Protein AF-0000000078597469 (afdb_homodimer)

Sequence (842 aa):
MTEPKKRRRRTHWRAAKQPRHRVTSGIIENASWIAPEEHRFHKPYTRYGPVNPPITDPTQIPRDWDGTDNDLDEKDIDKVIQRCKERIEDGVMPHIWEEKLKRYKKLREQEDEAVASENPAMSRNTVIRVKYLEMIRERLGKTKDSHRQAVNVNALIDAYRDGNLTWMEGMVTYWSSGRCIHGPVEFDESWKDTKRLNERCGGESFWVEGLNGPGTLPQLQYNYPAWKSTIQPIAPNDHHHNINFYLRVPGRSNNPNSSWNLANPQSTINRPFMYDTGSTLPMIFTDDFALMTLADNGRWPPFVALVIVVDCNGGLTLDATYLIEYNIRTSNPYQPGTNLFVRPPNEWIARQTIVKDTAFNPATDHRLSGMWVASVLYTGTAPDNSGRLFLAETVTALRKTLPKANVRRAIPQPLRKTAIRMTEPKKRRRRTHWRAAKQPRHRVTSGIIENASWIAPEEHRFHKPYTRYGPVNPPITDPTQIPRDWDGTDNDLDEKDIDKVIQRCKERIEDGVMPHIWEEKLKRYKKLREQEDEAVASENPAMSRNTVIRVKYLEMIRERLGKTKDSHRQAVNVNALIDAYRDGNLTWMEGMVTYWSSGRCIHGPVEFDESWKDTKRLNERCGGESFWVEGLNGPGTLPQLQYNYPAWKSTIQPIAPNDHHHNINFYLRVPGRSNNPNSSWNLANPQSTINRPFMYDTGSTLPMIFTDDFALMTLADNGRWPPFVALVIVVDCNGGLTLDATYLIEYNIRTSNPYQPGTNLFVRPPNEWIARQTIVKDTAFNPATDHRLSGMWVASVLYTGTAPDNSGRLFLAETVTALRKTLPKANVRRAIPQPLRKTAIR

Nearest PDB structures (foldseek):
  6mrk-assembly2_B  TM=4.196E-01  e=6.727E+00  Drosophila melanogaster
  7ozs-assembly1_C  TM=1.830E-01  e=1.191E+00  Thermochaetoides thermophila DSM 1495
  8fl0-assembly1_ND  TM=2.116E-01  e=1.783E+00  Homo sapiens
  6mrk-assembly2_B  TM=3.707E-01  e=6.358E+00  Drosophila melanogaster
  7ozs-assembly1_C  TM=1.832E-01  e=1.193E+00  Thermochaetoides thermophila DSM 1495

Radius of gyration: 29.56 Å; Cα contacts (8 Å, |Δi|>4): 1691; chains: 2; bounding box: 66×122×88 Å

Organism: Penicillium oxalicum (strain 114-2 / CGMCC 5302) (NCBI:txid933388)

Secondary structure (DSSP, 8-state):
-------------------------TT-----------STTS---------SSPB--GGGS-TT-----TTS-TT-HHHHHHHHHHHHHHTBSHHHHHHHHHHHHHHHHHHHHHHHTS-TTS-HHHHHHHHHHHHHHHHHHHS--TT--HHHHHHHHHHHHTTS----TTEEEEEETTEEEEEEEE--TT-HHHHHHHHHTTTTTEEEES-S-SSPEE-------TT----SS--TT----EEEEEEE-TTS---TTSTTSTT-GGG-EEEEEE--TT-SS-EE-HHHHHHHHHHTTTPPPPEEEEEEEE-TT--EEEEEEEEEEEEEEEE-SSSTT-EEESSTTT--EEEEEEE-SS---TTT---B--SHHHHHSEEEE-SSSS-PEEEESSHHHHHHHSPP--GGG--SS--------/-------------------------TT-----------STTS---------SSPB--GGGS-TT-----TTS-TT-HHHHHHHHHHHHHHTBSHHHHHHHHHHHHHHHHHHHHHHHTS-TTS-HHHHHHHHHHHHHHHHHHHS--TT--HHHHHHHHHHHHHTS----TTEEEEEETTEEEEEEEE--TT-HHHHHHHHHTTTTTEEEES-S-SS-EE-------GGG--SSS--TT----EEEEEEE-TTS---TTSTTSTT-GGG-EEEEEE--TT-SS-EE-HHHHHHHHHHTTTPPPPEEEEEEEE-TT--EEEEEEEEEEEEEEEE-SSSTT-EEESSTTT--EEEEEEE-SS---TTT---B--SHHHHHSEEEE-SSSS-PEEEESSHHHHHHHSPP--GGG--SS--------

pLDDT: mean 74.54, std 23.47, range [19.06, 98.31]

Foldseek 3Di:
DPPPPPDPPPPPPPPPPPDPPPPDPPDPPDPPPPPCPDQVPDDPDDAAAADPPAAQDPVPDDPPDDPDPSNDDPVPLVVLLVVLVRNLRSRHNNVVSVVVNVVSVVVVVVLVVLCVVADVVADSQLSLLLVVLVVVLVVCVVDPPPQVQNLQSVLSNVCSRVVVDHADAQFKFKDASSDTPDDRDGDDQQCVVVVVVCVVRVLGNIEIPRPPGSHAFEAEWDFDQQPQLPPDCDALQDLWDKFKKKKAAPDDPCPCPPPCHPPVPQQIDIDIATADQRGAFWEAEPVNQVSNCVSVVNDHFRWYHWGWYAYPVRDTDIWTKGKMWIWGWDADPVDGPDIDTQAPPRDTRITTYTYDHHHDRSNTGGTHHYNVQVVQWPWDDAQALPSDIDTHNDPVVVVVPHDDDDNVPGDPRRRRPPPPD/DPPPPPDPPPPPPPPPPPDPPPPDPPDPPDPVPPPCPPQVPDDPDDAAAADPPAAQDPVPDDPPDDPDPSNDDPVPLVVLLVVLVRNLRSRHNNVVSVVVNVVSVVVVVVLVVLCVVADVVADSQLSLLLVVLVVVLVVCVVDPPPQPQNLQSVLSNVCSRVVVDHADAQFKFKDARSDTPDDRDGDDQQCVVVVVVCVVRVLGNIEIPRPPGSHAFEAEDDWPQLVPPPPPPDAFQPLWDKFKKKKAAPDDPCPCPPPCHPPVPQQIDIDIATADQRGAFWEAEPVNQVSNCVSVVNDHFRWYHWGWYAYPVRDTDIWTKGKMWIWGWDADPVDGPDIDTQAPPGDTRITTYTYDHHHDDSSTDGTHHYNVQVVQWPWDDAQALPSDIDTHNDPVVVVVPHDDDDNVPGDPRRGRPPPPD

Structure (mmCIF, N/CA/C/O backbone):
data_AF-0000000078597469-model_v1
#
loop_
_entity.id
_entity.type
_entity.pdbx_description
1 polymer 'Uncharacterized protein'
#
loop_
_atom_site.group_PDB
_atom_site.id
_atom_site.type_symbol
_atom_site.label_atom_id
_atom_site.label_alt_id
_atom_site.label_comp_id
_atom_site.label_asym_id
_atom_site.label_entity_id
_atom_site.label_seq_id
_atom_site.pdbx_PDB_ins_code
_atom_site.Cartn_x
_atom_site.Cartn_y
_atom_site.Cartn_z
_atom_site.occupancy
_atom_site.B_iso_or_equiv
_atom_site.auth_seq_id
_atom_site.auth_comp_id
_atom_site.auth_asym_id
_atom_site.auth_atom_id
_atom_site.pdbx_PDB_model_num
ATOM 1 N N . MET A 1 1 ? 25.922 46.156 61.125 1 24.89 1 MET A N 1
ATOM 2 C CA . MET A 1 1 ? 26.391 44.781 61.375 1 24.89 1 MET A CA 1
ATOM 3 C C . MET A 1 1 ? 26.062 43.875 60.188 1 24.89 1 MET A C 1
ATOM 5 O O . MET A 1 1 ? 24.938 43.875 59.719 1 24.89 1 MET A O 1
ATOM 9 N N . THR A 1 2 ? 27.078 43.531 59.438 1 25.19 2 THR A N 1
ATOM 10 C CA . THR A 1 2 ? 27.359 43.031 58.094 1 25.19 2 THR A CA 1
ATOM 11 C C . THR A 1 2 ? 26.984 41.562 57.969 1 25.19 2 THR A C 1
ATOM 13 O O . THR A 1 2 ? 27.5 40.719 58.719 1 25.19 2 THR A O 1
ATOM 16 N N . GLU A 1 3 ? 25.703 41.344 57.906 1 29.27 3 GLU A N 1
ATOM 17 C CA . GLU A 1 3 ? 25.172 39.969 57.969 1 29.27 3 GLU A CA 1
ATOM 18 C C . GLU A 1 3 ? 25.953 39.031 57.062 1 29.27 3 GLU A C 1
ATOM 20 O O . GLU A 1 3 ? 26.219 39.344 55.906 1 29.27 3 GLU A O 1
ATOM 25 N N . PRO A 1 4 ? 26.734 38.156 57.719 1 30.23 4 PRO A N 1
ATOM 26 C CA . PRO A 1 4 ? 27.703 37.344 57 1 30.23 4 PRO A CA 1
ATOM 27 C C . PRO A 1 4 ? 27.062 36.5 55.875 1 30.23 4 PRO A C 1
ATOM 29 O O . PRO A 1 4 ? 25.906 36.125 56 1 30.23 4 PRO A O 1
ATOM 32 N N . LYS A 1 5 ? 27.391 36.75 54.625 1 25.97 5 LYS A N 1
ATOM 33 C CA . LYS A 1 5 ? 27 36.125 53.344 1 25.97 5 LYS A CA 1
ATOM 34 C C . LYS A 1 5 ? 27.234 34.625 53.375 1 25.97 5 LYS A C 1
ATOM 36 O O . LYS A 1 5 ? 28.375 34.188 53.406 1 25.97 5 LYS A O 1
ATOM 41 N N . LYS A 1 6 ? 26.453 33.938 54.219 1 26.81 6 LYS A N 1
ATOM 42 C CA . LYS A 1 6 ? 26.672 32.5 54.344 1 26.81 6 LYS A CA 1
ATOM 43 C C . LYS A 1 6 ? 26.953 31.859 52.969 1 26.81 6 LYS A C 1
ATOM 45 O O . LYS A 1 6 ? 26.219 32.094 52 1 26.81 6 LYS A O 1
ATOM 50 N N . ARG A 1 7 ? 28.094 31.375 52.844 1 24.36 7 ARG A N 1
ATOM 51 C CA . ARG A 1 7 ? 28.75 30.672 51.75 1 24.36 7 ARG A CA 1
ATOM 52 C C . ARG A 1 7 ? 27.953 29.422 51.344 1 24.36 7 ARG A C 1
ATOM 54 O O . ARG A 1 7 ? 27.719 28.547 52.156 1 24.36 7 ARG A O 1
ATOM 61 N N . ARG A 1 8 ? 26.922 29.578 50.562 1 25.69 8 ARG A N 1
ATOM 62 C CA . ARG A 1 8 ? 26.094 28.453 50.094 1 25.69 8 ARG A CA 1
ATOM 63 C C . ARG A 1 8 ? 26.969 27.312 49.594 1 25.69 8 ARG A C 1
ATOM 65 O O . ARG A 1 8 ? 27.719 27.484 48.625 1 25.69 8 ARG A O 1
ATOM 72 N N . ARG A 1 9 ? 27.469 26.531 50.531 1 21.91 9 ARG A N 1
ATOM 73 C CA . ARG A 1 9 ? 28.234 25.328 50.188 1 21.91 9 ARG A CA 1
ATOM 74 C C . ARG A 1 9 ? 27.547 24.516 49.094 1 21.91 9 ARG A C 1
ATOM 76 O O . ARG A 1 9 ? 26.375 24.156 49.219 1 21.91 9 ARG A O 1
ATOM 83 N N . ARG A 1 10 ? 28 24.594 47.875 1 23.02 10 ARG A N 1
ATOM 84 C CA . ARG A 1 10 ? 27.688 23.859 46.656 1 23.02 10 ARG A CA 1
ATOM 85 C C . ARG A 1 10 ? 27.859 22.359 46.844 1 23.02 10 ARG A C 1
ATOM 87 O O . ARG A 1 10 ? 28.984 21.859 46.969 1 23.02 10 ARG A O 1
ATOM 94 N N . THR A 1 11 ? 27.203 21.812 47.906 1 21.84 11 THR A N 1
ATOM 95 C CA . THR A 1 11 ? 27.406 20.391 48.094 1 21.84 11 THR A CA 1
ATOM 96 C C . THR A 1 11 ? 27.297 19.625 46.781 1 21.84 11 THR A C 1
ATOM 98 O O . THR A 1 11 ? 26.328 19.812 46.031 1 21.84 11 THR A O 1
ATOM 101 N N . HIS A 1 12 ? 28.359 19.266 46.188 1 21.83 12 HIS A N 1
ATOM 102 C CA . HIS A 1 12 ? 28.672 18.406 45.031 1 21.83 12 HIS A CA 1
ATOM 103 C C . HIS A 1 12 ? 28.016 17.031 45.188 1 21.83 12 HIS A C 1
ATOM 105 O O . HIS A 1 12 ? 28.359 16.281 46.094 1 21.83 12 HIS A O 1
ATOM 111 N N . TRP A 1 13 ? 26.781 17 45.281 1 20.56 13 TRP A N 1
ATOM 112 C CA . TRP A 1 13 ? 26.172 15.68 45.406 1 20.56 13 TRP A CA 1
ATOM 113 C C . TRP A 1 13 ? 26.797 14.68 44.438 1 20.56 13 TRP A C 1
ATOM 115 O O . TRP A 1 13 ? 26.844 14.914 43.25 1 20.56 13 TRP A O 1
ATOM 125 N N . ARG A 1 14 ? 27.812 14.094 44.875 1 21.38 14 ARG A N 1
ATOM 126 C CA . ARG A 1 14 ? 28.469 12.961 44.25 1 21.38 14 ARG A CA 1
ATOM 127 C C . ARG A 1 14 ? 27.469 11.891 43.844 1 21.38 14 ARG A C 1
ATOM 129 O O . ARG A 1 14 ? 26.719 11.398 44.688 1 21.38 14 ARG A O 1
ATOM 136 N N . ALA A 1 15 ? 26.938 12.008 42.75 1 22.17 15 ALA A N 1
ATOM 137 C CA . ALA A 1 15 ? 26.031 11.031 42.156 1 22.17 15 ALA A CA 1
ATOM 138 C C . ALA A 1 15 ? 26.547 9.609 42.375 1 22.17 15 ALA A C 1
ATOM 140 O O . ALA A 1 15 ? 27.672 9.289 42 1 22.17 15 ALA A O 1
ATOM 141 N N . ALA A 1 16 ? 26.328 9.148 43.531 1 20.5 16 ALA A N 1
ATOM 142 C CA . ALA A 1 16 ? 26.734 7.797 43.875 1 20.5 16 ALA A CA 1
ATOM 143 C C . ALA A 1 16 ? 26.641 6.859 42.688 1 20.5 16 ALA A C 1
ATOM 145 O O . ALA A 1 16 ? 25.719 6.977 41.875 1 20.5 16 ALA A O 1
ATOM 146 N N . LYS A 1 17 ? 27.719 6.223 42.469 1 23.36 17 LYS A N 1
ATOM 147 C CA . LYS A 1 17 ? 28.047 5.195 41.469 1 23.36 17 LYS A CA 1
ATOM 148 C C . LYS A 1 17 ? 27.125 3.99 41.594 1 23.36 17 LYS A C 1
ATOM 150 O O . LYS A 1 17 ? 27.172 3.27 42.594 1 23.36 17 LYS A O 1
ATOM 155 N N . GLN A 1 18 ? 25.922 4.145 41.469 1 21.22 18 GLN A N 1
ATOM 156 C CA . GLN A 1 18 ? 25.125 2.951 41.75 1 21.22 18 GLN A CA 1
ATOM 157 C C . GLN A 1 18 ? 25.766 1.714 41.125 1 21.22 18 GLN A C 1
ATOM 159 O O . GLN A 1 18 ? 26.281 1.779 40 1 21.22 18 GLN A O 1
ATOM 164 N N . PRO A 1 19 ? 26.125 0.828 41.969 1 20.84 19 PRO A N 1
ATOM 165 C CA . PRO A 1 19 ? 26.844 -0.378 41.562 1 20.84 19 PRO A CA 1
ATOM 166 C C . PRO A 1 19 ? 26.25 -1.022 40.312 1 20.84 19 PRO A C 1
ATOM 168 O O . PRO A 1 19 ? 25.031 -0.96 40.125 1 20.84 19 PRO A O 1
ATOM 171 N N . ARG A 1 20 ? 27.094 -1.246 39.312 1 23.98 20 ARG A N 1
ATOM 172 C CA . ARG A 1 20 ? 26.906 -1.922 38.031 1 23.98 20 ARG A CA 1
ATOM 173 C C . ARG A 1 20 ? 26.516 -3.381 38.219 1 23.98 20 ARG A C 1
ATOM 175 O O . ARG A 1 20 ? 27.359 -4.215 38.562 1 23.98 20 ARG A O 1
ATOM 182 N N . HIS A 1 21 ? 25.531 -3.516 39.062 1 19.22 21 HIS A N 1
ATOM 183 C CA . HIS A 1 21 ? 25.312 -4.953 39.188 1 19.22 21 HIS A CA 1
ATOM 184 C C . HIS A 1 21 ? 25.312 -5.637 37.844 1 19.22 21 HIS A C 1
ATOM 186 O O . HIS A 1 21 ? 24.719 -5.117 36.875 1 19.22 21 HIS A O 1
ATOM 192 N N . ARG A 1 22 ? 26.25 -6.496 37.656 1 19.77 22 ARG A N 1
ATOM 193 C CA . ARG A 1 22 ? 26.562 -7.426 36.594 1 19.77 22 ARG A CA 1
ATOM 194 C C . ARG A 1 22 ? 25.375 -8.312 36.281 1 19.77 22 ARG A C 1
ATOM 196 O O . ARG A 1 22 ? 25.016 -9.203 37.062 1 19.77 22 ARG A O 1
ATOM 203 N N . VAL A 1 23 ? 24.328 -7.727 35.938 1 21.5 23 VAL A N 1
ATOM 204 C CA . VAL A 1 23 ? 23.234 -8.625 35.562 1 21.5 23 VAL A CA 1
ATOM 205 C C . VAL A 1 23 ? 23.766 -9.695 34.625 1 21.5 23 VAL A C 1
ATOM 207 O O . VAL A 1 23 ? 24.375 -9.383 33.594 1 21.5 23 VAL A O 1
ATOM 210 N N . THR A 1 24 ? 24.141 -10.797 35.125 1 20.66 24 THR A N 1
ATOM 211 C CA . THR A 1 24 ? 24.578 -12.031 34.469 1 20.66 24 THR A CA 1
ATOM 212 C C . THR A 1 24 ? 23.672 -12.391 33.312 1 20.66 24 THR A C 1
ATOM 214 O O . THR A 1 24 ? 22.438 -12.328 33.438 1 20.66 24 THR A O 1
ATOM 217 N N . SER A 1 25 ? 24.172 -12.297 32.125 1 22.05 25 SER A N 1
ATOM 218 C CA . SER A 1 25 ? 23.906 -12.438 30.703 1 22.05 25 SER A CA 1
ATOM 219 C C . SER A 1 25 ? 23.391 -13.828 30.359 1 22.05 25 SER A C 1
ATOM 221 O O . SER A 1 25 ? 23.312 -14.203 29.188 1 22.05 25 SER A O 1
ATOM 223 N N . GLY A 1 26 ? 23.188 -14.766 31.281 1 20.58 26 GLY A N 1
ATOM 224 C CA . GLY A 1 26 ? 23.109 -16.172 30.906 1 20.58 26 GLY A CA 1
ATOM 225 C C . GLY A 1 26 ? 21.984 -16.469 29.938 1 20.58 26 GLY A C 1
ATOM 226 O O . GLY A 1 26 ? 22.172 -17.172 28.953 1 20.58 26 GLY A O 1
ATOM 227 N N . ILE A 1 27 ? 20.797 -16.422 30.484 1 20.88 27 ILE A N 1
ATOM 228 C CA . ILE A 1 27 ? 19.75 -17.312 30.016 1 20.88 27 ILE A CA 1
ATOM 229 C C . ILE A 1 27 ? 19.25 -16.844 28.641 1 20.88 27 ILE A C 1
ATOM 231 O O . ILE A 1 27 ? 18.156 -17.234 28.219 1 20.88 27 ILE A O 1
ATOM 235 N N . ILE A 1 28 ? 19.75 -15.727 28.156 1 24.62 28 ILE A N 1
ATOM 236 C CA . ILE A 1 28 ? 19.062 -15.133 27 1 24.62 28 ILE A CA 1
ATOM 237 C C . ILE A 1 28 ? 19.125 -16.078 25.812 1 24.62 28 ILE A C 1
ATOM 239 O O . ILE A 1 28 ? 19.172 -15.641 24.656 1 24.62 28 ILE A O 1
ATOM 243 N N . GLU A 1 29 ? 19.453 -17.359 25.938 1 21.67 29 GLU A N 1
ATOM 244 C CA . GLU A 1 29 ? 20.062 -18.109 24.844 1 21.67 29 GLU A CA 1
ATOM 245 C C . GLU A 1 29 ? 19.094 -18.281 23.688 1 21.67 29 GLU A C 1
ATOM 247 O O . GLU A 1 29 ? 19.438 -18.031 22.531 1 21.67 29 GLU A O 1
ATOM 252 N N . ASN A 1 30 ? 18.047 -19.188 23.859 1 22.61 30 ASN A N 1
ATOM 253 C CA . ASN A 1 30 ? 17.594 -19.953 22.703 1 22.61 30 ASN A CA 1
ATOM 254 C C . ASN A 1 30 ? 16.531 -19.203 21.922 1 22.61 30 ASN A C 1
ATOM 256 O O . ASN A 1 30 ? 15.719 -19.812 21.219 1 22.61 30 ASN A O 1
ATOM 260 N N . ALA A 1 31 ? 16.203 -18.078 22.359 1 25.23 31 ALA A N 1
ATOM 261 C CA . ALA A 1 31 ? 15.125 -17.438 21.594 1 25.23 31 ALA A CA 1
ATOM 262 C C . ALA A 1 31 ? 15.516 -17.266 20.125 1 25.23 31 ALA A C 1
ATOM 264 O O . ALA A 1 31 ? 16.453 -16.547 19.812 1 25.23 31 ALA A O 1
ATOM 265 N N . SER A 1 32 ? 15.391 -18.25 19.375 1 25.41 32 SER A N 1
ATOM 266 C CA . SER A 1 32 ? 15.719 -18.172 17.953 1 25.41 32 SER A CA 1
ATOM 267 C C . SER A 1 32 ? 15.07 -16.953 17.297 1 25.41 32 SER A C 1
ATOM 269 O O . SER A 1 32 ? 13.844 -16.875 17.203 1 25.41 32 SER A O 1
ATOM 271 N N . TRP A 1 33 ? 15.438 -15.836 17.641 1 27.44 33 TRP A N 1
ATOM 272 C CA . TRP A 1 33 ? 15.227 -14.562 16.969 1 27.44 33 TRP A CA 1
ATOM 273 C C . TRP A 1 33 ? 15.219 -14.734 15.453 1 27.44 33 TRP A C 1
ATOM 275 O O . TRP A 1 33 ? 16.109 -15.383 14.898 1 27.44 33 TRP A O 1
ATOM 285 N N . ILE A 1 34 ? 14.102 -14.75 14.945 1 32.84 34 ILE A N 1
ATOM 286 C CA . ILE A 1 34 ? 14.289 -14.555 13.508 1 32.84 34 ILE A CA 1
ATOM 287 C C . ILE A 1 34 ? 14.93 -13.195 13.25 1 32.84 34 ILE A C 1
ATOM 289 O O . ILE A 1 34 ? 14.289 -12.156 13.414 1 32.84 34 ILE A O 1
ATOM 293 N N . ALA A 1 35 ? 15.93 -12.797 13.953 1 30 35 ALA A N 1
ATOM 294 C CA . ALA A 1 35 ? 16.703 -11.617 13.57 1 30 35 ALA A CA 1
ATOM 295 C C . ALA A 1 35 ? 16.656 -11.398 12.062 1 30 35 ALA A C 1
ATOM 297 O O . ALA A 1 35 ? 16.516 -12.352 11.297 1 30 35 ALA A O 1
ATOM 298 N N . PRO A 1 36 ? 16.312 -10.125 11.633 1 33.72 36 PRO A N 1
ATOM 299 C CA . PRO A 1 36 ? 16.672 -9.977 10.227 1 33.72 36 PRO A CA 1
ATOM 300 C C . PRO A 1 36 ? 17.953 -10.727 9.867 1 33.72 36 PRO A C 1
ATOM 302 O O . PRO A 1 36 ? 19.062 -10.25 10.164 1 33.72 36 PRO A O 1
ATOM 305 N N . GLU A 1 37 ? 18.188 -11.789 10.375 1 33.53 37 GLU A N 1
ATOM 306 C CA . GLU A 1 37 ? 19.328 -12.5 9.812 1 33.53 37 GLU A CA 1
ATOM 307 C C . GLU A 1 37 ? 19.391 -12.359 8.297 1 33.53 37 GLU A C 1
ATOM 309 O O . GLU A 1 37 ? 18.531 -12.883 7.586 1 33.53 37 GLU A O 1
ATOM 314 N N . GLU A 1 38 ? 19.828 -11.109 7.875 1 39.31 38 GLU A N 1
ATOM 315 C CA . GLU A 1 38 ? 20.078 -10.883 6.453 1 39.31 38 GLU A CA 1
ATOM 316 C C . GLU A 1 38 ? 20.141 -12.203 5.691 1 39.31 38 GLU A C 1
ATOM 318 O O . GLU A 1 38 ? 19.125 -12.742 5.27 1 39.31 38 GLU A O 1
ATOM 323 N N . HIS A 1 39 ? 21.5 -12.195 5.008 1 38.38 39 HIS A N 1
ATOM 324 C CA . HIS A 1 39 ? 22.125 -12.961 3.934 1 38.38 39 HIS A CA 1
ATOM 325 C C . HIS A 1 39 ? 22.375 -14.406 4.363 1 38.38 39 HIS A C 1
ATOM 327 O O . HIS A 1 39 ? 23.156 -15.117 3.732 1 38.38 39 HIS A O 1
ATOM 333 N N . ARG A 1 40 ? 21.891 -14.719 5.473 1 40.5 40 ARG A N 1
ATOM 334 C CA . ARG A 1 40 ? 22.5 -15.945 5.969 1 40.5 40 ARG A CA 1
ATOM 335 C C . ARG A 1 40 ? 21.906 -17.172 5.281 1 40.5 40 ARG A C 1
ATOM 337 O O . ARG A 1 40 ? 22.375 -18.297 5.477 1 40.5 40 ARG A O 1
ATOM 344 N N . PHE A 1 41 ? 20.766 -16.812 4.895 1 46.72 41 PHE A N 1
ATOM 345 C CA . PHE A 1 41 ? 20.172 -18.062 4.426 1 46.72 41 PHE A CA 1
ATOM 346 C C . PHE A 1 41 ? 20.656 -18.391 3.016 1 46.72 41 PHE A C 1
ATOM 348 O O . PHE A 1 41 ? 20.109 -19.281 2.363 1 46.72 41 PHE A O 1
ATOM 355 N N . HIS A 1 42 ? 21.344 -17.406 2.664 1 53.69 42 HIS A N 1
ATOM 356 C CA . HIS A 1 42 ? 21.578 -17.734 1.265 1 53.69 42 HIS A CA 1
ATOM 357 C C . HIS A 1 42 ? 22.828 -18.594 1.104 1 53.69 42 HIS A C 1
ATOM 359 O O . HIS A 1 42 ? 23.859 -18.312 1.705 1 53.69 42 HIS A O 1
ATOM 365 N N . LYS A 1 43 ? 22.562 -19.781 0.796 1 59.88 43 LYS A N 1
ATOM 366 C CA . LYS A 1 43 ? 23.719 -20.531 0.328 1 59.88 43 LYS A CA 1
ATOM 367 C C . LYS A 1 43 ? 24.641 -19.672 -0.52 1 59.88 43 LYS A C 1
ATOM 369 O O . LYS A 1 43 ? 24.172 -18.859 -1.318 1 59.88 43 LYS A O 1
ATOM 374 N N . PRO A 1 44 ? 25.844 -19.656 0.01 1 65.06 44 PRO A N 1
ATOM 375 C CA . PRO A 1 44 ? 26.766 -18.906 -0.854 1 65.06 44 PRO A CA 1
ATOM 376 C C . PRO A 1 44 ? 26.625 -19.281 -2.328 1 65.06 44 PRO A C 1
ATOM 378 O O . PRO A 1 44 ? 26.297 -20.422 -2.654 1 65.06 44 PRO A O 1
ATOM 381 N N . TYR A 1 45 ? 26.688 -18.281 -3.098 1 75.38 45 TYR A N 1
ATOM 382 C CA . TYR A 1 45 ? 26.641 -18.469 -4.543 1 75.38 45 TYR A CA 1
ATOM 383 C C . TYR A 1 45 ? 27.812 -19.312 -5.023 1 75.38 45 TYR A C 1
ATOM 385 O O . TYR A 1 45 ? 28.969 -19.031 -4.703 1 75.38 45 TYR A O 1
ATOM 393 N N . THR A 1 46 ? 27.406 -20.531 -5.535 1 78.25 46 THR A N 1
ATOM 394 C CA . THR A 1 46 ? 28.391 -21.391 -6.188 1 78.25 46 THR A CA 1
ATOM 395 C C . THR A 1 46 ? 28.109 -21.484 -7.684 1 78.25 46 THR A C 1
ATOM 397 O O . THR A 1 46 ? 26.984 -21.797 -8.094 1 78.25 46 THR A O 1
ATOM 400 N N . ARG A 1 47 ? 29.156 -21.156 -8.5 1 84.12 47 ARG A N 1
ATOM 401 C CA . ARG A 1 47 ? 28.984 -21.203 -9.945 1 84.12 47 ARG A CA 1
ATOM 402 C C . ARG A 1 47 ? 28.812 -22.641 -10.43 1 84.12 47 ARG A C 1
ATOM 404 O O . ARG A 1 47 ? 29.438 -23.562 -9.906 1 84.12 47 ARG A O 1
ATOM 411 N N . TYR A 1 48 ? 27.922 -22.609 -11.344 1 78.88 48 TYR A N 1
ATOM 412 C CA . TYR A 1 48 ? 27.766 -23.891 -12.039 1 78.88 48 TYR A CA 1
ATOM 413 C C . TYR A 1 48 ? 28.766 -24.016 -13.188 1 78.88 48 TYR A C 1
ATOM 415 O O . TYR A 1 48 ? 29.141 -23.016 -13.805 1 78.88 48 TYR A O 1
ATOM 423 N N . GLY A 1 49 ? 29.688 -25.109 -13.141 1 77.94 49 GLY A N 1
ATOM 424 C CA . GLY A 1 49 ? 30.578 -25.297 -14.266 1 77.94 49 GLY A CA 1
ATOM 425 C C . GLY A 1 49 ? 29.906 -25.094 -15.609 1 77.94 49 GLY A C 1
ATOM 426 O O . GLY A 1 49 ? 28.703 -25.344 -15.75 1 77.94 49 GLY A O 1
ATOM 427 N N . PRO A 1 50 ? 30.609 -24.438 -16.656 1 84.75 50 PRO A N 1
ATOM 428 C CA . PRO A 1 50 ? 30.031 -24.156 -17.969 1 84.75 50 PRO A CA 1
ATOM 429 C C . PRO A 1 50 ? 29.484 -25.391 -18.656 1 84.75 50 PRO A C 1
ATOM 431 O O . PRO A 1 50 ? 30.109 -26.453 -18.625 1 84.75 50 PRO A O 1
ATOM 434 N N . VAL A 1 51 ? 28.344 -25.266 -19.047 1 87.75 51 VAL A N 1
ATOM 435 C CA . VAL A 1 51 ? 27.719 -26.328 -19.812 1 87.75 51 VAL A CA 1
ATOM 436 C C . VAL A 1 51 ? 27.734 -26 -21.297 1 87.75 51 VAL A C 1
ATOM 438 O O . VAL A 1 51 ? 27.328 -24.906 -21.703 1 87.75 51 VAL A O 1
ATOM 441 N N . ASN A 1 52 ? 28.328 -26.938 -22.109 1 87.31 52 ASN A N 1
ATOM 442 C CA . ASN A 1 52 ? 28.391 -26.781 -23.562 1 87.31 52 ASN A CA 1
ATOM 443 C C . ASN A 1 52 ? 27.859 -28 -24.281 1 87.31 52 ASN A C 1
ATOM 445 O O . ASN A 1 52 ? 28.359 -29.109 -24.109 1 87.31 52 ASN A O 1
ATOM 449 N N . PRO A 1 53 ? 26.922 -27.75 -25.094 1 92.25 53 PRO A N 1
ATOM 450 C CA . PRO A 1 53 ? 26.172 -26.531 -25.391 1 92.25 53 PRO A CA 1
ATOM 451 C C . PRO A 1 53 ? 25.297 -26.078 -24.234 1 92.25 53 PRO A C 1
ATOM 453 O O . PRO A 1 53 ? 25.016 -26.859 -23.328 1 92.25 53 PRO A O 1
ATOM 456 N N . PRO A 1 54 ? 24.891 -24.828 -24.281 1 94 54 PRO A N 1
ATOM 457 C CA . PRO A 1 54 ? 24.047 -24.312 -23.188 1 94 54 PRO A CA 1
ATOM 458 C C . PRO A 1 54 ? 22.719 -25.062 -23.078 1 94 54 PRO A C 1
ATOM 460 O O . PRO A 1 54 ? 22.203 -25.562 -24.078 1 94 54 PRO A O 1
ATOM 463 N N . ILE A 1 55 ? 22.266 -25.219 -21.906 1 93.06 55 ILE A N 1
ATOM 464 C CA . ILE A 1 55 ? 20.953 -25.812 -21.656 1 93.06 55 ILE A CA 1
ATOM 465 C C . ILE A 1 55 ? 19.859 -24.766 -21.859 1 93.06 55 ILE A C 1
ATOM 467 O O . ILE A 1 55 ? 19.844 -23.75 -21.188 1 93.06 55 ILE A O 1
ATOM 471 N N . THR A 1 56 ? 18.922 -24.922 -22.797 1 91.31 56 THR A N 1
ATOM 472 C CA . THR A 1 56 ? 17.859 -23.969 -23.078 1 91.31 56 THR A CA 1
ATOM 473 C C . THR A 1 56 ? 16.5 -24.594 -22.844 1 91.31 56 THR A C 1
ATOM 475 O O . THR A 1 56 ? 15.469 -23.906 -22.906 1 91.31 56 THR A O 1
ATOM 478 N N . ASP A 1 57 ? 16.562 -25.891 -22.547 1 88.44 57 ASP A N 1
ATOM 479 C CA . ASP A 1 57 ? 15.352 -26.625 -22.219 1 88.44 57 ASP A CA 1
ATOM 480 C C . ASP A 1 57 ? 15.211 -26.797 -20.703 1 88.44 57 ASP A C 1
ATOM 482 O O . ASP A 1 57 ? 16.031 -27.469 -20.062 1 88.44 57 ASP A O 1
ATOM 486 N N . PRO A 1 58 ? 14.203 -26.234 -20.141 1 85.06 58 PRO A N 1
ATOM 487 C CA . PRO A 1 58 ? 14.039 -26.266 -18.688 1 85.06 58 PRO A CA 1
ATOM 488 C C . PRO A 1 58 ? 13.977 -27.688 -18.125 1 85.06 58 PRO A C 1
ATOM 490 O O . PRO A 1 58 ? 14.32 -27.906 -16.953 1 85.06 58 PRO A O 1
ATOM 493 N N . THR A 1 59 ? 13.539 -28.656 -18.891 1 83.38 59 THR A N 1
ATOM 494 C CA . THR A 1 59 ? 13.422 -30.031 -18.406 1 83.38 59 THR A CA 1
ATOM 495 C C . THR A 1 59 ? 14.805 -30.672 -18.266 1 83.38 59 THR A C 1
ATOM 497 O O . THR A 1 59 ? 14.945 -31.719 -17.625 1 83.38 59 THR A O 1
ATOM 500 N N . GLN A 1 60 ? 15.828 -30 -18.797 1 86.38 60 GLN A N 1
ATOM 501 C CA . GLN A 1 60 ? 17.172 -30.562 -18.781 1 86.38 60 GLN A CA 1
ATOM 502 C C . GLN A 1 60 ? 18.047 -29.875 -17.734 1 86.38 60 GLN A C 1
ATOM 504 O O . GLN A 1 60 ? 19.234 -30.141 -17.641 1 86.38 60 GLN A O 1
ATOM 509 N N . ILE A 1 61 ? 17.453 -29.062 -16.969 1 83.25 61 ILE A N 1
ATOM 510 C CA . ILE A 1 61 ? 18.203 -28.359 -15.922 1 83.25 61 ILE A CA 1
ATOM 511 C C . ILE A 1 61 ? 18.609 -29.359 -14.836 1 83.25 61 ILE A C 1
ATOM 513 O O . ILE A 1 61 ? 17.781 -30.141 -14.352 1 83.25 61 ILE A O 1
ATOM 517 N N . PRO A 1 62 ? 19.922 -29.281 -14.57 1 79.31 62 PRO A N 1
ATOM 518 C CA . PRO A 1 62 ? 20.375 -30.203 -13.516 1 79.31 62 PRO A CA 1
ATOM 519 C C . PRO A 1 62 ? 19.625 -29.984 -12.195 1 79.31 62 PRO A C 1
ATOM 521 O O . PRO A 1 62 ? 19.328 -28.844 -11.836 1 79.31 62 PRO A O 1
ATOM 524 N N . ARG A 1 63 ? 19.453 -31 -11.477 1 73.19 63 ARG A N 1
ATOM 525 C CA . ARG A 1 63 ? 18.656 -30.984 -10.25 1 73.19 63 ARG A CA 1
ATOM 526 C C . ARG A 1 63 ? 19.359 -30.172 -9.164 1 73.19 63 ARG A C 1
ATOM 528 O O . ARG A 1 63 ? 18.703 -29.578 -8.305 1 73.19 63 ARG A O 1
ATOM 535 N N . ASP A 1 64 ? 20.656 -30.062 -9.266 1 74.06 64 ASP A N 1
ATOM 536 C CA . ASP A 1 64 ? 21.406 -29.391 -8.203 1 74.06 64 ASP A CA 1
ATOM 537 C C . ASP A 1 64 ? 21.703 -27.938 -8.57 1 74.06 64 ASP A C 1
ATOM 539 O O . ASP A 1 64 ? 22.391 -27.234 -7.82 1 74.06 64 ASP A O 1
ATOM 543 N N . TRP A 1 65 ? 21.188 -27.547 -9.672 1 79.12 65 TRP A N 1
ATOM 544 C CA . TRP A 1 65 ? 21.422 -26.172 -10.102 1 79.12 65 TRP A CA 1
ATOM 545 C C . TRP A 1 65 ? 20.516 -25.219 -9.336 1 79.12 65 TRP A C 1
ATOM 547 O O . TRP A 1 65 ? 19.328 -25.469 -9.172 1 79.12 65 TRP A O 1
ATOM 557 N N . ASP A 1 66 ? 21.156 -24.109 -8.859 1 75.38 66 ASP A N 1
ATOM 558 C CA . ASP A 1 66 ? 20.438 -23.062 -8.148 1 75.38 66 ASP A CA 1
ATOM 559 C C . ASP A 1 66 ? 20.406 -21.766 -8.953 1 75.38 66 ASP A C 1
ATOM 561 O O . ASP A 1 66 ? 21.438 -21.109 -9.102 1 75.38 66 ASP A O 1
ATOM 565 N N . GLY A 1 67 ? 19.312 -21.438 -9.477 1 75.38 67 GLY A N 1
ATOM 566 C CA . GLY A 1 67 ? 19.172 -20.234 -10.289 1 75.38 67 GLY A CA 1
ATOM 567 C C . GLY A 1 67 ? 18.812 -19.016 -9.477 1 75.38 67 GLY A C 1
ATOM 568 O O . GLY A 1 67 ? 18.531 -17.938 -10.039 1 75.38 67 GLY A O 1
ATOM 569 N N . THR A 1 68 ? 18.844 -19.203 -8.188 1 75.88 68 THR A N 1
ATOM 570 C CA . THR A 1 68 ? 18.406 -18.078 -7.352 1 75.88 68 THR A CA 1
ATOM 571 C C . THR A 1 68 ? 19.594 -17.25 -6.906 1 75.88 68 THR A C 1
ATOM 573 O O . THR A 1 68 ? 20.688 -17.766 -6.703 1 75.88 68 THR A O 1
ATOM 576 N N . ASP A 1 69 ? 19.578 -15.977 -7.004 1 79.75 69 ASP A N 1
ATOM 577 C CA . ASP A 1 69 ? 20.594 -15.039 -6.57 1 79.75 69 ASP A CA 1
ATOM 578 C C . ASP A 1 69 ? 20.172 -14.32 -5.289 1 79.75 69 ASP A C 1
ATOM 580 O O . ASP A 1 69 ? 20.234 -13.094 -5.215 1 79.75 69 ASP A O 1
ATOM 584 N N . ASN A 1 70 ? 19.906 -15.117 -4.316 1 69.5 70 ASN A N 1
ATOM 585 C CA . ASN A 1 70 ? 19.375 -14.57 -3.07 1 69.5 70 ASN A CA 1
ATOM 586 C C . ASN A 1 70 ? 20.469 -13.852 -2.273 1 69.5 70 ASN A C 1
ATOM 588 O O . ASN A 1 70 ? 20.172 -13.094 -1.35 1 69.5 70 ASN A O 1
ATOM 592 N N . ASP A 1 71 ? 21.609 -14.094 -2.652 1 73.62 71 ASP A N 1
ATOM 593 C CA . ASP A 1 71 ? 22.75 -13.484 -1.959 1 73.62 71 ASP A CA 1
ATOM 594 C C . ASP A 1 71 ? 22.984 -12.055 -2.436 1 73.62 71 ASP A C 1
ATOM 596 O O . ASP A 1 71 ? 23.75 -11.305 -1.829 1 73.62 71 ASP A O 1
ATOM 600 N N . LEU A 1 72 ? 22.281 -11.773 -3.5 1 80.19 72 LEU A N 1
ATOM 601 C CA . LEU A 1 72 ? 22.5 -10.461 -4.102 1 80.19 72 LEU A CA 1
ATOM 602 C C . LEU A 1 72 ? 21.344 -9.516 -3.797 1 80.19 72 LEU A C 1
ATOM 604 O O . LEU A 1 72 ? 20.172 -9.93 -3.836 1 80.19 72 LEU A O 1
ATOM 608 N N . ASP A 1 73 ? 21.719 -8.281 -3.461 1 75.75 73 ASP A N 1
ATOM 609 C CA . ASP A 1 73 ? 20.734 -7.195 -3.471 1 75.75 73 ASP A CA 1
ATOM 610 C C . ASP A 1 73 ? 20.391 -6.777 -4.898 1 75.75 73 ASP A C 1
ATOM 612 O O . ASP A 1 73 ? 21.25 -6.266 -5.625 1 75.75 73 ASP A O 1
ATOM 616 N N . GLU A 1 74 ? 19.203 -7 -5.285 1 82.88 74 GLU A N 1
ATOM 617 C CA . GLU A 1 74 ? 18.797 -6.719 -6.66 1 82.88 74 GLU A CA 1
ATOM 618 C C . GLU A 1 74 ? 18.938 -5.234 -6.98 1 82.88 74 GLU A C 1
ATOM 620 O O . GLU A 1 74 ? 18.906 -4.84 -8.148 1 82.88 74 GLU A O 1
ATOM 625 N N . LYS A 1 75 ? 19.125 -4.453 -6.008 1 75.75 75 LYS A N 1
ATOM 626 C CA . LYS A 1 75 ? 19.266 -3.02 -6.234 1 75.75 75 LYS A CA 1
ATOM 627 C C . LYS A 1 75 ? 20.734 -2.654 -6.504 1 75.75 75 LYS A C 1
ATOM 629 O O . LYS A 1 75 ? 21.031 -1.541 -6.941 1 75.75 75 LYS A O 1
ATOM 634 N N . ASP A 1 76 ? 21.641 -3.568 -6.203 1 81.94 76 ASP A N 1
ATOM 635 C CA . ASP A 1 76 ? 23.047 -3.381 -6.562 1 81.94 76 ASP A CA 1
ATOM 636 C C . ASP A 1 76 ? 23.281 -3.688 -8.039 1 81.94 76 ASP A C 1
ATOM 638 O O . ASP A 1 76 ? 23.625 -4.816 -8.398 1 81.94 76 ASP A O 1
ATOM 642 N N . ILE A 1 77 ? 23.234 -2.658 -8.805 1 85.69 77 ILE A N 1
ATOM 643 C CA . ILE A 1 77 ? 23.219 -2.787 -10.258 1 85.69 77 ILE A CA 1
ATOM 644 C C . ILE A 1 77 ? 24.5 -3.471 -10.734 1 85.69 77 ILE A C 1
ATOM 646 O O . ILE A 1 77 ? 24.453 -4.395 -11.547 1 85.69 77 ILE A O 1
ATOM 650 N N . ASP A 1 78 ? 25.625 -3.082 -10.18 1 88.81 78 ASP A N 1
ATOM 651 C CA . ASP A 1 78 ? 26.906 -3.605 -10.641 1 88.81 78 ASP A CA 1
ATOM 652 C C . ASP A 1 78 ? 27.047 -5.09 -10.312 1 88.81 78 ASP A C 1
ATOM 654 O O . ASP A 1 78 ? 27.484 -5.883 -11.148 1 88.81 78 ASP A O 1
ATOM 658 N N . LYS A 1 79 ? 26.625 -5.418 -9.172 1 90.06 79 LYS A N 1
ATOM 659 C CA . LYS A 1 79 ? 26.734 -6.82 -8.766 1 90.06 79 LYS A CA 1
ATOM 660 C C . LYS A 1 79 ? 25.781 -7.695 -9.578 1 90.06 79 LYS A C 1
ATOM 662 O O . LYS A 1 79 ? 26.109 -8.836 -9.914 1 90.06 79 LYS A O 1
ATOM 667 N N . VAL A 1 80 ? 24.641 -7.176 -9.867 1 91.69 80 VAL A N 1
ATOM 668 C CA . VAL A 1 80 ? 23.672 -7.938 -10.648 1 91.69 80 VAL A CA 1
ATOM 669 C C . VAL A 1 80 ? 24.188 -8.117 -12.078 1 91.69 80 VAL A C 1
ATOM 671 O O . VAL A 1 80 ? 24.062 -9.195 -12.656 1 91.69 80 VAL A O 1
ATOM 674 N N . ILE A 1 81 ? 24.766 -7.043 -12.625 1 95.19 81 ILE A N 1
ATOM 675 C CA . ILE A 1 81 ? 25.328 -7.133 -13.969 1 95.19 81 ILE A CA 1
ATOM 676 C C . ILE A 1 81 ? 26.406 -8.211 -14 1 95.19 81 ILE A C 1
ATOM 678 O O . ILE A 1 81 ? 26.422 -9.062 -14.891 1 95.19 81 ILE A O 1
ATOM 682 N N . GLN A 1 82 ? 27.297 -8.18 -13.023 1 95.38 82 GLN A N 1
ATOM 683 C CA . GLN A 1 82 ? 28.359 -9.18 -12.945 1 95.38 82 GLN A CA 1
ATOM 684 C C . GLN A 1 82 ? 27.781 -10.586 -12.812 1 95.38 82 GLN A C 1
ATOM 686 O O . GLN A 1 82 ? 28.25 -11.516 -13.477 1 95.38 82 GLN A O 1
ATOM 691 N N . ARG A 1 83 ? 26.781 -10.75 -11.977 1 94.25 83 ARG A N 1
ATOM 692 C CA . ARG A 1 83 ? 26.141 -12.047 -11.789 1 94.25 83 ARG A CA 1
ATOM 693 C C . ARG A 1 83 ? 25.5 -12.539 -13.086 1 94.25 83 ARG A C 1
ATOM 695 O O . ARG A 1 83 ? 25.594 -13.719 -13.43 1 94.25 83 ARG A O 1
ATOM 702 N N . CYS A 1 84 ? 24.859 -11.703 -13.789 1 95.25 84 CYS A N 1
ATOM 703 C CA . CYS A 1 84 ? 24.25 -12.078 -15.062 1 95.25 84 CYS A CA 1
ATOM 704 C C . CYS A 1 84 ? 25.297 -12.594 -16.031 1 95.25 84 CYS A C 1
ATOM 706 O O . CYS A 1 84 ? 25.078 -13.594 -16.719 1 95.25 84 CYS A O 1
ATOM 708 N N . LYS A 1 85 ? 26.422 -11.914 -16.094 1 96.12 85 LYS A N 1
ATOM 709 C CA . LYS A 1 85 ? 27.5 -12.352 -16.984 1 96.12 85 LYS A CA 1
ATOM 710 C C . LYS A 1 85 ? 27.984 -13.75 -16.609 1 96.12 85 LYS A C 1
ATOM 712 O O . LYS A 1 85 ? 28.203 -14.594 -17.469 1 96.12 85 LYS A O 1
ATOM 717 N N . GLU A 1 86 ? 28.125 -14.023 -15.367 1 94.56 86 GLU A N 1
ATOM 718 C CA . GLU A 1 86 ? 28.531 -15.328 -14.875 1 94.56 86 GLU A CA 1
ATOM 719 C C . GLU A 1 86 ? 27.531 -16.406 -15.25 1 94.56 86 GLU A C 1
ATOM 721 O O . GLU A 1 86 ? 27.906 -17.484 -15.711 1 94.56 86 GLU A O 1
ATOM 726 N N . ARG A 1 87 ? 26.297 -16.109 -15.07 1 93.38 87 ARG A N 1
ATOM 727 C CA . ARG A 1 87 ? 25.25 -17.062 -15.359 1 93.38 87 ARG A CA 1
ATOM 728 C C . ARG A 1 87 ? 25.172 -17.359 -16.844 1 93.38 87 ARG A C 1
ATOM 730 O O . ARG A 1 87 ? 24.922 -18.5 -17.25 1 93.38 87 ARG A O 1
ATOM 737 N N . ILE A 1 88 ? 25.312 -16.344 -17.641 1 94.75 88 ILE A N 1
ATOM 738 C CA . ILE A 1 88 ? 25.328 -16.547 -19.078 1 94.75 88 ILE A CA 1
ATOM 739 C C . ILE A 1 88 ? 26.5 -17.453 -19.469 1 94.75 88 ILE A C 1
ATOM 741 O O . ILE A 1 88 ? 26.328 -18.359 -20.281 1 94.75 88 ILE A O 1
ATOM 745 N N . GLU A 1 89 ? 27.641 -17.219 -18.875 1 94.06 89 GLU A N 1
ATOM 746 C CA . GLU A 1 89 ? 28.828 -18.031 -19.125 1 94.06 89 GLU A CA 1
ATOM 747 C C . GLU A 1 89 ? 28.609 -19.469 -18.688 1 94.06 89 GLU A C 1
ATOM 749 O O . GLU A 1 89 ? 29.094 -20.406 -19.328 1 94.06 89 GLU A O 1
ATOM 754 N N . ASP A 1 90 ? 27.891 -19.656 -17.578 1 92.69 90 ASP A N 1
ATOM 755 C CA . ASP A 1 90 ? 27.609 -21 -17.047 1 92.69 90 ASP A CA 1
ATOM 756 C C . ASP A 1 90 ? 26.766 -21.812 -18.031 1 92.69 90 ASP A C 1
ATOM 758 O O . ASP A 1 90 ? 26.812 -23.047 -18.031 1 92.69 90 ASP A O 1
ATOM 762 N N . GLY A 1 91 ? 25.875 -21.141 -18.734 1 92.31 91 GLY A N 1
ATOM 763 C CA . GLY A 1 91 ? 25.219 -21.781 -19.875 1 92.31 91 GLY A CA 1
ATOM 764 C C . GLY A 1 91 ? 23.922 -22.484 -19.5 1 92.31 91 GLY A C 1
ATOM 765 O O . GLY A 1 91 ? 23.422 -23.297 -20.266 1 92.31 91 GLY A O 1
ATOM 766 N N . VAL A 1 92 ? 23.422 -22.281 -18.266 1 90.25 92 VAL A N 1
ATOM 767 C CA . VAL A 1 92 ? 22.125 -22.828 -17.922 1 90.25 92 VAL A CA 1
ATOM 768 C C . VAL A 1 92 ? 21.047 -21.766 -18.156 1 90.25 92 VAL A C 1
ATOM 770 O O . VAL A 1 92 ? 20.953 -20.781 -17.406 1 90.25 92 VAL A O 1
ATOM 773 N N . MET A 1 93 ? 20.203 -21.922 -19.172 1 90.31 93 MET A N 1
ATOM 774 C CA . MET A 1 93 ? 19.125 -21.016 -19.562 1 90.31 93 MET A CA 1
ATOM 775 C C . MET A 1 93 ? 19.641 -19.594 -19.75 1 90.31 93 MET A C 1
ATOM 777 O O . MET A 1 93 ? 19.094 -18.641 -19.188 1 90.31 93 MET A O 1
ATOM 781 N N . PRO A 1 94 ? 20.672 -19.391 -20.516 1 93.5 94 PRO A N 1
ATOM 782 C CA . PRO A 1 94 ? 21.344 -18.094 -20.594 1 93.5 94 PRO A CA 1
ATOM 783 C C . PRO A 1 94 ? 20.422 -16.984 -21.078 1 93.5 94 PRO A C 1
ATOM 785 O O . PRO A 1 94 ? 20.625 -15.812 -20.75 1 93.5 94 PRO A O 1
ATOM 788 N N . HIS A 1 95 ? 19.359 -17.297 -21.844 1 91.5 95 HIS A N 1
ATOM 789 C CA . HIS A 1 95 ? 18.484 -16.281 -22.406 1 91.5 95 HIS A CA 1
ATOM 790 C C . HIS A 1 95 ? 17.781 -15.484 -21.312 1 91.5 95 HIS A C 1
ATOM 792 O O . HIS A 1 95 ? 17.5 -14.297 -21.484 1 91.5 95 HIS A O 1
ATOM 798 N N . ILE A 1 96 ? 17.547 -16.062 -20.172 1 89.69 96 ILE A N 1
ATOM 799 C CA . ILE A 1 96 ? 16.906 -15.383 -19.047 1 89.69 96 ILE A CA 1
ATOM 800 C C . ILE A 1 96 ? 17.812 -14.297 -18.5 1 89.69 96 ILE A C 1
ATOM 802 O O . ILE A 1 96 ? 17.375 -13.172 -18.25 1 89.69 96 ILE A O 1
ATOM 806 N N . TRP A 1 97 ? 19.016 -14.664 -18.375 1 93.75 97 TRP A N 1
ATOM 807 C CA . TRP A 1 97 ? 19.984 -13.742 -17.781 1 93.75 97 TRP A CA 1
ATOM 808 C C . TRP A 1 97 ? 20.406 -12.68 -18.797 1 93.75 97 TRP A C 1
ATOM 810 O O . TRP A 1 97 ? 20.812 -11.578 -18.422 1 93.75 97 TRP A O 1
ATOM 820 N N . GLU A 1 98 ? 20.359 -13.031 -20.094 1 95.81 98 GLU A N 1
ATOM 821 C CA . GLU A 1 98 ? 20.641 -12.047 -21.125 1 95.81 98 GLU A CA 1
ATOM 822 C C . GLU A 1 98 ? 19.609 -10.906 -21.094 1 95.81 98 GLU A C 1
ATOM 824 O O . GLU A 1 98 ? 19.984 -9.734 -21.203 1 95.81 98 GLU A O 1
ATOM 829 N N . GLU A 1 99 ? 18.391 -11.258 -20.922 1 93 99 GLU A N 1
ATOM 830 C CA . GLU A 1 99 ? 17.344 -10.242 -20.828 1 93 99 GLU A CA 1
ATOM 831 C C . GLU A 1 99 ? 17.516 -9.391 -19.562 1 93 99 GLU A C 1
ATOM 833 O O . GLU A 1 99 ? 17.359 -8.172 -19.609 1 93 99 GLU A O 1
ATOM 838 N N . LYS A 1 100 ? 17.797 -10.023 -18.5 1 93.31 100 LYS A N 1
ATOM 839 C CA . LYS A 1 100 ? 18.031 -9.305 -17.25 1 93.31 100 LYS A CA 1
ATOM 840 C C . LYS A 1 100 ? 19.25 -8.375 -17.375 1 93.31 100 LYS A C 1
ATOM 842 O O . LYS A 1 100 ? 19.203 -7.23 -16.922 1 93.31 100 LYS A O 1
ATOM 847 N N . LEU A 1 101 ? 20.281 -8.898 -17.969 1 96.12 101 LEU A N 1
ATOM 848 C CA . LEU A 1 101 ? 21.484 -8.109 -18.188 1 96.12 101 LEU A CA 1
ATOM 849 C C . LEU A 1 101 ? 21.188 -6.859 -19.016 1 96.12 101 LEU A C 1
ATOM 851 O O . LEU A 1 101 ? 21.656 -5.766 -18.672 1 96.12 101 LEU A O 1
ATOM 855 N N . LYS A 1 102 ? 20.422 -7.039 -20.062 1 95.5 102 LYS A N 1
ATOM 856 C CA . LYS A 1 102 ? 20.047 -5.906 -20.906 1 95.5 102 LYS A CA 1
ATOM 857 C C . LYS A 1 102 ? 19.344 -4.824 -20.094 1 95.5 102 LYS A C 1
ATOM 859 O O . LYS A 1 102 ? 19.656 -3.639 -20.219 1 95.5 102 LYS A O 1
ATOM 864 N N . ARG A 1 103 ? 18.453 -5.191 -19.281 1 92.75 103 ARG A N 1
ATOM 865 C CA . ARG A 1 103 ? 17.688 -4.246 -18.469 1 92.75 103 ARG A CA 1
ATOM 866 C C . ARG A 1 103 ? 18.594 -3.52 -17.484 1 92.75 103 ARG A C 1
ATOM 868 O O . ARG A 1 103 ? 18.516 -2.297 -17.344 1 92.75 103 ARG A O 1
ATOM 875 N N . TYR A 1 104 ? 19.469 -4.258 -16.828 1 92.88 104 TYR A N 1
ATOM 876 C CA . TYR A 1 104 ? 20.328 -3.66 -15.805 1 92.88 104 TYR A CA 1
ATOM 877 C C . TYR A 1 104 ? 21.391 -2.783 -16.438 1 92.88 104 TYR A C 1
ATOM 879 O O . TYR A 1 104 ? 21.797 -1.768 -15.867 1 92.88 104 TYR A O 1
ATOM 887 N N . LYS A 1 105 ? 21.828 -3.158 -17.609 1 94.62 105 LYS A N 1
ATOM 888 C CA . LYS A 1 105 ? 22.75 -2.289 -18.328 1 94.62 105 LYS A CA 1
ATOM 889 C C . LYS A 1 105 ? 22.094 -0.964 -18.703 1 94.62 105 LYS A C 1
ATOM 891 O O . LYS A 1 105 ? 22.719 0.092 -18.625 1 94.62 105 LYS A O 1
ATOM 896 N N . LYS A 1 106 ? 20.891 -1.097 -19.109 1 92.19 106 LYS A N 1
ATOM 897 C CA . LYS A 1 106 ? 20.156 0.125 -19.422 1 92.19 106 LYS A CA 1
ATOM 898 C C . LYS A 1 106 ? 20.016 1.013 -18.188 1 92.19 106 LYS A C 1
ATOM 900 O O . LYS A 1 106 ? 20.172 2.232 -18.266 1 92.19 106 LYS A O 1
ATOM 905 N N . LEU A 1 107 ? 19.734 0.435 -17.078 1 85.19 107 LEU A N 1
ATOM 906 C CA . LEU A 1 107 ? 19.641 1.176 -15.82 1 85.19 107 LEU A CA 1
ATOM 907 C C . LEU A 1 107 ? 20.969 1.839 -15.469 1 85.19 107 LEU A C 1
ATOM 909 O O . LEU A 1 107 ? 20.984 3 -15.055 1 85.19 107 LEU A O 1
ATOM 913 N N . ARG A 1 108 ? 22.016 1.086 -15.602 1 87.56 108 ARG A N 1
ATOM 914 C CA . ARG A 1 108 ? 23.344 1.619 -15.344 1 87.56 108 ARG A CA 1
ATOM 915 C C . ARG A 1 108 ? 23.641 2.814 -16.25 1 87.56 108 ARG A C 1
ATOM 917 O O . ARG A 1 108 ? 24.156 3.834 -15.781 1 87.56 108 ARG A O 1
ATOM 924 N N . GLU A 1 109 ? 23.297 2.672 -17.469 1 90.31 109 GLU A N 1
ATOM 925 C CA . GLU A 1 109 ? 23.5 3.756 -18.438 1 90.31 109 GLU A CA 1
ATOM 926 C C . GLU A 1 109 ? 22.719 5 -18.031 1 90.31 109 GLU A C 1
ATOM 928 O O . GLU A 1 109 ? 23.234 6.117 -18.094 1 90.31 109 GLU A O 1
ATOM 933 N N . GLN A 1 110 ? 21.516 4.801 -17.625 1 82.75 110 GLN A N 1
ATOM 934 C CA . GLN A 1 110 ? 20.688 5.918 -17.203 1 82.75 110 GLN A CA 1
ATOM 935 C C . GLN A 1 110 ? 21.281 6.621 -15.992 1 82.75 110 GLN A C 1
ATOM 937 O O . GLN A 1 110 ? 21.297 7.852 -15.922 1 82.75 110 GLN A O 1
ATOM 942 N N . GLU A 1 111 ? 21.781 5.855 -15.125 1 81.19 111 GLU A N 1
ATOM 943 C CA . GLU A 1 111 ? 22.406 6.434 -13.938 1 81.19 111 GLU A CA 1
ATOM 944 C C . GLU A 1 111 ? 23.672 7.195 -14.305 1 81.19 111 GLU A C 1
ATOM 946 O O . GLU A 1 111 ? 23.906 8.297 -13.797 1 81.19 111 GLU A O 1
ATOM 951 N N . ASP A 1 112 ? 24.438 6.574 -15.117 1 85.81 112 ASP A N 1
ATOM 952 C CA . ASP A 1 112 ? 25.688 7.207 -15.547 1 85.81 112 ASP A CA 1
ATOM 953 C C . ASP A 1 112 ? 25.406 8.508 -16.297 1 85.81 112 ASP A C 1
ATOM 955 O O . ASP A 1 112 ? 26.125 9.5 -16.109 1 85.81 112 ASP A O 1
ATOM 959 N N . GLU A 1 113 ? 24.406 8.445 -17.078 1 87 113 GLU A N 1
ATOM 960 C CA . GLU A 1 113 ? 24.047 9.648 -17.812 1 87 113 GLU A CA 1
ATOM 961 C C . GLU A 1 113 ? 23.594 10.758 -16.875 1 87 113 GLU A C 1
ATOM 963 O O . GLU A 1 113 ? 23.938 11.922 -17.062 1 87 113 GLU A O 1
ATOM 968 N N . ALA A 1 114 ? 22.844 10.391 -15.914 1 83.81 114 ALA A N 1
ATOM 969 C CA . ALA A 1 114 ? 22.391 11.375 -14.938 1 83.81 114 ALA A CA 1
ATOM 970 C C . ALA A 1 114 ? 23.562 11.992 -14.188 1 83.81 114 ALA A C 1
ATOM 972 O O . ALA A 1 114 ? 23.641 13.211 -14.023 1 83.81 114 ALA A O 1
ATOM 973 N N . VAL A 1 115 ? 24.5 11.195 -13.828 1 86.56 115 VAL A N 1
ATOM 974 C CA . VAL A 1 115 ? 25.672 11.648 -13.094 1 86.56 115 VAL A CA 1
ATOM 975 C C . VAL A 1 115 ? 26.547 12.508 -13.992 1 86.56 115 VAL A C 1
ATOM 977 O O . VAL A 1 115 ? 27.047 13.555 -13.57 1 86.56 115 VAL A O 1
ATOM 980 N N . ALA A 1 116 ? 26.656 12.125 -15.188 1 90.06 116 ALA A N 1
ATOM 981 C CA . ALA A 1 116 ? 27.516 12.836 -16.141 1 90.06 116 ALA A CA 1
ATOM 982 C C . ALA A 1 116 ? 26.938 14.203 -16.484 1 90.06 116 ALA A C 1
ATOM 984 O O . ALA A 1 116 ? 27.672 15.109 -16.875 1 90.06 116 ALA A O 1
ATOM 985 N N . SER A 1 117 ? 25.688 14.312 -16.375 1 89.81 117 SER A N 1
ATOM 986 C CA . SER A 1 117 ? 25.031 15.555 -16.766 1 89.81 117 SER A CA 1
ATOM 987 C C . SER A 1 117 ? 25.188 16.625 -15.695 1 89.81 117 SER A C 1
ATOM 989 O O . SER A 1 117 ? 24.797 17.781 -15.906 1 89.81 117 SER A O 1
ATOM 991 N N . GLU A 1 118 ? 25.781 16.25 -14.586 1 92.19 118 GLU A N 1
ATOM 992 C CA . GLU A 1 118 ? 25.906 17.188 -13.469 1 92.19 118 GLU A CA 1
ATOM 993 C C . GLU A 1 118 ? 27.359 17.422 -13.102 1 92.19 118 GLU A C 1
ATOM 995 O O . GLU A 1 118 ? 28.266 16.812 -13.695 1 92.19 118 GLU A O 1
ATOM 1000 N N . ASN A 1 119 ? 27.578 18.359 -12.203 1 89 119 ASN A N 1
ATOM 1001 C CA . ASN A 1 119 ? 28.922 18.594 -11.672 1 89 119 ASN A CA 1
ATOM 1002 C C . ASN A 1 119 ? 29.547 17.312 -11.117 1 89 119 ASN A C 1
ATOM 1004 O O . ASN A 1 119 ? 28.953 16.656 -10.266 1 89 119 ASN A O 1
ATOM 1008 N N . PRO A 1 120 ? 30.719 16.984 -11.602 1 87.62 120 PRO A N 1
ATOM 1009 C CA . PRO A 1 120 ? 31.375 15.734 -11.195 1 87.62 120 PRO A CA 1
ATOM 1010 C C . PRO A 1 120 ? 31.641 15.672 -9.688 1 87.62 120 PRO A C 1
ATOM 1012 O O . PRO A 1 120 ? 31.844 14.594 -9.141 1 87.62 120 PRO A O 1
ATOM 1015 N N . ALA A 1 121 ? 31.609 16.797 -9.109 1 90.06 121 ALA A N 1
ATOM 1016 C CA . ALA A 1 121 ? 31.906 16.844 -7.68 1 90.06 121 ALA A CA 1
ATOM 1017 C C . ALA A 1 121 ? 30.672 16.438 -6.863 1 90.06 121 ALA A C 1
ATOM 1019 O O . ALA A 1 121 ? 30.781 16.172 -5.664 1 90.06 121 ALA A O 1
ATOM 1020 N N . MET A 1 122 ? 29.562 16.312 -7.473 1 91.12 122 MET A N 1
ATOM 1021 C CA . MET A 1 122 ? 28.328 16 -6.762 1 91.12 122 MET A CA 1
ATOM 1022 C C . MET A 1 122 ? 28.234 14.516 -6.441 1 91.12 122 MET A C 1
ATOM 1024 O O . MET A 1 122 ? 28.594 13.672 -7.266 1 91.12 122 MET A O 1
ATOM 1028 N N . SER A 1 123 ? 27.812 14.32 -5.227 1 86.25 123 SER A N 1
ATOM 1029 C CA . SER A 1 123 ? 27.547 12.93 -4.879 1 86.25 123 SER A CA 1
ATOM 1030 C C . SER A 1 123 ? 26.375 12.375 -5.688 1 86.25 123 SER A C 1
ATOM 1032 O O . SER A 1 123 ? 25.562 13.141 -6.215 1 86.25 123 SER A O 1
ATOM 1034 N N . ARG A 1 124 ? 26.266 11.109 -5.773 1 81.75 124 ARG A N 1
ATOM 1035 C CA . ARG A 1 124 ? 25.188 10.445 -6.496 1 81.75 124 ARG A CA 1
ATOM 1036 C C . ARG A 1 124 ? 23.828 10.859 -5.941 1 81.75 124 ARG A C 1
ATOM 1038 O O . ARG A 1 124 ? 22.906 11.156 -6.707 1 81.75 124 ARG A O 1
ATOM 1045 N N . ASN A 1 125 ? 23.766 10.906 -4.641 1 82.75 125 ASN A N 1
ATOM 1046 C CA . ASN A 1 125 ? 22.5 11.273 -4.012 1 82.75 125 ASN A CA 1
ATOM 1047 C C . ASN A 1 125 ? 22.109 12.719 -4.328 1 82.75 125 ASN A C 1
ATOM 1049 O O . ASN A 1 125 ? 20.938 13.031 -4.516 1 82.75 125 ASN A O 1
ATOM 1053 N N . THR A 1 126 ? 23.062 13.492 -4.391 1 89.62 126 THR A N 1
ATOM 1054 C CA . THR A 1 126 ? 22.797 14.875 -4.75 1 89.62 126 THR A CA 1
ATOM 1055 C C . THR A 1 126 ? 22.297 14.984 -6.188 1 89.62 126 THR A C 1
ATOM 1057 O O . THR A 1 126 ? 21.359 15.727 -6.473 1 89.62 126 THR A O 1
ATOM 1060 N N . VAL A 1 127 ? 22.891 14.211 -7.055 1 88.06 127 VAL A N 1
ATOM 1061 C CA . VAL A 1 127 ? 22.469 14.188 -8.445 1 88.06 127 VAL A CA 1
ATOM 1062 C C . VAL A 1 127 ? 21.016 13.727 -8.539 1 88.06 127 VAL A C 1
ATOM 1064 O O . VAL A 1 127 ? 20.203 14.336 -9.234 1 88.06 127 VAL A O 1
ATOM 1067 N N . ILE A 1 128 ? 20.719 12.727 -7.809 1 83.06 128 ILE A N 1
ATOM 1068 C CA . ILE A 1 128 ? 19.359 12.188 -7.801 1 83.06 128 ILE A CA 1
ATOM 1069 C C . ILE A 1 128 ? 18.375 13.273 -7.34 1 83.06 128 ILE A C 1
ATOM 1071 O O . ILE A 1 128 ? 17.344 13.477 -7.961 1 83.06 128 ILE A O 1
ATOM 1075 N N . ARG A 1 129 ? 18.766 13.938 -6.344 1 89.25 129 ARG A N 1
ATOM 1076 C CA . ARG A 1 129 ? 17.875 14.969 -5.816 1 89.25 129 ARG A CA 1
ATOM 1077 C C . ARG A 1 129 ? 17.656 16.078 -6.84 1 89.25 129 ARG A C 1
ATOM 1079 O O . ARG A 1 129 ? 16.531 16.516 -7.051 1 89.25 129 ARG A O 1
ATOM 1086 N N . VAL A 1 130 ? 18.688 16.422 -7.469 1 92.81 130 VAL A N 1
ATOM 1087 C CA . VAL A 1 130 ? 18.578 17.484 -8.477 1 92.81 130 VAL A CA 1
ATOM 1088 C C . VAL A 1 130 ? 17.641 17.031 -9.594 1 92.81 130 VAL A C 1
ATOM 1090 O O . VAL A 1 130 ? 16.781 17.797 -10.031 1 92.81 130 VAL A O 1
ATOM 1093 N N . LYS A 1 131 ? 17.781 15.812 -10.023 1 87.44 131 LYS A N 1
ATOM 1094 C CA . LYS A 1 131 ? 16.938 15.312 -11.102 1 87.44 131 LYS A CA 1
ATOM 1095 C C . LYS A 1 131 ? 15.461 15.289 -10.688 1 87.44 131 LYS A C 1
ATOM 1097 O O . LYS A 1 131 ? 14.586 15.609 -11.492 1 87.44 131 LYS A O 1
ATOM 1102 N N . TYR A 1 132 ? 15.258 15.023 -9.508 1 87.38 132 TYR A N 1
ATOM 1103 C CA . TYR A 1 132 ? 13.875 14.984 -9.055 1 87.38 132 TYR A CA 1
ATOM 1104 C C . TYR A 1 132 ? 13.328 16.391 -8.852 1 87.38 132 TYR A C 1
ATOM 1106 O O . TYR A 1 132 ? 12.141 16.641 -9.07 1 87.38 132 TYR A O 1
ATOM 1114 N N . LEU A 1 133 ? 14.188 17.266 -8.422 1 93.5 133 LEU A N 1
ATOM 1115 C CA . LEU A 1 133 ? 13.758 18.656 -8.352 1 93.5 133 LEU A CA 1
ATOM 1116 C C . LEU A 1 133 ? 13.438 19.188 -9.742 1 93.5 133 LEU A C 1
ATOM 1118 O O . LEU A 1 133 ? 12.492 19.969 -9.906 1 93.5 133 LEU A O 1
ATOM 1122 N N . GLU A 1 134 ? 14.188 18.766 -10.719 1 93.06 134 GLU A N 1
ATOM 1123 C CA . GLU A 1 134 ? 13.883 19.141 -12.094 1 93.06 134 GLU A CA 1
ATOM 1124 C C . GLU A 1 134 ? 12.516 18.609 -12.523 1 93.06 134 GLU A C 1
ATOM 1126 O O . GLU A 1 134 ? 11.766 19.312 -13.211 1 93.06 134 GLU A O 1
ATOM 1131 N N . MET A 1 135 ? 12.289 17.453 -12.109 1 89.88 135 MET A N 1
ATOM 1132 C CA . MET A 1 135 ? 10.977 16.875 -12.414 1 89.88 135 MET A CA 1
ATOM 1133 C C . MET A 1 135 ? 9.867 17.688 -11.75 1 89.88 135 MET A C 1
ATOM 1135 O O . MET A 1 135 ? 8.828 17.938 -12.367 1 89.88 135 MET A O 1
ATOM 1139 N N . ILE A 1 136 ? 10.125 18.078 -10.531 1 92.25 136 ILE A N 1
ATOM 1140 C CA . ILE A 1 136 ? 9.156 18.891 -9.812 1 92.25 136 ILE A CA 1
ATOM 1141 C C . ILE A 1 136 ? 8.977 20.219 -10.531 1 92.25 136 ILE A C 1
ATOM 1143 O O . ILE A 1 136 ? 7.852 20.688 -10.734 1 92.25 136 ILE A O 1
ATOM 1147 N N . ARG A 1 137 ? 10.016 20.766 -10.945 1 95.5 137 ARG A N 1
ATOM 1148 C CA . ARG A 1 137 ? 9.977 22.031 -11.672 1 95.5 137 ARG A CA 1
ATOM 1149 C C . ARG A 1 137 ? 9.141 21.906 -12.938 1 95.5 137 ARG A C 1
ATOM 1151 O O . ARG A 1 137 ? 8.32 22.766 -13.234 1 95.5 137 ARG A O 1
ATOM 1158 N N . GLU A 1 138 ? 9.383 20.859 -13.633 1 92.88 138 GLU A N 1
ATOM 1159 C CA . GLU A 1 138 ? 8.656 20.625 -14.875 1 92.88 138 GLU A CA 1
ATOM 1160 C C . GLU A 1 138 ? 7.156 20.5 -14.625 1 92.88 138 GLU A C 1
ATOM 1162 O O . GLU A 1 138 ? 6.348 21.078 -15.352 1 92.88 138 GLU A O 1
ATOM 1167 N N . ARG A 1 139 ? 6.832 19.875 -13.625 1 89.81 139 ARG A N 1
ATOM 1168 C CA . ARG A 1 139 ? 5.422 19.656 -13.312 1 89.81 139 ARG A CA 1
ATOM 1169 C C . ARG A 1 139 ? 4.773 20.938 -12.789 1 89.81 139 ARG A C 1
ATOM 1171 O O . ARG A 1 139 ? 3.604 21.203 -13.078 1 89.81 139 ARG A O 1
ATOM 1178 N N . LEU A 1 140 ? 5.543 21.672 -12.039 1 91.31 140 LEU A N 1
ATOM 1179 C CA . LEU A 1 140 ? 5.062 22.969 -11.562 1 91.31 140 LEU A CA 1
ATOM 1180 C C . LEU A 1 140 ? 4.777 23.906 -12.734 1 91.31 140 LEU A C 1
ATOM 1182 O O . LEU A 1 140 ? 3.891 24.75 -12.648 1 91.31 140 LEU A O 1
ATOM 1186 N N . GLY A 1 141 ? 5.488 23.719 -13.789 1 88.56 141 GLY A N 1
ATOM 1187 C CA . GLY A 1 141 ? 5.281 24.547 -14.977 1 88.56 141 GLY A CA 1
ATOM 1188 C C . GLY A 1 141 ? 3.992 24.219 -15.703 1 88.56 141 GLY A C 1
ATOM 1189 O O . GLY A 1 141 ? 3.455 25.062 -16.438 1 88.56 141 GLY A O 1
ATOM 1190 N N . LYS A 1 142 ? 3.5 23.062 -15.453 1 86.88 142 LYS A N 1
ATOM 1191 C CA . LYS A 1 142 ? 2.312 22.609 -16.156 1 86.88 142 LYS A CA 1
ATOM 1192 C C . LYS A 1 142 ? 1.057 22.781 -15.32 1 86.88 142 LYS A C 1
ATOM 1194 O O . LYS A 1 142 ? -0.06 22.609 -15.812 1 86.88 142 LYS A O 1
ATOM 1199 N N . THR A 1 143 ? 1.313 23.031 -14.078 1 83.5 143 THR A N 1
ATOM 1200 C CA . THR A 1 143 ? 0.183 23.172 -13.164 1 83.5 143 THR A CA 1
ATOM 1201 C C . THR A 1 143 ? 0.229 24.5 -12.438 1 83.5 143 THR A C 1
ATOM 1203 O O . THR A 1 143 ? 1.2 25.25 -12.562 1 83.5 143 THR A O 1
ATOM 1206 N N . LYS A 1 144 ? -0.856 24.797 -11.773 1 82.75 144 LYS A N 1
ATOM 1207 C CA . LYS A 1 144 ? -0.877 26.016 -10.961 1 82.75 144 LYS A CA 1
ATOM 1208 C C . LYS A 1 144 ? 0.024 25.875 -9.734 1 82.75 144 LYS A C 1
ATOM 1210 O O . LYS A 1 144 ? -0.072 24.891 -9 1 82.75 144 LYS A O 1
ATOM 1215 N N . ASP A 1 145 ? 0.97 26.75 -9.625 1 89.5 145 ASP A N 1
ATOM 1216 C CA . ASP A 1 145 ? 1.852 26.797 -8.469 1 89.5 145 ASP A CA 1
ATOM 1217 C C . ASP A 1 145 ? 1.155 27.422 -7.266 1 89.5 145 ASP A C 1
ATOM 1219 O O . ASP A 1 145 ? 1.563 28.5 -6.801 1 89.5 145 ASP A O 1
ATOM 1223 N N . SER A 1 146 ? 0.257 26.75 -6.695 1 82.25 146 SER A N 1
ATOM 1224 C CA . SER A 1 146 ? -0.651 27.266 -5.68 1 82.25 146 SER A CA 1
ATOM 1225 C C . SER A 1 146 ? 0.101 27.656 -4.406 1 82.25 146 SER A C 1
ATOM 1227 O O . SER A 1 146 ? -0.357 28.5 -3.639 1 82.25 146 SER A O 1
ATOM 1229 N N . HIS A 1 147 ? 1.245 27.172 -4.234 1 86.31 147 HIS A N 1
ATOM 1230 C CA . HIS A 1 147 ? 1.987 27.453 -3.008 1 86.31 147 HIS A CA 1
ATOM 1231 C C . HIS A 1 147 ? 3.248 28.25 -3.297 1 86.31 147 HIS A C 1
ATOM 1233 O O . HIS A 1 147 ? 4.102 28.406 -2.42 1 86.31 147 HIS A O 1
ATOM 1239 N N . ARG A 1 148 ? 3.359 28.656 -4.574 1 91.81 148 ARG A N 1
ATOM 1240 C CA . ARG A 1 148 ? 4.473 29.5 -4.996 1 91.81 148 ARG A CA 1
ATOM 1241 C C . ARG A 1 148 ? 5.812 28.828 -4.703 1 91.81 148 ARG A C 1
ATOM 1243 O O . ARG A 1 148 ? 6.684 29.422 -4.066 1 91.81 148 ARG A O 1
ATOM 1250 N N . GLN A 1 149 ? 5.957 27.594 -5.168 1 95.56 149 GLN A N 1
ATOM 1251 C CA . GLN A 1 149 ? 7.129 26.797 -4.812 1 95.56 149 GLN A CA 1
ATOM 1252 C C . GLN A 1 149 ? 8.164 26.812 -5.93 1 95.56 149 GLN A C 1
ATOM 1254 O O . GLN A 1 149 ? 9.305 26.391 -5.73 1 95.56 149 GLN A O 1
ATOM 1259 N N . ALA A 1 150 ? 7.816 27.359 -7.074 1 96.06 150 ALA A N 1
ATOM 1260 C CA . ALA A 1 150 ? 8.758 27.391 -8.195 1 96.06 150 ALA A CA 1
ATOM 1261 C C . ALA A 1 150 ? 10.047 28.109 -7.82 1 96.06 150 ALA A C 1
ATOM 1263 O O . ALA A 1 150 ? 11.141 27.656 -8.18 1 96.06 150 ALA A O 1
ATOM 1264 N N . VAL A 1 151 ? 9.906 29.172 -7.09 1 96.38 151 VAL A N 1
ATOM 1265 C CA . VAL A 1 151 ? 11.062 29.969 -6.695 1 96.38 151 VAL A CA 1
ATOM 1266 C C . VAL A 1 151 ? 11.977 29.141 -5.789 1 96.38 151 VAL A C 1
ATOM 1268 O O . VAL A 1 151 ? 13.203 29.203 -5.914 1 96.38 151 VAL A O 1
ATOM 1271 N N . ASN A 1 152 ? 11.438 28.391 -4.855 1 97.31 152 ASN A N 1
ATOM 1272 C CA . ASN A 1 152 ? 12.227 27.531 -3.979 1 97.31 152 ASN A CA 1
ATOM 1273 C C . ASN A 1 152 ? 12.898 26.406 -4.754 1 97.31 152 ASN A C 1
ATOM 1275 O O . ASN A 1 152 ? 14.078 26.109 -4.547 1 97.31 152 ASN A O 1
ATOM 1279 N N . VAL A 1 153 ? 12.164 25.781 -5.645 1 97.75 153 VAL A N 1
ATOM 1280 C CA . VAL A 1 153 ? 12.688 24.656 -6.414 1 97.75 153 VAL A CA 1
ATOM 1281 C C . VAL A 1 153 ? 13.875 25.109 -7.258 1 97.75 153 VAL A C 1
ATOM 1283 O O . VAL A 1 153 ? 14.914 24.438 -7.281 1 97.75 153 VAL A O 1
ATOM 1286 N N . ASN A 1 154 ? 13.75 26.219 -7.91 1 97.75 154 ASN A N 1
ATOM 1287 C CA . ASN A 1 154 ? 14.852 26.766 -8.703 1 97.75 154 ASN A CA 1
ATOM 1288 C C . ASN A 1 154 ? 16.062 27.094 -7.832 1 97.75 154 ASN A C 1
ATOM 1290 O O . ASN A 1 154 ? 17.188 26.766 -8.188 1 97.75 154 ASN A O 1
ATOM 1294 N N . ALA A 1 155 ? 15.773 27.719 -6.746 1 98.19 155 ALA A N 1
ATOM 1295 C CA . ALA A 1 155 ? 16.859 28.078 -5.832 1 98.19 155 ALA A CA 1
ATOM 1296 C C . ALA A 1 155 ? 17.562 26.828 -5.309 1 98.19 155 ALA A C 1
ATOM 1298 O O . ALA A 1 155 ? 18.797 26.812 -5.152 1 98.19 155 ALA A O 1
ATOM 1299 N N . LEU A 1 156 ? 16.812 25.797 -5.012 1 97.94 156 LEU A N 1
ATOM 1300 C CA . LEU A 1 156 ? 17.391 24.547 -4.523 1 97.94 156 LEU A CA 1
ATOM 1301 C C . LEU A 1 156 ? 18.281 23.906 -5.578 1 97.94 156 LEU A C 1
ATOM 1303 O O . LEU A 1 156 ? 19.391 23.469 -5.273 1 97.94 156 LEU A O 1
ATOM 1307 N N . ILE A 1 157 ? 17.766 23.844 -6.781 1 97.44 157 ILE A N 1
ATOM 1308 C CA . ILE A 1 157 ? 18.562 23.281 -7.867 1 97.44 157 ILE A CA 1
ATOM 1309 C C . ILE A 1 157 ? 19.875 24.047 -8 1 97.44 157 ILE A C 1
ATOM 1311 O O . ILE A 1 157 ? 20.938 23.438 -8.078 1 97.44 157 ILE A O 1
ATOM 1315 N N . ASP A 1 158 ? 19.812 25.344 -7.977 1 97.62 158 ASP A N 1
ATOM 1316 C CA . ASP A 1 158 ? 21.016 26.172 -8.086 1 97.62 158 ASP A CA 1
ATOM 1317 C C . ASP A 1 158 ? 21.953 25.922 -6.914 1 97.62 158 ASP A C 1
ATOM 1319 O O . ASP A 1 158 ? 23.172 25.828 -7.102 1 97.62 158 ASP A O 1
ATOM 1323 N N . ALA A 1 159 ? 21.406 25.844 -5.77 1 97.62 159 ALA A N 1
ATOM 1324 C CA . ALA A 1 159 ? 22.234 25.641 -4.578 1 97.62 159 ALA A CA 1
ATOM 1325 C C . ALA A 1 159 ? 22.984 24.312 -4.648 1 97.62 159 ALA A C 1
ATOM 1327 O O . ALA A 1 159 ? 24.141 24.234 -4.262 1 97.62 159 ALA A O 1
ATOM 1328 N N . TYR A 1 160 ? 22.312 23.297 -5.066 1 96.12 160 TYR A N 1
ATOM 1329 C CA . TYR A 1 160 ? 22.969 22 -5.219 1 96.12 160 TYR A CA 1
ATOM 1330 C C . TYR A 1 160 ? 24.062 22.062 -6.289 1 96.12 160 TYR A C 1
ATOM 1332 O O . TYR A 1 160 ? 25.172 21.562 -6.09 1 96.12 160 TYR A O 1
ATOM 1340 N N . ARG A 1 161 ? 23.781 22.703 -7.371 1 95.88 161 ARG A N 1
ATOM 1341 C CA . ARG A 1 161 ? 24.703 22.75 -8.5 1 95.88 161 ARG A CA 1
ATOM 1342 C C . ARG A 1 161 ? 25.922 23.609 -8.188 1 95.88 161 ARG A C 1
ATOM 1344 O O . ARG A 1 161 ? 27.031 23.328 -8.648 1 95.88 161 ARG A O 1
ATOM 1351 N N . ASP A 1 162 ? 25.75 24.641 -7.41 1 94.44 162 ASP A N 1
ATOM 1352 C CA . ASP A 1 162 ? 26.828 25.547 -7.066 1 94.44 162 ASP A CA 1
ATOM 1353 C C . ASP A 1 162 ? 27.641 25 -5.891 1 94.44 162 ASP A C 1
ATOM 1355 O O . ASP A 1 162 ? 28.672 25.594 -5.512 1 94.44 162 ASP A O 1
ATOM 1359 N N . GLY A 1 163 ? 27.125 23.938 -5.305 1 93.44 163 GLY A N 1
ATOM 1360 C CA . GLY A 1 163 ? 27.859 23.328 -4.207 1 93.44 163 GLY A CA 1
ATOM 1361 C C . GLY A 1 163 ? 27.547 23.953 -2.861 1 93.44 163 GLY A C 1
ATOM 1362 O O . GLY A 1 163 ? 28.141 23.578 -1.845 1 93.44 163 GLY A O 1
ATOM 1363 N N . ASN A 1 164 ? 26.625 24.891 -2.812 1 94.62 164 ASN A N 1
ATOM 1364 C CA . ASN A 1 164 ? 26.234 25.547 -1.562 1 94.62 164 ASN A CA 1
ATOM 1365 C C . ASN A 1 164 ? 25.344 24.625 -0.718 1 94.62 164 ASN A C 1
ATOM 1367 O O . ASN A 1 164 ? 25.109 24.906 0.462 1 94.62 164 ASN A O 1
ATOM 1371 N N . LEU A 1 165 ? 24.797 23.625 -1.405 1 95.56 165 LEU A N 1
ATOM 1372 C CA . LEU A 1 165 ? 23.984 22.594 -0.75 1 95.56 165 LEU A CA 1
ATOM 1373 C C . LEU A 1 165 ? 24.406 21.203 -1.207 1 95.56 165 LEU A C 1
ATOM 1375 O O . LEU A 1 165 ? 24.719 21 -2.381 1 95.56 165 LEU A O 1
ATOM 1379 N N . THR A 1 166 ? 24.469 20.344 -0.283 1 92.5 166 THR A N 1
ATOM 1380 C CA . THR A 1 166 ? 24.719 18.938 -0.56 1 92.5 166 THR A CA 1
ATOM 1381 C C . THR A 1 166 ? 23.703 18.047 0.165 1 92.5 166 THR A C 1
ATOM 1383 O O . THR A 1 166 ? 23.328 18.328 1.306 1 92.5 166 THR A O 1
ATOM 1386 N N . TRP A 1 167 ? 23.266 17.062 -0.521 1 89.62 167 TRP A N 1
ATOM 1387 C CA . TRP A 1 167 ? 22.344 16.141 0.127 1 89.62 167 TRP A CA 1
ATOM 1388 C C . TRP A 1 167 ? 23.047 15.359 1.232 1 89.62 167 TRP A C 1
ATOM 1390 O O . TRP A 1 167 ? 24.062 14.703 0.988 1 89.62 167 TRP A O 1
ATOM 1400 N N . MET A 1 168 ? 22.562 15.516 2.359 1 83.44 168 MET A N 1
ATOM 1401 C CA . MET A 1 168 ? 23.062 14.789 3.523 1 83.44 168 MET A CA 1
ATOM 1402 C C . MET A 1 168 ? 21.906 14.109 4.27 1 83.44 168 MET A C 1
ATOM 1404 O O . MET A 1 168 ? 20.984 14.773 4.723 1 83.44 168 MET A O 1
ATOM 1408 N N . GLU A 1 169 ? 22.078 12.82 4.395 1 77.12 169 GLU A N 1
ATOM 1409 C CA . GLU A 1 169 ? 21.031 12.07 5.07 1 77.12 169 GLU A CA 1
ATOM 1410 C C . GLU A 1 169 ? 20.828 12.562 6.5 1 77.12 169 GLU A C 1
ATOM 1412 O O . GLU A 1 169 ? 21.797 12.766 7.234 1 77.12 169 GLU A O 1
ATOM 1417 N N . GLY A 1 170 ? 19.609 12.836 6.797 1 76.94 170 GLY A N 1
ATOM 1418 C CA . GLY A 1 170 ? 19.266 13.234 8.156 1 76.94 170 GLY A CA 1
ATOM 1419 C C . GLY A 1 170 ? 19.359 14.727 8.383 1 76.94 170 GLY A C 1
ATOM 1420 O O . GLY A 1 170 ? 18.938 15.227 9.43 1 76.94 170 GLY A O 1
ATOM 1421 N N . MET A 1 171 ? 19.906 15.398 7.387 1 87.44 171 MET A N 1
ATOM 1422 C CA . MET A 1 171 ? 20.016 16.844 7.496 1 87.44 171 MET A CA 1
ATOM 1423 C C . MET A 1 171 ? 18.938 17.547 6.66 1 87.44 171 MET A C 1
ATOM 1425 O O . MET A 1 171 ? 18.547 17.031 5.613 1 87.44 171 MET A O 1
ATOM 1429 N N . VAL A 1 172 ? 18.531 18.703 7.211 1 93.31 172 VAL A N 1
ATOM 1430 C CA . VAL A 1 172 ? 17.516 19.438 6.465 1 93.31 172 VAL A CA 1
ATOM 1431 C C . VAL A 1 172 ? 17.906 20.922 6.391 1 93.31 172 VAL A C 1
ATOM 1433 O O . VAL A 1 172 ? 18.703 21.406 7.199 1 93.31 172 VAL A O 1
ATOM 1436 N N . THR A 1 173 ? 17.453 21.578 5.383 1 96.38 173 THR A N 1
ATOM 1437 C CA . THR A 1 173 ? 17.469 23.031 5.25 1 96.38 173 THR A CA 1
ATOM 1438 C C . THR A 1 173 ? 16.047 23.562 5.062 1 96.38 173 THR A C 1
ATOM 1440 O O . THR A 1 173 ? 15.188 22.875 4.527 1 96.38 173 THR A O 1
ATOM 1443 N N . TYR A 1 174 ? 15.883 24.75 5.543 1 97 174 TYR A N 1
ATOM 1444 C CA . TYR A 1 174 ? 14.594 25.422 5.438 1 97 174 TYR A CA 1
ATOM 1445 C C . TYR A 1 174 ? 14.672 26.609 4.488 1 97 174 TYR A C 1
ATOM 1447 O O . TYR A 1 174 ? 15.609 27.391 4.547 1 97 174 TYR A O 1
ATOM 1455 N N . TRP A 1 175 ? 13.734 26.703 3.598 1 97.62 175 TRP A N 1
ATOM 1456 C CA . TRP A 1 175 ? 13.758 27.703 2.539 1 97.62 175 TRP A CA 1
ATOM 1457 C C . TRP A 1 175 ? 12.445 28.484 2.498 1 97.62 175 TRP A C 1
ATOM 1459 O O . TRP A 1 175 ? 11.391 27.969 2.887 1 97.62 175 TRP A O 1
ATOM 1469 N N . SER A 1 176 ? 12.492 29.734 2.1 1 96.62 176 SER A N 1
ATOM 1470 C CA . SER A 1 176 ? 11.336 30.594 1.831 1 96.62 176 SER A CA 1
ATOM 1471 C C . SER A 1 176 ? 11.656 31.625 0.753 1 96.62 176 SER A C 1
ATOM 1473 O O . SER A 1 176 ? 12.711 32.25 0.792 1 96.62 176 SER A O 1
ATOM 1475 N N . SER A 1 177 ? 10.797 31.641 -0.222 1 96.06 177 SER A N 1
ATOM 1476 C CA . SER A 1 177 ? 10.906 32.625 -1.29 1 96.06 177 SER A CA 1
ATOM 1477 C C . SER A 1 177 ? 12.273 32.562 -1.963 1 96.06 177 SER A C 1
ATOM 1479 O O . SER A 1 177 ? 12.891 33.625 -2.213 1 96.06 177 SER A O 1
ATOM 1481 N N . GLY A 1 178 ? 12.82 31.359 -2.049 1 96.62 178 GLY A N 1
ATOM 1482 C CA . GLY A 1 178 ? 14.039 31.141 -2.809 1 96.62 178 GLY A CA 1
ATOM 1483 C C . GLY A 1 178 ? 15.297 31.344 -1.983 1 96.62 178 GLY A C 1
ATOM 1484 O O . GLY A 1 178 ? 16.406 31.375 -2.525 1 96.62 178 GLY A O 1
ATOM 1485 N N . ARG A 1 179 ? 15.078 31.484 -0.66 1 96.31 179 ARG A N 1
ATOM 1486 C CA . ARG A 1 179 ? 16.234 31.719 0.207 1 96.31 179 ARG A CA 1
ATOM 1487 C C . ARG A 1 179 ? 16.281 30.688 1.328 1 96.31 179 ARG A C 1
ATOM 1489 O O . ARG A 1 179 ? 15.25 30.328 1.9 1 96.31 179 ARG A O 1
ATOM 1496 N N . CYS A 1 180 ? 17.453 30.281 1.565 1 97.31 180 CYS A N 1
ATOM 1497 C CA . CYS A 1 180 ? 17.641 29.422 2.729 1 97.31 180 CYS A CA 1
ATOM 1498 C C . CYS A 1 180 ? 17.562 30.219 4.02 1 97.31 180 CYS A C 1
ATOM 1500 O O . CYS A 1 180 ? 18.375 31.109 4.266 1 97.31 180 CYS A O 1
ATOM 1502 N N . ILE A 1 181 ? 16.703 29.906 4.875 1 96.75 181 ILE A N 1
ATOM 1503 C CA . ILE A 1 181 ? 16.484 30.734 6.059 1 96.75 181 ILE A CA 1
ATOM 1504 C C . ILE A 1 181 ? 17.047 30.016 7.289 1 96.75 181 ILE A C 1
ATOM 1506 O O . ILE A 1 181 ? 17.188 30.625 8.359 1 96.75 181 ILE A O 1
ATOM 1510 N N . HIS A 1 182 ? 17.359 28.75 7.121 1 97 182 HIS A N 1
ATOM 1511 C CA . HIS A 1 182 ? 17.922 28 8.234 1 97 182 HIS A CA 1
ATOM 1512 C C . HIS A 1 182 ? 18.547 26.688 7.762 1 97 182 HIS A C 1
ATOM 1514 O O . HIS A 1 182 ? 18 26.016 6.891 1 97 182 HIS A O 1
ATOM 1520 N N . GLY A 1 183 ? 19.672 26.344 8.367 1 93.38 183 GLY A N 1
ATOM 1521 C CA . GLY A 1 183 ? 20.328 25.078 8.094 1 93.38 183 GLY A CA 1
ATOM 1522 C C . GLY A 1 183 ? 21.547 25.219 7.195 1 93.38 183 GLY A C 1
ATOM 1523 O O . GLY A 1 183 ? 21.922 26.328 6.828 1 93.38 183 GLY A O 1
ATOM 1524 N N . PRO A 1 184 ? 22.047 24.094 7.062 1 95.56 184 PRO A N 1
ATOM 1525 C CA . PRO A 1 184 ? 21.672 22.703 7.332 1 95.56 184 PRO A CA 1
ATOM 1526 C C . PRO A 1 184 ? 21.734 22.344 8.812 1 95.56 184 PRO A C 1
ATOM 1528 O O . PRO A 1 184 ? 22.625 22.828 9.531 1 95.56 184 PRO A O 1
ATOM 1531 N N . VAL A 1 185 ? 20.75 21.609 9.297 1 94.44 185 VAL A N 1
ATOM 1532 C CA . VAL A 1 185 ? 20.688 21.109 10.664 1 94.44 185 VAL A CA 1
ATOM 1533 C C . VAL A 1 185 ? 20.125 19.703 10.688 1 94.44 185 VAL A C 1
ATOM 1535 O O . VAL A 1 185 ? 19.453 19.281 9.734 1 94.44 185 VAL A O 1
ATOM 1538 N N . GLU A 1 186 ? 20.453 18.969 11.695 1 88.31 186 GLU A N 1
ATOM 1539 C CA . GLU A 1 186 ? 19.797 17.672 11.883 1 88.31 186 GLU A CA 1
ATOM 1540 C C . GLU A 1 186 ? 18.281 17.844 12.016 1 88.31 186 GLU A C 1
ATOM 1542 O O . GLU A 1 186 ? 17.812 18.75 12.711 1 88.31 186 GLU A O 1
ATOM 1547 N N . PHE A 1 187 ? 17.547 17.031 11.352 1 87.06 187 PHE A N 1
ATOM 1548 C CA . PHE A 1 187 ? 16.094 17.156 11.367 1 87.06 187 PHE A CA 1
ATOM 1549 C C . PHE A 1 187 ? 15.547 16.938 12.773 1 87.06 187 PHE A C 1
ATOM 1551 O O . PHE A 1 187 ? 15.875 15.93 13.414 1 87.06 187 PHE A O 1
ATOM 1558 N N . ASP A 1 188 ? 14.766 17.875 13.156 1 84.06 188 ASP A N 1
ATOM 1559 C CA . ASP A 1 188 ? 14.055 17.781 14.43 1 84.06 188 ASP A CA 1
ATOM 1560 C C . ASP A 1 188 ? 12.758 16.984 14.273 1 84.06 188 ASP A C 1
ATOM 1562 O O . ASP A 1 188 ? 11.758 17.516 13.797 1 84.06 188 ASP A O 1
ATOM 1566 N N . GLU A 1 189 ? 12.695 15.828 14.797 1 76.69 189 GLU A N 1
ATOM 1567 C CA . GLU A 1 189 ? 11.562 14.914 14.633 1 76.69 189 GLU A CA 1
ATOM 1568 C C . GLU A 1 189 ? 10.328 15.43 15.352 1 76.69 189 GLU A C 1
ATOM 1570 O O . GLU A 1 189 ? 9.211 14.977 15.086 1 76.69 189 GLU A O 1
ATOM 1575 N N . SER A 1 190 ? 10.5 16.328 16.234 1 79 190 SER A N 1
ATOM 1576 C CA . SER A 1 190 ? 9.359 16.922 16.906 1 79 190 SER A CA 1
ATOM 1577 C C . SER A 1 190 ? 8.711 18 16.031 1 79 190 SER A C 1
ATOM 1579 O O . SER A 1 190 ? 7.617 18.484 16.344 1 79 190 SER A O 1
ATOM 1581 N N . TRP A 1 191 ? 9.391 18.438 14.992 1 90.06 191 TRP A N 1
ATOM 1582 C CA . TRP A 1 191 ? 8.898 19.359 13.977 1 90.06 191 TRP A CA 1
ATOM 1583 C C . TRP A 1 191 ? 8.812 20.781 14.539 1 90.06 191 TRP A C 1
ATOM 1585 O O . TRP A 1 191 ? 8.094 21.625 14 1 90.06 191 TRP A O 1
ATOM 1595 N N . LYS A 1 192 ? 9.422 21.047 15.664 1 87.81 192 LYS A N 1
ATOM 1596 C CA . LYS A 1 192 ? 9.383 22.375 16.281 1 87.81 192 LYS A CA 1
ATOM 1597 C C . LYS A 1 192 ? 10.016 23.422 15.359 1 87.81 192 LYS A C 1
ATOM 1599 O O . LYS A 1 192 ? 9.484 24.516 15.219 1 87.81 192 LYS A O 1
ATOM 1604 N N . ASP A 1 193 ? 11.086 23.047 14.734 1 91.94 193 ASP A N 1
ATOM 1605 C CA . ASP A 1 193 ? 11.742 23.969 13.812 1 91.94 193 ASP A CA 1
ATOM 1606 C C . ASP A 1 193 ? 10.836 24.312 12.633 1 91.94 193 ASP A C 1
ATOM 1608 O O . ASP A 1 193 ? 10.719 25.469 12.242 1 91.94 193 ASP A O 1
ATOM 1612 N N . THR A 1 194 ? 10.211 23.312 12.109 1 92.5 194 THR A N 1
ATOM 1613 C CA . THR A 1 194 ? 9.328 23.5 10.961 1 92.5 194 THR A CA 1
ATOM 1614 C C . THR A 1 194 ? 8.195 24.453 11.312 1 92.5 194 THR A C 1
ATOM 1616 O O . THR A 1 194 ? 7.898 25.391 10.555 1 92.5 194 THR A O 1
ATOM 1619 N N . LYS A 1 195 ? 7.656 24.234 12.477 1 89.88 195 LYS A N 1
ATOM 1620 C CA . LYS A 1 195 ? 6.555 25.078 12.922 1 89.88 195 LYS A CA 1
ATOM 1621 C C . LYS A 1 195 ? 7.012 26.516 13.125 1 89.88 195 LYS A C 1
ATOM 1623 O O . LYS A 1 195 ? 6.398 27.453 12.609 1 89.88 195 LYS A O 1
ATOM 1628 N N . ARG A 1 196 ? 8.07 26.656 13.781 1 91.5 196 ARG A N 1
ATOM 1629 C CA . ARG A 1 196 ? 8.609 27.969 14.117 1 91.5 196 ARG A CA 1
ATOM 1630 C C . ARG A 1 196 ? 8.992 28.75 12.852 1 91.5 196 ARG A C 1
ATOM 1632 O O . ARG A 1 196 ? 8.625 29.906 12.695 1 91.5 196 ARG A O 1
ATOM 1639 N N . LEU A 1 197 ? 9.656 28.125 11.969 1 93.75 197 LEU A N 1
ATOM 1640 C CA . LEU A 1 197 ? 10.18 28.797 10.789 1 93.75 197 LEU A CA 1
ATOM 1641 C C . LEU A 1 197 ? 9.062 29.078 9.789 1 93.75 197 LEU A C 1
ATOM 1643 O O . LEU A 1 197 ? 9.086 30.094 9.086 1 93.75 197 LEU A O 1
ATOM 1647 N N . ASN A 1 198 ? 8.133 28.203 9.719 1 92.25 198 ASN A N 1
ATOM 1648 C CA . ASN A 1 198 ? 6.961 28.453 8.891 1 92.25 198 ASN A CA 1
ATOM 1649 C C . ASN A 1 198 ? 6.211 29.703 9.352 1 92.25 198 ASN A C 1
ATOM 1651 O O . ASN A 1 198 ? 5.824 30.531 8.531 1 92.25 198 ASN A O 1
ATOM 1655 N N . GLU A 1 199 ? 6.031 29.781 10.641 1 87.75 199 GLU A N 1
ATOM 1656 C CA . GLU A 1 199 ? 5.359 30.938 11.203 1 87.75 199 GLU A CA 1
ATOM 1657 C C . GLU A 1 199 ? 6.152 32.219 10.938 1 87.75 199 GLU A C 1
ATOM 1659 O O . GLU A 1 199 ? 5.574 33.25 10.594 1 87.75 199 GLU A O 1
ATOM 1664 N N . ARG A 1 200 ? 7.387 32.125 11.094 1 89.38 200 ARG A N 1
ATOM 1665 C CA . ARG A 1 200 ? 8.266 33.281 10.914 1 89.38 200 ARG A CA 1
ATOM 1666 C C . ARG A 1 200 ? 8.156 33.844 9.5 1 89.38 200 ARG A C 1
ATOM 1668 O O . ARG A 1 200 ? 8.203 35.062 9.305 1 89.38 200 ARG A O 1
ATOM 1675 N N . CYS A 1 201 ? 7.98 33 8.531 1 88.56 201 CYS A N 1
ATOM 1676 C CA . CYS A 1 201 ? 7.941 33.438 7.148 1 88.56 201 CYS A CA 1
ATOM 1677 C C . CYS A 1 201 ? 6.504 33.656 6.684 1 88.56 201 CYS A C 1
ATOM 1679 O O . CYS A 1 201 ? 6.258 33.906 5.504 1 88.56 201 CYS A O 1
ATOM 1681 N N . GLY A 1 202 ? 5.508 33.469 7.559 1 83.12 202 GLY A N 1
ATOM 1682 C CA . GLY A 1 202 ? 4.113 33.688 7.211 1 83.12 202 GLY A CA 1
ATOM 1683 C C . GLY A 1 202 ? 3.523 32.562 6.379 1 83.12 202 GLY A C 1
ATOM 1684 O O . GLY A 1 202 ? 2.516 32.75 5.691 1 83.12 202 GLY A O 1
ATOM 1685 N N . GLY A 1 203 ? 4.234 31.438 6.363 1 81.94 203 GLY A N 1
ATOM 1686 C CA . GLY A 1 203 ? 3.734 30.266 5.664 1 81.94 203 GLY A CA 1
ATOM 1687 C C . GLY A 1 203 ? 3.828 30.391 4.156 1 81.94 203 GLY A C 1
ATOM 1688 O O . GLY A 1 203 ? 3.439 29.469 3.428 1 81.94 203 GLY A O 1
ATOM 1689 N N . GLU A 1 204 ? 4.328 31.469 3.678 1 79.44 204 GLU A N 1
ATOM 1690 C CA . GLU A 1 204 ? 4.379 31.719 2.24 1 79.44 204 GLU A CA 1
ATOM 1691 C C . GLU A 1 204 ? 5.613 31.062 1.614 1 79.44 204 GLU A C 1
ATOM 1693 O O . GLU A 1 204 ? 6.734 31.281 2.076 1 79.44 204 GLU A O 1
ATOM 1698 N N . SER A 1 205 ? 5.465 30.297 0.599 1 92.38 205 SER A N 1
ATOM 1699 C CA . SER A 1 205 ? 6.551 29.688 -0.161 1 92.38 205 SER A CA 1
ATOM 1700 C C . SER A 1 205 ? 7.547 28.984 0.758 1 92.38 205 SER A C 1
ATOM 1702 O O . SER A 1 205 ? 8.75 29.219 0.67 1 92.38 205 SER A O 1
ATOM 1704 N N . PHE A 1 206 ? 7.113 28.297 1.757 1 95.19 206 PHE A N 1
ATOM 1705 C CA . PHE A 1 206 ? 7.93 27.562 2.717 1 95.19 206 PHE A CA 1
ATOM 1706 C C . PHE A 1 206 ? 8.266 26.172 2.191 1 95.19 206 PHE A C 1
ATOM 1708 O O . PHE A 1 206 ? 7.434 25.531 1.55 1 95.19 206 PHE A O 1
ATOM 1715 N N . TRP A 1 207 ? 9.562 25.75 2.484 1 96.94 207 TRP A N 1
ATOM 1716 C CA . TRP A 1 207 ? 10 24.438 1.996 1 96.94 207 TRP A CA 1
ATOM 1717 C C . TRP A 1 207 ? 11.047 23.828 2.93 1 96.94 207 TRP A C 1
ATOM 1719 O O . TRP A 1 207 ? 12.016 24.5 3.301 1 96.94 207 TRP A O 1
ATOM 1729 N N . VAL A 1 208 ? 10.805 22.641 3.346 1 94.69 208 VAL A N 1
ATOM 1730 C CA . VAL A 1 208 ? 11.82 21.859 4.059 1 94.69 208 VAL A CA 1
ATOM 1731 C C . VAL A 1 208 ? 12.508 20.906 3.094 1 94.69 208 VAL A C 1
ATOM 1733 O O . VAL A 1 208 ? 11.875 20 2.545 1 94.69 208 VAL A O 1
ATOM 1736 N N . GLU A 1 209 ? 13.766 21.031 2.889 1 95.31 209 GLU A N 1
ATOM 1737 C CA . GLU A 1 209 ? 14.555 20.219 1.967 1 95.31 209 GLU A CA 1
ATOM 1738 C C . GLU A 1 209 ? 15.3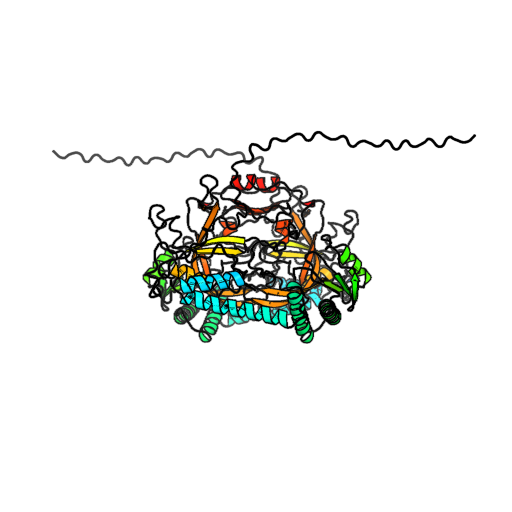75 19.172 2.717 1 95.31 209 GLU A C 1
ATOM 1740 O O . GLU A 1 209 ? 16.031 19.484 3.717 1 95.31 209 GLU A O 1
ATOM 1745 N N . GLY A 1 210 ? 15.336 18.016 2.295 1 89.25 210 GLY A N 1
ATOM 1746 C CA . GLY A 1 210 ? 16.203 16.984 2.857 1 89.25 210 GLY A CA 1
ATOM 1747 C C . GLY A 1 210 ? 15.438 15.828 3.463 1 89.25 210 GLY A C 1
ATOM 1748 O O . GLY A 1 210 ? 16.031 14.898 4.016 1 89.25 210 GLY A O 1
ATOM 1749 N N . LEU A 1 211 ? 14.117 15.922 3.264 1 84.12 211 LEU A N 1
ATOM 1750 C CA . LEU A 1 211 ? 13.273 14.891 3.867 1 84.12 211 LEU A CA 1
ATOM 1751 C C . LEU A 1 211 ? 13.039 13.742 2.896 1 84.12 211 LEU A C 1
ATOM 1753 O O . LEU A 1 211 ? 13.125 13.922 1.679 1 84.12 211 LEU A O 1
ATOM 1757 N N . ASN A 1 212 ? 12.75 12.586 3.402 1 76.62 212 ASN A N 1
ATOM 1758 C CA . ASN A 1 212 ? 12.18 11.445 2.693 1 76.62 212 ASN A CA 1
ATOM 1759 C C . ASN A 1 212 ? 13.156 10.875 1.666 1 76.62 212 ASN A C 1
ATOM 1761 O O . ASN A 1 212 ? 12.742 10.266 0.678 1 76.62 212 ASN A O 1
ATOM 1765 N N . GLY A 1 213 ? 14.414 11.195 1.726 1 75.62 213 GLY A N 1
ATOM 1766 C CA . GLY A 1 213 ? 15.375 10.703 0.752 1 75.62 213 GLY A CA 1
ATOM 1767 C C . GLY A 1 213 ? 15.461 11.57 -0.489 1 75.62 213 GLY A C 1
ATOM 1768 O O . GLY A 1 213 ? 14.625 12.453 -0.702 1 75.62 213 GLY A O 1
ATOM 1769 N N . PRO A 1 214 ? 16.375 11.367 -1.31 1 74.38 214 PRO A N 1
ATOM 1770 C CA . PRO A 1 214 ? 16.625 12.242 -2.455 1 74.38 214 PRO A CA 1
ATOM 1771 C C . PRO A 1 214 ? 15.688 11.977 -3.623 1 74.38 214 PRO A C 1
ATOM 1773 O O . PRO A 1 214 ? 15.602 12.789 -4.551 1 74.38 214 PRO A O 1
ATOM 1776 N N . GLY A 1 215 ? 14.938 10.875 -3.615 1 67.25 215 GLY A N 1
ATOM 1777 C CA . GLY A 1 215 ? 14.141 10.484 -4.762 1 67.25 215 GLY A CA 1
ATOM 1778 C C . GLY A 1 215 ? 12.648 10.453 -4.469 1 67.25 215 GLY A C 1
ATOM 1779 O O . GLY A 1 215 ? 12.109 11.391 -3.885 1 67.25 215 GLY A O 1
ATOM 1780 N N . THR A 1 216 ? 11.93 9.422 -5.008 1 57.81 216 THR A N 1
ATOM 1781 C CA . THR A 1 216 ? 10.484 9.289 -4.906 1 57.81 216 THR A CA 1
ATOM 1782 C C . THR A 1 216 ? 10.078 8.75 -3.539 1 57.81 216 THR A C 1
ATOM 1784 O O . THR A 1 216 ? 10.906 8.164 -2.83 1 57.81 216 THR A O 1
ATOM 1787 N N . LEU A 1 217 ? 8.703 9.141 -3.141 1 53.47 217 LEU A N 1
ATOM 1788 C CA . LEU A 1 217 ? 8.062 8.609 -1.941 1 53.47 217 LEU A CA 1
ATOM 1789 C C . LEU A 1 217 ? 7.043 7.531 -2.299 1 53.47 217 LEU A C 1
ATOM 1791 O O . LEU A 1 217 ? 6.094 7.789 -3.041 1 53.47 217 LEU A O 1
ATOM 1795 N N . PRO A 1 218 ? 7.203 6.27 -1.78 1 47.97 218 PRO A N 1
ATOM 1796 C CA . PRO A 1 218 ? 6.207 5.238 -2.098 1 47.97 218 PRO A CA 1
ATOM 1797 C C . PRO A 1 218 ? 4.891 5.441 -1.353 1 47.97 218 PRO A C 1
ATOM 1799 O O . PRO A 1 218 ? 4.891 5.84 -0.185 1 47.97 218 PRO A O 1
ATOM 1802 N N . GLN A 1 219 ? 3.594 5.605 -1.923 1 46.12 219 GLN A N 1
ATOM 1803 C CA . GLN A 1 219 ? 2.246 5.629 -1.364 1 46.12 219 GLN A CA 1
ATOM 1804 C C . GLN A 1 219 ? 1.369 4.555 -1.998 1 46.12 219 GLN A C 1
ATOM 1806 O O . GLN A 1 219 ? 1.155 4.555 -3.211 1 46.12 219 GLN A O 1
ATOM 1811 N N . LEU A 1 220 ? 0.99 3.41 -1.314 1 41.56 220 LEU A N 1
ATOM 1812 C CA . LEU A 1 220 ? 0.281 2.318 -1.975 1 41.56 220 LEU A CA 1
ATOM 1813 C C . LEU A 1 220 ? -1.189 2.303 -1.57 1 41.56 220 LEU A C 1
ATOM 1815 O O . LEU A 1 220 ? -1.513 2.371 -0.382 1 41.56 220 LEU A O 1
ATOM 1819 N N . GLN A 1 221 ? -2.17 2.848 -2.307 1 33.28 221 GLN A N 1
ATOM 1820 C CA . GLN A 1 221 ? -3.59 2.926 -1.976 1 33.28 221 GLN A CA 1
ATOM 1821 C C . GLN A 1 221 ? -4.266 1.567 -2.137 1 33.28 221 GLN A C 1
ATOM 1823 O O . GLN A 1 221 ? -3.812 0.731 -2.922 1 33.28 221 GLN A O 1
ATOM 1828 N N . TYR A 1 222 ? -5.383 1.368 -1.167 1 32.28 222 TYR A N 1
ATOM 1829 C CA . TYR A 1 222 ? -6.316 0.249 -1.175 1 32.28 222 TYR A CA 1
ATOM 1830 C C . TYR A 1 222 ? -7.477 0.513 -2.129 1 32.28 222 TYR A C 1
ATOM 1832 O O . TYR A 1 222 ? -7.977 1.637 -2.211 1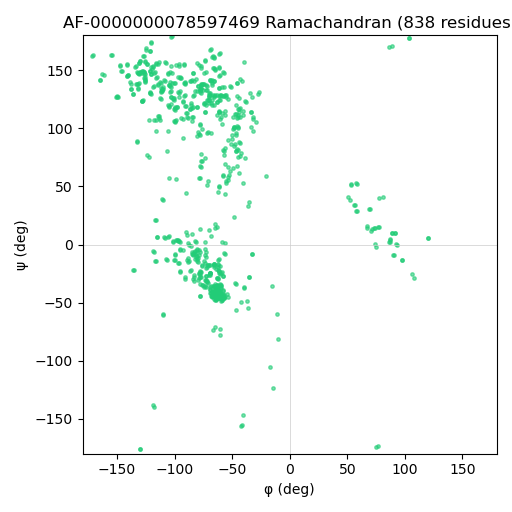 32.28 222 TYR A O 1
ATOM 1840 N N . ASN A 1 223 ? -7.598 -0.029 -3.199 1 29.22 223 ASN A N 1
ATOM 1841 C CA . ASN A 1 223 ? -8.844 0.241 -3.91 1 29.22 223 ASN A CA 1
ATOM 1842 C C . ASN A 1 223 ? -9.992 -0.619 -3.381 1 29.22 223 ASN A C 1
ATOM 1844 O O . ASN A 1 223 ? -9.836 -1.831 -3.217 1 29.22 223 ASN A O 1
ATOM 1848 N N . TYR A 1 224 ? -10.711 -0.075 -2.455 1 30.11 224 TYR A N 1
ATOM 1849 C CA . TYR A 1 224 ? -12.016 -0.706 -2.252 1 30.11 224 TYR A CA 1
ATOM 1850 C C . TYR A 1 224 ? -12.867 -0.617 -3.514 1 30.11 224 TYR A C 1
ATOM 1852 O O . TYR A 1 224 ? -12.82 0.387 -4.227 1 30.11 224 TYR A O 1
ATOM 1860 N N . PRO A 1 225 ? -13.055 -1.646 -3.957 1 27.06 225 PRO A N 1
ATOM 1861 C CA . PRO A 1 225 ? -14.031 -1.46 -5.035 1 27.06 225 PRO A CA 1
ATOM 1862 C C . PRO A 1 225 ? -15.133 -0.476 -4.66 1 27.06 225 PRO A C 1
ATOM 1864 O O . PRO A 1 225 ? -15.656 -0.525 -3.545 1 27.06 225 PRO A O 1
ATOM 1867 N N . ALA A 1 226 ? -15.07 0.634 -5.352 1 27.28 226 ALA A N 1
ATOM 1868 C CA . ALA A 1 226 ? -15.992 1.761 -5.199 1 27.28 226 ALA A CA 1
ATOM 1869 C C . ALA A 1 226 ? -17.406 1.278 -4.926 1 27.28 226 ALA A C 1
ATOM 1871 O O . ALA A 1 226 ? -18.203 1.989 -4.309 1 27.28 226 ALA A O 1
ATOM 1872 N N . TRP A 1 227 ? -17.828 0.488 -5.582 1 26 227 TRP A N 1
ATOM 1873 C CA . TRP A 1 227 ? -19.297 0.429 -5.543 1 26 227 TRP A CA 1
ATOM 1874 C C . TRP A 1 227 ? -19.781 0.141 -4.129 1 26 227 TRP A C 1
ATOM 1876 O O . TRP A 1 227 ? -20.984 0.278 -3.842 1 26 227 TRP A O 1
ATOM 1886 N N . LYS A 1 228 ? -19.188 -0.893 -3.439 1 27.69 228 LYS A N 1
ATOM 1887 C CA . LYS A 1 228 ? -19.938 -1.229 -2.229 1 27.69 228 LYS A CA 1
ATOM 1888 C C . LYS A 1 228 ? -19.438 -0.405 -1.039 1 27.69 228 LYS A C 1
ATOM 1890 O O . LYS A 1 228 ? -18.516 -0.803 -0.342 1 27.69 228 LYS A O 1
ATOM 1895 N N . SER A 1 229 ? -19.172 0.835 -1.002 1 25.86 229 SER A N 1
ATOM 1896 C CA . SER A 1 229 ? -18.812 1.669 0.144 1 25.86 229 SER A CA 1
ATOM 1897 C C . SER A 1 229 ? -19.781 1.444 1.304 1 25.86 229 SER A C 1
ATOM 1899 O O . SER A 1 229 ? -20.531 2.346 1.674 1 25.86 229 SER A O 1
ATOM 1901 N N . THR A 1 230 ? -20.484 0.608 1.645 1 25.42 230 THR A N 1
ATOM 1902 C CA . THR A 1 230 ? -21.141 0.721 2.938 1 25.42 230 THR A CA 1
ATOM 1903 C C . THR A 1 230 ? -20.125 0.836 4.062 1 25.42 230 THR A C 1
ATOM 1905 O O . THR A 1 230 ? -19.172 0.056 4.125 1 25.42 230 THR A O 1
ATOM 1908 N N . ILE A 1 231 ? -19.844 1.985 4.957 1 25.95 231 ILE A N 1
ATOM 1909 C CA . ILE A 1 231 ? -19.109 2.561 6.074 1 25.95 231 ILE A CA 1
ATOM 1910 C C . ILE A 1 231 ? -19.016 1.547 7.211 1 25.95 231 ILE A C 1
ATOM 1912 O O . ILE A 1 231 ? -18.391 1.81 8.242 1 25.95 231 ILE A O 1
ATOM 1916 N N . GLN A 1 232 ? -19.922 0.756 7.855 1 26.81 232 GLN A N 1
ATOM 1917 C CA . GLN A 1 232 ? -19.625 0.006 9.07 1 26.81 232 GLN A CA 1
ATOM 1918 C C . GLN A 1 232 ? -18.234 -0.612 9.023 1 26.81 232 GLN A C 1
ATOM 1920 O O . GLN A 1 232 ? -17.688 -0.844 7.938 1 26.81 232 GLN A O 1
ATOM 1925 N N . PRO A 1 233 ? -17.438 -0.999 10.008 1 27.84 233 PRO A N 1
ATOM 1926 C CA . PRO A 1 233 ? -16.281 -1.757 9.523 1 27.84 233 PRO A CA 1
ATOM 1927 C C . PRO A 1 233 ? -16.5 -2.342 8.133 1 27.84 233 PRO A C 1
ATOM 1929 O O . PRO A 1 233 ? -17.453 -3.094 7.914 1 27.84 233 PRO A O 1
ATOM 1932 N N . ILE A 1 234 ? -16.766 -1.819 7 1 29.86 234 ILE A N 1
ATOM 1933 C CA . ILE A 1 234 ? -17.719 -2.219 5.965 1 29.86 234 ILE A CA 1
ATOM 1934 C C . ILE A 1 234 ? -17.703 -3.738 5.812 1 29.86 234 ILE A C 1
ATOM 1936 O O . ILE A 1 234 ? -16.797 -4.41 6.305 1 29.86 234 ILE A O 1
ATOM 1940 N N . ALA A 1 235 ? -17.953 -4.348 4.402 1 31.52 235 ALA A N 1
ATOM 1941 C CA . ALA A 1 235 ? -18.344 -5.613 3.801 1 31.52 235 ALA A CA 1
ATOM 1942 C C . ALA A 1 235 ? -17.297 -6.695 4.035 1 31.52 235 ALA A C 1
ATOM 1944 O O . ALA A 1 235 ? -16.109 -6.391 4.172 1 31.52 235 ALA A O 1
ATOM 1945 N N . PRO A 1 236 ? -17.75 -7.777 4.551 1 33.38 236 PRO A N 1
ATOM 1946 C CA . PRO A 1 236 ? -17.094 -9.062 4.789 1 33.38 236 PRO A CA 1
ATOM 1947 C C . PRO A 1 236 ? -15.789 -9.211 4.008 1 33.38 236 PRO A C 1
ATOM 1949 O O . PRO A 1 236 ? -14.906 -9.977 4.402 1 33.38 236 PRO A O 1
ATOM 1952 N N . ASN A 1 237 ? -15.766 -8.672 2.83 1 37.66 237 ASN A N 1
ATOM 1953 C CA . ASN A 1 237 ? -14.711 -9.156 1.941 1 37.66 237 ASN A CA 1
ATOM 1954 C C . ASN A 1 237 ? -13.461 -8.289 2.039 1 37.66 237 ASN A C 1
ATOM 1956 O O . ASN A 1 237 ? -12.508 -8.484 1.277 1 37.66 237 ASN A O 1
ATOM 1960 N N . ASP A 1 238 ? -13.57 -7.078 2.91 1 46.09 238 ASP A N 1
ATOM 1961 C CA . ASP A 1 238 ? -12.398 -6.215 2.805 1 46.09 238 ASP A CA 1
ATOM 1962 C C . ASP A 1 238 ? -11.367 -6.555 3.879 1 46.09 238 ASP A C 1
ATOM 1964 O O . ASP A 1 238 ? -11.664 -6.496 5.074 1 46.09 238 ASP A O 1
ATOM 1968 N N . HIS A 1 239 ? -10.492 -7.344 3.68 1 59.31 239 HIS A N 1
ATOM 1969 C CA . HIS A 1 239 ? -9.477 -7.934 4.543 1 59.31 239 HIS A CA 1
ATOM 1970 C C . HIS A 1 239 ? -8.508 -6.871 5.055 1 59.31 239 HIS A C 1
ATOM 1972 O O . HIS A 1 239 ? -7.531 -7.191 5.738 1 59.31 239 HIS A O 1
ATOM 1978 N N . HIS A 1 240 ? -8.898 -5.426 4.902 1 72.38 240 HIS A N 1
ATOM 1979 C CA . HIS A 1 240 ? -7.914 -4.453 5.367 1 72.38 240 HIS A CA 1
ATOM 1980 C C . HIS A 1 240 ? -8.312 -3.865 6.715 1 72.38 240 HIS A C 1
ATOM 1982 O O . HIS A 1 240 ? -9.492 -3.857 7.066 1 72.38 240 HIS A O 1
ATOM 1988 N N . HIS A 1 241 ? -7.395 -3.439 7.457 1 76.5 241 HIS A N 1
ATOM 1989 C CA . HIS A 1 241 ? -7.645 -2.793 8.742 1 76.5 241 HIS A CA 1
ATOM 1990 C C . HIS A 1 241 ? -7.781 -1.282 8.578 1 76.5 241 HIS A C 1
ATOM 1992 O O . HIS A 1 241 ? -7.043 -0.667 7.805 1 76.5 241 HIS A O 1
ATOM 1998 N N . ASN A 1 242 ? -8.734 -0.729 9.305 1 79.38 242 ASN A N 1
ATOM 1999 C CA . ASN A 1 242 ? -8.883 0.722 9.352 1 79.38 242 ASN A CA 1
ATOM 2000 C C . ASN A 1 242 ? -8.648 1.261 10.758 1 79.38 242 ASN A C 1
ATOM 2002 O O . ASN A 1 242 ? -9.016 0.618 11.742 1 79.38 242 ASN A O 1
ATOM 2006 N N . ILE A 1 243 ? -8.031 2.424 10.805 1 82.56 243 ILE A N 1
ATOM 2007 C CA . ILE A 1 243 ? -7.832 3.152 12.055 1 82.56 243 ILE A CA 1
ATOM 2008 C C . ILE A 1 243 ? -8.492 4.527 11.953 1 82.56 243 ILE A C 1
ATOM 2010 O O . ILE A 1 243 ? -8.305 5.242 10.969 1 82.56 243 ILE A O 1
ATOM 2014 N N . ASN A 1 244 ? -9.258 4.816 12.961 1 82.75 244 ASN A N 1
ATOM 2015 C CA . ASN A 1 244 ? -9.82 6.16 13.023 1 82.75 244 ASN A CA 1
ATOM 2016 C C . ASN A 1 244 ? -8.844 7.141 13.664 1 82.75 244 ASN A C 1
ATOM 2018 O O . ASN A 1 244 ? -8.5 7 14.844 1 82.75 244 ASN A O 1
ATOM 2022 N N . PHE A 1 245 ? -8.453 8.133 12.859 1 88.12 245 PHE A N 1
ATOM 2023 C CA . PHE A 1 245 ? -7.562 9.164 13.375 1 88.12 245 PHE A CA 1
ATOM 2024 C C . PHE A 1 245 ? -8.32 10.469 13.617 1 88.12 245 PHE A C 1
ATOM 2026 O O . PHE A 1 245 ? -9.273 10.781 12.898 1 88.12 245 PHE A O 1
ATOM 2033 N N . TYR A 1 246 ? -7.863 11.141 14.609 1 85.69 246 TYR A N 1
ATOM 2034 C CA . TYR A 1 246 ? -8.188 12.555 14.758 1 85.69 246 TYR A CA 1
ATOM 2035 C C . TYR A 1 246 ? -7.074 13.43 14.203 1 85.69 246 TYR A C 1
ATOM 2037 O O . TYR A 1 246 ? -5.895 13.18 14.461 1 85.69 246 TYR A O 1
ATOM 2045 N N . LEU A 1 247 ? -7.512 14.383 13.391 1 91.94 247 LEU A N 1
ATOM 2046 C CA . LEU A 1 247 ? -6.555 15.273 12.742 1 91.94 247 LEU A CA 1
ATOM 2047 C C . LEU A 1 247 ? -6.777 16.719 13.172 1 91.94 247 LEU A C 1
ATOM 2049 O O . LEU A 1 247 ? -7.922 17.156 13.305 1 91.94 247 LEU A O 1
ATOM 2053 N N . ARG A 1 248 ? -5.727 17.453 13.227 1 89.94 248 ARG A N 1
ATOM 2054 C CA . ARG A 1 248 ? -5.852 18.891 13.461 1 89.94 248 ARG A CA 1
ATOM 2055 C C . ARG A 1 248 ? -4.648 19.641 12.891 1 89.94 248 ARG A C 1
ATOM 2057 O O . ARG A 1 248 ? -3.637 19.031 12.547 1 89.94 248 ARG A O 1
ATOM 2064 N N . VAL A 1 249 ? -4.844 20.953 12.742 1 90.44 249 VAL A N 1
ATOM 2065 C CA . VAL A 1 249 ? -3.742 21.844 12.383 1 90.44 249 VAL A CA 1
ATOM 2066 C C . VAL A 1 249 ? -2.803 22 13.578 1 90.44 249 VAL A C 1
ATOM 2068 O O . VAL A 1 249 ? -3.254 22.219 14.703 1 90.44 249 VAL A O 1
ATOM 2071 N N . PRO A 1 250 ? -1.468 21.859 13.266 1 86.31 250 PRO A N 1
ATOM 2072 C CA . PRO A 1 250 ? -0.537 22 14.391 1 86.31 250 PRO A CA 1
ATOM 2073 C C . PRO A 1 250 ? -0.602 23.375 15.047 1 86.31 250 PRO A C 1
ATOM 2075 O O . PRO A 1 250 ? -0.813 24.391 14.359 1 86.31 250 PRO A O 1
ATOM 2078 N N . GLY A 1 251 ? -0.032 23.625 16.375 1 69.44 251 GLY A N 1
ATOM 2079 C CA . GLY A 1 251 ? 0.172 24.906 17.031 1 69.44 251 GLY A CA 1
ATOM 2080 C C . GLY A 1 251 ? -0.794 25.141 18.172 1 69.44 251 GLY A C 1
ATOM 2081 O O . GLY A 1 251 ? -0.611 26.078 18.953 1 69.44 251 GLY A O 1
ATOM 2082 N N . ARG A 1 252 ? -1.903 24.594 18.094 1 56.59 252 ARG A N 1
ATOM 2083 C CA . ARG A 1 252 ? -2.777 24.906 19.219 1 56.59 252 ARG A CA 1
ATOM 2084 C C . ARG A 1 252 ? -2.252 24.281 20.516 1 56.59 252 ARG A C 1
ATOM 2086 O O . ARG A 1 252 ? -1.561 23.266 20.484 1 56.59 252 ARG A O 1
ATOM 2093 N N . SER A 1 253 ? -2.07 25.172 21.484 1 49.88 253 SER A N 1
ATOM 2094 C CA . SER A 1 253 ? -1.548 24.766 22.781 1 49.88 253 SER A CA 1
ATOM 2095 C C . SER A 1 253 ? -2.021 23.375 23.156 1 49.88 253 SER A C 1
ATOM 2097 O O . SER A 1 253 ? -3.195 23.031 22.969 1 49.88 253 SER A O 1
ATOM 2099 N N . ASN A 1 254 ? -1.013 22.453 23.219 1 46.91 254 ASN A N 1
ATOM 2100 C CA . ASN A 1 254 ? -1.247 21.156 23.828 1 46.91 254 ASN A CA 1
ATOM 2101 C C . ASN A 1 254 ? -1.745 21.281 25.266 1 46.91 254 ASN A C 1
ATOM 2103 O O . ASN A 1 254 ? -1.802 20.297 26 1 46.91 254 ASN A O 1
ATOM 2107 N N . ASN A 1 255 ? -1.751 22.5 25.844 1 42.31 255 ASN A N 1
ATOM 2108 C CA . ASN A 1 255 ? -2.145 22.641 27.25 1 42.31 255 ASN A CA 1
ATOM 2109 C C . ASN A 1 255 ? -3.447 21.906 27.531 1 42.31 255 ASN A C 1
ATOM 2111 O O . ASN A 1 255 ? -4.512 22.297 27.062 1 42.31 255 ASN A O 1
ATOM 2115 N N . PRO A 1 256 ? -3.256 20.859 28.062 1 44.03 256 PRO A N 1
ATOM 2116 C CA . PRO A 1 256 ? -4.438 20.078 28.438 1 44.03 256 PRO A CA 1
ATOM 2117 C C . PRO A 1 256 ? -5.492 20.906 29.156 1 44.03 256 PRO A C 1
ATOM 2119 O O . PRO A 1 256 ? -6.664 20.531 29.188 1 44.03 256 PRO A O 1
ATOM 2122 N N . ASN A 1 257 ? -5.008 21.906 29.938 1 39.81 257 ASN A N 1
ATOM 2123 C CA . ASN A 1 257 ? -5.871 22.797 30.703 1 39.81 257 ASN A CA 1
ATOM 2124 C C . ASN A 1 257 ? -6.496 23.875 29.812 1 39.81 257 ASN A C 1
ATOM 2126 O O . ASN A 1 257 ? -7.234 24.734 30.297 1 39.81 257 ASN A O 1
ATOM 2130 N N . SER A 1 258 ? -5.91 24.156 28.781 1 39.97 258 SER A N 1
ATOM 2131 C CA . SER A 1 258 ? -6.559 25.141 27.938 1 39.97 258 SER A CA 1
ATOM 2132 C C . SER A 1 258 ? -7.93 24.672 27.469 1 39.97 258 SER A C 1
ATOM 2134 O O . SER A 1 258 ? -8.148 23.469 27.297 1 39.97 258 SER A O 1
ATOM 2136 N N . SER A 1 259 ? -8.875 25.391 27.703 1 38.03 259 SER A N 1
ATOM 2137 C CA . SER A 1 259 ? -10.266 25.141 27.328 1 38.03 259 SER A CA 1
ATOM 2138 C C . SER A 1 259 ? -10.352 24.438 25.969 1 38.03 259 SER A C 1
ATOM 2140 O O . SER A 1 259 ? -11.43 23.984 25.578 1 38.03 259 SER A O 1
ATOM 2142 N N . TRP A 1 260 ? -9.414 24.672 25.188 1 38.38 260 TRP A N 1
ATOM 2143 C CA . TRP A 1 260 ? -9.453 24.141 23.828 1 38.38 260 TRP A CA 1
ATOM 2144 C C . TRP A 1 260 ? -8.961 22.688 23.812 1 38.38 260 TRP A C 1
ATOM 2146 O O . TRP A 1 260 ? -8.734 22.125 22.734 1 38.38 260 TRP A O 1
ATOM 2156 N N . ASN A 1 261 ? -8.461 22.109 24.859 1 39.53 261 ASN A N 1
ATOM 2157 C CA . ASN A 1 261 ? -7.848 20.781 25.016 1 39.53 261 ASN A CA 1
ATOM 2158 C C . ASN A 1 261 ? -8.625 19.719 24.266 1 39.53 261 ASN A C 1
ATOM 2160 O O . ASN A 1 261 ? -9.664 20 23.656 1 39.53 261 ASN A O 1
ATOM 2164 N N . LEU A 1 262 ? -8.398 18.375 24.844 1 43.38 262 LEU A N 1
ATOM 2165 C CA . LEU A 1 262 ? -8.953 17.109 24.391 1 43.38 262 LEU A CA 1
ATOM 2166 C C . LEU A 1 262 ? -10.406 17.266 23.969 1 43.38 262 LEU A C 1
ATOM 2168 O O . LEU A 1 262 ? -10.898 16.5 23.125 1 43.38 262 LEU A O 1
ATOM 2172 N N . ALA A 1 263 ? -10.977 18.094 24.766 1 37.19 263 ALA A N 1
ATOM 2173 C CA . ALA A 1 263 ? -12.43 18.203 24.719 1 37.19 263 ALA A CA 1
ATOM 2174 C C . ALA A 1 263 ? -12.875 19.141 23.594 1 37.19 263 ALA A C 1
ATOM 2176 O O . ALA A 1 263 ? -14.07 19.344 23.375 1 37.19 263 ALA A O 1
ATOM 2177 N N . ASN A 1 264 ? -11.898 20.062 23.312 1 43.97 264 ASN A N 1
ATOM 2178 C CA . ASN A 1 264 ? -12.578 20.859 22.297 1 43.97 264 ASN A CA 1
ATOM 2179 C C . ASN A 1 264 ? -12.602 20.172 20.953 1 43.97 264 ASN A C 1
ATOM 2181 O O . ASN A 1 264 ? -11.656 20.312 20.156 1 43.97 264 ASN A O 1
ATOM 2185 N N . PRO A 1 265 ? -13.281 19.172 20.953 1 50.72 265 PRO A N 1
ATOM 2186 C CA . PRO A 1 265 ? -13.625 18.438 19.734 1 50.72 265 PRO A CA 1
ATOM 2187 C C . PRO A 1 265 ? -13.773 19.344 18.531 1 50.72 265 PRO A C 1
ATOM 2189 O O . PRO A 1 265 ? -13.688 18.891 17.391 1 50.72 265 PRO A O 1
ATOM 2192 N N . GLN A 1 266 ? -13.734 20.75 18.844 1 55.72 266 GLN A N 1
ATOM 2193 C CA . GLN A 1 266 ? -14.203 21.625 17.766 1 55.72 266 GLN A CA 1
ATOM 2194 C C . GLN A 1 266 ? -13.078 21.922 16.781 1 55.72 266 GLN A C 1
ATOM 2196 O O . GLN A 1 266 ? -13.336 22.391 15.664 1 55.72 266 GLN A O 1
ATOM 2201 N N . SER A 1 267 ? -11.812 21.438 17.156 1 71.25 267 SER A N 1
ATOM 2202 C CA . SER A 1 267 ? -10.766 21.812 16.203 1 71.25 267 SER A CA 1
ATOM 2203 C C . SER A 1 267 ? -10.148 20.578 15.555 1 71.25 267 SER A C 1
ATOM 2205 O O . SER A 1 267 ? -9 20.594 15.125 1 71.25 267 SER A O 1
ATOM 2207 N N . THR A 1 268 ? -10.977 19.562 15.648 1 81.12 268 THR A N 1
ATOM 2208 C CA . THR A 1 268 ? -10.445 18.312 15.109 1 81.12 268 THR A CA 1
ATOM 2209 C C . THR A 1 268 ? -11.445 17.656 14.156 1 81.12 268 THR A C 1
ATOM 2211 O O . THR A 1 268 ? -12.656 17.891 14.273 1 81.12 268 THR A O 1
ATOM 2214 N N . ILE A 1 269 ? -10.867 17.047 13.242 1 85.62 269 ILE A N 1
ATOM 2215 C CA . ILE A 1 269 ? -11.734 16.172 12.445 1 85.62 269 ILE A CA 1
ATOM 2216 C C . ILE A 1 269 ? -11.344 14.711 12.672 1 85.62 269 ILE A C 1
ATOM 2218 O O . ILE A 1 269 ? -10.242 14.422 13.125 1 85.62 269 ILE A O 1
ATOM 2222 N N . ASN A 1 270 ? -12.242 13.867 12.43 1 84 270 ASN A N 1
ATOM 2223 C CA . ASN A 1 270 ? -12.016 12.43 12.531 1 84 270 ASN A CA 1
ATOM 2224 C C . ASN A 1 270 ? -12.289 11.727 11.203 1 84 270 ASN A C 1
ATOM 2226 O O . ASN A 1 270 ? -13.289 12.008 10.539 1 84 270 ASN A O 1
ATOM 2230 N N . ARG A 1 271 ? -11.352 10.898 10.789 1 87.88 271 ARG A N 1
ATOM 2231 C CA . ARG A 1 271 ? -11.477 10.148 9.547 1 87.88 271 ARG A CA 1
ATOM 2232 C C . ARG A 1 271 ? -10.93 8.734 9.703 1 87.88 271 ARG A C 1
ATOM 2234 O O . ARG A 1 271 ? -9.93 8.523 10.391 1 87.88 271 ARG A O 1
ATOM 2241 N N . PRO A 1 272 ? -11.57 7.797 9.031 1 83.31 272 PRO A N 1
ATOM 2242 C CA . PRO A 1 272 ? -10.977 6.465 8.938 1 83.31 272 PRO A CA 1
ATOM 2243 C C . PRO A 1 272 ? -9.828 6.402 7.93 1 83.31 272 PRO A C 1
ATOM 2245 O O . PRO A 1 272 ? -9.938 6.938 6.824 1 83.31 272 PRO A O 1
ATOM 2248 N N . PHE A 1 273 ? -8.773 5.789 8.344 1 87.44 273 PHE A N 1
ATOM 2249 C CA . PHE A 1 273 ? -7.613 5.52 7.492 1 87.44 273 PHE A CA 1
ATOM 2250 C C . PHE A 1 273 ? -7.387 4.02 7.348 1 87.44 273 PHE A C 1
ATOM 2252 O O . PHE A 1 273 ? -7.496 3.271 8.32 1 87.44 273 PHE A O 1
ATOM 2259 N N . MET A 1 274 ? -7.117 3.643 6.188 1 84.56 274 MET A N 1
ATOM 2260 C CA . MET A 1 274 ? -6.594 2.287 6.031 1 84.56 274 MET A CA 1
ATOM 2261 C C . MET A 1 274 ? -5.215 2.164 6.668 1 84.56 274 MET A C 1
ATOM 2263 O O . MET A 1 274 ? -4.34 3.004 6.441 1 84.56 274 MET A O 1
ATOM 2267 N N . TYR A 1 275 ? -5.098 1.143 7.512 1 85.38 275 TYR A N 1
ATOM 2268 C CA . TYR A 1 275 ? -3.775 0.825 8.047 1 85.38 275 TYR A CA 1
ATOM 2269 C C . TYR A 1 275 ? -2.893 0.201 6.973 1 85.38 275 TYR A C 1
ATOM 2271 O O . TYR A 1 275 ? -2.947 -1.009 6.738 1 85.38 275 TYR A O 1
ATOM 2279 N N . ASP A 1 276 ? -2.08 1.101 6.359 1 83.06 276 ASP A N 1
ATOM 2280 C CA . ASP A 1 276 ? -1.267 0.708 5.211 1 83.06 276 ASP A CA 1
ATOM 2281 C C . ASP A 1 276 ? 0.222 0.821 5.527 1 83.06 276 ASP A C 1
ATOM 2283 O O . ASP A 1 276 ? 0.799 1.907 5.445 1 83.06 276 ASP A O 1
ATOM 2287 N N . THR A 1 277 ? 0.859 -0.317 5.691 1 78.62 277 THR A N 1
ATOM 2288 C CA . THR A 1 277 ? 2.275 -0.33 6.035 1 78.62 277 THR A CA 1
ATOM 2289 C C . THR A 1 277 ? 3.139 -0.151 4.793 1 78.62 277 THR A C 1
ATOM 2291 O O . THR A 1 277 ? 4.344 0.086 4.895 1 78.62 277 THR A O 1
ATOM 2294 N N . GLY A 1 278 ? 2.535 -0.139 3.688 1 78.56 278 GLY A N 1
ATOM 2295 C CA . GLY A 1 278 ? 3.271 0.082 2.451 1 78.56 278 GLY A CA 1
ATOM 2296 C C . GLY A 1 278 ? 3.391 1.549 2.082 1 78.56 278 GLY A C 1
ATOM 2297 O O . GLY A 1 278 ? 4.152 1.908 1.184 1 78.56 278 GLY A O 1
ATOM 2298 N N . SER A 1 279 ? 2.604 2.389 2.748 1 83 279 SER A N 1
ATOM 2299 C CA . SER A 1 279 ? 2.707 3.824 2.516 1 83 279 SER A CA 1
ATOM 2300 C C . SER A 1 279 ? 3.697 4.469 3.479 1 83 279 SER A C 1
ATOM 2302 O O . SER A 1 279 ? 3.725 4.137 4.664 1 83 279 SER A O 1
ATOM 2304 N N . THR A 1 280 ? 4.496 5.43 2.963 1 79.31 280 THR A N 1
ATOM 2305 C CA . THR A 1 280 ? 5.484 6.121 3.781 1 79.31 280 THR A CA 1
ATOM 2306 C C . THR A 1 280 ? 4.824 7.188 4.645 1 79.31 280 THR A C 1
ATOM 2308 O O . THR A 1 280 ? 5.129 7.309 5.836 1 79.31 280 THR A O 1
ATOM 2311 N N . LEU A 1 281 ? 3.941 7.914 4.012 1 87.12 281 LEU A N 1
ATOM 2312 C CA . LEU A 1 281 ? 3.291 9.031 4.684 1 87.12 281 LEU A CA 1
ATOM 2313 C C . LEU A 1 281 ? 1.781 8.828 4.742 1 87.12 281 LEU A C 1
ATOM 2315 O O . LEU A 1 281 ? 1.206 8.156 3.885 1 87.12 281 LEU A O 1
ATOM 2319 N N . PRO A 1 282 ? 1.233 9.414 5.781 1 90.75 282 PRO A N 1
ATOM 2320 C CA . PRO A 1 282 ? -0.228 9.477 5.699 1 90.75 282 PRO A CA 1
ATOM 2321 C C . PRO A 1 282 ? -0.718 10.281 4.496 1 90.75 282 PRO A C 1
ATOM 2323 O O . PRO A 1 282 ? -0.006 11.164 4.008 1 90.75 282 PRO A O 1
ATOM 2326 N N . MET A 1 283 ? -1.898 9.945 4.043 1 92.69 283 MET A N 1
ATOM 2327 C CA . MET A 1 283 ? -2.469 10.586 2.865 1 92.69 283 MET A CA 1
ATOM 2328 C C . MET A 1 283 ? -3.941 10.922 3.086 1 92.69 283 MET A C 1
ATOM 2330 O O . MET A 1 283 ? -4.707 10.078 3.559 1 92.69 283 MET A O 1
ATOM 2334 N N . ILE A 1 284 ? -4.305 12.172 2.807 1 94.81 284 ILE A N 1
ATOM 2335 C CA . ILE A 1 284 ? -5.691 12.617 2.871 1 94.81 284 ILE A CA 1
ATOM 2336 C C . ILE A 1 284 ? -6.059 13.352 1.583 1 94.81 284 ILE A C 1
ATOM 2338 O O . ILE A 1 284 ? -5.273 13.383 0.634 1 94.81 284 ILE A O 1
ATOM 2342 N N . PHE A 1 285 ? -7.266 13.859 1.583 1 93.56 285 PHE A N 1
ATOM 2343 C CA . PHE A 1 285 ? -7.793 14.484 0.375 1 93.56 285 PHE A CA 1
ATOM 2344 C C . PHE A 1 285 ? -8.172 15.938 0.638 1 93.56 285 PHE A C 1
ATOM 2346 O O . PHE A 1 285 ? -8.211 16.375 1.789 1 93.56 285 PHE A O 1
ATOM 2353 N N . THR A 1 286 ? -8.391 16.641 -0.464 1 93.69 286 THR A N 1
ATOM 2354 C CA . THR A 1 286 ? -8.562 18.094 -0.367 1 93.69 286 THR A CA 1
ATOM 2355 C C . THR A 1 286 ? -9.758 18.438 0.509 1 93.69 286 THR A C 1
ATOM 2357 O O . THR A 1 286 ? -9.75 19.453 1.209 1 93.69 286 THR A O 1
ATOM 2360 N N . ASP A 1 287 ? -10.82 17.641 0.484 1 91.5 287 ASP A N 1
ATOM 2361 C CA . ASP A 1 287 ? -11.984 17.938 1.306 1 91.5 287 ASP A CA 1
ATOM 2362 C C . ASP A 1 287 ? -11.703 17.688 2.783 1 91.5 287 ASP A C 1
ATOM 2364 O O . ASP A 1 287 ? -12.242 18.375 3.652 1 91.5 287 ASP A O 1
ATOM 2368 N N . ASP A 1 288 ? -10.836 16.719 3.074 1 92.56 288 ASP A N 1
ATOM 2369 C CA . ASP A 1 288 ? -10.383 16.531 4.449 1 92.56 288 ASP A CA 1
ATOM 2370 C C . ASP A 1 288 ? -9.617 17.766 4.941 1 92.56 288 ASP A C 1
ATOM 2372 O O . ASP A 1 288 ? -9.844 18.234 6.062 1 92.56 288 ASP A O 1
ATOM 2376 N N . PHE A 1 289 ? -8.773 18.219 4.082 1 93.19 289 PHE A N 1
ATOM 2377 C CA . PHE A 1 289 ? -7.949 19.375 4.375 1 93.19 289 PHE A CA 1
ATOM 2378 C C . PHE A 1 289 ? -8.812 20.609 4.645 1 93.19 289 PHE A C 1
ATOM 2380 O O . PHE A 1 289 ? -8.602 21.328 5.621 1 93.19 289 PHE A O 1
ATOM 2387 N N . ALA A 1 290 ? -9.766 20.781 3.818 1 88.94 290 ALA A N 1
ATOM 2388 C CA . ALA A 1 290 ? -10.672 21.922 3.957 1 88.94 290 ALA A CA 1
ATOM 2389 C C . ALA A 1 290 ? -11.438 21.859 5.277 1 88.94 290 ALA A C 1
ATOM 2391 O O . ALA A 1 290 ? -11.547 22.859 5.984 1 88.94 290 ALA A O 1
ATOM 2392 N N . LEU A 1 291 ? -11.93 20.734 5.605 1 87.75 291 LEU A N 1
ATOM 2393 C CA . LEU A 1 291 ? -12.688 20.578 6.84 1 87.75 291 LEU A CA 1
ATOM 2394 C C . LEU A 1 291 ? -11.797 20.812 8.055 1 87.75 291 LEU A C 1
ATOM 2396 O O . LEU A 1 291 ? -12.234 21.406 9.047 1 87.75 291 LEU A O 1
ATOM 2400 N N . MET A 1 292 ? -10.664 20.281 7.973 1 89.31 292 MET A N 1
ATOM 2401 C CA . MET A 1 292 ? -9.711 20.469 9.07 1 89.31 292 MET A CA 1
ATOM 2402 C C . MET A 1 292 ? -9.398 21.953 9.273 1 89.31 292 MET A C 1
ATOM 2404 O O . MET A 1 292 ? -9.344 22.422 10.406 1 89.31 292 MET A O 1
ATOM 2408 N N . THR A 1 293 ? -9.18 22.656 8.188 1 87.19 293 THR A N 1
ATOM 2409 C CA . THR A 1 293 ? -8.898 24.094 8.258 1 87.19 293 THR A CA 1
ATOM 2410 C C . THR A 1 293 ? -10.094 24.859 8.805 1 87.19 293 THR A C 1
ATOM 2412 O O . THR A 1 293 ? -9.938 25.781 9.609 1 87.19 293 THR A O 1
ATOM 2415 N N . LEU A 1 294 ? -11.234 24.422 8.414 1 82.31 294 LEU A N 1
ATOM 2416 C CA . LEU A 1 294 ? -12.453 25.047 8.914 1 82.31 294 LEU A CA 1
ATOM 2417 C C . LEU A 1 294 ? -12.586 24.828 10.422 1 82.31 294 LEU A C 1
ATOM 2419 O O . LEU A 1 294 ? -12.977 25.75 11.148 1 82.31 294 LEU A O 1
ATOM 2423 N N . ALA A 1 295 ? -12.305 23.672 10.781 1 80.69 295 ALA A N 1
ATOM 2424 C CA . ALA A 1 295 ? -12.406 23.328 12.203 1 80.69 295 ALA A CA 1
ATOM 2425 C C . ALA A 1 295 ? -11.445 24.172 13.031 1 80.69 295 ALA A C 1
ATOM 2427 O O . ALA A 1 295 ? -11.633 24.328 14.242 1 80.69 295 ALA A O 1
ATOM 2428 N N . ASP A 1 296 ? -10.461 24.641 12.367 1 82.69 296 ASP A N 1
ATOM 2429 C CA . ASP A 1 296 ? -9.469 25.438 13.07 1 82.69 296 ASP A CA 1
ATOM 2430 C C . ASP A 1 296 ? -9.539 26.906 12.648 1 82.69 296 ASP A C 1
ATOM 2432 O O . ASP A 1 296 ? -8.508 27.531 12.398 1 82.69 296 ASP A O 1
ATOM 2436 N N . ASN A 1 297 ? -10.734 27.406 12.453 1 79.06 297 ASN A N 1
ATOM 2437 C CA . ASN A 1 297 ? -11.008 28.812 12.18 1 79.06 297 ASN A CA 1
ATOM 2438 C C . ASN A 1 297 ? -10.273 29.297 10.938 1 79.06 297 ASN A C 1
ATOM 2440 O O . ASN A 1 297 ? -9.758 30.422 10.914 1 79.06 297 ASN A O 1
ATOM 2444 N N . GLY A 1 298 ? -10.039 28.375 10.008 1 79.81 298 GLY A N 1
ATOM 2445 C CA . GLY A 1 298 ? -9.484 28.766 8.719 1 79.81 298 GLY A CA 1
ATOM 2446 C C . GLY A 1 298 ? -7.973 28.688 8.672 1 79.81 298 GLY A C 1
ATOM 2447 O O . GLY A 1 298 ? -7.363 29 7.648 1 79.81 298 GLY A O 1
ATOM 2448 N N . ARG A 1 299 ? -7.359 28.281 9.766 1 83.88 299 ARG A N 1
ATOM 2449 C CA . ARG A 1 299 ? -5.902 28.156 9.781 1 83.88 299 ARG A CA 1
ATOM 2450 C C . ARG A 1 299 ? -5.449 26.969 8.945 1 83.88 299 ARG A C 1
ATOM 2452 O O . ARG A 1 299 ? -6.039 25.891 9.016 1 83.88 299 ARG A O 1
ATOM 2459 N N . TRP A 1 300 ? -4.406 27.203 8.164 1 87.81 300 TRP A N 1
ATOM 2460 C CA . TRP A 1 300 ? -3.854 26.141 7.34 1 87.81 300 TRP A CA 1
ATOM 2461 C C . TRP A 1 300 ? -2.689 25.453 8.047 1 87.81 300 TRP A C 1
ATOM 2463 O O . TRP A 1 300 ? -1.896 26.109 8.727 1 87.81 300 TRP A O 1
ATOM 2473 N N . PRO A 1 301 ? -2.582 24.203 7.875 1 92.12 301 PRO A N 1
ATOM 2474 C CA . PRO A 1 301 ? -1.361 23.547 8.359 1 92.12 301 PRO A CA 1
ATOM 2475 C C . PRO A 1 301 ? -0.115 23.984 7.59 1 92.12 301 PRO A C 1
ATOM 2477 O O . PRO A 1 301 ? -0.211 24.406 6.434 1 92.12 301 PRO A O 1
ATOM 2480 N N . PRO A 1 302 ? 1.006 23.938 8.258 1 92.88 302 PRO A N 1
ATOM 2481 C CA . PRO A 1 302 ? 2.248 24.328 7.582 1 92.88 302 PRO A CA 1
ATOM 2482 C C . PRO A 1 302 ? 2.549 23.453 6.367 1 92.88 302 PRO A C 1
ATOM 2484 O O . PRO A 1 302 ? 2.514 22.219 6.461 1 92.88 302 PRO A O 1
ATOM 2487 N N . PHE A 1 303 ? 2.787 24.172 5.281 1 94.31 303 PHE A N 1
ATOM 2488 C CA . PHE A 1 303 ? 3.312 23.484 4.109 1 94.31 303 PHE A CA 1
ATOM 2489 C C . PHE A 1 303 ? 4.711 22.938 4.383 1 94.31 303 PHE A C 1
ATOM 2491 O O . PHE A 1 303 ? 5.527 23.609 5.02 1 94.31 303 PHE A O 1
ATOM 2498 N N . VAL A 1 304 ? 5.043 21.703 3.881 1 93.38 304 VAL A N 1
ATOM 2499 C CA . VAL A 1 304 ? 6.355 21.109 4.145 1 93.38 304 VAL A CA 1
ATOM 2500 C C . VAL A 1 304 ? 7.18 21.094 2.861 1 93.38 304 VAL A C 1
ATOM 2502 O O . VAL A 1 304 ? 8.258 21.672 2.797 1 93.38 304 VAL A O 1
ATOM 2505 N N . ALA A 1 305 ? 6.668 20.391 1.835 1 93.06 305 ALA A N 1
ATOM 2506 C CA . ALA A 1 305 ? 7.367 20.266 0.558 1 93.06 305 ALA A CA 1
ATOM 2507 C C . ALA A 1 305 ? 6.477 19.594 -0.492 1 93.06 305 ALA A C 1
ATOM 2509 O O . ALA A 1 305 ? 5.398 19.094 -0.172 1 93.06 305 ALA A O 1
ATOM 2510 N N . LEU A 1 306 ? 6.887 19.781 -1.716 1 91.75 306 LEU A N 1
ATOM 2511 C CA . LEU A 1 306 ? 6.367 18.922 -2.779 1 91.75 306 LEU A CA 1
ATOM 2512 C C . LEU A 1 306 ? 7.176 17.641 -2.893 1 91.75 306 LEU A C 1
ATOM 2514 O O . LEU A 1 306 ? 8.406 17.656 -2.754 1 91.75 306 LEU A O 1
ATOM 2518 N N . VAL A 1 307 ? 6.441 16.562 -3.137 1 88 307 VAL A N 1
ATOM 2519 C CA . VAL A 1 307 ? 7.125 15.281 -3.256 1 88 307 VAL A CA 1
ATOM 2520 C C . VAL A 1 307 ? 6.633 14.547 -4.5 1 88 307 VAL A C 1
ATOM 2522 O O . VAL A 1 307 ? 5.5 14.75 -4.941 1 88 307 VAL A O 1
ATOM 2525 N N . ILE A 1 308 ? 7.5 13.797 -5.078 1 83.94 308 ILE A N 1
ATOM 2526 C CA . ILE A 1 308 ? 7.113 12.859 -6.125 1 83.94 308 ILE A CA 1
ATOM 2527 C C . ILE A 1 308 ? 6.785 11.5 -5.508 1 83.94 308 ILE A C 1
ATOM 2529 O O . ILE A 1 308 ? 7.629 10.898 -4.848 1 83.94 308 ILE A O 1
ATOM 2533 N N . VAL A 1 309 ? 5.555 11.109 -5.719 1 81.62 309 VAL A N 1
ATOM 2534 C CA . VAL A 1 309 ? 5.074 9.852 -5.148 1 81.62 309 VAL A CA 1
ATOM 2535 C C . VAL A 1 309 ? 5 8.789 -6.238 1 81.62 309 VAL A C 1
ATOM 2537 O O . VAL A 1 309 ? 4.531 9.055 -7.348 1 81.62 309 VAL A O 1
ATOM 2540 N N . VAL A 1 310 ? 5.469 7.582 -5.914 1 76.81 310 VAL A N 1
ATOM 2541 C CA . VAL A 1 310 ? 5.379 6.457 -6.84 1 76.81 310 VAL A CA 1
ATOM 2542 C C . VAL A 1 310 ? 4.371 5.438 -6.312 1 76.81 310 VAL A C 1
ATOM 2544 O O . VAL A 1 310 ? 4.336 5.152 -5.113 1 76.81 310 VAL A O 1
ATOM 2547 N N . ASP A 1 311 ? 3.502 4.934 -7.203 1 78.38 311 ASP A N 1
ATOM 2548 C CA . ASP A 1 311 ? 2.514 3.941 -6.797 1 78.38 311 ASP A CA 1
ATOM 2549 C C . ASP A 1 311 ? 2.93 2.539 -7.234 1 78.38 311 ASP A C 1
ATOM 2551 O O . ASP A 1 311 ? 4.031 2.346 -7.746 1 78.38 311 ASP A O 1
ATOM 2555 N N . CYS A 1 312 ? 2.148 1.484 -6.938 1 74.31 312 CYS A N 1
ATOM 2556 C CA . CYS A 1 312 ? 2.496 0.084 -7.152 1 74.31 312 CYS A CA 1
ATOM 2557 C C . CYS A 1 312 ? 2.617 -0.225 -8.641 1 74.31 312 CYS A C 1
ATOM 2559 O O . CYS A 1 312 ? 3.189 -1.248 -9.023 1 74.31 312 CYS A O 1
ATOM 2561 N N . ASN A 1 313 ? 2.064 0.672 -9.539 1 73.81 313 ASN A N 1
ATOM 2562 C CA . ASN A 1 313 ? 2.131 0.467 -10.977 1 73.81 313 ASN A CA 1
ATOM 2563 C C . ASN A 1 313 ? 3.258 1.278 -11.609 1 73.81 313 ASN A C 1
ATOM 2565 O O . ASN A 1 313 ? 3.379 1.333 -12.836 1 73.81 313 ASN A O 1
ATOM 2569 N N . GLY A 1 314 ? 4.031 1.972 -10.719 1 71.94 314 GLY A N 1
ATOM 2570 C CA . GLY A 1 314 ? 5.148 2.758 -11.211 1 71.94 314 GLY A CA 1
ATOM 2571 C C . GLY A 1 314 ? 4.754 4.16 -11.633 1 71.94 314 GLY A C 1
ATOM 2572 O O . GLY A 1 314 ? 5.59 4.926 -12.117 1 71.94 314 GLY A O 1
ATOM 2573 N N . GLY A 1 315 ? 3.521 4.508 -11.469 1 75.25 315 GLY A N 1
ATOM 2574 C CA . GLY A 1 315 ? 3.078 5.859 -11.766 1 75.25 315 GLY A CA 1
ATOM 2575 C C . GLY A 1 315 ? 3.621 6.895 -10.805 1 75.25 315 GLY A C 1
ATOM 2576 O O . GLY A 1 315 ? 3.732 6.637 -9.602 1 75.25 315 GLY A O 1
ATOM 2577 N N . LEU A 1 316 ? 3.961 8.07 -11.383 1 78 316 LEU A N 1
ATOM 2578 C CA . LEU A 1 316 ? 4.516 9.156 -10.578 1 78 316 LEU A CA 1
ATOM 2579 C C . LEU A 1 316 ? 3.533 10.312 -10.484 1 78 316 LEU A C 1
ATOM 2581 O O . LEU A 1 316 ? 2.912 10.695 -11.477 1 78 316 LEU A O 1
ATOM 2585 N N . THR A 1 317 ? 3.369 10.781 -9.297 1 84.25 317 THR A N 1
ATOM 2586 C CA . THR A 1 317 ? 2.551 11.977 -9.102 1 84.25 317 THR A CA 1
ATOM 2587 C C . THR A 1 317 ? 3.289 13.008 -8.258 1 84.25 317 THR A C 1
ATOM 2589 O O . THR A 1 317 ? 4.164 12.656 -7.461 1 84.25 317 THR A O 1
ATOM 2592 N N . LEU A 1 318 ? 3.002 14.242 -8.547 1 89.12 318 LEU A N 1
ATOM 2593 C CA . LEU A 1 318 ? 3.471 15.344 -7.715 1 89.12 318 LEU A CA 1
ATOM 2594 C C . LEU A 1 318 ? 2.432 15.711 -6.664 1 89.12 318 LEU A C 1
ATOM 2596 O O . LEU A 1 318 ? 1.29 16.031 -7 1 89.12 318 LEU A O 1
ATOM 2600 N N . ASP A 1 319 ? 2.832 15.664 -5.406 1 90.19 319 ASP A N 1
ATOM 2601 C CA . ASP A 1 319 ? 1.873 15.953 -4.344 1 90.19 319 ASP A CA 1
ATOM 2602 C C . ASP A 1 319 ? 2.441 16.953 -3.346 1 90.19 319 ASP A C 1
ATOM 2604 O O . ASP A 1 319 ? 3.646 16.969 -3.09 1 90.19 319 ASP A O 1
ATOM 2608 N N . ALA A 1 320 ? 1.535 17.734 -2.832 1 93.38 320 ALA A N 1
ATOM 2609 C CA . ALA A 1 320 ? 1.894 18.625 -1.734 1 93.38 320 ALA A CA 1
ATOM 2610 C C . ALA A 1 320 ? 1.826 17.906 -0.393 1 93.38 320 ALA A C 1
ATOM 2612 O O . ALA A 1 320 ? 1.001 17.016 -0.206 1 93.38 320 ALA A O 1
ATOM 2613 N N . THR A 1 321 ? 2.725 18.344 0.493 1 93.19 321 THR A N 1
ATOM 2614 C CA . THR A 1 321 ? 2.674 17.781 1.84 1 93.19 321 THR A CA 1
ATOM 2615 C C . THR A 1 321 ? 2.58 18.891 2.883 1 93.19 321 THR A C 1
ATOM 2617 O O . THR A 1 321 ? 3.127 19.984 2.691 1 93.19 321 THR A O 1
ATOM 2620 N N . TYR A 1 322 ? 1.886 18.547 3.918 1 95.19 322 TYR A N 1
ATOM 2621 C CA . TYR A 1 322 ? 1.655 19.453 5.043 1 95.19 322 TYR A CA 1
ATOM 2622 C C . TYR A 1 322 ? 1.961 18.75 6.363 1 95.19 322 TYR A C 1
ATOM 2624 O O . TYR A 1 322 ? 1.971 17.531 6.441 1 95.19 322 TYR A O 1
ATOM 2632 N N . LEU A 1 323 ? 2.248 19.641 7.293 1 94.38 323 LEU A N 1
ATOM 2633 C CA . LEU A 1 323 ? 2.387 19.109 8.648 1 94.38 323 LEU A CA 1
ATOM 2634 C C . LEU A 1 323 ? 1.032 19.047 9.344 1 94.38 323 LEU A C 1
ATOM 2636 O O . LEU A 1 323 ? 0.381 20.062 9.547 1 94.38 323 LEU A O 1
ATOM 2640 N N . ILE A 1 324 ? 0.602 17.828 9.68 1 94.31 324 ILE A N 1
ATOM 2641 C CA . ILE A 1 324 ? -0.685 17.594 10.328 1 94.31 324 ILE A CA 1
ATOM 2642 C C . ILE A 1 324 ? -0.479 16.781 11.602 1 94.31 324 ILE A C 1
ATOM 2644 O O . ILE A 1 324 ? 0.423 15.945 11.672 1 94.31 324 ILE A O 1
ATOM 2648 N N . GLU A 1 325 ? -1.274 17.109 12.602 1 91.5 325 GLU A N 1
ATOM 2649 C CA . GLU A 1 325 ? -1.17 16.344 13.852 1 91.5 325 GLU A CA 1
ATOM 2650 C C . GLU A 1 325 ? -2.273 15.297 13.953 1 91.5 325 GLU A C 1
ATOM 2652 O O . GLU A 1 325 ? -3.42 15.555 13.578 1 91.5 325 GLU A O 1
ATOM 2657 N N . TYR A 1 326 ? -1.844 14.141 14.438 1 89.62 326 TYR A N 1
ATOM 2658 C CA . TYR A 1 326 ? -2.725 12.984 14.531 1 89.62 326 TYR A CA 1
ATOM 2659 C C . TYR A 1 326 ? -2.857 12.516 15.977 1 89.62 326 TYR A C 1
ATOM 2661 O O . TYR A 1 326 ? -1.921 12.648 16.766 1 89.62 326 TYR A O 1
ATOM 2669 N N . ASN A 1 327 ? -4.043 12.016 16.266 1 83.25 327 ASN A N 1
ATOM 2670 C CA . ASN A 1 327 ? -4.281 11.305 17.516 1 83.25 327 ASN A CA 1
ATOM 2671 C C . ASN A 1 327 ? -5.191 10.102 17.297 1 83.25 327 ASN A C 1
ATOM 2673 O O . ASN A 1 327 ? -5.957 10.055 16.344 1 83.25 327 ASN A O 1
ATOM 2677 N N . ILE A 1 328 ? -4.902 9.078 18.094 1 80.5 328 ILE A N 1
ATOM 2678 C CA . ILE A 1 328 ? -5.754 7.891 18.109 1 80.5 328 ILE A CA 1
ATOM 2679 C C . ILE A 1 328 ? -6.473 7.801 19.453 1 80.5 328 ILE A C 1
ATOM 2681 O O . ILE A 1 328 ? -5.859 7.977 20.516 1 80.5 328 ILE A O 1
ATOM 2685 N N . ARG A 1 329 ? -7.746 7.527 19.312 1 74.44 329 ARG A N 1
ATOM 2686 C CA . ARG A 1 329 ? -8.539 7.477 20.547 1 74.44 329 ARG A CA 1
ATOM 2687 C C . ARG A 1 329 ? -9.289 6.156 20.656 1 74.44 329 ARG A C 1
ATOM 2689 O O . ARG A 1 329 ? -9.5 5.473 19.656 1 74.44 329 ARG A O 1
ATOM 2696 N N . THR A 1 330 ? -9.438 5.773 21.828 1 68.06 330 THR A N 1
ATOM 2697 C CA . THR A 1 330 ? -10.25 4.594 22.109 1 68.06 330 THR A CA 1
ATOM 2698 C C . THR A 1 330 ? -11.328 4.914 23.141 1 68.06 330 THR A C 1
ATOM 2700 O O . THR A 1 330 ? -11.312 5.992 23.75 1 68.06 330 THR A O 1
ATOM 2703 N N . SER A 1 331 ? -12.336 3.936 23.109 1 62.31 331 SER A N 1
ATOM 2704 C CA . SER A 1 331 ? -13.391 4.105 24.109 1 62.31 331 SER A CA 1
ATOM 2705 C C . SER A 1 331 ? -12.828 4.02 25.516 1 62.31 331 SER A C 1
ATOM 2707 O O . SER A 1 331 ? -11.938 3.211 25.797 1 62.31 331 SER A O 1
ATOM 2709 N N . ASN A 1 332 ? -13.281 4.973 26.312 1 58.06 332 ASN A N 1
ATOM 2710 C CA . ASN A 1 332 ? -12.898 4.969 27.719 1 58.06 332 ASN A CA 1
ATOM 2711 C C . ASN A 1 332 ? -13.695 3.943 28.516 1 58.06 332 ASN A C 1
ATOM 2713 O O . ASN A 1 332 ? -14.898 4.117 28.734 1 58.06 332 ASN A O 1
ATOM 2717 N N . PRO A 1 333 ? -13.062 2.85 28.812 1 55.94 333 PRO A N 1
ATOM 2718 C CA . PRO A 1 333 ? -13.836 1.841 29.547 1 55.94 333 PRO A CA 1
ATOM 2719 C C . PRO A 1 333 ? -14.297 2.328 30.922 1 55.94 333 PRO A C 1
ATOM 2721 O O . PRO A 1 333 ? -15.25 1.781 31.484 1 55.94 333 PRO A O 1
ATOM 2724 N N . TYR A 1 334 ? -13.695 3.309 31.531 1 62.78 334 TYR A N 1
ATOM 2725 C CA . TYR A 1 334 ? -13.961 3.789 32.875 1 62.78 334 TYR A CA 1
ATOM 2726 C C . TYR A 1 334 ? -15.008 4.898 32.875 1 62.78 334 TYR A C 1
ATOM 2728 O O . TYR A 1 334 ? -15.672 5.148 33.875 1 62.78 334 TYR A O 1
ATOM 2736 N N . GLN A 1 335 ? -15.086 5.621 31.797 1 62.44 335 GLN A N 1
ATOM 2737 C CA . GLN A 1 335 ? -16.078 6.684 31.625 1 62.44 335 GLN A CA 1
ATOM 2738 C C . GLN A 1 335 ? -16.766 6.594 30.266 1 62.44 335 GLN A C 1
ATOM 2740 O O . GLN A 1 335 ? -16.328 7.242 29.312 1 62.44 335 GLN A O 1
ATOM 2745 N N . PRO A 1 336 ? -17.844 5.801 30.266 1 59.34 336 PRO A N 1
ATOM 2746 C CA . PRO A 1 336 ? -18.562 5.652 28.984 1 59.34 336 PRO A CA 1
ATOM 2747 C C . PRO A 1 336 ? -18.906 6.996 28.344 1 59.34 336 PRO A C 1
ATOM 2749 O O . PRO A 1 336 ? -19.25 7.945 29.047 1 59.34 336 PRO A O 1
ATOM 2752 N N . GLY A 1 337 ? -18.719 7.145 27.125 1 57.03 337 GLY A N 1
ATOM 2753 C CA . GLY A 1 337 ? -19 8.367 26.391 1 57.03 337 GLY A CA 1
ATOM 2754 C C . GLY A 1 337 ? -17.781 9.25 26.188 1 57.03 337 GLY A C 1
ATOM 2755 O O . GLY A 1 337 ? -17.844 10.25 25.484 1 57.03 337 GLY A O 1
ATOM 2756 N N . THR A 1 338 ? -16.797 8.828 26.984 1 63.16 338 THR A N 1
ATOM 2757 C CA . THR A 1 338 ? -15.562 9.586 26.812 1 63.16 338 THR A CA 1
ATOM 2758 C C . THR A 1 338 ? -14.508 8.75 26.094 1 63.16 338 THR A C 1
ATOM 2760 O O . THR A 1 338 ? -14.625 7.523 26.031 1 63.16 338 THR A O 1
ATOM 2763 N N . ASN A 1 339 ? -13.555 9.555 25.438 1 63.97 339 ASN A N 1
ATOM 2764 C CA . ASN A 1 339 ? -12.484 8.883 24.719 1 63.97 339 ASN A CA 1
ATOM 2765 C C . ASN A 1 339 ? -11.148 9.023 25.438 1 63.97 339 ASN A C 1
ATOM 2767 O O . ASN A 1 339 ? -10.93 10 26.156 1 63.97 339 ASN A O 1
ATOM 2771 N N . LEU A 1 340 ? -10.438 7.926 25.391 1 66.06 340 LEU A N 1
ATOM 2772 C CA . LEU A 1 340 ? -9.055 7.957 25.859 1 66.06 340 LEU A CA 1
ATOM 2773 C C . LEU A 1 340 ? -8.086 7.996 24.688 1 66.06 340 LEU A C 1
ATOM 2775 O O . LEU A 1 340 ? -8.305 7.34 23.656 1 66.06 340 LEU A O 1
ATOM 2779 N N . PHE A 1 341 ? -7.074 8.828 24.906 1 71.56 341 PHE A N 1
ATOM 2780 C CA . PHE A 1 341 ? -5.98 8.789 23.953 1 71.56 341 PHE A CA 1
ATOM 2781 C C . PHE A 1 341 ? -5.203 7.48 24.078 1 71.56 341 PHE A C 1
ATOM 2783 O O . PHE A 1 341 ? -4.898 7.039 25.188 1 71.56 341 PHE A O 1
ATOM 2790 N N . VAL A 1 342 ? -5.008 6.879 22.969 1 69.94 342 VAL A N 1
ATOM 2791 C CA . VAL A 1 342 ? -4.305 5.602 22.984 1 69.94 342 VAL A CA 1
ATOM 2792 C C . VAL A 1 342 ? -2.85 5.82 23.391 1 69.94 342 VAL A C 1
ATOM 2794 O O . VAL A 1 342 ? -2.283 5.027 24.156 1 69.94 342 VAL A O 1
ATOM 2797 N N . ARG A 1 343 ? -2.238 6.898 22.906 1 73.56 343 ARG A N 1
ATOM 2798 C CA . ARG A 1 343 ? -0.857 7.191 23.281 1 73.56 343 ARG A CA 1
ATOM 2799 C C . ARG A 1 343 ? -0.796 8.242 24.375 1 73.56 343 ARG A C 1
ATOM 2801 O O . ARG A 1 343 ? -1.138 9.406 24.156 1 73.56 343 ARG A O 1
ATOM 2808 N N . PRO A 1 344 ? -0.479 7.746 25.625 1 62.34 344 PRO A N 1
ATOM 2809 C CA . PRO A 1 344 ? -0.319 8.719 26.703 1 62.34 344 PRO A CA 1
ATOM 2810 C C . PRO A 1 344 ? 0.921 9.594 26.531 1 62.34 344 PRO A C 1
ATOM 2812 O O . PRO A 1 344 ? 1.896 9.172 25.906 1 62.34 344 PRO A O 1
ATOM 2815 N N . PRO A 1 345 ? 1.032 10.773 27.406 1 57.12 345 PRO A N 1
ATOM 2816 C CA . PRO A 1 345 ? -0.033 11.523 28.078 1 57.12 345 PRO A CA 1
ATOM 2817 C C . PRO A 1 345 ? -0.883 12.336 27.094 1 57.12 345 PRO A C 1
ATOM 2819 O O . PRO A 1 345 ? -1.01 13.555 27.25 1 57.12 345 PRO A O 1
ATOM 2822 N N . ASN A 1 346 ? -1.509 11.93 26.062 1 58.31 346 ASN A N 1
ATOM 2823 C CA . ASN A 1 346 ? -2.434 12.562 25.125 1 58.31 346 ASN A CA 1
ATOM 2824 C C . ASN A 1 346 ? -1.7 13.453 24.125 1 58.31 346 ASN A C 1
ATOM 2826 O O . ASN A 1 346 ? -2.104 14.594 23.891 1 58.31 346 ASN A O 1
ATOM 2830 N N . GLU A 1 347 ? -0.603 12.961 23.703 1 70.62 347 GLU A N 1
ATOM 2831 C CA . GLU A 1 347 ? 0.183 13.828 22.828 1 70.62 347 GLU A CA 1
ATOM 2832 C C . GLU A 1 347 ? -0.177 13.602 21.359 1 70.62 347 GLU A C 1
ATOM 2834 O O . GLU A 1 347 ? -0.389 12.461 20.938 1 70.62 347 GLU A O 1
ATOM 2839 N N . TRP A 1 348 ? -0.453 14.711 20.75 1 83.75 348 TRP A N 1
ATOM 2840 C CA . TRP A 1 348 ? -0.629 14.727 19.297 1 83.75 348 TRP A CA 1
ATOM 2841 C C . TRP A 1 348 ? 0.687 14.43 18.578 1 83.75 348 TRP A C 1
ATOM 2843 O O . TRP A 1 348 ? 1.753 14.859 19.031 1 83.75 348 TRP A O 1
ATOM 2853 N N . ILE A 1 349 ? 0.617 13.664 17.578 1 86.12 349 ILE A N 1
ATOM 2854 C CA . ILE A 1 349 ? 1.799 13.305 16.812 1 86.12 349 ILE A CA 1
ATOM 2855 C C . ILE A 1 349 ? 1.799 14.062 15.484 1 86.12 349 ILE A C 1
ATOM 2857 O O . ILE A 1 349 ? 0.874 13.922 14.68 1 86.12 349 ILE A O 1
ATOM 2861 N N . ALA A 1 350 ? 2.828 14.828 15.312 1 89.12 350 ALA A N 1
ATOM 2862 C CA . ALA A 1 350 ? 2.959 15.578 14.062 1 89.12 350 ALA A CA 1
ATOM 2863 C C . ALA A 1 350 ? 3.547 14.711 12.961 1 89.12 350 ALA A C 1
ATOM 2865 O O . ALA A 1 350 ? 4.547 14.016 13.164 1 89.12 350 ALA A O 1
ATOM 2866 N N . ARG A 1 351 ? 2.848 14.773 11.773 1 91.31 351 ARG A N 1
ATOM 2867 C CA . ARG A 1 351 ? 3.312 13.984 10.641 1 91.31 351 ARG A CA 1
ATOM 2868 C C . ARG A 1 351 ? 3.24 14.781 9.344 1 91.31 351 ARG A C 1
ATOM 2870 O O . ARG A 1 351 ? 2.271 15.508 9.109 1 91.31 351 ARG A O 1
ATOM 2877 N N . GLN A 1 352 ? 4.391 14.664 8.602 1 91 352 GLN A N 1
ATOM 2878 C CA . GLN A 1 352 ? 4.258 15.062 7.203 1 91 352 GLN A CA 1
ATOM 2879 C C . GLN A 1 352 ? 3.178 14.25 6.496 1 91 352 GLN A C 1
ATOM 2881 O O . GLN A 1 352 ? 3.154 13.023 6.594 1 91 352 GLN A O 1
ATOM 2886 N N . THR A 1 353 ? 2.256 14.938 5.855 1 93.62 353 THR A N 1
ATOM 2887 C CA . THR A 1 353 ? 1.082 14.281 5.289 1 93.62 353 THR A CA 1
ATOM 2888 C C . THR A 1 353 ? 0.858 14.719 3.846 1 93.62 353 THR A C 1
ATOM 2890 O O . THR A 1 353 ? 0.924 15.914 3.535 1 93.62 353 THR A O 1
ATOM 2893 N N . ILE A 1 354 ? 0.596 13.766 3.018 1 92.88 354 ILE A N 1
ATOM 2894 C CA . ILE A 1 354 ? 0.249 14.055 1.632 1 92.88 354 ILE A CA 1
ATOM 2895 C C . ILE A 1 354 ? -1.202 14.523 1.55 1 92.88 354 ILE A C 1
ATOM 2897 O O . ILE A 1 354 ? -2.096 13.898 2.125 1 92.88 354 ILE A O 1
ATOM 2901 N N . VAL A 1 355 ? -1.425 15.602 0.879 1 94.31 355 VAL A N 1
ATOM 2902 C CA . VAL A 1 355 ? -2.775 16.047 0.56 1 94.31 355 VAL A CA 1
ATOM 2903 C C . VAL A 1 355 ? -2.996 16 -0.95 1 94.31 355 VAL A C 1
ATOM 2905 O O . VAL A 1 355 ? -2.414 16.781 -1.699 1 94.31 355 VAL A O 1
ATOM 2908 N N . LYS A 1 356 ? -3.824 15.094 -1.33 1 92.06 356 LYS A N 1
ATOM 2909 C CA . LYS A 1 356 ? -4.141 14.977 -2.75 1 92.06 356 LYS A CA 1
ATOM 2910 C C . LYS A 1 356 ? -4.871 16.219 -3.26 1 92.06 356 LYS A C 1
ATOM 2912 O O . LYS A 1 356 ? -5.652 16.828 -2.527 1 92.06 356 LYS A O 1
ATOM 2917 N N . ASP A 1 357 ? -4.684 16.5 -4.543 1 89.62 357 ASP A N 1
ATOM 2918 C CA . ASP A 1 357 ? -5.305 17.672 -5.133 1 89.62 357 ASP A CA 1
ATOM 2919 C C . ASP A 1 357 ? -6.754 17.391 -5.531 1 89.62 357 ASP A C 1
ATOM 2921 O O . ASP A 1 357 ? -7.438 18.266 -6.062 1 89.62 357 ASP A O 1
ATOM 2925 N N . THR A 1 358 ? -7.188 16.234 -5.242 1 90.62 358 THR A N 1
ATOM 2926 C CA . THR A 1 358 ? -8.562 15.859 -5.555 1 90.62 358 THR A CA 1
ATOM 2927 C C . THR A 1 358 ? -9.352 15.578 -4.277 1 90.62 358 THR A C 1
ATOM 2929 O O . THR A 1 358 ? -8.758 15.273 -3.234 1 90.62 358 THR A O 1
ATOM 2932 N N . ALA A 1 359 ? -10.641 15.719 -4.379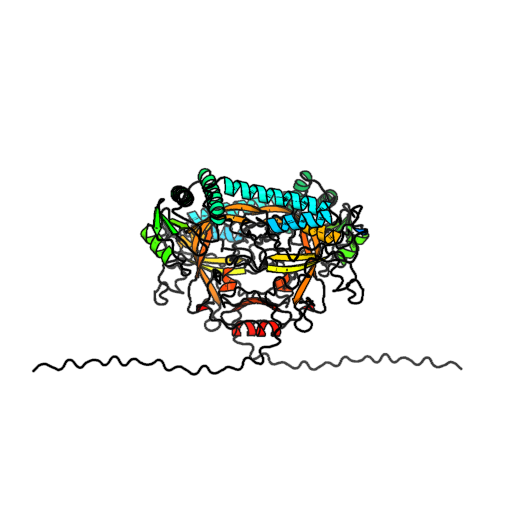 1 91.56 359 ALA A N 1
ATOM 2933 C CA . ALA A 1 359 ? -11.523 15.328 -3.285 1 91.56 359 ALA A CA 1
ATOM 2934 C C . ALA A 1 359 ? -11.641 13.805 -3.189 1 91.56 359 ALA A C 1
ATOM 2936 O O . ALA A 1 359 ? -11.398 13.094 -4.164 1 91.56 359 ALA A O 1
ATOM 2937 N N . PHE A 1 360 ? -12.023 13.398 -2.02 1 89.38 360 PHE A N 1
ATOM 2938 C CA . PHE A 1 360 ? -12.188 11.977 -1.739 1 89.38 360 PHE A CA 1
ATOM 2939 C C . PHE A 1 360 ? -13.281 11.375 -2.607 1 89.38 360 PHE A C 1
ATOM 2941 O O . PHE A 1 360 ? -14.406 11.875 -2.639 1 89.38 360 PHE A O 1
ATOM 2948 N N . ASN A 1 361 ? -12.914 10.391 -3.348 1 81.25 361 ASN A N 1
ATOM 2949 C CA . ASN A 1 361 ? -13.867 9.578 -4.094 1 81.25 361 ASN A CA 1
ATOM 2950 C C . ASN A 1 361 ? -14.172 8.266 -3.373 1 81.25 361 ASN A C 1
ATOM 2952 O O . ASN A 1 361 ? -13.336 7.355 -3.357 1 81.25 361 ASN A O 1
ATOM 2956 N N . PRO A 1 362 ? -15.344 8.172 -2.795 1 76.62 362 PRO A N 1
ATOM 2957 C CA . PRO A 1 362 ? -15.648 6.996 -1.98 1 76.62 362 PRO A CA 1
ATOM 2958 C C . PRO A 1 362 ? -15.633 5.699 -2.787 1 76.62 362 PRO A C 1
ATOM 2960 O O . PRO A 1 362 ? -15.562 4.609 -2.211 1 76.62 362 PRO A O 1
ATOM 2963 N N . ALA A 1 363 ? -15.703 5.809 -4.066 1 70.88 363 ALA A N 1
ATOM 2964 C CA . ALA A 1 363 ? -15.742 4.613 -4.902 1 70.88 363 ALA A CA 1
ATOM 2965 C C . ALA A 1 363 ? -14.344 4.012 -5.066 1 70.88 363 ALA A C 1
ATOM 2967 O O . ALA A 1 363 ? -14.203 2.803 -5.254 1 70.88 363 ALA A O 1
ATOM 2968 N N . THR A 1 364 ? -13.297 4.844 -4.926 1 72.88 364 THR A N 1
ATOM 2969 C CA . THR A 1 364 ? -11.992 4.332 -5.324 1 72.88 364 THR A CA 1
ATOM 2970 C C . THR A 1 364 ? -10.93 4.688 -4.285 1 72.88 364 THR A C 1
ATOM 2972 O O . THR A 1 364 ? -9.875 4.047 -4.219 1 72.88 364 THR A O 1
ATOM 2975 N N . ASP A 1 365 ? -11.258 5.703 -3.531 1 80 365 ASP A N 1
ATOM 2976 C CA . ASP A 1 365 ? -10.172 6.289 -2.758 1 80 365 ASP A CA 1
ATOM 2977 C C . ASP A 1 365 ? -10.141 5.727 -1.339 1 80 365 ASP A C 1
ATOM 2979 O O . ASP A 1 365 ? -11.156 5.25 -0.831 1 80 365 ASP A O 1
ATOM 2983 N N . HIS A 1 366 ? -8.906 5.754 -0.739 1 82 366 HIS A N 1
ATOM 2984 C CA . HIS A 1 366 ? -8.664 5.461 0.668 1 82 366 HIS A CA 1
ATOM 2985 C C . HIS A 1 366 ? -7.668 6.438 1.274 1 82 366 HIS A C 1
ATOM 2987 O O . HIS A 1 366 ? -6.691 6.816 0.624 1 82 366 HIS A O 1
ATOM 2993 N N . ARG A 1 367 ? -8.016 6.801 2.42 1 88.81 367 ARG A N 1
ATOM 2994 C CA . ARG A 1 367 ? -6.996 7.477 3.217 1 88.81 367 ARG A CA 1
ATOM 2995 C C . ARG A 1 367 ? -5.984 6.477 3.764 1 88.81 367 ARG A C 1
ATOM 2997 O O . ARG A 1 367 ? -6.355 5.387 4.207 1 88.81 367 ARG A O 1
ATOM 3004 N N . LEU A 1 368 ? -4.75 6.859 3.703 1 89.62 368 LEU A N 1
ATOM 3005 C CA . LEU A 1 368 ? -3.699 5.934 4.109 1 89.62 368 LEU A CA 1
ATOM 3006 C C . LEU A 1 368 ? -3.01 6.418 5.383 1 89.62 368 LEU A C 1
ATOM 3008 O O . LEU A 1 368 ? -2.746 7.617 5.531 1 89.62 368 LEU A O 1
ATOM 3012 N N . SER A 1 369 ? -2.717 5.488 6.246 1 86.88 369 SER A N 1
ATOM 3013 C CA . SER A 1 369 ? -2.145 5.84 7.543 1 86.88 369 SER A CA 1
ATOM 3014 C C . SER A 1 369 ? -0.648 6.121 7.43 1 86.88 369 SER A C 1
ATOM 3016 O O . SER A 1 369 ? -0.096 6.902 8.203 1 86.88 369 SER A O 1
ATOM 3018 N N . GLY A 1 370 ? -0.043 5.43 6.465 1 85 370 GLY A N 1
ATOM 3019 C CA . GLY A 1 370 ? 1.407 5.344 6.535 1 85 370 GLY A CA 1
ATOM 3020 C C . GLY A 1 370 ? 1.898 4.363 7.582 1 85 370 GLY A C 1
ATOM 3021 O O . GLY A 1 370 ? 1.096 3.711 8.25 1 85 370 GLY A O 1
ATOM 3022 N N . MET A 1 371 ? 3.168 4.312 7.809 1 79.56 371 MET A N 1
ATOM 3023 C CA . MET A 1 371 ? 3.795 3.285 8.633 1 79.56 371 MET A CA 1
ATOM 3024 C C . MET A 1 371 ? 3.982 3.779 10.07 1 79.56 371 MET A C 1
ATOM 3026 O O . MET A 1 371 ? 4.262 2.988 10.969 1 79.56 371 MET A O 1
ATOM 3030 N N . TRP A 1 372 ? 3.68 4.965 10.359 1 82 372 TRP A N 1
ATOM 3031 C CA . TRP A 1 372 ? 4.117 5.586 11.609 1 82 372 TRP A CA 1
ATOM 3032 C C . TRP A 1 372 ? 3.41 4.961 12.805 1 82 372 TRP A C 1
ATOM 3034 O O . TRP A 1 372 ? 3.955 4.934 13.914 1 82 372 TRP A O 1
ATOM 3044 N N . VAL A 1 373 ? 2.258 4.391 12.641 1 84.19 373 VAL A N 1
ATOM 3045 C CA . VAL A 1 373 ? 1.506 3.793 13.742 1 84.19 373 VAL A CA 1
ATOM 3046 C C . VAL A 1 373 ? 2.275 2.602 14.305 1 84.19 373 VAL A C 1
ATOM 3048 O O . VAL A 1 373 ? 2.359 2.428 15.523 1 84.19 373 VAL A O 1
ATOM 3051 N N . ALA A 1 374 ? 2.871 1.845 13.445 1 82.56 374 ALA A N 1
ATOM 3052 C CA . ALA A 1 374 ? 3.641 0.668 13.836 1 82.56 374 ALA A CA 1
ATOM 3053 C C . ALA A 1 374 ? 4.879 1.066 14.641 1 82.56 374 ALA A C 1
ATOM 3055 O O . ALA A 1 374 ? 5.477 0.234 15.328 1 82.56 374 ALA A O 1
ATOM 3056 N N . SER A 1 375 ? 5.227 2.352 14.555 1 81.62 375 SER A N 1
ATOM 3057 C CA . SER A 1 375 ? 6.438 2.811 15.227 1 81.62 375 SER A CA 1
ATOM 3058 C C . SER A 1 375 ? 6.121 3.436 16.578 1 81.62 375 SER A C 1
ATOM 3060 O O . SER A 1 375 ? 7.008 3.602 17.422 1 81.62 375 SER A O 1
ATOM 3062 N N . VAL A 1 376 ? 4.855 3.764 16.797 1 85.81 376 VAL A N 1
ATOM 3063 C CA . VAL A 1 376 ? 4.621 4.57 18 1 85.81 376 VAL A CA 1
ATOM 3064 C C . VAL A 1 376 ? 3.748 3.793 18.984 1 85.81 376 VAL A C 1
ATOM 3066 O O . VAL A 1 376 ? 3.631 4.172 20.141 1 85.81 376 VAL A O 1
ATOM 3069 N N . LEU A 1 377 ? 3.113 2.688 18.516 1 85.44 377 LEU A N 1
ATOM 3070 C CA . LEU A 1 377 ? 2.305 1.812 19.344 1 85.44 377 LEU A CA 1
ATOM 3071 C C . LEU A 1 377 ? 2.707 0.354 19.156 1 85.44 377 LEU A C 1
ATOM 3073 O O . LEU A 1 377 ? 3.332 0.003 18.156 1 85.44 377 LEU A O 1
ATOM 3077 N N . TYR A 1 378 ? 2.338 -0.381 20.203 1 85 378 TYR A N 1
ATOM 3078 C CA . TYR A 1 378 ? 2.334 -1.816 19.953 1 85 378 TYR A CA 1
ATOM 3079 C C . TYR A 1 378 ? 1.195 -2.199 19 1 85 378 TYR A C 1
ATOM 3081 O O . TYR A 1 378 ? 0.051 -1.787 19.203 1 85 378 TYR A O 1
ATOM 3089 N N . THR A 1 379 ? 1.527 -2.867 18 1 85.62 379 THR A N 1
ATOM 3090 C CA . THR A 1 379 ? 0.506 -3.42 17.109 1 85.62 379 THR A CA 1
ATOM 3091 C C . THR A 1 379 ? 0.594 -4.941 17.078 1 85.62 379 THR A C 1
ATOM 3093 O O . THR A 1 379 ? 1.653 -5.516 17.328 1 85.62 379 THR A O 1
ATOM 3096 N N . GLY A 1 380 ? -0.561 -5.574 16.781 1 85.81 380 GLY A N 1
ATOM 3097 C CA . GLY A 1 380 ? -0.539 -7.027 16.672 1 85.81 380 GLY A CA 1
ATOM 3098 C C . GLY A 1 380 ? -1.746 -7.586 15.945 1 85.81 380 GLY A C 1
ATOM 3099 O O . GLY A 1 380 ? -2.818 -6.977 15.945 1 85.81 380 GLY A O 1
ATOM 3100 N N . THR A 1 381 ? -1.511 -8.664 15.242 1 84.94 381 THR A N 1
ATOM 3101 C CA . THR A 1 381 ? -2.582 -9.484 14.688 1 84.94 381 THR A CA 1
ATOM 3102 C C . THR A 1 381 ? -2.459 -10.93 15.156 1 84.94 381 THR A C 1
ATOM 3104 O O . THR A 1 381 ? -1.393 -11.352 15.609 1 84.94 381 THR A O 1
ATOM 3107 N N . ALA A 1 382 ? -3.521 -11.625 15.164 1 86.06 382 ALA A N 1
ATOM 3108 C CA . ALA A 1 382 ? -3.562 -13.031 15.539 1 86.06 382 ALA A CA 1
ATOM 3109 C C . ALA A 1 382 ? -4.207 -13.875 14.438 1 86.06 382 ALA A C 1
ATOM 3111 O O . ALA A 1 382 ? -5.129 -13.414 13.758 1 86.06 382 ALA A O 1
ATOM 3112 N N . PRO A 1 383 ? -3.66 -15.055 14.242 1 87.25 383 PRO A N 1
ATOM 3113 C CA . PRO A 1 383 ? -4.254 -15.953 13.25 1 87.25 383 PRO A CA 1
ATOM 3114 C C . PRO A 1 383 ? -5.504 -16.656 13.766 1 87.25 383 PRO A C 1
ATOM 3116 O O . PRO A 1 383 ? -5.617 -17.891 13.656 1 87.25 383 PRO A O 1
ATOM 3119 N N . ASP A 1 384 ? -6.477 -15.898 14.188 1 82.62 384 ASP A N 1
ATOM 3120 C CA . ASP A 1 384 ? -7.688 -16.438 14.797 1 82.62 384 ASP A CA 1
ATOM 3121 C C . ASP A 1 384 ? -8.891 -16.281 13.867 1 82.62 384 ASP A C 1
ATOM 3123 O O . ASP A 1 384 ? -10.031 -16.469 14.289 1 82.62 384 ASP A O 1
ATOM 3127 N N . ASN A 1 385 ? -8.648 -15.828 12.664 1 77.19 385 ASN A N 1
ATOM 3128 C CA . ASN A 1 385 ? -9.625 -15.672 11.602 1 77.19 385 ASN A CA 1
ATOM 3129 C C . ASN A 1 385 ? -10.594 -14.531 11.891 1 77.19 385 ASN A C 1
ATOM 3131 O O . ASN A 1 385 ? -11.609 -14.383 11.211 1 77.19 385 ASN A O 1
ATOM 3135 N N . SER A 1 386 ? -10.266 -13.711 12.914 1 72.56 386 SER A N 1
ATOM 3136 C CA . SER A 1 386 ? -11.117 -12.562 13.203 1 72.56 386 SER A CA 1
ATOM 3137 C C . SER A 1 386 ? -10.734 -11.352 12.352 1 72.56 386 SER A C 1
ATOM 3139 O O . SER A 1 386 ? -11.531 -10.438 12.172 1 72.56 386 SER A O 1
ATOM 3141 N N . GLY A 1 387 ? -9.469 -11.422 11.898 1 74.94 387 GLY A N 1
ATOM 3142 C CA . GLY A 1 387 ? -8.984 -10.312 11.078 1 74.94 387 GLY A CA 1
ATOM 3143 C C . GLY A 1 387 ? -8.82 -9.023 11.859 1 74.94 387 GLY A C 1
ATOM 3144 O O . GLY A 1 387 ? -8.883 -7.934 11.289 1 74.94 387 GLY A O 1
ATOM 3145 N N . ARG A 1 388 ? -8.523 -9.133 13.117 1 75.88 388 ARG A N 1
ATOM 3146 C CA . ARG A 1 388 ? -8.43 -7.926 13.938 1 75.88 388 ARG A CA 1
ATOM 3147 C C . ARG A 1 388 ? -6.988 -7.441 14.039 1 75.88 388 ARG A C 1
ATOM 3149 O O . ARG A 1 388 ? -6.062 -8.25 14.117 1 75.88 388 ARG A O 1
ATOM 3156 N N . LEU A 1 389 ? -6.914 -6.109 14.039 1 83.12 389 LEU A N 1
ATOM 3157 C CA . LEU A 1 389 ? -5.672 -5.43 14.398 1 83.12 389 LEU A CA 1
ATOM 3158 C C . LEU A 1 389 ? -5.719 -4.926 15.836 1 83.12 389 LEU A C 1
ATOM 3160 O O . LEU A 1 389 ? -6.664 -4.234 16.219 1 83.12 389 LEU A O 1
ATOM 3164 N N . PHE A 1 390 ? -4.734 -5.301 16.594 1 82.19 390 PHE A N 1
ATOM 3165 C CA . PHE A 1 390 ? -4.652 -4.871 17.984 1 82.19 390 PHE A CA 1
ATOM 3166 C C . PHE A 1 390 ? -3.623 -3.76 18.156 1 82.19 390 PHE A C 1
ATOM 3168 O O . PHE A 1 390 ? -2.498 -3.871 17.656 1 82.19 390 PHE A O 1
ATOM 3175 N N . LEU A 1 391 ? -4.117 -2.711 18.766 1 85.12 391 LEU A N 1
ATOM 3176 C CA . LEU A 1 391 ? -3.234 -1.613 19.141 1 85.12 391 LEU A CA 1
ATOM 3177 C C . LEU A 1 391 ? -3.154 -1.477 20.656 1 85.12 391 LEU A C 1
ATOM 3179 O O . LEU A 1 391 ? -4.164 -1.613 21.344 1 85.12 391 LEU A O 1
ATOM 3183 N N . ALA A 1 392 ? -1.905 -1.245 21.125 1 82.5 392 ALA A N 1
ATOM 3184 C CA . ALA A 1 392 ? -1.761 -1.092 22.562 1 82.5 392 ALA A CA 1
ATOM 3185 C C . ALA A 1 392 ? -0.641 -0.111 22.906 1 82.5 392 ALA A C 1
ATOM 3187 O O . ALA A 1 392 ? 0.322 0.027 22.141 1 82.5 392 ALA A O 1
ATOM 3188 N N . GLU A 1 393 ? -0.806 0.464 24.078 1 81.75 393 GLU A N 1
ATOM 3189 C CA . GLU A 1 393 ? 0.201 1.396 24.562 1 81.75 393 GLU A CA 1
ATOM 3190 C C . GLU A 1 393 ? 1.348 0.657 25.25 1 81.75 393 GLU A C 1
ATOM 3192 O O . GLU A 1 393 ? 2.467 1.17 25.328 1 81.75 393 GLU A O 1
ATOM 3197 N N . THR A 1 394 ? 1.017 -0.449 25.812 1 83.31 394 THR A N 1
ATOM 3198 C CA . THR A 1 394 ? 2.025 -1.236 26.516 1 83.31 394 THR A CA 1
ATOM 3199 C C . THR A 1 394 ? 2.057 -2.668 25.984 1 83.31 394 THR A C 1
ATOM 3201 O O . THR A 1 394 ? 1.053 -3.168 25.484 1 83.31 394 THR A O 1
ATOM 3204 N N . VAL A 1 395 ? 3.186 -3.197 26.25 1 87 395 VAL A N 1
ATOM 3205 C CA . VAL A 1 395 ? 3.342 -4.582 25.812 1 87 395 VAL A CA 1
ATOM 3206 C C . VAL A 1 395 ? 2.402 -5.48 26.609 1 87 395 VAL A C 1
ATOM 3208 O O . VAL A 1 395 ? 1.858 -6.453 26.078 1 87 395 VAL A O 1
ATOM 3211 N N . THR A 1 396 ? 2.234 -5.156 27.812 1 85.44 396 THR A N 1
ATOM 3212 C CA . THR A 1 396 ? 1.359 -5.93 28.688 1 85.44 396 THR A CA 1
ATOM 3213 C C . THR A 1 396 ? -0.076 -5.91 28.172 1 85.44 396 THR A C 1
ATOM 3215 O O . THR A 1 396 ? -0.736 -6.953 28.125 1 85.44 396 THR A O 1
ATOM 3218 N N . ALA A 1 397 ? -0.49 -4.789 27.797 1 80.38 397 ALA A N 1
ATOM 3219 C CA . ALA A 1 397 ? -1.844 -4.664 27.266 1 80.38 397 ALA A CA 1
ATOM 3220 C C . ALA A 1 397 ? -2.012 -5.488 25.984 1 80.38 397 ALA A C 1
ATOM 3222 O O . ALA A 1 397 ? -3.027 -6.164 25.812 1 80.38 397 ALA A O 1
ATOM 3223 N N . LEU A 1 398 ? -1.046 -5.465 25.141 1 84.5 398 LEU A N 1
ATOM 3224 C CA . LEU A 1 398 ? -1.113 -6.246 23.906 1 84.5 398 LEU A CA 1
ATOM 3225 C C . LEU A 1 398 ? -1.138 -7.742 24.219 1 84.5 398 LEU A C 1
ATOM 3227 O O . LEU A 1 398 ? -1.95 -8.484 23.656 1 84.5 398 LEU A O 1
ATOM 3231 N N . ARG A 1 399 ? -0.304 -8.109 25.078 1 84.19 399 ARG A N 1
ATOM 3232 C CA . ARG A 1 399 ? -0.205 -9.523 25.453 1 84.19 399 ARG A CA 1
ATOM 3233 C C . ARG A 1 399 ? -1.525 -10.039 26.016 1 84.19 399 ARG A C 1
ATOM 3235 O O . ARG A 1 399 ? -1.924 -11.172 25.734 1 84.19 399 ARG A O 1
ATOM 3242 N N . LYS A 1 400 ? -2.104 -9.234 26.688 1 80.56 400 LYS A N 1
ATOM 3243 C CA . LYS A 1 400 ? -3.363 -9.625 27.312 1 80.56 400 LYS A CA 1
ATOM 3244 C C . LYS A 1 400 ? -4.484 -9.719 26.281 1 80.56 400 LYS A C 1
ATOM 3246 O O . LYS A 1 400 ? -5.402 -10.531 26.438 1 80.56 400 LYS A O 1
ATOM 3251 N N . THR A 1 401 ? -4.336 -8.969 25.25 1 80.38 401 THR A N 1
ATOM 3252 C CA . THR A 1 401 ? -5.453 -8.844 24.328 1 80.38 401 THR A CA 1
ATOM 3253 C C . THR A 1 401 ? -5.316 -9.836 23.172 1 80.38 401 THR A C 1
ATOM 3255 O O . THR A 1 401 ? -6.316 -10.258 22.594 1 80.38 401 THR A O 1
ATOM 3258 N N . LEU A 1 402 ? -4.18 -10.258 22.891 1 85.81 402 LEU A N 1
ATOM 3259 C CA . LEU A 1 402 ? -3.982 -11.18 21.781 1 85.81 402 LEU A CA 1
ATOM 3260 C C . LEU A 1 402 ? -4.551 -12.562 22.109 1 85.81 402 LEU A C 1
ATOM 3262 O O . LEU A 1 402 ? -4.152 -13.188 23.094 1 85.81 402 LEU A O 1
ATOM 3266 N N . PRO A 1 403 ? -5.387 -13 21.297 1 87.06 403 PRO A N 1
ATOM 3267 C CA . PRO A 1 403 ? -5.984 -14.32 21.547 1 87.06 403 PRO A CA 1
ATOM 3268 C C . PRO A 1 403 ? -5.047 -15.469 21.203 1 87.06 403 PRO A C 1
ATOM 3270 O O . PRO A 1 403 ? -4.156 -15.305 20.359 1 87.06 403 PRO A O 1
ATOM 3273 N N . LYS A 1 404 ? -5.32 -16.562 21.922 1 90.12 404 LYS A N 1
ATOM 3274 C CA . LYS A 1 404 ? -4.66 -17.797 21.5 1 90.12 404 LYS A CA 1
ATOM 3275 C C . LYS A 1 404 ? -5.344 -18.391 20.281 1 90.12 404 LYS A C 1
ATOM 3277 O O . LYS A 1 404 ? -6.574 -18.406 20.188 1 90.12 404 LYS A O 1
ATOM 3282 N N . ALA A 1 405 ? -4.543 -18.734 19.359 1 88.94 405 ALA A N 1
ATOM 3283 C CA . ALA A 1 405 ? -5.066 -19.328 18.125 1 88.94 405 ALA A CA 1
ATOM 3284 C C . ALA A 1 405 ? -4.105 -20.375 17.578 1 88.94 405 ALA A C 1
ATOM 3286 O O . ALA A 1 405 ? -2.904 -20.328 17.859 1 88.94 405 ALA A O 1
ATOM 3287 N N . ASN A 1 406 ? -4.688 -21.359 16.922 1 84 406 ASN A N 1
ATOM 3288 C CA . ASN A 1 406 ? -3.906 -22.359 16.203 1 84 406 ASN A CA 1
ATOM 3289 C C . ASN A 1 406 ? -3.656 -21.938 14.766 1 84 406 ASN A C 1
ATOM 3291 O O . ASN A 1 406 ? -4.582 -21.922 13.945 1 84 406 ASN A O 1
ATOM 3295 N N . VAL A 1 407 ? -2.426 -21.688 14.484 1 82.19 407 VAL A N 1
ATOM 3296 C CA . VAL A 1 407 ? -2.033 -21.156 13.172 1 82.19 407 VAL A CA 1
ATOM 3297 C C . VAL A 1 407 ? -2.465 -22.141 12.078 1 82.19 407 VAL A C 1
ATOM 3299 O O . VAL A 1 407 ? -2.678 -21.734 10.938 1 82.19 407 VAL A O 1
ATOM 3302 N N . ARG A 1 408 ? -2.621 -23.375 12.383 1 80.25 408 ARG A N 1
ATOM 3303 C CA . ARG A 1 408 ? -2.971 -24.375 11.391 1 80.25 408 ARG A CA 1
ATOM 3304 C C . ARG A 1 408 ? -4.41 -24.203 10.914 1 80.25 408 ARG A C 1
ATOM 3306 O O . ARG A 1 408 ? -4.781 -24.688 9.844 1 80.25 408 ARG A O 1
ATOM 3313 N N . ARG A 1 409 ? -5.148 -23.5 11.672 1 81.69 409 ARG A N 1
ATOM 3314 C CA . ARG A 1 409 ? -6.559 -23.312 11.344 1 81.69 409 ARG A CA 1
ATOM 3315 C C . ARG A 1 409 ? -6.801 -21.938 10.719 1 81.69 409 ARG A C 1
ATOM 3317 O O . ARG A 1 409 ? -7.926 -21.609 10.336 1 81.69 409 ARG A O 1
ATOM 3324 N N . ALA A 1 410 ? -5.711 -21.25 10.562 1 83.81 410 ALA A N 1
ATOM 3325 C CA . ALA A 1 410 ? -5.855 -19.891 10.055 1 83.81 410 ALA A CA 1
ATOM 3326 C C . ALA A 1 410 ? -6.113 -19.891 8.547 1 83.81 410 ALA A C 1
ATOM 3328 O O . ALA A 1 410 ? -5.496 -20.672 7.809 1 83.81 410 ALA A O 1
ATOM 3329 N N . ILE A 1 411 ? -7.031 -19.047 8.125 1 76.88 411 ILE A N 1
ATOM 3330 C CA . ILE A 1 411 ? -7.375 -18.859 6.719 1 76.88 411 ILE A CA 1
ATOM 3331 C C . ILE A 1 411 ? -6.688 -17.609 6.18 1 76.88 411 ILE A C 1
ATOM 3333 O O . ILE A 1 411 ? -6.84 -16.516 6.738 1 76.88 411 ILE A O 1
ATOM 3337 N N . PRO A 1 412 ? -5.809 -17.781 5.195 1 74.31 412 PRO A N 1
ATOM 3338 C CA . PRO A 1 412 ? -5.023 -16.641 4.703 1 74.31 412 PRO A CA 1
ATOM 3339 C C . PRO A 1 412 ? -5.895 -15.461 4.293 1 74.31 412 PRO A C 1
ATOM 3341 O O . PRO A 1 412 ? -5.508 -14.305 4.488 1 74.31 412 PRO A O 1
ATOM 3344 N N . GLN A 1 413 ? -6.941 -15.734 3.58 1 63.03 413 GLN A N 1
ATOM 3345 C CA . GLN A 1 413 ? -7.875 -14.664 3.266 1 63.03 413 GLN A CA 1
ATOM 3346 C C . GLN A 1 413 ? -9.281 -14.992 3.76 1 63.03 413 GLN A C 1
ATOM 3348 O O . GLN A 1 413 ? -10.109 -15.5 3 1 63.03 413 GLN A O 1
ATOM 3353 N N . PRO A 1 414 ? -9.445 -14.852 5.152 1 46.12 414 PRO A N 1
ATOM 3354 C CA . PRO A 1 414 ? -10.758 -15.25 5.66 1 46.12 414 PRO A CA 1
ATOM 3355 C C . PRO A 1 414 ? -11.891 -14.422 5.066 1 46.12 414 PRO A C 1
ATOM 3357 O O . PRO A 1 414 ? -11.781 -13.195 4.969 1 46.12 414 PRO A O 1
ATOM 3360 N N . LEU A 1 415 ? -12.664 -15.148 4.145 1 48.25 415 LEU A N 1
ATOM 3361 C CA . LEU A 1 415 ? -13.875 -14.484 3.672 1 48.25 415 LEU A CA 1
ATOM 3362 C C . LEU A 1 415 ? -14.797 -14.148 4.84 1 48.25 415 LEU A C 1
ATOM 3364 O O . LEU A 1 415 ? -14.961 -14.953 5.758 1 48.25 415 LEU A O 1
ATOM 3368 N N . ARG A 1 416 ? -14.914 -13.078 5.285 1 41 416 ARG A N 1
ATOM 3369 C CA . ARG A 1 416 ? -15.898 -12.867 6.344 1 41 416 ARG A CA 1
ATOM 3370 C C . ARG A 1 416 ? -17.25 -13.453 5.953 1 41 416 ARG A C 1
ATOM 3372 O O . ARG A 1 416 ? -17.812 -13.086 4.922 1 41 416 ARG A O 1
ATOM 3379 N N . LYS A 1 417 ? -17.562 -14.617 6.441 1 36.03 417 LYS A N 1
ATOM 3380 C CA . LYS A 1 417 ? -18.906 -15.141 6.324 1 36.03 417 LYS A CA 1
ATOM 3381 C C . LYS A 1 417 ? -19.938 -14.148 6.867 1 36.03 417 LYS A C 1
ATOM 3383 O O . LYS A 1 417 ? -19.75 -13.586 7.949 1 36.03 417 LYS A O 1
ATOM 3388 N N . THR A 1 418 ? -20.422 -13.297 6.02 1 29.8 418 THR A N 1
ATOM 3389 C CA . THR A 1 418 ? -21.609 -12.578 6.477 1 29.8 418 THR A CA 1
ATOM 3390 C C . THR A 1 418 ? -22.406 -13.438 7.449 1 29.8 418 THR A C 1
ATOM 3392 O O . THR A 1 418 ? -22.75 -14.578 7.141 1 29.8 418 THR A O 1
ATOM 3395 N N . ALA A 1 419 ? -22.484 -13.32 8.664 1 25.2 419 ALA A N 1
ATOM 3396 C CA . ALA A 1 419 ? -23.594 -13.852 9.438 1 25.2 419 ALA A CA 1
ATOM 3397 C C . ALA A 1 419 ? -24.938 -13.453 8.812 1 25.2 419 ALA A C 1
ATOM 3399 O O . ALA A 1 419 ? -25.25 -12.266 8.695 1 25.2 419 ALA A O 1
ATOM 3400 N N . ILE A 1 420 ? -25.453 -14.148 7.871 1 20.55 420 ILE A N 1
ATOM 3401 C CA . ILE A 1 420 ? -26.906 -14.102 7.699 1 20.55 420 ILE A CA 1
ATOM 3402 C C . ILE A 1 420 ? -27.578 -14.195 9.062 1 20.55 420 ILE A C 1
ATOM 3404 O O . ILE A 1 420 ? -27.516 -15.227 9.734 1 20.55 420 ILE A O 1
ATOM 3408 N N . ARG A 1 421 ? -27.672 -13.266 9.93 1 19.06 421 ARG A N 1
ATOM 3409 C CA . ARG A 1 421 ? -28.859 -13.289 10.766 1 19.06 421 ARG A CA 1
ATOM 3410 C C . ARG A 1 421 ? -30.078 -12.828 9.984 1 19.06 421 ARG A C 1
ATOM 3412 O O . ARG A 1 421 ? -30.016 -11.852 9.227 1 19.06 421 ARG A O 1
ATOM 3419 N N . MET B 1 1 ? -23.438 -77.5 9.992 1 25.44 1 MET B N 1
ATOM 3420 C CA . MET B 1 1 ? -23.781 -76.812 11.219 1 25.44 1 MET B CA 1
ATOM 3421 C C . MET B 1 1 ? -23.5 -75.312 11.078 1 25.44 1 MET B C 1
ATOM 3423 O O . MET B 1 1 ? -22.406 -74.938 10.656 1 25.44 1 MET B O 1
ATOM 3427 N N . THR B 1 2 ? -24.547 -74.5 11.016 1 26.03 2 THR B N 1
ATOM 3428 C CA . THR B 1 2 ? -24.844 -73.188 10.531 1 26.03 2 THR B CA 1
ATOM 3429 C C . THR B 1 2 ? -24.312 -72.125 11.508 1 26.03 2 THR B C 1
ATOM 3431 O O . THR B 1 2 ? -24.641 -72.125 12.688 1 26.03 2 THR B O 1
ATOM 3434 N N . GLU B 1 3 ? -23.062 -71.938 11.406 1 29.62 3 GLU B N 1
ATOM 3435 C CA . GLU B 1 3 ? -22.344 -71.062 12.367 1 29.62 3 GLU B CA 1
ATOM 3436 C C . GLU B 1 3 ? -23.094 -69.75 12.633 1 29.62 3 GLU B C 1
ATOM 3438 O O . GLU B 1 3 ? -23.562 -69.125 11.703 1 29.62 3 GLU B O 1
ATOM 3443 N N . PRO B 1 4 ? -23.609 -69.688 13.859 1 30.8 4 PRO B N 1
ATOM 3444 C CA . PRO B 1 4 ? -24.531 -68.562 14.203 1 30.8 4 PRO B CA 1
ATOM 3445 C C . PRO B 1 4 ? -23.938 -67.188 13.977 1 30.8 4 PRO B C 1
ATOM 3447 O O . PRO B 1 4 ? -22.734 -67 14.164 1 30.8 4 PRO B O 1
ATOM 3450 N N . LYS B 1 5 ? -24.422 -66.438 13.008 1 27.2 5 LYS B N 1
ATOM 3451 C CA . LYS B 1 5 ? -24.047 -65.125 12.562 1 27.2 5 LYS B CA 1
ATOM 3452 C C . LYS B 1 5 ? -24.109 -64.125 13.711 1 27.2 5 LYS B C 1
ATOM 3454 O O . LYS B 1 5 ? -25.203 -63.781 14.203 1 27.2 5 LYS B O 1
ATOM 3459 N N . LYS B 1 6 ? -23.219 -64.25 14.664 1 26.84 6 LYS B N 1
ATOM 3460 C CA . LYS B 1 6 ? -23.281 -63.406 15.836 1 26.84 6 LYS B CA 1
ATOM 3461 C C . LYS B 1 6 ? -23.562 -61.969 15.438 1 26.84 6 LYS B C 1
ATOM 3463 O O . LYS B 1 6 ? -22.891 -61.406 14.562 1 26.84 6 LYS B O 1
ATOM 3468 N N . ARG B 1 7 ? -24.672 -61.5 15.805 1 24.84 7 ARG B N 1
ATOM 3469 C CA . ARG B 1 7 ? -25.266 -60.188 15.648 1 24.84 7 ARG B CA 1
ATOM 3470 C C . ARG B 1 7 ? -24.375 -59.094 16.234 1 24.84 7 ARG B C 1
ATOM 3472 O O . ARG B 1 7 ? -24.016 -59.125 17.406 1 24.84 7 ARG B O 1
ATOM 3479 N N . ARG B 1 8 ? -23.422 -58.625 15.531 1 25.45 8 ARG B N 1
ATOM 3480 C CA . ARG B 1 8 ? -22.516 -57.562 15.961 1 25.45 8 ARG B CA 1
ATOM 3481 C C . ARG B 1 8 ? -23.281 -56.406 16.578 1 25.45 8 ARG B C 1
ATOM 3483 O O . ARG B 1 8 ? -24.109 -55.781 15.914 1 25.45 8 ARG B O 1
ATOM 3490 N N . ARG B 1 9 ? -23.625 -56.562 17.781 1 23.03 9 ARG B N 1
ATOM 3491 C CA . ARG B 1 9 ? -24.266 -55.5 18.562 1 23.03 9 ARG B CA 1
ATOM 3492 C C . ARG B 1 9 ? -23.562 -54.156 18.359 1 23.03 9 ARG B C 1
ATOM 3494 O O . ARG B 1 9 ? -22.359 -54.062 18.562 1 23.03 9 ARG B O 1
ATOM 3501 N N . ARG B 1 10 ? -24.062 -53.312 17.562 1 23.78 10 ARG B N 1
ATOM 3502 C CA . ARG B 1 10 ? -23.75 -51.938 17.266 1 23.78 10 ARG B CA 1
ATOM 3503 C C . ARG B 1 10 ? -23.734 -51.094 18.531 1 23.78 10 ARG B C 1
ATOM 3505 O O . ARG B 1 10 ? -24.781 -50.844 19.141 1 23.78 10 ARG B O 1
ATOM 3512 N N . THR B 1 11 ? -22.953 -51.438 19.531 1 21.78 11 THR B N 1
ATOM 3513 C CA . THR B 1 11 ? -22.969 -50.625 20.75 1 21.78 11 THR B CA 1
ATOM 3514 C C . THR B 1 11 ? -22.844 -49.156 20.422 1 21.78 11 THR B C 1
ATOM 3516 O O . THR B 1 11 ? -21.953 -48.75 19.672 1 21.78 11 THR B O 1
ATOM 3519 N N . HIS B 1 12 ? -23.891 -48.406 20.406 1 21.69 12 HIS B N 1
ATOM 3520 C CA . HIS B 1 12 ? -24.172 -47 20.312 1 21.69 12 HIS B CA 1
ATOM 3521 C C . HIS B 1 12 ? -23.375 -46.188 21.344 1 21.69 12 HIS B C 1
ATOM 3523 O O . HIS B 1 12 ? -23.547 -46.375 22.547 1 21.69 12 HIS B O 1
ATOM 3529 N N . TRP B 1 13 ? -22.125 -46.219 21.234 1 20.41 13 TRP B N 1
ATOM 3530 C CA . TRP B 1 13 ? -21.359 -45.438 22.203 1 20.41 13 TRP B CA 1
ATOM 3531 C C . TRP B 1 13 ? -21.969 -44.062 22.406 1 20.41 13 TRP B C 1
ATOM 3533 O O . TRP B 1 13 ? -22.156 -43.312 21.453 1 20.41 13 TRP B O 1
ATOM 3543 N N . ARG B 1 14 ? -22.875 -44 23.328 1 21.67 14 ARG B N 1
ATOM 3544 C CA . ARG B 1 14 ? -23.484 -42.781 23.859 1 21.67 14 ARG B CA 1
ATOM 3545 C C . ARG B 1 14 ? -22.406 -41.781 24.266 1 21.67 14 ARG B C 1
ATOM 3547 O O . ARG B 1 14 ? -21.547 -42.062 25.094 1 21.67 14 ARG B O 1
ATOM 3554 N N . ALA B 1 15 ? -21.984 -41.031 23.359 1 22.16 15 ALA B N 1
ATOM 3555 C CA . ALA B 1 15 ? -21.016 -39.969 23.609 1 22.16 15 ALA B CA 1
ATOM 3556 C C . ALA B 1 15 ? -21.406 -39.188 24.859 1 22.16 15 ALA B C 1
ATOM 3558 O O . ALA B 1 15 ? -22.516 -38.656 24.984 1 22.16 15 ALA B O 1
ATOM 3559 N N . ALA B 1 16 ? -21.078 -39.719 25.969 1 20.56 16 ALA B N 1
ATOM 3560 C CA . ALA B 1 16 ? -21.328 -39.094 27.25 1 20.56 16 ALA B CA 1
ATOM 3561 C C . ALA B 1 16 ? -21.203 -37.562 27.141 1 20.56 16 ALA B C 1
ATOM 3563 O O . ALA B 1 16 ? -20.359 -37.062 26.406 1 20.56 16 ALA B O 1
ATOM 3564 N N . LYS B 1 17 ? -22.203 -36.938 27.656 1 23.16 17 LYS B N 1
ATOM 3565 C CA . LYS B 1 17 ? -22.531 -35.531 27.812 1 23.16 17 LYS B CA 1
ATOM 3566 C C . LYS B 1 17 ? -21.453 -34.812 28.609 1 23.16 17 LYS B C 1
ATOM 3568 O O . LYS B 1 17 ? -21.266 -35.062 29.797 1 23.16 17 LYS B O 1
ATOM 3573 N N . GLN B 1 18 ? -20.312 -34.781 28.203 1 21.23 18 GLN B N 1
ATOM 3574 C CA . GLN B 1 18 ? -19.359 -34.156 29.125 1 21.23 18 GLN B CA 1
ATOM 3575 C C . GLN B 1 18 ? -19.906 -32.875 29.734 1 21.23 18 GLN B C 1
ATOM 3577 O O . GLN B 1 18 ? -20.547 -32.094 29.062 1 21.23 18 GLN B O 1
ATOM 3582 N N . PRO B 1 19 ? -20.047 -32.938 31.031 1 20.48 19 PRO B N 1
ATOM 3583 C CA . PRO B 1 19 ? -20.672 -31.859 31.797 1 20.48 19 PRO B CA 1
ATOM 3584 C C . PRO B 1 19 ? -20.141 -30.484 31.375 1 20.48 19 PRO B C 1
ATOM 3586 O O . PRO B 1 19 ? -18.984 -30.359 30.984 1 20.48 19 PRO B O 1
ATOM 3589 N N . ARG B 1 20 ? -21.062 -29.578 31.062 1 23.81 20 ARG B N 1
ATOM 3590 C CA . ARG B 1 20 ? -20.984 -28.172 30.719 1 23.81 20 ARG B CA 1
ATOM 3591 C C . ARG B 1 20 ? -20.391 -27.359 31.875 1 23.81 20 ARG B C 1
ATOM 3593 O O . ARG B 1 20 ? -21.062 -27.094 32.875 1 23.81 20 ARG B O 1
ATOM 3600 N N . HIS B 1 21 ? -19.281 -27.891 32.312 1 19.23 21 HIS B N 1
ATOM 3601 C CA . HIS B 1 21 ? -18.875 -27.062 33.438 1 19.23 21 HIS B CA 1
ATOM 3602 C C . HIS B 1 21 ? -18.969 -25.578 33.094 1 19.23 21 HIS B C 1
ATOM 3604 O O . HIS B 1 21 ? -18.609 -25.172 32 1 19.23 21 HIS B O 1
ATOM 3610 N N . ARG B 1 22 ? -19.797 -24.922 33.875 1 19.8 22 ARG B N 1
ATOM 3611 C CA . ARG B 1 22 ? -20.141 -23.516 33.969 1 19.8 22 ARG B CA 1
ATOM 3612 C C . ARG B 1 22 ? -18.891 -22.656 34.188 1 19.8 22 ARG B C 1
ATOM 3614 O O . ARG B 1 22 ? -18.297 -22.672 35.281 1 19.8 22 ARG B O 1
ATOM 3621 N N . VAL B 1 23 ? -17.984 -22.797 33.344 1 21.73 23 VAL B N 1
ATOM 3622 C CA . VAL B 1 23 ? -16.859 -21.906 33.594 1 21.73 23 VAL B CA 1
ATOM 3623 C C . VAL B 1 23 ? -17.375 -20.484 33.875 1 21.73 23 VAL B C 1
ATOM 3625 O O . VAL B 1 23 ? -18.156 -19.938 33.094 1 21.73 23 VAL B O 1
ATOM 3628 N N . THR B 1 24 ? -17.516 -20.141 35.094 1 20.77 24 THR B N 1
ATOM 3629 C CA . THR B 1 24 ? -17.875 -18.859 35.688 1 20.77 24 THR B CA 1
ATOM 3630 C C . THR B 1 24 ? -17.125 -17.703 35 1 20.77 24 THR B C 1
ATOM 3632 O O . THR B 1 24 ? -15.914 -17.797 34.781 1 20.77 24 THR B O 1
ATOM 3635 N N . SER B 1 25 ? -17.828 -16.922 34.281 1 22.02 25 SER B N 1
ATOM 3636 C CA . SER B 1 25 ? -17.797 -15.766 33.375 1 22.02 25 SER B CA 1
ATOM 3637 C C . SER B 1 25 ? -17.188 -14.547 34.094 1 22.02 25 SER B C 1
ATOM 3639 O O . SER B 1 25 ? -17.312 -13.422 33.594 1 22.02 25 SER B O 1
ATOM 3641 N N . GLY B 1 26 ? -16.734 -14.602 35.312 1 20.69 26 GLY B N 1
ATOM 3642 C CA . GLY B 1 26 ? -16.594 -13.383 36.094 1 20.69 26 GLY B CA 1
ATOM 3643 C C . GLY B 1 26 ? -15.641 -12.383 35.469 1 20.69 26 GLY B C 1
ATOM 3644 O O . GLY B 1 26 ? -15.961 -11.195 35.344 1 20.69 26 GLY B O 1
ATOM 3645 N N . ILE B 1 27 ? -14.375 -12.68 35.656 1 21 27 ILE B N 1
ATOM 3646 C CA . ILE B 1 27 ? -13.367 -11.641 35.844 1 21 27 ILE B CA 1
ATOM 3647 C C . ILE B 1 27 ? -13.102 -10.938 34.5 1 21 27 ILE B C 1
ATOM 3649 O O . ILE B 1 27 ? -12.125 -10.203 34.375 1 21 27 ILE B O 1
ATOM 3653 N N . ILE B 1 28 ? -13.68 -11.438 33.406 1 24.47 28 ILE B N 1
ATOM 3654 C CA . ILE B 1 28 ? -13.164 -10.953 32.125 1 24.47 28 ILE B CA 1
ATOM 3655 C C . ILE B 1 28 ? -13.453 -9.461 32 1 24.47 28 ILE B C 1
ATOM 3657 O O . ILE B 1 28 ? -13.844 -8.992 30.922 1 24.47 28 ILE B O 1
ATOM 3661 N N . GLU B 1 29 ? -13.75 -8.711 33.031 1 21.64 29 GLU B N 1
ATOM 3662 C CA . GLU B 1 29 ? -14.508 -7.473 32.906 1 21.64 29 GLU B CA 1
ATOM 3663 C C . GLU B 1 29 ? -13.734 -6.434 32.094 1 21.64 29 GLU B C 1
ATOM 3665 O O . GLU B 1 29 ? -14.289 -5.812 31.203 1 21.64 29 GLU B O 1
ATOM 3670 N N . ASN B 1 30 ? -12.633 -5.879 32.719 1 22.56 30 ASN B N 1
ATOM 3671 C CA . ASN B 1 30 ? -12.312 -4.492 32.375 1 22.56 30 ASN B CA 1
ATOM 3672 C C . ASN B 1 30 ? -11.445 -4.391 31.141 1 22.56 30 ASN B C 1
ATOM 3674 O O . ASN B 1 30 ? -10.703 -3.42 30.969 1 22.56 30 ASN B O 1
ATOM 3678 N N . ALA B 1 31 ? -11.117 -5.477 30.609 1 25.23 31 ALA B N 1
ATOM 3679 C CA . ALA B 1 31 ? -10.242 -5.297 29.453 1 25.23 31 ALA B CA 1
ATOM 3680 C C . ALA B 1 31 ? -10.898 -4.406 28.406 1 25.23 31 ALA B C 1
ATOM 3682 O O . ALA B 1 31 ? -11.914 -4.773 27.812 1 25.23 31 ALA B O 1
ATOM 3683 N N . SER B 1 32 ? -10.922 -3.188 28.594 1 25.14 32 SER B N 1
ATOM 3684 C CA . SER B 1 32 ? -11.477 -2.24 27.625 1 25.14 32 SER B CA 1
ATOM 3685 C C . SER B 1 32 ? -11 -2.543 26.219 1 25.14 32 SER B C 1
ATOM 3687 O O . SER B 1 32 ? -9.812 -2.441 25.922 1 25.14 32 SER B O 1
ATOM 3689 N N . TRP B 1 33 ? -11.406 -3.588 25.703 1 27.44 33 TRP B N 1
ATOM 3690 C CA . TRP B 1 33 ? -11.398 -3.912 24.281 1 27.44 33 TRP B CA 1
ATOM 3691 C C . TRP B 1 33 ? -11.578 -2.656 23.438 1 27.44 33 TRP B C 1
ATOM 3693 O O . TRP B 1 33 ? -12.461 -1.837 23.719 1 27.44 33 TRP B O 1
ATOM 3703 N N . ILE B 1 34 ? -10.539 -2.189 23.016 1 32.25 34 ILE B N 1
ATOM 3704 C CA . ILE B 1 34 ? -10.945 -1.267 21.953 1 32.25 34 ILE B CA 1
ATOM 3705 C C . ILE B 1 34 ? -11.781 -2.008 20.922 1 32.25 34 ILE B C 1
ATOM 3707 O O . ILE B 1 34 ? -11.258 -2.803 20.141 1 32.25 34 ILE B O 1
ATOM 3711 N N . ALA B 1 35 ? -12.688 -2.836 21.328 1 29.8 35 ALA B N 1
ATOM 3712 C CA . ALA B 1 35 ? -13.656 -3.387 20.375 1 29.8 35 ALA B CA 1
ATOM 3713 C C . ALA B 1 35 ? -13.867 -2.445 19.188 1 29.8 35 ALA B C 1
ATOM 3715 O O . ALA B 1 35 ? -13.711 -1.229 19.328 1 29.8 35 ALA B O 1
ATOM 3716 N N . PRO B 1 36 ? -13.797 -3.025 17.953 1 33.31 36 PRO B N 1
ATOM 3717 C CA . PRO B 1 36 ? -14.359 -2.146 16.922 1 33.31 36 PRO B CA 1
ATOM 3718 C C . PRO B 1 36 ? -15.57 -1.363 17.422 1 33.31 36 PRO B C 1
ATOM 3720 O O . PRO B 1 36 ? -16.688 -1.882 17.406 1 33.31 36 PRO B O 1
ATOM 3723 N N . GLU B 1 37 ? -15.648 -1.009 18.578 1 33.22 37 GLU B N 1
ATOM 3724 C CA . GLU B 1 37 ? -16.75 -0.099 18.891 1 33.22 37 GLU B CA 1
ATOM 3725 C C . GLU B 1 37 ? -16.875 0.991 17.828 1 33.22 37 GLU B C 1
ATOM 3727 O O . GLU B 1 37 ? -16.109 1.955 17.828 1 33.22 37 GLU B O 1
ATOM 3732 N N . GLU B 1 38 ? -17.156 0.492 16.578 1 39.38 38 GLU B N 1
ATOM 3733 C CA . GLU B 1 38 ? -17.391 1.359 15.422 1 39.38 38 GLU B CA 1
ATOM 3734 C C . GLU B 1 38 ? -17.703 2.785 15.859 1 39.38 38 GLU B C 1
ATOM 3736 O O . GLU B 1 38 ? -17 3.727 15.492 1 39.38 38 GLU B O 1
ATOM 3741 N N . HIS B 1 39 ? -19.203 2.975 15.656 1 38.5 39 HIS B N 1
ATOM 3742 C CA . HIS B 1 39 ? -20.031 4.18 15.555 1 38.5 39 HIS B CA 1
ATOM 3743 C C . HIS B 1 39 ? -20.188 4.844 16.922 1 38.5 39 HIS B C 1
ATOM 3745 O O . HIS B 1 39 ? -21.031 5.734 17.078 1 38.5 39 HIS B O 1
ATOM 3751 N N . ARG B 1 40 ? -19.562 4.277 17.828 1 40.31 40 ARG B N 1
ATOM 3752 C CA . ARG B 1 40 ? -20.047 4.75 19.125 1 40.31 40 ARG B CA 1
ATOM 3753 C C . ARG B 1 40 ? -19.484 6.133 19.453 1 40.31 40 ARG B C 1
ATOM 3755 O O . ARG B 1 40 ? -19.859 6.738 20.453 1 40.31 40 ARG B O 1
ATOM 3762 N N . PHE B 1 41 ? -18.422 6.219 18.781 1 46.06 41 PHE B N 1
ATOM 3763 C CA . PHE B 1 41 ? -17.828 7.449 19.297 1 46.06 41 PHE B CA 1
ATOM 3764 C C . PHE B 1 41 ? -18.469 8.672 18.641 1 46.06 41 PHE B C 1
ATOM 3766 O O . PHE B 1 41 ? -17.953 9.781 18.766 1 46.06 41 PHE B O 1
ATOM 3773 N N . HIS B 1 42 ? -19.281 8.219 17.766 1 53.84 42 HIS B N 1
ATOM 3774 C CA . HIS B 1 42 ? -19.688 9.461 17.125 1 53.84 42 HIS B CA 1
ATOM 3775 C C . HIS B 1 42 ? -20.906 10.07 17.828 1 53.84 42 HIS B C 1
ATOM 3777 O O . HIS B 1 42 ? -21.859 9.359 18.156 1 53.84 42 HIS B O 1
ATOM 3783 N N . LYS B 1 43 ? -20.609 11.109 18.438 1 59.97 43 LYS B N 1
ATOM 3784 C CA . LYS B 1 43 ? -21.781 11.883 18.859 1 59.97 43 LYS B CA 1
ATOM 3785 C C . LYS B 1 43 ? -22.875 11.859 17.797 1 59.97 43 LYS B C 1
ATOM 3787 O O . LYS B 1 43 ? -22.578 11.93 16.594 1 59.97 43 LYS B O 1
ATOM 3792 N N . PRO B 1 44 ? -23.984 11.414 18.281 1 65.81 44 PRO B N 1
ATOM 3793 C CA . PRO B 1 44 ? -25.062 11.492 17.312 1 65.81 44 PRO B CA 1
ATOM 3794 C C . PRO B 1 44 ? -25.109 12.836 16.578 1 65.81 44 PRO B C 1
ATOM 3796 O O . PRO B 1 44 ? -24.766 13.867 17.172 1 65.81 44 PRO B O 1
ATOM 3799 N N . TYR B 1 45 ? -25.359 12.734 15.352 1 76.19 45 TYR B N 1
ATOM 3800 C CA . TYR B 1 45 ? -25.516 13.93 14.531 1 76.19 45 TYR B CA 1
ATOM 3801 C C . TYR B 1 45 ? -26.672 14.781 15.016 1 76.19 45 TYR B C 1
ATOM 3803 O O . TYR B 1 45 ? -27.797 14.281 15.195 1 76.19 45 TYR B O 1
ATOM 3811 N N . THR B 1 46 ? -26.281 16 15.5 1 78.31 46 THR B N 1
ATOM 3812 C CA . THR B 1 46 ? -27.297 16.984 15.844 1 78.31 46 THR B CA 1
ATOM 3813 C C . THR B 1 46 ? -27.234 18.172 14.891 1 78.31 46 THR B C 1
ATOM 3815 O O . THR B 1 46 ? -26.156 18.766 14.68 1 78.31 46 THR B O 1
ATOM 3818 N N . ARG B 1 47 ? -28.406 18.484 14.266 1 84 47 ARG B N 1
ATOM 3819 C CA . ARG B 1 47 ? -28.453 19.594 13.32 1 84 47 ARG B CA 1
ATOM 3820 C C . ARG B 1 47 ? -28.25 20.922 14.039 1 84 47 ARG B C 1
ATOM 3822 O O . ARG B 1 47 ? -28.734 21.109 15.156 1 84 47 ARG B O 1
ATOM 3829 N N . TYR B 1 48 ? -27.531 21.672 13.305 1 79.62 48 TYR B N 1
ATOM 3830 C CA . TYR B 1 48 ? -27.375 23.047 13.758 1 79.62 48 TYR B CA 1
ATOM 3831 C C . TYR B 1 48 ? -28.531 23.906 13.266 1 79.62 48 TYR B C 1
ATOM 3833 O O . TYR B 1 48 ? -29.062 23.688 12.172 1 79.62 48 TYR B O 1
ATOM 3841 N N . GLY B 1 49 ? -29.328 24.578 14.227 1 78.5 49 GLY B N 1
ATOM 3842 C CA . GLY B 1 49 ? -30.375 25.469 13.758 1 78.5 49 GLY B CA 1
ATOM 3843 C C . GLY B 1 49 ? -29.938 26.359 12.609 1 78.5 49 GLY B C 1
ATOM 3844 O O . GLY B 1 49 ? -28.766 26.719 12.516 1 78.5 49 GLY B O 1
ATOM 3845 N N . PRO B 1 50 ? -30.828 26.641 11.578 1 85.25 50 PRO B N 1
ATOM 3846 C CA . PRO B 1 50 ? -30.484 27.438 10.406 1 85.25 50 PRO B CA 1
ATOM 3847 C C . PRO B 1 50 ? -29.953 28.828 10.766 1 85.25 50 PRO B C 1
ATOM 3849 O O . PRO B 1 50 ? -30.484 29.469 11.672 1 85.25 50 PRO B O 1
ATOM 3852 N N . VAL B 1 51 ? -28.891 29.094 10.219 1 88.62 51 VAL B N 1
ATOM 3853 C CA . VAL B 1 51 ? -28.312 30.422 10.398 1 88.62 51 VAL B CA 1
ATOM 3854 C C . VAL B 1 51 ? -28.578 31.281 9.164 1 88.62 51 VAL B C 1
ATOM 3856 O O . VAL B 1 51 ? -28.312 30.859 8.039 1 88.62 51 VAL B O 1
ATOM 3859 N N . ASN B 1 52 ? -29.219 32.5 9.398 1 87.56 52 ASN B N 1
ATOM 3860 C CA . ASN B 1 52 ? -29.516 33.438 8.328 1 87.56 52 ASN B CA 1
ATOM 3861 C C . ASN B 1 52 ? -29 34.844 8.656 1 87.56 52 ASN B C 1
ATOM 3863 O O . ASN B 1 52 ? -29.406 35.438 9.664 1 87.56 52 ASN B O 1
ATOM 3867 N N . PRO B 1 53 ? -28.203 35.312 7.789 1 92.5 53 PRO B N 1
ATOM 3868 C CA . PRO B 1 53 ? -27.594 34.75 6.582 1 92.5 53 PRO B CA 1
ATOM 3869 C C . PRO B 1 53 ? -26.594 33.656 6.887 1 92.5 53 PRO B C 1
ATOM 3871 O O . PRO B 1 53 ? -26.125 33.531 8.023 1 92.5 53 PRO B O 1
ATOM 3874 N N . PRO B 1 54 ? -26.281 32.844 5.867 1 94.31 54 PRO B N 1
ATOM 3875 C CA . PRO B 1 54 ? -25.328 31.766 6.09 1 94.31 54 PRO B CA 1
ATOM 3876 C C . PRO B 1 54 ? -23.953 32.281 6.52 1 94.31 54 PRO B C 1
ATOM 3878 O O . PRO B 1 54 ? -23.562 33.375 6.156 1 94.31 54 PRO B O 1
ATOM 3881 N N . ILE B 1 55 ? -23.328 31.547 7.34 1 93.31 55 ILE B N 1
ATOM 3882 C CA . ILE B 1 55 ? -21.953 31.844 7.758 1 93.31 55 ILE B CA 1
ATOM 3883 C C . ILE B 1 55 ? -20.984 31.359 6.684 1 93.31 55 ILE B C 1
ATOM 3885 O O . ILE B 1 55 ? -20.938 30.172 6.359 1 93.31 55 ILE B O 1
ATOM 3889 N N . THR B 1 56 ? -20.188 32.219 6.039 1 91.69 56 THR B N 1
ATOM 3890 C CA . THR B 1 56 ? -19.25 31.859 4.988 1 91.69 56 THR B CA 1
ATOM 3891 C C . THR B 1 56 ? -17.828 32.188 5.41 1 91.69 56 THR B C 1
ATOM 3893 O O . THR B 1 56 ? -16.875 31.859 4.699 1 91.69 56 THR B O 1
ATOM 3896 N N . ASP B 1 57 ? -17.75 32.844 6.566 1 89.06 57 ASP B N 1
ATOM 3897 C CA . ASP B 1 57 ? -16.453 33.188 7.164 1 89.06 57 ASP B CA 1
ATOM 3898 C C . ASP B 1 57 ? -16.094 32.188 8.266 1 89.06 57 ASP B C 1
ATOM 3900 O O . ASP B 1 57 ? -16.75 32.125 9.297 1 89.06 57 ASP B O 1
ATOM 3904 N N . PRO B 1 58 ? -15.055 31.453 8.07 1 85.81 58 PRO B N 1
ATOM 3905 C CA . PRO B 1 58 ? -14.68 30.406 9.023 1 85.81 58 PRO B CA 1
ATOM 3906 C C . PRO B 1 58 ? -14.445 30.953 10.43 1 85.81 58 PRO B C 1
ATOM 3908 O O . PRO B 1 58 ? -14.586 30.219 11.414 1 85.81 58 PRO B O 1
ATOM 3911 N N . THR B 1 59 ? -14.062 32.219 10.578 1 84.38 59 THR B N 1
ATOM 3912 C CA . THR B 1 59 ? -13.789 32.781 11.891 1 84.38 59 THR B CA 1
ATOM 3913 C C . THR B 1 59 ? -15.086 33.031 12.664 1 84.38 59 THR B C 1
ATOM 3915 O O . THR B 1 59 ? -15.062 33.25 13.875 1 84.38 59 THR B O 1
ATOM 3918 N N . GLN B 1 60 ? -16.219 32.875 11.961 1 86.81 60 GLN B N 1
ATOM 3919 C CA . GLN B 1 60 ? -17.516 33.156 12.578 1 86.81 60 GLN B CA 1
ATOM 3920 C C . GLN B 1 60 ? -18.25 31.859 12.891 1 86.81 60 GLN B C 1
ATOM 3922 O O . GLN B 1 60 ? -19.406 31.891 13.336 1 86.81 60 GLN B O 1
ATOM 3927 N N . ILE B 1 61 ? -17.609 30.781 12.695 1 84.19 61 ILE B N 1
ATOM 3928 C CA . ILE B 1 61 ? -18.234 29.5 12.984 1 84.19 61 ILE B CA 1
ATOM 3929 C C . ILE B 1 61 ? -18.406 29.344 14.492 1 84.19 61 ILE B C 1
ATOM 3931 O O . ILE B 1 61 ? -17.469 29.562 15.266 1 84.19 61 ILE B O 1
ATOM 3935 N N . PRO B 1 62 ? -19.672 29 14.82 1 80 62 PRO B N 1
ATOM 3936 C CA . PRO B 1 62 ? -19.891 28.797 16.25 1 80 62 PRO B CA 1
ATOM 3937 C C . PRO B 1 62 ? -18.969 27.734 16.844 1 80 62 PRO B C 1
ATOM 3939 O O . PRO B 1 62 ? -18.688 26.719 16.203 1 80 62 PRO B O 1
ATOM 3942 N N . ARG B 1 63 ? -18.609 27.891 18.047 1 73.5 63 ARG B N 1
ATOM 3943 C CA . ARG B 1 63 ? -17.641 27.031 18.719 1 73.5 63 ARG B CA 1
ATOM 3944 C C . ARG B 1 63 ? -18.219 25.641 18.953 1 73.5 63 ARG B C 1
ATOM 3946 O O . ARG B 1 63 ? -17.484 24.656 18.984 1 73.5 63 ARG B O 1
ATOM 3953 N N . ASP B 1 64 ? -19.516 25.547 19.016 1 74.69 64 ASP B N 1
ATOM 3954 C CA . ASP B 1 64 ? -20.141 24.266 19.328 1 74.69 64 ASP B CA 1
ATOM 3955 C C . ASP B 1 64 ? -20.594 23.531 18.062 1 74.69 64 ASP B C 1
ATOM 3957 O O . ASP B 1 64 ? -21.188 22.453 18.141 1 74.69 64 ASP B O 1
ATOM 3961 N N . TRP B 1 65 ? -20.281 24.125 16.969 1 79.5 65 TRP B N 1
ATOM 3962 C CA . TRP B 1 65 ? -20.656 23.5 15.703 1 79.5 65 TRP B CA 1
ATOM 3963 C C . TRP B 1 65 ? -19.719 22.359 15.352 1 79.5 65 TRP B C 1
ATOM 3965 O O . TRP B 1 65 ? -18.5 22.484 15.477 1 79.5 65 TRP B O 1
ATOM 3975 N N . ASP B 1 66 ? -20.359 21.219 14.961 1 75.81 66 ASP B N 1
ATOM 3976 C CA . ASP B 1 66 ? -19.594 20.047 14.547 1 75.81 66 ASP B CA 1
ATOM 3977 C C . ASP B 1 66 ? -19.812 19.766 13.062 1 75.81 66 ASP B C 1
ATOM 3979 O O . ASP B 1 66 ? -20.891 19.344 12.648 1 75.81 66 ASP B O 1
ATOM 3983 N N . GLY B 1 67 ? -18.828 20 12.297 1 75.62 67 GLY B N 1
ATOM 3984 C CA . GLY B 1 67 ? -18.906 19.781 10.867 1 75.62 67 GLY B CA 1
ATOM 3985 C C . GLY B 1 67 ? -18.484 18.391 10.438 1 75.62 67 GLY B C 1
ATOM 3986 O O . GLY B 1 67 ? -18.359 18.109 9.242 1 75.62 67 GLY B O 1
ATOM 3987 N N . THR B 1 68 ? -18.344 17.578 11.5 1 76.38 68 THR B N 1
ATOM 3988 C CA . THR B 1 68 ? -17.828 16.25 11.172 1 76.38 68 THR B CA 1
ATOM 3989 C C . THR B 1 68 ? -18.984 15.258 11.016 1 76.38 68 THR B C 1
ATOM 3991 O O . THR B 1 68 ? -19.984 15.367 11.711 1 76.38 68 THR B O 1
ATOM 3994 N N . ASP B 1 69 ? -19.125 14.539 9.984 1 80.44 69 ASP B N 1
ATOM 3995 C CA . ASP B 1 69 ? -20.125 13.508 9.719 1 80.44 69 ASP B CA 1
ATOM 3996 C C . ASP B 1 69 ? -19.578 12.117 9.977 1 80.44 69 ASP B C 1
ATOM 3998 O O . ASP B 1 69 ? -19.688 11.227 9.133 1 80.44 69 ASP B O 1
ATOM 4002 N N . ASN B 1 70 ? -19.109 11.961 11.18 1 70.38 70 ASN B N 1
ATOM 4003 C CA . ASN B 1 70 ? -18.453 10.711 11.523 1 70.38 70 ASN B CA 1
ATOM 4004 C C . ASN B 1 70 ? -19.453 9.57 11.688 1 70.38 70 ASN B C 1
ATOM 4006 O O . ASN B 1 70 ? -19.062 8.398 11.695 1 70.38 70 ASN B O 1
ATOM 4010 N N . ASP B 1 71 ? -20.609 9.938 11.805 1 74.56 71 ASP B N 1
ATOM 4011 C CA . ASP B 1 71 ? -21.672 8.938 11.984 1 74.56 71 ASP B CA 1
ATOM 4012 C C . ASP B 1 71 ? -22.062 8.305 10.656 1 74.56 71 ASP B C 1
ATOM 4014 O O . ASP B 1 71 ? -22.781 7.309 10.625 1 74.56 71 ASP B O 1
ATOM 4018 N N . LEU B 1 72 ? -21.547 8.961 9.648 1 81.38 72 LEU B N 1
ATOM 4019 C CA . LEU B 1 72 ? -21.953 8.508 8.32 1 81.38 72 LEU B CA 1
ATOM 4020 C C . LEU B 1 72 ? -20.828 7.727 7.656 1 81.38 72 LEU B C 1
ATOM 4022 O O . LEU B 1 72 ? -19.656 8.109 7.75 1 81.38 72 LEU B O 1
ATOM 4026 N N . ASP B 1 73 ? -21.219 6.617 7.02 1 77.25 73 ASP B N 1
ATOM 4027 C CA . ASP B 1 73 ? -20.328 5.957 6.07 1 77.25 73 ASP B CA 1
ATOM 4028 C C . ASP B 1 73 ? -20.234 6.746 4.77 1 77.25 73 ASP B C 1
ATOM 4030 O O . ASP B 1 73 ? -21.219 6.883 4.043 1 77.25 73 ASP B O 1
ATOM 4034 N N . GLU B 1 74 ? -19.094 7.25 4.5 1 84.25 74 GLU B N 1
ATOM 4035 C CA . GLU B 1 74 ? -18.906 8.094 3.322 1 84.25 74 GLU B CA 1
ATOM 4036 C C . GLU B 1 74 ? -19.188 7.32 2.037 1 84.25 74 GLU B C 1
ATOM 4038 O O . GLU B 1 74 ? -19.359 7.918 0.973 1 84.25 74 GLU B O 1
ATOM 4043 N N . LYS B 1 75 ? -19.281 6.051 2.148 1 77.69 75 LYS B N 1
ATOM 4044 C CA . LYS B 1 75 ? -19.562 5.246 0.964 1 77.69 75 LYS B CA 1
ATOM 4045 C C . LYS B 1 75 ? -21.062 5.109 0.735 1 77.69 75 LYS B C 1
ATOM 4047 O O . LYS B 1 75 ? -21.484 4.66 -0.33 1 77.69 75 LYS B O 1
ATOM 4052 N N . ASP B 1 76 ? -21.859 5.453 1.734 1 83.38 76 ASP B N 1
ATOM 4053 C CA . ASP B 1 76 ? -23.312 5.496 1.565 1 83.38 76 ASP B CA 1
ATOM 4054 C C . ASP B 1 76 ? -23.734 6.773 0.848 1 83.38 76 ASP B C 1
ATOM 4056 O O . ASP B 1 76 ? -24.047 7.777 1.49 1 83.38 76 ASP B O 1
ATOM 4060 N N . ILE B 1 77 ? -23.875 6.648 -0.414 1 86.69 77 ILE B N 1
ATOM 4061 C CA . ILE B 1 77 ? -24.062 7.805 -1.284 1 86.69 77 ILE B CA 1
ATOM 4062 C C . ILE B 1 77 ? -25.344 8.531 -0.91 1 86.69 77 ILE B C 1
ATOM 4064 O O . ILE B 1 77 ? -25.359 9.758 -0.779 1 86.69 77 ILE B O 1
ATOM 4068 N N . ASP B 1 78 ? -26.406 7.785 -0.667 1 89.94 78 ASP B N 1
ATOM 4069 C CA . ASP B 1 78 ? -27.703 8.391 -0.398 1 89.94 78 ASP B CA 1
ATOM 4070 C C . ASP B 1 78 ? -27.688 9.141 0.932 1 89.94 78 ASP B C 1
ATOM 4072 O O . ASP B 1 78 ? -28.188 10.266 1.019 1 89.94 78 ASP B O 1
ATOM 4076 N N . LYS B 1 79 ? -27.094 8.539 1.868 1 91.5 79 LYS B N 1
ATOM 4077 C CA . LYS B 1 79 ? -27.047 9.188 3.176 1 91.5 79 LYS B CA 1
ATOM 4078 C C . LYS B 1 79 ? -26.156 10.438 3.141 1 91.5 79 LYS B C 1
ATOM 4080 O O . LYS B 1 79 ? -26.469 11.43 3.805 1 91.5 79 LYS B O 1
ATOM 4085 N N . VAL B 1 80 ? -25.125 10.375 2.4 1 92.62 80 VAL B N 1
ATOM 4086 C CA . VAL B 1 80 ? -24.234 11.531 2.303 1 92.62 80 VAL B CA 1
ATOM 4087 C C . VAL B 1 80 ? -24.938 12.664 1.562 1 92.62 80 VAL B C 1
ATOM 4089 O O . VAL B 1 80 ? -24.828 13.828 1.956 1 92.62 80 VAL B O 1
ATOM 4092 N N . ILE B 1 81 ? -25.656 12.328 0.498 1 95.31 81 ILE B N 1
ATOM 4093 C CA . ILE B 1 81 ? -26.406 13.336 -0.239 1 95.31 81 ILE B CA 1
ATOM 4094 C C . ILE B 1 81 ? -27.406 14.016 0.694 1 95.31 81 ILE B C 1
ATOM 4096 O O . ILE B 1 81 ? -27.5 15.25 0.729 1 95.31 81 ILE B O 1
ATOM 4100 N N . GLN B 1 82 ? -28.141 13.211 1.451 1 95.81 82 GLN B N 1
ATOM 4101 C CA . GLN B 1 82 ? -29.109 13.758 2.395 1 95.81 82 GLN B CA 1
ATOM 4102 C C . GLN B 1 82 ? -28.422 14.648 3.428 1 95.81 82 GLN B C 1
ATOM 4104 O O . GLN B 1 82 ? -28.922 15.734 3.744 1 95.81 82 GLN B O 1
ATOM 4109 N N . ARG B 1 83 ? -27.312 14.211 3.955 1 94.5 83 ARG B N 1
ATOM 4110 C CA . ARG B 1 83 ? -26.562 14.992 4.938 1 94.5 83 ARG B CA 1
ATOM 4111 C C . ARG B 1 83 ? -26.094 16.312 4.344 1 94.5 83 ARG B C 1
ATOM 4113 O O . ARG B 1 83 ? -26.156 17.344 5 1 94.5 83 ARG B O 1
ATOM 4120 N N . CYS B 1 84 ? -25.625 16.297 3.152 1 95.56 84 CYS B N 1
ATOM 4121 C CA . CYS B 1 84 ? -25.188 17.516 2.494 1 95.56 84 CYS B CA 1
ATOM 4122 C C . CYS B 1 84 ? -26.328 18.516 2.385 1 95.56 84 CYS B C 1
ATOM 4124 O O . CYS B 1 84 ? -26.141 19.719 2.637 1 95.56 84 CYS B O 1
ATOM 4126 N N . LYS B 1 85 ? -27.484 18.047 2.025 1 96.25 85 LYS B N 1
ATOM 4127 C CA . LYS B 1 85 ? -28.656 18.922 1.928 1 96.25 85 LYS B CA 1
ATOM 4128 C C . LYS B 1 85 ? -28.984 19.562 3.277 1 96.25 85 LYS B C 1
ATOM 4130 O O . LYS B 1 85 ? -29.266 20.75 3.354 1 96.25 85 LYS B O 1
ATOM 4135 N N . GLU B 1 86 ? -28.906 18.828 4.305 1 94.81 86 GLU B N 1
ATOM 4136 C CA . GLU B 1 86 ? -29.172 19.312 5.656 1 94.81 86 GLU B CA 1
ATOM 4137 C C . GLU B 1 86 ? -28.156 20.375 6.059 1 94.81 86 GLU B C 1
ATOM 4139 O O . GLU B 1 86 ? -28.516 21.422 6.602 1 94.81 86 GLU B O 1
ATOM 4144 N N . ARG B 1 87 ? -26.922 20.094 5.773 1 93.69 87 ARG B N 1
ATOM 4145 C CA . ARG B 1 87 ? -25.859 21.031 6.133 1 93.69 87 ARG B CA 1
ATOM 4146 C C . ARG B 1 87 ? -25.984 22.328 5.355 1 93.69 87 ARG B C 1
ATOM 4148 O O . ARG B 1 87 ? -25.719 23.406 5.895 1 93.69 87 ARG B O 1
ATOM 4155 N N . ILE B 1 88 ? -26.312 22.219 4.109 1 94.94 88 ILE B N 1
ATOM 4156 C CA . ILE B 1 88 ? -26.531 23.422 3.297 1 94.94 88 ILE B CA 1
ATOM 4157 C C . ILE B 1 88 ? -27.672 24.234 3.881 1 94.94 88 ILE B C 1
ATOM 4159 O O . ILE B 1 88 ? -27.562 25.469 3.996 1 94.94 88 ILE B O 1
ATOM 4163 N N . GLU B 1 89 ? -28.734 23.578 4.273 1 94.25 89 GLU B N 1
ATOM 4164 C CA . GLU B 1 89 ? -29.891 24.234 4.883 1 94.25 89 GLU B CA 1
ATOM 4165 C C . GLU B 1 89 ? -29.516 24.891 6.203 1 94.25 89 GLU B C 1
ATOM 4167 O O . GLU B 1 89 ? -30.016 25.969 6.535 1 94.25 89 GLU B O 1
ATOM 4172 N N . ASP B 1 90 ? -28.625 24.234 6.965 1 92.81 90 ASP B N 1
ATOM 4173 C CA . ASP B 1 90 ? -28.188 24.766 8.258 1 92.81 90 ASP B CA 1
ATOM 4174 C C . ASP B 1 90 ? -27.422 26.078 8.078 1 92.81 90 ASP B C 1
ATOM 4176 O O . ASP B 1 90 ? -27.406 26.922 8.992 1 92.81 90 ASP B O 1
ATOM 4180 N N . GLY B 1 91 ? -26.688 26.219 7 1 92.75 91 GLY B N 1
ATOM 4181 C CA . GLY B 1 91 ? -26.172 27.516 6.613 1 92.75 91 GLY B CA 1
ATOM 4182 C C . GLY B 1 91 ? -24.797 27.797 7.176 1 92.75 91 GLY B C 1
ATOM 4183 O O . GLY B 1 91 ? -24.344 28.953 7.188 1 92.75 91 GLY B O 1
ATOM 4184 N N . VAL B 1 92 ? -24.125 26.797 7.773 1 90.62 92 VAL B N 1
ATOM 4185 C CA . VAL B 1 92 ? -22.75 26.984 8.211 1 90.62 92 VAL B CA 1
ATOM 4186 C C . VAL B 1 92 ? -21.797 26.531 7.117 1 90.62 92 VAL B C 1
ATOM 4188 O O . VAL B 1 92 ? -21.656 25.328 6.871 1 90.62 92 VAL B O 1
ATOM 4191 N N . MET B 1 93 ? -21.109 27.438 6.426 1 90.75 93 MET B N 1
ATOM 4192 C CA . MET B 1 93 ? -20.172 27.188 5.34 1 90.75 93 MET B CA 1
ATOM 4193 C C . MET B 1 93 ? -20.812 26.328 4.25 1 90.75 93 MET B C 1
ATOM 4195 O O . MET B 1 93 ? -20.25 25.328 3.84 1 90.75 93 MET B O 1
ATOM 4199 N N . PRO B 1 94 ? -21.953 26.703 3.754 1 93.75 94 PRO B N 1
ATOM 4200 C CA . PRO B 1 94 ? -22.703 25.828 2.852 1 93.75 94 PRO B CA 1
ATOM 4201 C C . PRO B 1 94 ? -21.953 25.5 1.573 1 93.75 94 PRO B C 1
ATOM 4203 O O . PRO B 1 94 ? -22.172 24.438 0.97 1 93.75 94 PRO B O 1
ATOM 4206 N N . HIS B 1 95 ? -21 26.344 1.147 1 91.81 95 HIS B N 1
ATOM 4207 C CA . HIS B 1 95 ? -20.281 26.125 -0.107 1 91.81 95 HIS B CA 1
ATOM 4208 C C . HIS B 1 95 ? -19.484 24.828 -0.077 1 91.81 95 HIS B C 1
ATOM 4210 O O . HIS B 1 95 ? -19.312 24.172 -1.11 1 91.81 95 HIS B O 1
ATOM 4216 N N . ILE B 1 96 ? -19.047 24.391 1.047 1 90.19 96 ILE B N 1
ATOM 4217 C CA . ILE B 1 96 ? -18.281 23.156 1.193 1 90.19 96 ILE B CA 1
ATOM 4218 C C . ILE B 1 96 ? -19.188 21.953 0.902 1 90.19 96 ILE B C 1
ATOM 4220 O O . ILE B 1 96 ? -18.797 21.047 0.17 1 90.19 96 ILE B O 1
ATOM 4224 N N . TRP B 1 97 ? -20.312 22.031 1.437 1 94.12 97 TRP B N 1
ATOM 4225 C CA . TRP B 1 97 ? -21.25 20.906 1.287 1 94.12 97 TRP B CA 1
ATOM 4226 C C . TRP B 1 97 ? -21.891 20.922 -0.095 1 94.12 97 TRP B C 1
ATOM 4228 O O . TRP B 1 97 ? -22.312 19.875 -0.6 1 94.12 97 TRP B O 1
ATOM 4238 N N . GLU B 1 98 ? -22.016 22.125 -0.691 1 96.12 98 GLU B N 1
ATOM 4239 C CA . GLU B 1 98 ? -22.516 22.203 -2.061 1 96.12 98 GLU B CA 1
ATOM 4240 C C . GLU B 1 98 ? -21.594 21.484 -3.031 1 96.12 98 GLU B C 1
ATOM 4242 O O . GLU B 1 98 ? -22.047 20.75 -3.912 1 96.12 98 GLU B O 1
ATOM 4247 N N . GLU B 1 99 ? -20.328 21.672 -2.848 1 93.44 99 GLU B N 1
ATOM 4248 C CA . GLU B 1 99 ? -19.344 20.984 -3.693 1 93.44 99 GLU B CA 1
ATOM 4249 C C . GLU B 1 99 ? -19.391 19.484 -3.467 1 93.44 99 GLU B C 1
ATOM 4251 O O . GLU B 1 99 ? -19.328 18.703 -4.422 1 93.44 99 GLU B O 1
ATOM 4256 N N . LYS B 1 100 ? -19.453 19.094 -2.25 1 93.62 100 LYS B N 1
ATOM 4257 C CA . LYS B 1 100 ? -19.562 17.672 -1.919 1 93.62 100 LYS B CA 1
ATOM 4258 C C . LYS B 1 100 ? -20.828 17.062 -2.496 1 93.62 100 LYS B C 1
ATOM 4260 O O . LYS B 1 100 ? -20.797 15.969 -3.055 1 93.62 100 LYS B O 1
ATOM 4265 N N . LEU B 1 101 ? -21.922 17.781 -2.354 1 96.38 101 LEU B N 1
ATOM 4266 C CA . LEU B 1 101 ? -23.188 17.328 -2.891 1 96.38 101 LEU B CA 1
ATOM 4267 C C . LEU B 1 101 ? -23.109 17.109 -4.398 1 96.38 101 LEU B C 1
ATOM 4269 O O . LEU B 1 101 ? -23.594 16.109 -4.91 1 96.38 101 LEU B O 1
ATOM 4273 N N . LYS B 1 102 ? -22.5 18.062 -5.078 1 95.88 102 LYS B N 1
ATOM 4274 C CA . LYS B 1 102 ? -22.344 17.938 -6.523 1 95.88 102 LYS B CA 1
ATOM 4275 C C . LYS B 1 102 ? -21.594 16.656 -6.891 1 95.88 102 LYS B C 1
ATOM 4277 O O . LYS B 1 102 ? -22 15.938 -7.801 1 95.88 102 LYS B O 1
ATOM 4282 N N . ARG B 1 103 ? -20.562 16.375 -6.215 1 92.94 103 ARG B N 1
ATOM 4283 C CA . ARG B 1 103 ? -19.75 15.188 -6.484 1 92.94 103 ARG B CA 1
ATOM 4284 C C . ARG B 1 103 ? -20.547 13.906 -6.23 1 92.94 103 ARG B C 1
ATOM 4286 O O . ARG B 1 103 ? -20.531 12.984 -7.047 1 92.94 103 ARG B O 1
ATOM 4293 N N . TYR B 1 104 ? -21.266 13.859 -5.113 1 93.44 104 TYR B N 1
ATOM 4294 C CA . TYR B 1 104 ? -21.984 12.648 -4.754 1 93.44 104 TYR B CA 1
ATOM 4295 C C . TYR B 1 104 ? -23.203 12.453 -5.656 1 93.44 104 TYR B C 1
ATOM 4297 O O . TYR B 1 104 ? -23.578 11.32 -5.957 1 93.44 104 TYR B O 1
ATOM 4305 N N . LYS B 1 105 ? -23.781 13.539 -6.09 1 94.75 105 LYS B N 1
ATOM 4306 C CA . LYS B 1 105 ? -24.859 13.422 -7.066 1 94.75 105 LYS B CA 1
ATOM 4307 C C . LYS B 1 105 ? -24.359 12.844 -8.383 1 94.75 105 LYS B C 1
ATOM 4309 O O . LYS B 1 105 ? -25.047 12.031 -9.016 1 94.75 105 LYS B O 1
ATOM 4314 N N . LYS B 1 106 ? -23.219 13.32 -8.742 1 92.25 106 LYS B N 1
ATOM 4315 C CA . LYS B 1 106 ? -22.625 12.773 -9.953 1 92.25 106 LYS B CA 1
ATOM 4316 C C . LYS B 1 106 ? -22.359 11.273 -9.805 1 92.25 106 LYS B C 1
ATOM 4318 O O . LYS B 1 106 ? -22.594 10.5 -10.734 1 92.25 106 LYS B O 1
ATOM 4323 N N . LEU B 1 107 ? -21.891 10.859 -8.68 1 86.5 107 LEU B N 1
ATOM 4324 C CA . LEU B 1 107 ? -21.641 9.445 -8.414 1 86.5 107 LEU B CA 1
ATOM 4325 C C . LEU B 1 107 ? -22.938 8.648 -8.461 1 86.5 107 LEU B C 1
ATOM 4327 O O . LEU B 1 107 ? -22.984 7.559 -9.039 1 86.5 107 LEU B O 1
ATOM 4331 N N . ARG B 1 108 ? -23.938 9.188 -7.84 1 88.56 108 ARG B N 1
ATOM 4332 C CA . ARG B 1 108 ? -25.25 8.555 -7.859 1 88.56 108 ARG B CA 1
ATOM 4333 C C . ARG B 1 108 ? -25.75 8.383 -9.289 1 88.56 108 ARG B C 1
ATOM 4335 O O . ARG B 1 108 ? -26.266 7.324 -9.648 1 88.56 108 ARG B O 1
ATOM 4342 N N . GLU B 1 109 ? -25.609 9.406 -10.047 1 90.38 109 GLU B N 1
ATOM 4343 C CA . GLU B 1 109 ? -26.016 9.367 -11.445 1 90.38 109 GLU B CA 1
ATOM 4344 C C . GLU B 1 109 ? -25.266 8.281 -12.211 1 90.38 109 GLU B C 1
ATOM 4346 O O . GLU B 1 109 ? -25.875 7.535 -12.992 1 90.38 109 GLU B O 1
ATOM 4351 N N . GLN B 1 110 ? -24.016 8.203 -11.977 1 83.62 110 GLN B N 1
ATOM 4352 C CA . GLN B 1 110 ? -23.203 7.191 -12.641 1 83.62 110 GLN B CA 1
ATOM 4353 C C . GLN B 1 110 ? -23.641 5.785 -12.258 1 83.62 110 GLN B C 1
ATOM 4355 O O . GLN B 1 110 ? -23.734 4.902 -13.117 1 83.62 110 GLN B O 1
ATOM 4360 N N . GLU B 1 111 ? -23.953 5.629 -11.047 1 82.56 111 GLU B N 1
ATOM 4361 C CA . GLU B 1 111 ? -24.438 4.328 -10.594 1 82.56 111 GLU B CA 1
ATOM 4362 C C . GLU B 1 111 ? -25.797 3.994 -11.195 1 82.56 111 GLU B C 1
ATOM 4364 O O . GLU B 1 111 ? -26.031 2.863 -11.625 1 82.56 111 GLU B O 1
ATOM 4369 N N . ASP B 1 112 ? -26.641 4.98 -11.172 1 86.19 112 ASP B N 1
ATOM 4370 C CA . ASP B 1 112 ? -27.984 4.781 -11.727 1 86.19 112 ASP B CA 1
ATOM 4371 C C . ASP B 1 112 ? -27.922 4.465 -13.219 1 86.19 112 ASP B C 1
ATOM 4373 O O . ASP B 1 112 ? -28.656 3.615 -13.711 1 86.19 112 ASP B O 1
ATOM 4377 N N . GLU B 1 113 ? -27.047 5.152 -13.859 1 87.94 113 GLU B N 1
ATOM 4378 C CA . GLU B 1 113 ? -26.875 4.902 -15.289 1 87.94 113 GLU B CA 1
ATOM 4379 C C . GLU B 1 113 ? -26.375 3.488 -15.547 1 87.94 113 GLU B C 1
ATOM 4381 O O . GLU B 1 113 ? -26.812 2.818 -16.484 1 87.94 113 GLU B O 1
ATOM 4386 N N . ALA B 1 114 ? -25.453 3.068 -14.75 1 85 114 ALA B N 1
ATOM 4387 C CA . ALA B 1 114 ? -24.922 1.714 -14.883 1 85 114 ALA B CA 1
ATOM 4388 C C . ALA B 1 114 ? -26.016 0.672 -14.648 1 85 114 ALA B C 1
ATOM 4390 O O . ALA B 1 114 ? -26.156 -0.28 -15.422 1 85 114 ALA B O 1
ATOM 4391 N N . VAL B 1 115 ? -26.828 0.892 -13.672 1 87.12 115 VAL B N 1
ATOM 4392 C CA . VAL B 1 115 ? -27.891 -0.035 -13.336 1 87.12 115 VAL B CA 1
ATOM 4393 C C . VAL B 1 115 ? -28.953 -0.018 -14.43 1 87.12 115 VAL B C 1
ATOM 4395 O O . VAL B 1 115 ? -29.469 -1.069 -14.836 1 87.12 115 VAL B O 1
ATOM 4398 N N . ALA B 1 116 ? -29.219 1.115 -14.938 1 90.44 116 ALA B N 1
ATOM 4399 C CA . ALA B 1 116 ? -30.266 1.272 -15.953 1 90.44 116 ALA B CA 1
ATOM 4400 C C . ALA B 1 116 ? -29.844 0.633 -17.281 1 90.44 116 ALA B C 1
ATOM 4402 O O . ALA B 1 116 ? -30.688 0.261 -18.094 1 90.44 116 ALA B O 1
ATOM 4403 N N . SER B 1 117 ? -28.578 0.563 -17.484 1 90.5 117 SER B N 1
ATOM 4404 C CA . SER B 1 117 ? -28.062 0.049 -18.75 1 90.5 117 SER B CA 1
ATOM 4405 C C . SER B 1 117 ? -28.141 -1.473 -18.797 1 90.5 117 SER B C 1
ATOM 4407 O O . SER B 1 117 ? -27.859 -2.08 -19.828 1 90.5 117 SER B O 1
ATOM 4409 N N . GLU B 1 118 ? -28.531 -2.074 -17.672 1 92.5 118 GLU B N 1
ATOM 4410 C CA . GLU B 1 118 ? -28.562 -3.531 -17.594 1 92.5 118 GLU B CA 1
ATOM 4411 C C . GLU B 1 118 ? -29.969 -4.043 -17.281 1 92.5 118 GLU B C 1
ATOM 4413 O O . GLU B 1 118 ? -30.891 -3.248 -17.109 1 92.5 118 GLU B O 1
ATOM 4418 N N . ASN B 1 119 ? -30.109 -5.355 -17.312 1 89.5 119 ASN B N 1
ATOM 4419 C CA . ASN B 1 119 ? -31.359 -5.984 -16.938 1 89.5 119 ASN B CA 1
ATOM 4420 C C . ASN B 1 119 ? -31.797 -5.559 -15.539 1 89.5 119 ASN B C 1
ATOM 4422 O O . ASN B 1 119 ? -31.047 -5.691 -14.57 1 89.5 119 ASN B O 1
ATOM 4426 N N . PRO B 1 120 ? -33.031 -5.07 -15.422 1 88 120 PRO B N 1
ATOM 4427 C CA . PRO B 1 120 ? -33.5 -4.562 -14.141 1 88 120 PRO B CA 1
ATOM 4428 C C . PRO B 1 120 ? -33.531 -5.637 -13.055 1 88 120 PRO B C 1
ATOM 4430 O O . PRO B 1 120 ? -33.562 -5.316 -11.859 1 88 120 PRO B O 1
ATOM 4433 N N . ALA B 1 121 ? -33.531 -6.805 -13.492 1 90.25 121 ALA B N 1
ATOM 4434 C CA . ALA B 1 121 ? -33.594 -7.895 -12.516 1 90.25 121 ALA B CA 1
ATOM 4435 C C . ALA B 1 121 ? -32.219 -8.148 -11.883 1 90.25 121 ALA B C 1
ATOM 4437 O O . ALA B 1 121 ? -32.125 -8.852 -10.875 1 90.25 121 ALA B O 1
ATOM 4438 N N . MET B 1 122 ? -31.203 -7.547 -12.375 1 91.31 122 MET B N 1
ATOM 4439 C CA . MET B 1 122 ? -29.844 -7.781 -11.891 1 91.31 122 MET B CA 1
ATOM 4440 C C . MET B 1 122 ? -29.594 -7.008 -10.602 1 91.31 122 MET B C 1
ATOM 4442 O O . MET B 1 122 ? -30.016 -5.855 -10.469 1 91.31 122 MET B O 1
ATOM 4446 N N . SER B 1 123 ? -28.969 -7.746 -9.711 1 87.12 123 SER B N 1
ATOM 4447 C CA . SER B 1 123 ? -28.547 -7.043 -8.5 1 87.12 123 SER B CA 1
ATOM 4448 C C . SER B 1 123 ? -27.484 -5.996 -8.812 1 87.12 123 SER B C 1
ATOM 4450 O O . SER B 1 123 ? -26.828 -6.074 -9.844 1 87.12 123 SER B O 1
ATOM 4452 N N . ARG B 1 124 ? -27.297 -5.086 -7.961 1 83.06 124 ARG B N 1
ATOM 4453 C CA . ARG B 1 124 ? -26.297 -4.039 -8.117 1 83.06 124 ARG B CA 1
ATOM 4454 C C . ARG B 1 124 ? -24.906 -4.637 -8.273 1 83.06 124 ARG B C 1
ATOM 4456 O O . ARG B 1 124 ? -24.125 -4.219 -9.133 1 83.06 124 ARG B O 1
ATOM 4463 N N . ASN B 1 125 ? -24.641 -5.613 -7.445 1 84.44 125 ASN B N 1
ATOM 4464 C CA . ASN B 1 125 ? -23.312 -6.242 -7.504 1 84.44 125 ASN B CA 1
ATOM 4465 C C . ASN B 1 125 ? -23.094 -6.961 -8.828 1 84.44 125 ASN B C 1
ATOM 4467 O O . ASN B 1 125 ? -21.984 -6.953 -9.367 1 84.44 125 ASN B O 1
ATOM 4471 N N . THR B 1 126 ? -24.094 -7.496 -9.297 1 90.56 126 THR B N 1
ATOM 4472 C CA . THR B 1 126 ? -23.984 -8.156 -10.594 1 90.56 126 THR B CA 1
ATOM 4473 C C . THR B 1 126 ? -23.719 -7.133 -11.703 1 90.56 126 THR B C 1
ATOM 4475 O O . THR B 1 126 ? -22.891 -7.363 -12.586 1 90.56 126 THR B O 1
ATOM 4478 N N . VAL B 1 127 ? -24.375 -6.027 -11.617 1 89.56 127 VAL B N 1
ATOM 4479 C CA . VAL B 1 127 ? -24.172 -4.961 -12.594 1 89.56 127 VAL B CA 1
ATOM 4480 C C . VAL B 1 127 ? -22.719 -4.484 -12.539 1 89.56 127 VAL B C 1
ATOM 4482 O O . VAL B 1 127 ? -22.078 -4.332 -13.57 1 89.56 127 VAL B O 1
ATOM 4485 N N . ILE B 1 128 ? -22.25 -4.316 -11.352 1 85.19 128 ILE B N 1
ATOM 4486 C CA . ILE B 1 128 ? -20.875 -3.877 -11.164 1 85.19 128 ILE B CA 1
ATOM 4487 C C . ILE B 1 128 ? -19.922 -4.879 -11.812 1 85.19 128 ILE B C 1
ATOM 4489 O O . ILE B 1 128 ? -19 -4.496 -12.539 1 85.19 128 ILE B O 1
ATOM 4493 N N . ARG B 1 129 ? -20.188 -6.094 -11.578 1 90.75 129 ARG B N 1
ATOM 4494 C CA . ARG B 1 129 ? -19.312 -7.117 -12.133 1 90.75 129 ARG B CA 1
ATOM 4495 C C . ARG B 1 129 ? -19.328 -7.102 -13.656 1 90.75 129 ARG B C 1
ATOM 4497 O O . ARG B 1 129 ? -18.281 -7.168 -14.297 1 90.75 129 ARG B O 1
ATOM 4504 N N . VAL B 1 130 ? -20.453 -6.941 -14.18 1 93.56 130 VAL B N 1
ATOM 4505 C CA . VAL B 1 130 ? -20.594 -6.898 -15.633 1 93.56 130 VAL B CA 1
ATOM 4506 C C . VAL B 1 130 ? -19.797 -5.715 -16.188 1 93.56 130 VAL B C 1
ATOM 4508 O O . VAL B 1 130 ? -19.078 -5.855 -17.172 1 93.56 130 VAL B O 1
ATOM 4511 N N . LYS B 1 131 ? -19.906 -4.59 -15.562 1 88.75 131 LYS B N 1
ATOM 4512 C CA . LYS B 1 131 ? -19.203 -3.402 -16.031 1 88.75 131 LYS B CA 1
ATOM 4513 C C . LYS B 1 131 ? -17.703 -3.598 -15.969 1 88.75 131 LYS B C 1
ATOM 4515 O O . LYS B 1 131 ? -16.969 -3.172 -16.875 1 88.75 131 LYS B O 1
ATOM 4520 N N . TYR B 1 132 ? -17.297 -4.254 -15.023 1 88.38 132 TYR B N 1
ATOM 4521 C CA . TYR B 1 132 ? -15.852 -4.477 -14.914 1 88.38 132 TYR B CA 1
ATOM 4522 C C . TYR B 1 132 ? -15.391 -5.543 -15.898 1 88.38 132 TYR B C 1
ATOM 4524 O O . TYR B 1 132 ? -14.273 -5.473 -16.422 1 88.38 132 TYR B O 1
ATOM 4532 N N . LEU B 1 133 ? -16.234 -6.504 -16.109 1 94.31 133 LEU B N 1
ATOM 4533 C CA . LEU B 1 133 ? -15.898 -7.469 -17.156 1 94.31 133 LEU B CA 1
ATOM 4534 C C . LEU B 1 133 ? -15.836 -6.797 -18.516 1 94.31 133 LEU B C 1
ATOM 4536 O O . LEU B 1 133 ? -14.984 -7.141 -19.344 1 94.31 133 LEU B O 1
ATOM 4540 N N . GLU B 1 134 ? -16.688 -5.844 -18.734 1 93.69 134 GLU B N 1
ATOM 4541 C CA . GLU B 1 134 ? -16.625 -5.07 -19.969 1 93.69 134 GLU B CA 1
ATOM 4542 C C . GLU B 1 134 ? -15.312 -4.309 -20.078 1 93.69 134 GLU B C 1
ATOM 4544 O O . GLU B 1 134 ? -14.719 -4.23 -21.156 1 93.69 134 GLU B O 1
ATOM 4549 N N . MET B 1 135 ? -14.938 -3.805 -18.984 1 90.69 135 MET B N 1
ATOM 4550 C CA . MET B 1 135 ? -13.648 -3.111 -18.969 1 90.69 135 MET B CA 1
ATOM 4551 C C . MET B 1 135 ? -12.508 -4.07 -19.297 1 90.69 135 MET B C 1
ATOM 4553 O O . MET B 1 135 ? -11.594 -3.719 -20.047 1 90.69 135 MET B O 1
ATOM 4557 N N . ILE B 1 136 ? -12.617 -5.246 -18.734 1 93.31 136 ILE B N 1
ATOM 4558 C CA . ILE B 1 136 ? -11.609 -6.266 -19.016 1 93.31 136 ILE B CA 1
ATOM 4559 C C . ILE B 1 136 ? -11.633 -6.629 -20.484 1 93.31 136 ILE B C 1
ATOM 4561 O O . ILE B 1 136 ? -10.586 -6.715 -21.141 1 93.31 136 ILE B O 1
ATOM 4565 N N . ARG B 1 137 ? -12.742 -6.758 -21 1 95.69 137 ARG B N 1
ATOM 4566 C CA . ARG B 1 137 ? -12.906 -7.074 -22.422 1 95.69 137 ARG B CA 1
ATOM 4567 C C . ARG B 1 137 ? -12.266 -6.008 -23.297 1 95.69 137 ARG B C 1
ATOM 4569 O O . ARG B 1 137 ? -11.562 -6.328 -24.25 1 95.69 137 ARG B O 1
ATOM 4576 N N . GLU B 1 138 ? -12.539 -4.801 -22.953 1 93.38 138 GLU B N 1
ATOM 4577 C CA . GLU B 1 138 ? -11.984 -3.689 -23.719 1 93.38 138 GLU B CA 1
ATOM 4578 C C . GLU B 1 138 ? -10.461 -3.705 -23.688 1 93.38 138 GLU B C 1
ATOM 4580 O O . GLU B 1 138 ? -9.812 -3.5 -24.719 1 93.38 138 GLU B O 1
ATOM 4585 N N . ARG B 1 139 ? -9.961 -3.986 -22.609 1 90.31 139 ARG B N 1
ATOM 4586 C CA . ARG B 1 139 ? -8.508 -3.98 -22.453 1 90.31 139 ARG B CA 1
ATOM 4587 C C . ARG B 1 139 ? -7.879 -5.184 -23.156 1 90.31 139 ARG B C 1
ATOM 4589 O O . ARG B 1 139 ? -6.785 -5.082 -23.719 1 90.31 139 ARG B O 1
ATOM 4596 N N . LEU B 1 140 ? -8.57 -6.293 -23.094 1 91.38 140 LEU B N 1
ATOM 4597 C CA . LEU B 1 140 ? -8.109 -7.484 -23.797 1 91.38 140 LEU B CA 1
ATOM 4598 C C . LEU B 1 140 ? -8.078 -7.238 -25.312 1 91.38 140 LEU B C 1
ATOM 4600 O O . LEU B 1 140 ? -7.25 -7.816 -26.016 1 91.38 140 LEU B O 1
ATOM 4604 N N . GLY B 1 141 ? -8.93 -6.375 -25.766 1 88.5 141 GLY B N 1
ATOM 4605 C CA . GLY B 1 141 ? -8.953 -6.043 -27.172 1 88.5 141 GLY B CA 1
ATOM 4606 C C . GLY B 1 141 ? -7.77 -5.207 -27.609 1 88.5 141 GLY B C 1
ATOM 4607 O O . GLY B 1 141 ? -7.406 -5.203 -28.797 1 88.5 141 GLY B O 1
ATOM 4608 N N . LYS B 1 142 ? -7.156 -4.59 -26.656 1 87.12 142 LYS B N 1
ATOM 4609 C CA . LYS B 1 142 ? -6.059 -3.68 -26.969 1 87.12 142 LYS B CA 1
ATOM 4610 C C . LYS B 1 142 ? -4.707 -4.348 -26.734 1 87.12 142 LYS B C 1
ATOM 4612 O O . LYS B 1 142 ? -3.664 -3.797 -27.094 1 87.12 142 LYS B O 1
ATOM 4617 N N . THR B 1 143 ? -4.797 -5.445 -26.062 1 83.5 143 THR B N 1
ATOM 4618 C CA . THR B 1 143 ? -3.557 -6.137 -25.734 1 83.5 143 THR B CA 1
ATOM 4619 C C . THR B 1 143 ? -3.594 -7.578 -26.219 1 83.5 143 THR B C 1
ATOM 4621 O O . THR B 1 143 ? -4.629 -8.047 -26.703 1 83.5 143 THR B O 1
ATOM 4624 N N . LYS B 1 144 ? -2.436 -8.18 -26.188 1 82.56 144 LYS B N 1
ATOM 4625 C CA . LYS B 1 144 ? -2.385 -9.594 -26.531 1 82.56 144 LYS B CA 1
ATOM 4626 C C . LYS B 1 144 ? -3.078 -10.453 -25.484 1 82.56 144 LYS B C 1
ATOM 4628 O O . LYS B 1 144 ? -2.801 -10.32 -24.281 1 82.56 144 LYS B O 1
ATOM 4633 N N . ASP B 1 145 ? -4.074 -11.203 -25.906 1 89.75 145 ASP B N 1
ATOM 4634 C CA . ASP B 1 145 ? -4.77 -12.141 -25.031 1 89.75 145 ASP B CA 1
ATOM 4635 C C . ASP B 1 145 ? -3.945 -13.406 -24.812 1 89.75 145 ASP B C 1
ATOM 4637 O O . ASP B 1 145 ? -4.352 -14.492 -25.219 1 89.75 145 ASP B O 1
ATOM 4641 N N . SER B 1 146 ? -2.92 -13.289 -24.078 1 82.62 146 SER B N 1
ATOM 4642 C CA . SER B 1 146 ? -1.905 -14.328 -23.938 1 82.62 146 SER B CA 1
ATOM 4643 C C . SER B 1 146 ? -2.479 -15.57 -23.25 1 82.62 146 SER B C 1
ATOM 4645 O O . SER B 1 146 ? -1.972 -16.672 -23.438 1 82.62 146 SER B O 1
ATOM 4647 N N . HIS B 1 147 ? -3.547 -15.453 -22.609 1 86.31 147 HIS B N 1
ATOM 4648 C CA . HIS B 1 147 ? -4.109 -16.578 -21.891 1 86.31 147 HIS B CA 1
ATOM 4649 C C . HIS B 1 147 ? -5.457 -17 -22.469 1 86.31 147 HIS B C 1
ATOM 4651 O O . HIS B 1 147 ? -6.176 -17.812 -21.875 1 86.31 147 HIS B O 1
ATOM 4657 N N . ARG B 1 148 ? -5.793 -16.359 -23.578 1 91.81 148 ARG B N 1
ATOM 4658 C CA . ARG B 1 148 ? -7.016 -16.688 -24.312 1 91.81 148 ARG B CA 1
ATOM 4659 C C . ARG B 1 148 ? -8.242 -16.531 -23.422 1 91.81 148 ARG B C 1
ATOM 4661 O O . ARG B 1 148 ? -9.047 -17.453 -23.297 1 91.81 148 ARG B O 1
ATOM 4668 N N . GLN B 1 149 ? -8.359 -15.367 -22.797 1 95.69 149 GLN B N 1
ATOM 4669 C CA . GLN B 1 149 ? -9.406 -15.172 -21.797 1 95.69 149 GLN B CA 1
ATOM 4670 C C . GLN B 1 149 ? -10.602 -14.422 -22.391 1 95.69 149 GLN B C 1
ATOM 4672 O O . GLN B 1 149 ? -11.672 -14.367 -21.781 1 95.69 149 GLN B O 1
ATOM 4677 N N . ALA B 1 150 ? -10.469 -13.914 -23.609 1 96.12 150 ALA B N 1
ATOM 4678 C CA . ALA B 1 150 ? -11.562 -13.164 -24.219 1 96.12 150 ALA B CA 1
ATOM 4679 C C . ALA B 1 150 ? -12.828 -14.008 -24.312 1 96.12 150 ALA B C 1
ATOM 4681 O O . ALA B 1 150 ? -13.93 -13.516 -24.047 1 96.12 150 ALA B O 1
ATOM 4682 N N . VAL B 1 151 ? -12.648 -15.258 -24.625 1 96.5 151 VAL B N 1
ATOM 4683 C CA . VAL B 1 151 ? -13.781 -16.172 -24.766 1 96.5 151 VAL B CA 1
ATOM 4684 C C . VAL B 1 151 ? -14.5 -16.328 -23.438 1 96.5 151 VAL B C 1
ATOM 4686 O O . VAL B 1 151 ? -15.727 -16.359 -23.375 1 96.5 151 VAL B O 1
ATOM 4689 N N . ASN B 1 152 ? -13.781 -16.484 -22.344 1 97.44 152 ASN B N 1
ATOM 4690 C CA . ASN B 1 152 ? -14.375 -16.594 -21.016 1 97.44 152 ASN B CA 1
ATOM 4691 C C . ASN B 1 152 ? -15.07 -15.305 -20.594 1 97.44 152 ASN B C 1
ATOM 4693 O O . ASN B 1 152 ? -16.188 -15.344 -20.062 1 97.44 152 ASN B O 1
ATOM 4697 N N . VAL B 1 153 ? -14.438 -14.172 -20.844 1 97.94 153 VAL B N 1
ATOM 4698 C CA . VAL B 1 153 ? -14.984 -12.875 -20.438 1 97.94 153 VAL B CA 1
ATOM 4699 C C . VAL B 1 153 ? -16.312 -12.641 -21.156 1 97.94 153 VAL B C 1
ATOM 4701 O O . VAL B 1 153 ? -17.297 -12.242 -20.531 1 97.94 153 VAL B O 1
ATOM 4704 N N . ASN B 1 154 ? -16.359 -12.914 -22.438 1 97.81 154 ASN B N 1
ATOM 4705 C CA . ASN B 1 154 ? -17.609 -12.766 -23.188 1 97.81 154 ASN B CA 1
ATOM 4706 C C . ASN B 1 154 ? -18.688 -13.703 -22.656 1 97.81 154 ASN B C 1
ATOM 4708 O O . ASN B 1 154 ? -19.828 -13.297 -22.484 1 97.81 154 ASN B O 1
ATOM 4712 N N . ALA B 1 155 ? -18.281 -14.922 -22.438 1 98.31 155 ALA B N 1
ATOM 4713 C CA . ALA B 1 155 ? -19.25 -15.898 -21.922 1 98.31 155 ALA B CA 1
ATOM 4714 C C . ALA B 1 155 ? -19.781 -15.492 -20.547 1 98.31 155 ALA B C 1
ATOM 4716 O O . ALA B 1 155 ? -20.953 -15.672 -20.266 1 98.31 155 ALA B O 1
ATOM 4717 N N . LEU B 1 156 ? -18.938 -14.961 -19.719 1 98.12 156 LEU B N 1
ATOM 4718 C CA . LEU B 1 156 ? -19.328 -14.508 -18.391 1 98.12 156 LEU B CA 1
ATOM 4719 C C . LEU B 1 156 ? -20.328 -13.359 -18.484 1 98.12 156 LEU B C 1
ATOM 4721 O O . LEU B 1 156 ? -21.344 -13.352 -17.781 1 98.12 156 LEU B O 1
ATOM 4725 N N . ILE B 1 157 ? -20 -12.398 -19.312 1 97.69 157 ILE B N 1
ATOM 4726 C CA . ILE B 1 157 ? -20.891 -11.266 -19.5 1 97.69 157 ILE B CA 1
ATOM 4727 C C . ILE B 1 157 ? -22.266 -11.766 -19.953 1 97.69 157 ILE B C 1
ATOM 4729 O O . ILE B 1 157 ? -23.297 -11.367 -19.391 1 97.69 157 ILE B O 1
ATOM 4733 N N . ASP B 1 158 ? -22.297 -12.656 -20.891 1 97.75 158 ASP B N 1
ATOM 4734 C CA . ASP B 1 158 ? -23.547 -13.211 -21.375 1 97.75 158 ASP B CA 1
ATOM 4735 C C . ASP B 1 158 ? -24.297 -13.969 -20.281 1 97.75 158 ASP B C 1
ATOM 4737 O O . ASP B 1 158 ? -25.516 -13.844 -20.141 1 97.75 158 ASP B O 1
ATOM 4741 N N . ALA B 1 159 ? -23.578 -14.719 -19.547 1 97.81 159 ALA B N 1
ATOM 4742 C CA . ALA B 1 159 ? -24.188 -15.516 -18.484 1 97.81 159 ALA B CA 1
ATOM 4743 C C . ALA B 1 159 ? -24.844 -14.609 -17.438 1 97.81 159 ALA B C 1
ATOM 4745 O O . ALA B 1 159 ? -25.938 -14.914 -16.938 1 97.81 159 ALA B O 1
ATOM 4746 N N . TYR B 1 160 ? -24.188 -13.562 -17.062 1 96.44 160 TYR B N 1
ATOM 4747 C CA . TYR B 1 160 ? -24.766 -12.617 -16.109 1 96.44 160 TYR B CA 1
ATOM 4748 C C . TYR B 1 160 ? -26 -11.945 -16.703 1 96.44 160 TYR B C 1
ATOM 4750 O O . TYR B 1 160 ? -27.031 -11.828 -16.031 1 96.44 160 TYR B O 1
ATOM 4758 N N . ARG B 1 161 ? -25.938 -11.57 -17.938 1 96.06 161 ARG B N 1
ATOM 4759 C CA . ARG B 1 161 ? -27.031 -10.82 -18.562 1 96.06 161 ARG B CA 1
ATOM 4760 C C . ARG B 1 161 ? -28.234 -11.719 -18.828 1 96.06 161 ARG B C 1
ATOM 4762 O O . ARG B 1 161 ? -29.375 -11.266 -18.75 1 96.06 161 ARG B O 1
ATOM 4769 N N . ASP B 1 162 ? -28 -12.977 -19.078 1 94.62 162 ASP B N 1
ATOM 4770 C CA . ASP B 1 162 ? -29.094 -13.914 -19.344 1 94.62 162 ASP B CA 1
ATOM 4771 C C . ASP B 1 162 ? -29.672 -14.469 -18.047 1 94.62 162 ASP B C 1
ATOM 4773 O O . ASP B 1 162 ? -30.656 -15.203 -18.062 1 94.62 162 ASP B O 1
ATOM 4777 N N . GLY B 1 163 ? -28.984 -14.148 -16.953 1 93.69 163 GLY B N 1
ATOM 4778 C CA . GLY B 1 163 ? -29.5 -14.586 -15.664 1 93.69 163 GLY B CA 1
ATOM 4779 C C . GLY B 1 163 ? -29.047 -15.977 -15.281 1 93.69 163 GLY B C 1
ATOM 4780 O O . GLY B 1 163 ? -29.438 -16.5 -14.242 1 93.69 163 GLY B O 1
ATOM 4781 N N . ASN B 1 164 ? -28.188 -16.594 -16.078 1 94.88 164 ASN B N 1
ATOM 4782 C CA . ASN B 1 164 ? -27.656 -17.922 -15.781 1 94.88 164 ASN B CA 1
ATOM 4783 C C . ASN B 1 164 ? -26.594 -17.859 -14.695 1 94.88 164 ASN B C 1
ATOM 4785 O O . ASN B 1 164 ? -26.203 -18.891 -14.141 1 94.88 164 ASN B O 1
ATOM 4789 N N . LEU B 1 165 ? -26.094 -16.641 -14.492 1 95.88 165 LEU B N 1
ATOM 4790 C CA . LEU B 1 165 ? -25.125 -16.375 -13.43 1 95.88 165 LEU B CA 1
ATOM 4791 C C . LEU B 1 165 ? -25.5 -15.125 -12.648 1 95.88 165 LEU B C 1
ATOM 4793 O O . LEU B 1 165 ? -25.984 -14.148 -13.234 1 95.88 165 LEU B O 1
ATOM 4797 N N . THR B 1 166 ? -25.359 -15.203 -11.391 1 93.12 166 THR B N 1
ATOM 4798 C CA . THR B 1 166 ? -25.547 -14.062 -10.5 1 93.12 166 THR B CA 1
ATOM 4799 C C . THR B 1 166 ? -24.391 -13.938 -9.523 1 93.12 166 THR B C 1
ATOM 4801 O O . THR B 1 166 ? -23.875 -14.938 -9.031 1 93.12 166 THR B O 1
ATOM 4804 N N . TRP B 1 167 ? -23.984 -12.742 -9.328 1 90.62 167 TRP B N 1
ATOM 4805 C CA . TRP B 1 167 ? -22.922 -12.539 -8.352 1 90.62 167 TRP B CA 1
ATOM 4806 C C . TRP B 1 167 ? -23.391 -12.875 -6.945 1 90.62 167 TRP B C 1
ATOM 4808 O O . TRP B 1 167 ? -24.375 -12.32 -6.465 1 90.62 167 TRP B O 1
ATOM 4818 N N . MET B 1 168 ? -22.75 -13.773 -6.387 1 85.31 168 MET B N 1
ATOM 4819 C CA . MET B 1 168 ? -23 -14.172 -5.008 1 85.31 168 MET B CA 1
ATOM 4820 C C . MET B 1 168 ? -21.719 -14.188 -4.191 1 85.31 168 MET B C 1
ATOM 4822 O O . MET B 1 168 ? -20.781 -14.922 -4.512 1 85.31 168 MET B O 1
ATOM 4826 N N . GLU B 1 169 ? -21.766 -13.43 -3.143 1 78.81 169 GLU B N 1
ATOM 4827 C CA . GLU B 1 169 ? -20.578 -13.352 -2.299 1 78.81 169 GLU B CA 1
ATOM 4828 C C . GLU B 1 169 ? -20.203 -14.727 -1.747 1 78.81 169 GLU B C 1
ATOM 4830 O O . GLU B 1 169 ? -21.062 -15.469 -1.271 1 78.81 169 GLU B O 1
ATOM 4835 N N . GLY B 1 170 ? -18.969 -15.055 -1.952 1 79.62 170 GLY B N 1
ATOM 4836 C CA . GLY B 1 170 ? -18.469 -16.297 -1.392 1 79.62 170 GLY B CA 1
ATOM 4837 C C . GLY B 1 170 ? -18.625 -17.484 -2.328 1 79.62 170 GLY B C 1
ATOM 4838 O O . GLY B 1 170 ? -18.094 -18.562 -2.059 1 79.62 170 GLY B O 1
ATOM 4839 N N . MET B 1 171 ? -19.344 -17.234 -3.396 1 88.81 171 MET B N 1
ATOM 4840 C CA . MET B 1 171 ? -19.547 -18.312 -4.371 1 88.81 171 MET B CA 1
ATOM 4841 C C . MET B 1 171 ? -18.656 -18.094 -5.594 1 88.81 171 MET B C 1
ATOM 4843 O O . MET B 1 171 ? -18.375 -16.953 -5.973 1 88.81 171 MET B O 1
ATOM 4847 N N . VAL B 1 172 ? -18.266 -19.266 -6.152 1 94.31 172 VAL B N 1
ATOM 4848 C CA . VAL B 1 172 ? -17.422 -19.156 -7.344 1 94.31 172 VAL B CA 1
ATOM 4849 C C . VAL B 1 172 ? -17.922 -20.125 -8.414 1 94.31 172 VAL B C 1
ATOM 4851 O O . VAL B 1 172 ? -18.625 -21.094 -8.109 1 94.31 172 VAL B O 1
ATOM 4854 N N . THR B 1 173 ? -17.672 -19.797 -9.625 1 96.81 173 THR B N 1
ATOM 4855 C CA . THR B 1 173 ? -17.812 -20.672 -10.781 1 96.81 173 THR B CA 1
ATOM 4856 C C . THR B 1 173 ? -16.484 -20.812 -11.523 1 96.81 173 THR B C 1
ATOM 4858 O O . THR B 1 173 ? -15.664 -19.891 -11.508 1 96.81 173 THR B O 1
ATOM 4861 N N . TYR B 1 174 ? -16.328 -21.953 -12.102 1 97.25 174 TYR B N 1
ATOM 4862 C CA . TYR B 1 174 ? -15.117 -22.25 -12.859 1 97.25 174 TYR B CA 1
ATOM 4863 C C . TYR B 1 174 ? -15.422 -22.359 -14.352 1 97.25 174 TYR B C 1
ATOM 4865 O O . TYR B 1 174 ? -16.406 -23 -14.742 1 97.25 174 TYR B O 1
ATOM 4873 N N . TRP B 1 175 ? -14.633 -21.688 -15.141 1 97.81 175 TRP B N 1
ATOM 4874 C CA . TRP B 1 175 ? -14.891 -21.594 -16.578 1 97.81 175 TRP B CA 1
ATOM 4875 C C . TRP B 1 175 ? -13.656 -22 -17.375 1 97.81 175 TRP B C 1
ATOM 4877 O O . TRP B 1 175 ? -12.531 -21.875 -16.906 1 97.81 175 TRP B O 1
ATOM 4887 N N . SER B 1 176 ? -13.844 -22.562 -18.547 1 96.69 176 SER B N 1
ATOM 4888 C CA . SER B 1 176 ? -12.812 -22.875 -19.531 1 96.69 176 SER B CA 1
ATOM 4889 C C . SER B 1 176 ? -13.367 -22.797 -20.953 1 96.69 176 SER B C 1
ATOM 4891 O O . SER B 1 176 ? -14.445 -23.328 -21.234 1 96.69 176 SER B O 1
ATOM 4893 N N . SER B 1 177 ? -12.68 -22.016 -21.766 1 96.19 177 SER B N 1
ATOM 4894 C CA . SER B 1 177 ? -13.016 -21.906 -23.172 1 96.19 177 SER B CA 1
ATOM 4895 C C . SER B 1 177 ? -14.461 -21.469 -23.375 1 96.19 177 SER B C 1
ATOM 4897 O O . SER B 1 177 ? -15.188 -22.031 -24.203 1 96.19 177 SER B O 1
ATOM 4899 N N . GLY B 1 178 ? -14.938 -20.625 -22.453 1 96.75 178 GLY B N 1
ATOM 4900 C CA . GLY B 1 178 ? -16.234 -20 -22.609 1 96.75 178 GLY B CA 1
ATOM 4901 C C . GLY B 1 178 ? -17.375 -20.828 -22.016 1 96.75 178 GLY B C 1
ATOM 4902 O O . GLY B 1 178 ? -18.547 -20.516 -22.234 1 96.75 178 GLY B O 1
ATOM 4903 N N . ARG B 1 179 ? -16.953 -21.875 -21.281 1 96.44 179 ARG B N 1
ATOM 4904 C CA . ARG B 1 179 ? -17.984 -22.734 -20.688 1 96.44 179 ARG B CA 1
ATOM 4905 C C . ARG B 1 179 ? -17.781 -22.875 -19.188 1 96.44 179 ARG B C 1
ATOM 4907 O O . ARG B 1 179 ? -16.656 -22.984 -18.703 1 96.44 179 ARG B O 1
ATOM 4914 N N . CYS B 1 180 ? -18.875 -22.859 -18.547 1 97.38 180 CYS B N 1
ATOM 4915 C CA . CYS B 1 180 ? -18.828 -23.141 -17.109 1 97.38 180 CYS B CA 1
ATOM 4916 C C . CYS B 1 180 ? -18.594 -24.625 -16.859 1 97.38 180 CYS B C 1
ATOM 4918 O O . CYS B 1 180 ? -19.438 -25.453 -17.219 1 97.38 180 CYS B O 1
ATOM 4920 N N . ILE B 1 181 ? -17.594 -24.984 -16.203 1 96.88 181 ILE B N 1
ATOM 4921 C CA . ILE B 1 181 ? -17.266 -26.406 -16.062 1 96.88 181 ILE B CA 1
ATOM 4922 C C . ILE B 1 181 ? -17.594 -26.859 -14.641 1 96.88 181 ILE B C 1
ATOM 4924 O O . ILE B 1 181 ? -17.594 -28.062 -14.359 1 96.88 181 ILE B O 1
ATOM 4928 N N . HIS B 1 182 ? -17.828 -25.906 -13.766 1 97.12 182 HIS B N 1
ATOM 4929 C CA . HIS B 1 182 ? -18.172 -26.266 -12.391 1 97.12 182 HIS B CA 1
ATOM 4930 C C . HIS B 1 182 ? -18.766 -25.062 -11.648 1 97.12 182 HIS B C 1
ATOM 4932 O O . HIS B 1 182 ? -18.312 -23.938 -11.812 1 97.12 182 HIS B O 1
ATOM 4938 N N . GLY B 1 183 ? -19.766 -25.344 -10.82 1 93.62 183 GLY B N 1
ATOM 4939 C CA . GLY B 1 183 ? -20.375 -24.328 -9.977 1 93.62 183 GLY B CA 1
ATOM 4940 C C . GLY B 1 183 ? -21.719 -23.844 -10.484 1 93.62 183 GLY B C 1
ATOM 4941 O O . GLY B 1 183 ? -22.219 -24.344 -11.492 1 93.62 183 GLY B O 1
ATOM 4942 N N . PRO B 1 184 ? -22.156 -23.016 -9.648 1 95.75 184 PRO B N 1
ATOM 4943 C CA . PRO B 1 184 ? -21.641 -22.25 -8.508 1 95.75 184 PRO B CA 1
ATOM 4944 C C . PRO B 1 184 ? -21.453 -23.109 -7.262 1 95.75 184 PRO B C 1
ATOM 4946 O O . PRO B 1 184 ? -22.25 -24.016 -7 1 95.75 184 PRO B O 1
ATOM 4949 N N . VAL B 1 185 ? -20.359 -22.906 -6.547 1 95.06 185 VAL B N 1
ATOM 4950 C CA . VAL B 1 185 ? -20.047 -23.578 -5.289 1 95.06 185 VAL B CA 1
ATOM 4951 C C . VAL B 1 185 ? -19.391 -22.594 -4.328 1 95.06 185 VAL B C 1
ATOM 4953 O O . VAL B 1 185 ? -18.844 -21.562 -4.746 1 95.06 185 VAL B O 1
ATOM 4956 N N . GLU B 1 186 ? -19.516 -22.859 -3.064 1 89.5 186 GLU B N 1
ATOM 4957 C CA . GLU B 1 186 ? -18.734 -22.094 -2.096 1 89.5 186 GLU B CA 1
ATOM 4958 C C . GLU B 1 186 ? -17.25 -22.203 -2.375 1 89.5 186 GLU B C 1
ATOM 4960 O O . GLU B 1 186 ? -16.734 -23.297 -2.656 1 89.5 186 GLU B O 1
ATOM 4965 N N . PHE B 1 187 ? -16.547 -21.125 -2.322 1 88.19 187 PHE B N 1
ATOM 4966 C CA . PHE B 1 187 ? -15.125 -21.141 -2.633 1 88.19 187 PHE B CA 1
ATOM 4967 C C . PHE B 1 187 ? -14.352 -21.969 -1.625 1 88.19 187 PHE B C 1
ATOM 4969 O O . PHE B 1 187 ? -14.5 -21.797 -0.414 1 88.19 187 PHE B O 1
ATOM 4976 N N . ASP B 1 188 ? -13.594 -22.844 -2.182 1 85.25 188 ASP B N 1
ATOM 4977 C CA . ASP B 1 188 ? -12.695 -23.672 -1.389 1 85.25 188 ASP B CA 1
ATOM 4978 C C . ASP B 1 188 ? -11.383 -22.938 -1.102 1 85.25 188 ASP B C 1
ATOM 4980 O O . ASP B 1 188 ? -10.5 -22.875 -1.958 1 85.25 188 ASP B O 1
ATOM 4984 N N . GLU B 1 189 ? -11.156 -22.547 0.082 1 78 189 GLU B N 1
ATOM 4985 C CA . GLU B 1 189 ? -10.008 -21.734 0.469 1 78 189 GLU B CA 1
ATOM 4986 C C . GLU B 1 189 ? -8.711 -22.531 0.38 1 78 189 GLU B C 1
ATOM 4988 O O . GLU B 1 189 ? -7.617 -21.953 0.373 1 78 189 GLU B O 1
ATOM 4993 N N . SER B 1 190 ? -8.797 -23.766 0.341 1 79.88 190 SER B N 1
ATOM 4994 C CA . SER B 1 190 ? -7.613 -24.594 0.164 1 79.88 190 SER B CA 1
ATOM 4995 C C . SER B 1 190 ? -7.18 -24.641 -1.298 1 79.88 190 SER B C 1
ATOM 4997 O O . SER B 1 190 ? -6.09 -25.109 -1.615 1 79.88 190 SER B O 1
ATOM 4999 N N . TRP B 1 191 ? -8.039 -24.219 -2.211 1 90.56 191 TRP B N 1
ATOM 5000 C CA . TRP B 1 191 ? -7.773 -24.062 -3.639 1 90.56 191 TRP B CA 1
ATOM 5001 C C . TRP B 1 191 ? -7.707 -25.422 -4.32 1 90.56 191 TRP B C 1
ATOM 5003 O O . TRP B 1 191 ? -7.141 -25.547 -5.41 1 90.56 191 TRP B O 1
ATOM 5013 N N . LYS B 1 192 ? -8.156 -26.469 -3.682 1 88.38 192 LYS B N 1
ATOM 5014 C CA . LYS B 1 192 ? -8.125 -27.812 -4.258 1 88.38 192 LYS B CA 1
ATOM 5015 C C . LYS B 1 192 ? -8.953 -27.875 -5.531 1 88.38 192 LYS B C 1
ATOM 5017 O O . LYS B 1 192 ? -8.539 -28.484 -6.52 1 88.38 192 LYS B O 1
ATOM 5022 N N . ASP B 1 193 ? -10.094 -27.25 -5.504 1 92.25 193 ASP B N 1
ATOM 5023 C CA . ASP B 1 193 ? -10.945 -27.234 -6.691 1 92.25 193 ASP B CA 1
ATOM 5024 C C . ASP B 1 193 ? -10.25 -26.531 -7.855 1 92.25 193 ASP B C 1
ATOM 5026 O O . ASP B 1 193 ? -10.266 -27.031 -8.984 1 92.25 193 ASP B O 1
ATOM 5030 N N . THR B 1 194 ? -9.633 -25.438 -7.574 1 93.06 194 THR B N 1
ATOM 5031 C CA . THR B 1 194 ? -8.945 -24.672 -8.609 1 93.06 194 THR B CA 1
ATOM 5032 C C . THR B 1 194 ? -7.84 -25.5 -9.25 1 93.06 194 THR B C 1
ATOM 5034 O O . THR B 1 194 ? -7.734 -25.547 -10.477 1 93.06 194 THR B O 1
ATOM 5037 N N . LYS B 1 195 ? -7.121 -26.172 -8.398 1 90.19 195 LYS B N 1
ATOM 5038 C CA . LYS B 1 195 ? -6.023 -27 -8.898 1 90.19 195 LYS B CA 1
ATOM 5039 C C . LYS B 1 195 ? -6.547 -28.156 -9.75 1 90.19 195 LYS B C 1
ATOM 5041 O O . LYS B 1 195 ? -6.086 -28.359 -10.875 1 90.19 195 LYS B O 1
ATOM 5046 N N . ARG B 1 196 ? -7.5 -28.781 -9.25 1 91.69 196 ARG B N 1
ATOM 5047 C CA . ARG B 1 196 ? -8.078 -29.953 -9.914 1 91.69 196 ARG B CA 1
ATOM 5048 C C . ARG B 1 196 ? -8.703 -29.562 -11.25 1 91.69 196 ARG B C 1
ATOM 5050 O O . ARG B 1 196 ? -8.438 -30.203 -12.266 1 91.69 196 ARG B O 1
ATOM 5057 N N . LEU B 1 197 ? -9.453 -28.547 -11.273 1 93.88 197 LEU B N 1
ATOM 5058 C CA . LEU B 1 197 ? -10.188 -28.156 -12.469 1 93.88 197 LEU B CA 1
ATOM 5059 C C . LEU B 1 197 ? -9.258 -27.547 -13.508 1 93.88 197 LEU B C 1
ATOM 5061 O O . LEU B 1 197 ? -9.461 -27.703 -14.711 1 93.88 197 LEU B O 1
ATOM 5065 N N . ASN B 1 198 ? -8.297 -26.844 -13.055 1 92.69 198 ASN B N 1
ATOM 5066 C CA . ASN B 1 198 ? -7.281 -26.328 -13.969 1 92.69 198 ASN B CA 1
ATOM 5067 C C . ASN B 1 198 ? -6.562 -27.453 -14.703 1 92.69 198 ASN B C 1
ATOM 5069 O O . ASN B 1 198 ? -6.367 -27.391 -15.914 1 92.69 198 ASN B O 1
ATOM 5073 N N . GLU B 1 199 ? -6.195 -28.438 -13.938 1 87.81 199 GLU B N 1
ATOM 5074 C CA . GLU B 1 199 ? -5.531 -29.594 -14.531 1 87.81 199 GLU B CA 1
ATOM 5075 C C . GLU B 1 199 ? -6.445 -30.312 -15.516 1 87.81 199 GLU B C 1
ATOM 5077 O O . GLU B 1 199 ? -6.008 -30.719 -16.594 1 87.81 199 GLU B O 1
ATOM 5082 N N . ARG B 1 200 ? -7.637 -30.453 -15.141 1 89.38 200 ARG B N 1
ATOM 5083 C CA . ARG B 1 200 ? -8.609 -31.156 -15.961 1 89.38 200 ARG B CA 1
ATOM 5084 C C . ARG B 1 200 ? -8.766 -30.484 -17.328 1 89.38 200 ARG B C 1
ATOM 5086 O O . ARG B 1 200 ? -8.93 -31.172 -18.344 1 89.38 200 ARG B O 1
ATOM 5093 N N . CYS B 1 201 ? -8.672 -29.188 -17.391 1 88.81 201 CYS B N 1
ATOM 5094 C CA . CYS B 1 201 ? -8.883 -28.484 -18.641 1 88.81 201 CYS B CA 1
ATOM 5095 C C . CYS B 1 201 ? -7.555 -28.188 -19.328 1 88.81 201 CYS B C 1
ATOM 5097 O O . CYS B 1 201 ? -7.516 -27.484 -20.344 1 88.81 201 CYS B O 1
ATOM 5099 N N . GLY B 1 202 ? -6.418 -28.625 -18.781 1 83.69 202 GLY B N 1
ATOM 5100 C CA . GLY B 1 202 ? -5.113 -28.438 -19.375 1 83.69 202 GLY B CA 1
ATOM 5101 C C . GLY B 1 202 ? -4.574 -27.031 -19.188 1 83.69 202 GLY B C 1
ATOM 5102 O O . GLY B 1 202 ? -3.686 -26.594 -19.922 1 83.69 202 GLY B O 1
ATOM 5103 N N . GLY B 1 203 ? -5.191 -26.312 -18.281 1 81.88 203 GLY B N 1
ATOM 5104 C CA . GLY B 1 203 ? -4.715 -24.984 -17.938 1 81.88 203 GLY B CA 1
ATOM 5105 C C . GLY B 1 203 ? -5.039 -23.938 -19 1 81.88 203 GLY B C 1
ATOM 5106 O O . GLY B 1 203 ? -4.754 -22.75 -18.828 1 81.88 203 GLY B O 1
ATOM 5107 N N . GLU B 1 204 ? -5.629 -24.328 -20.062 1 79.31 204 GLU B N 1
ATOM 5108 C CA . GLU B 1 204 ? -5.906 -23.422 -21.172 1 79.31 204 GLU B CA 1
ATOM 5109 C C . GLU B 1 204 ? -7.188 -22.625 -20.922 1 79.31 204 GLU B C 1
ATOM 5111 O O . GLU B 1 204 ? -8.234 -23.203 -20.609 1 79.31 204 GLU B O 1
ATOM 5116 N N . SER B 1 205 ? -7.176 -21.344 -21.031 1 92.62 205 SER B N 1
ATOM 5117 C CA . SER B 1 205 ? -8.336 -20.469 -20.922 1 92.62 205 SER B CA 1
ATOM 5118 C C . SER B 1 205 ? -9.117 -20.734 -19.641 1 92.62 205 SER B C 1
ATOM 5120 O O . SER B 1 205 ? -10.344 -20.906 -19.688 1 92.62 205 SER B O 1
ATOM 5122 N N . PHE B 1 206 ? -8.492 -21 -18.562 1 95.44 206 PHE B N 1
ATOM 5123 C CA . PHE B 1 206 ? -9.094 -21.25 -17.266 1 95.44 206 PHE B CA 1
ATOM 5124 C C . PHE B 1 206 ? -9.414 -19.953 -16.531 1 95.44 206 PHE B C 1
ATOM 5126 O O . PHE B 1 206 ? -8.641 -19 -16.609 1 95.44 206 PHE B O 1
ATOM 5133 N N . TRP B 1 207 ? -10.625 -19.969 -15.836 1 97.12 207 TRP B N 1
ATOM 5134 C CA . TRP B 1 207 ? -11.047 -18.75 -15.133 1 97.12 207 TRP B CA 1
ATOM 5135 C C . TRP B 1 207 ? -11.883 -19.094 -13.906 1 97.12 207 TRP B C 1
ATOM 5137 O O . TRP B 1 207 ? -12.836 -19.875 -14 1 97.12 207 TRP B O 1
ATOM 5147 N N . VAL B 1 208 ? -11.5 -18.578 -12.789 1 95.75 208 VAL B N 1
ATOM 5148 C CA . VAL B 1 208 ? -12.336 -18.641 -11.594 1 95.75 208 VAL B CA 1
ATOM 5149 C C . VAL B 1 208 ? -13.102 -17.344 -11.422 1 95.75 208 VAL B C 1
ATOM 5151 O O . VAL B 1 208 ? -12.5 -16.281 -11.219 1 95.75 208 VAL B O 1
ATOM 5154 N N . GLU B 1 209 ? -14.391 -17.359 -11.445 1 96.19 209 GLU B N 1
ATOM 5155 C CA . GLU B 1 209 ? -15.25 -16.188 -11.336 1 96.19 209 GLU B CA 1
ATOM 5156 C C . GLU B 1 209 ? -15.875 -16.078 -9.945 1 96.19 209 GLU B C 1
ATOM 5158 O O . GLU B 1 209 ? -16.375 -17.078 -9.414 1 96.19 209 GLU B O 1
ATOM 5163 N N . GLY B 1 210 ? -15.805 -14.969 -9.383 1 91 210 GLY B N 1
ATOM 5164 C CA . GLY B 1 210 ? -16.5 -14.75 -8.125 1 91 210 GLY B CA 1
ATOM 5165 C C . GLY B 1 210 ? -15.57 -14.367 -6.992 1 91 210 GLY B C 1
ATOM 5166 O O . GLY B 1 210 ? -16 -14.195 -5.852 1 91 210 GLY B O 1
ATOM 5167 N N . LEU B 1 211 ? -14.305 -14.188 -7.387 1 85.88 211 LEU B N 1
ATOM 5168 C CA . LEU B 1 211 ? -13.305 -13.891 -6.363 1 85.88 211 LEU B CA 1
ATOM 5169 C C . LEU B 1 211 ? -13.148 -12.383 -6.176 1 85.88 211 LEU B C 1
ATOM 5171 O O . LEU B 1 211 ? -13.422 -11.609 -7.094 1 85.88 211 LEU B O 1
ATOM 5175 N N . ASN B 1 212 ? -12.719 -11.953 -5.02 1 78 212 ASN B N 1
ATOM 5176 C CA . ASN B 1 212 ? -12.18 -10.633 -4.715 1 78 212 ASN B CA 1
ATOM 5177 C C . ASN B 1 212 ? -13.25 -9.547 -4.836 1 78 212 ASN B C 1
ATOM 5179 O O . ASN B 1 212 ? -12.93 -8.383 -5.059 1 78 212 ASN B O 1
ATOM 5183 N N . GLY B 1 213 ? -14.492 -9.883 -4.898 1 77.25 213 GLY B N 1
ATOM 5184 C CA . GLY B 1 213 ? -15.547 -8.891 -5.051 1 77.25 213 GLY B CA 1
ATOM 5185 C C . GLY B 1 213 ? -15.867 -8.578 -6.5 1 77.25 213 GLY B C 1
ATOM 5186 O O . GLY B 1 213 ? -15.125 -8.969 -7.402 1 77.25 213 GLY B O 1
ATOM 5187 N N . PRO B 1 214 ? -16.859 -7.879 -6.762 1 76.25 214 PRO B N 1
ATOM 5188 C CA . PRO B 1 214 ? -17.344 -7.66 -8.125 1 76.25 214 PRO B CA 1
ATOM 5189 C C . PRO B 1 214 ? -16.578 -6.559 -8.852 1 76.25 214 PRO B C 1
ATOM 5191 O O . PRO B 1 214 ? -16.688 -6.418 -10.07 1 76.25 214 PRO B O 1
ATOM 5194 N N . GLY B 1 215 ? -15.773 -5.781 -8.148 1 73 215 GLY B N 1
ATOM 5195 C CA . GLY B 1 215 ? -15.133 -4.617 -8.742 1 73 215 GLY B CA 1
ATOM 5196 C C . GLY B 1 215 ? -13.617 -4.703 -8.727 1 73 215 GLY B C 1
ATOM 5197 O O . GLY B 1 215 ? -13.039 -5.727 -9.102 1 73 215 GLY B O 1
ATOM 5198 N N . THR B 1 216 ? -12.992 -3.59 -8.414 1 65.62 216 THR B N 1
ATOM 5199 C CA . THR B 1 216 ? -11.539 -3.479 -8.461 1 65.62 216 THR B CA 1
ATOM 5200 C C . THR B 1 216 ? -10.914 -4.082 -7.207 1 65.62 216 THR B C 1
ATOM 5202 O O . THR B 1 216 ? -11.594 -4.262 -6.195 1 65.62 216 THR B O 1
ATOM 5205 N N . LEU B 1 217 ? -9.57 -4.496 -7.395 1 63.66 217 LEU B N 1
ATOM 5206 C CA . LEU B 1 217 ? -8.727 -4.977 -6.301 1 63.66 217 LEU B CA 1
ATOM 5207 C C . LEU B 1 217 ? -7.703 -3.92 -5.898 1 63.66 217 LEU B C 1
ATOM 5209 O O . LEU B 1 217 ? -6.863 -3.525 -6.711 1 63.66 217 LEU B O 1
ATOM 5213 N N . PRO B 1 218 ? -7.785 -3.469 -4.656 1 55.31 218 PRO B N 1
ATOM 5214 C CA . PRO B 1 218 ? -6.789 -2.467 -4.27 1 55.31 218 PRO B CA 1
ATOM 5215 C C . PRO B 1 218 ? -5.391 -3.062 -4.094 1 55.31 218 PRO B C 1
ATOM 5217 O O . PRO B 1 218 ? -5.25 -4.16 -3.553 1 55.31 218 PRO B O 1
ATOM 5220 N N . GLN B 1 219 ? -4.352 -2.688 -4.789 1 57.44 219 GLN B N 1
ATOM 5221 C CA . GLN B 1 219 ? -2.926 -2.936 -4.613 1 57.44 219 GLN B CA 1
ATOM 5222 C C . GLN B 1 219 ? -2.172 -1.637 -4.344 1 57.44 219 GLN B C 1
ATOM 5224 O O . GLN B 1 219 ? -1.861 -0.887 -5.273 1 57.44 219 GLN B O 1
ATOM 5229 N N . LEU B 1 220 ? -1.959 -1.44 -3.086 1 51.56 220 LEU B N 1
ATOM 5230 C CA . LEU B 1 220 ? -1.437 -0.124 -2.738 1 51.56 220 LEU B CA 1
ATOM 5231 C C . LEU B 1 220 ? 0.039 -0.207 -2.359 1 51.56 220 LEU B C 1
ATOM 5233 O O . LEU B 1 220 ? 0.424 -1.029 -1.524 1 51.56 220 LEU B O 1
ATOM 5237 N N . GLN B 1 221 ? 1.031 -0.265 -3.449 1 44.28 221 GLN B N 1
ATOM 5238 C CA . GLN B 1 221 ? 2.463 -0.382 -3.193 1 44.28 221 GLN B CA 1
ATOM 5239 C C . GLN B 1 221 ? 3.035 0.931 -2.664 1 44.28 221 GLN B C 1
ATOM 5241 O O . GLN B 1 221 ? 2.49 2.004 -2.93 1 44.28 221 GLN B O 1
ATOM 5246 N N . TYR B 1 222 ? 4.215 0.583 -1.705 1 42.19 222 TYR B N 1
ATOM 5247 C CA . TYR B 1 222 ? 5.109 1.541 -1.064 1 42.19 222 TYR B CA 1
ATOM 5248 C C . TYR B 1 222 ? 6.188 2.01 -2.031 1 42.19 222 TYR B C 1
ATOM 5250 O O . TYR B 1 222 ? 6.754 1.208 -2.777 1 42.19 222 TYR B O 1
ATOM 5258 N N . ASN B 1 223 ? 6.168 3.078 -2.723 1 32.97 223 ASN B N 1
ATOM 5259 C CA . ASN B 1 223 ? 7.391 3.361 -3.469 1 32.97 223 ASN B CA 1
ATOM 5260 C C . ASN B 1 223 ? 8.547 3.707 -2.535 1 32.97 223 ASN B C 1
ATOM 5262 O O . ASN B 1 223 ? 8.359 4.422 -1.548 1 32.97 223 ASN B O 1
ATOM 5266 N N . TYR B 1 224 ? 9.344 2.754 -2.215 1 33.12 224 TYR B N 1
ATOM 5267 C CA . TYR B 1 224 ? 10.664 3.195 -1.766 1 33.12 224 TYR B CA 1
ATOM 5268 C C . TYR B 1 224 ? 11.234 4.246 -2.707 1 33.12 224 TYR B C 1
ATOM 5270 O O . TYR B 1 224 ? 10.992 4.211 -3.914 1 33.12 224 TYR B O 1
ATOM 5278 N N . PRO B 1 225 ? 11.32 5.336 -2.205 1 29.81 225 PRO B N 1
ATOM 5279 C CA . PRO B 1 225 ? 12.055 6.176 -3.156 1 29.81 225 PRO B CA 1
ATOM 5280 C C . PRO B 1 225 ? 13.078 5.395 -3.971 1 29.81 225 PRO B C 1
ATOM 5282 O O . PRO B 1 225 ? 13.828 4.586 -3.414 1 29.81 225 PRO B O 1
ATOM 5285 N N . ALA B 1 226 ? 12.695 5.289 -5.219 1 28.06 226 ALA B N 1
ATOM 5286 C CA . ALA B 1 226 ? 13.594 4.652 -6.18 1 28.06 226 ALA B CA 1
ATOM 5287 C C . ALA B 1 226 ? 15.047 4.988 -5.875 1 28.06 226 ALA B C 1
ATOM 5289 O O . ALA B 1 226 ? 15.945 4.164 -6.086 1 28.06 226 ALA B O 1
ATOM 5290 N N . TRP B 1 227 ? 15.18 6.207 -5.824 1 26.47 227 TRP B N 1
ATOM 5291 C CA . TRP B 1 227 ? 16.594 6.48 -6.012 1 26.47 227 TRP B CA 1
ATOM 5292 C C . TRP B 1 227 ? 17.438 5.754 -4.965 1 26.47 227 TRP B C 1
ATOM 5294 O O . TRP B 1 227 ? 18.672 5.797 -5.008 1 26.47 227 TRP B O 1
ATOM 5304 N N . LYS B 1 228 ? 16.891 5.848 -3.736 1 28.16 228 LYS B N 1
ATOM 5305 C CA . LYS B 1 228 ? 17.922 5.156 -2.957 1 28.16 228 LYS B CA 1
ATOM 5306 C C . LYS B 1 228 ? 17.922 3.664 -3.268 1 28.16 228 LYS B C 1
ATOM 5308 O O . LYS B 1 228 ? 17.453 2.854 -2.463 1 28.16 228 LYS B O 1
ATOM 5313 N N . SER B 1 229 ? 17.297 3.064 -4.266 1 25.69 229 SER B N 1
ATOM 5314 C CA . SER B 1 229 ? 17.797 1.709 -4.469 1 25.69 229 SER B CA 1
ATOM 5315 C C . SER B 1 229 ? 19.312 1.654 -4.324 1 25.69 229 SER B C 1
ATOM 5317 O O . SER B 1 229 ? 20.047 2.104 -5.211 1 25.69 229 SER B O 1
ATOM 5319 N N . THR B 1 230 ? 20 1.982 -3.545 1 25.53 230 THR B N 1
ATOM 5320 C CA . THR B 1 230 ? 21.203 1.167 -3.414 1 25.53 230 THR B CA 1
ATOM 5321 C C . THR B 1 230 ? 20.844 -0.315 -3.344 1 25.53 230 THR B C 1
ATOM 5323 O O . THR B 1 230 ? 19.953 -0.71 -2.586 1 25.53 230 THR B O 1
ATOM 5326 N N . ILE B 1 231 ? 20.984 -1.483 -4.219 1 26.97 231 ILE B N 1
ATOM 5327 C CA . ILE B 1 231 ? 21.406 -2.875 -4.109 1 26.97 231 ILE B CA 1
ATOM 5328 C C . ILE B 1 231 ? 22.062 -3.109 -2.748 1 26.97 231 ILE B C 1
ATOM 5330 O O . ILE B 1 231 ? 22.344 -4.25 -2.381 1 26.97 231 ILE B O 1
ATOM 5334 N N . GLN B 1 232 ? 22.953 -2.717 -2.143 1 25.16 232 GLN B N 1
ATOM 5335 C CA . GLN B 1 232 ? 23.125 -3.035 -0.729 1 25.16 232 GLN B CA 1
ATOM 5336 C C . GLN B 1 232 ? 21.828 -2.816 0.044 1 25.16 232 GLN B C 1
ATOM 5338 O O . GLN B 1 232 ? 21.125 -1.824 -0.177 1 25.16 232 GLN B O 1
ATOM 5343 N N . PRO B 1 233 ? 21.219 -4.121 0.555 1 26.06 233 PRO B N 1
ATOM 5344 C CA . PRO B 1 233 ? 20.125 -4.141 1.528 1 26.06 233 PRO B CA 1
ATOM 5345 C C . PRO B 1 233 ? 19.859 -2.768 2.145 1 26.06 233 PRO B C 1
ATOM 5347 O O . PRO B 1 233 ? 18.703 -2.377 2.318 1 26.06 233 PRO B O 1
ATOM 5350 N N . ILE B 1 234 ? 20.797 -2.283 3.346 1 27.64 234 ILE B N 1
ATOM 5351 C CA . ILE B 1 234 ? 20.797 -2.023 4.781 1 27.64 234 ILE B CA 1
ATOM 5352 C C . ILE B 1 234 ? 20.281 -0.61 5.051 1 27.64 234 ILE B C 1
ATOM 5354 O O . ILE B 1 234 ? 20.703 0.035 6.016 1 27.64 234 ILE B O 1
ATOM 5358 N N . ALA B 1 235 ? 19.781 0.124 4.203 1 31.66 235 ALA B N 1
ATOM 5359 C CA . ALA B 1 235 ? 19.875 1.574 4.352 1 31.66 235 ALA B CA 1
ATOM 5360 C C . ALA B 1 235 ? 18.812 2.094 5.312 1 31.66 235 ALA B C 1
ATOM 5362 O O . ALA B 1 235 ? 17.766 1.462 5.492 1 31.66 235 ALA B O 1
ATOM 5363 N N . PRO B 1 236 ? 19.25 3.016 6.016 1 34.16 236 PRO B N 1
ATOM 5364 C CA . PRO B 1 236 ? 18.594 3.566 7.207 1 34.16 236 PRO B CA 1
ATOM 5365 C C . PRO B 1 236 ? 17.109 3.838 7 1 34.16 236 PRO B C 1
ATOM 5367 O O . PRO B 1 236 ? 16.312 3.674 7.93 1 34.16 236 PRO B O 1
ATOM 5370 N N . ASN B 1 237 ? 16.734 4.629 6.016 1 36.41 237 ASN B N 1
ATOM 5371 C CA . ASN B 1 237 ? 15.484 5.332 6.328 1 36.41 237 ASN B CA 1
ATOM 5372 C C . ASN B 1 237 ? 14.266 4.516 5.914 1 36.41 237 ASN B C 1
ATOM 5374 O O . ASN B 1 237 ? 13.18 5.066 5.734 1 36.41 237 ASN B O 1
ATOM 5378 N N . ASP B 1 238 ? 14.547 3.248 5.348 1 45.62 238 ASP B N 1
ATOM 5379 C CA . ASP B 1 238 ? 13.344 2.59 4.848 1 45.62 238 ASP B CA 1
ATOM 5380 C C . ASP B 1 238 ? 12.516 2.012 5.996 1 45.62 238 ASP B C 1
ATOM 5382 O O . ASP B 1 238 ? 13.008 1.174 6.758 1 45.62 238 ASP B O 1
ATOM 5386 N N . HIS B 1 239 ? 11.562 2.684 6.367 1 58.88 239 HIS B N 1
ATOM 5387 C CA . HIS B 1 239 ? 10.766 2.34 7.539 1 58.88 239 HIS B CA 1
ATOM 5388 C C . HIS B 1 239 ? 9.789 1.211 7.227 1 58.88 239 HIS B C 1
ATOM 5390 O O . HIS B 1 239 ? 8.984 0.831 8.078 1 58.88 239 HIS B O 1
ATOM 5396 N N . HIS B 1 240 ? 10.062 0.455 5.867 1 71.44 240 HIS B N 1
ATOM 5397 C CA . HIS B 1 240 ? 9.086 -0.6 5.625 1 71.44 240 HIS B CA 1
ATOM 5398 C C . HIS B 1 240 ? 9.641 -1.966 6.016 1 71.44 240 HIS B C 1
ATOM 5400 O O . HIS B 1 240 ? 10.859 -2.17 6.012 1 71.44 240 HIS B O 1
ATOM 5406 N N . HIS B 1 241 ? 8.812 -2.811 6.316 1 75.94 241 HIS B N 1
ATOM 5407 C CA . HIS B 1 241 ? 9.203 -4.176 6.648 1 75.94 241 HIS B CA 1
ATOM 5408 C C . HIS B 1 241 ? 9.211 -5.062 5.406 1 75.94 241 HIS B C 1
ATOM 5410 O O . HIS B 1 241 ? 8.32 -4.953 4.555 1 75.94 241 HIS B O 1
ATOM 5416 N N . ASN B 1 242 ? 10.234 -5.887 5.32 1 78.31 242 ASN B N 1
ATOM 5417 C CA . ASN B 1 242 ? 10.289 -6.891 4.262 1 78.31 242 ASN B CA 1
ATOM 5418 C C . ASN B 1 242 ? 10.242 -8.305 4.836 1 78.31 242 ASN B C 1
ATOM 5420 O O . ASN B 1 242 ? 10.812 -8.57 5.895 1 78.31 242 ASN B O 1
ATOM 5424 N N . ILE B 1 243 ? 9.57 -9.156 4.098 1 82.81 243 ILE B N 1
ATOM 5425 C CA . ILE B 1 243 ? 9.516 -10.578 4.422 1 82.81 243 ILE B CA 1
ATOM 5426 C C . ILE B 1 243 ? 10.055 -11.391 3.248 1 82.81 243 ILE B C 1
ATOM 5428 O O . ILE B 1 243 ? 9.672 -11.172 2.1 1 82.81 243 ILE B O 1
ATOM 5432 N N . ASN B 1 244 ? 10.961 -12.281 3.584 1 82.31 244 ASN B N 1
ATOM 5433 C CA . ASN B 1 244 ? 11.43 -13.203 2.551 1 82.31 244 ASN B CA 1
ATOM 5434 C C . ASN B 1 244 ? 10.492 -14.398 2.404 1 82.31 244 ASN B C 1
ATOM 5436 O O . ASN B 1 244 ? 10.336 -15.188 3.338 1 82.31 244 ASN B O 1
ATOM 5440 N N . PHE B 1 245 ? 9.93 -14.492 1.194 1 88.06 245 PHE B N 1
ATOM 5441 C CA . PHE B 1 245 ? 9.055 -15.625 0.911 1 88.06 245 PHE B CA 1
ATOM 5442 C C . PHE B 1 245 ? 9.758 -16.625 -0 1 88.06 245 PHE B C 1
ATOM 5444 O O . PHE B 1 245 ? 10.547 -16.25 -0.863 1 88.06 245 PHE B O 1
ATOM 5451 N N . TYR B 1 246 ? 9.43 -17.844 0.236 1 85.69 246 TYR B N 1
ATOM 5452 C CA . TYR B 1 246 ? 9.68 -18.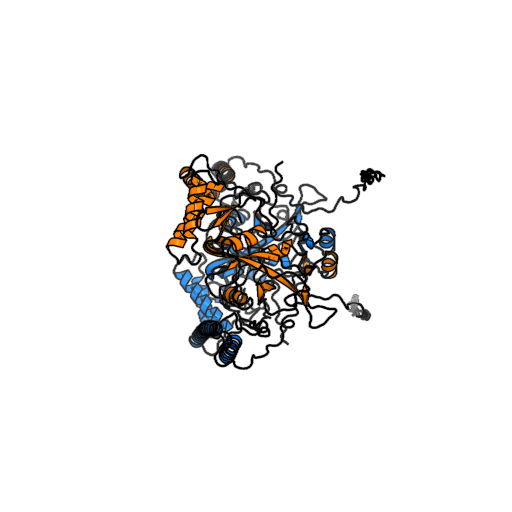891 -0.752 1 85.69 246 TYR B CA 1
ATOM 5453 C C . TYR B 1 246 ? 8.438 -19.156 -1.595 1 85.69 246 TYR B C 1
ATOM 5455 O O . TYR B 1 246 ? 7.328 -19.25 -1.062 1 85.69 246 TYR B O 1
ATOM 5463 N N . LEU B 1 247 ? 8.672 -19.156 -2.893 1 91.88 247 LEU B N 1
ATOM 5464 C CA . LEU B 1 247 ? 7.574 -19.344 -3.828 1 91.88 247 LEU B CA 1
ATOM 5465 C C . LEU B 1 247 ? 7.762 -20.625 -4.641 1 91.88 247 LEU B C 1
ATOM 5467 O O . LEU B 1 247 ? 8.883 -20.938 -5.051 1 91.88 247 LEU B O 1
ATOM 5471 N N . ARG B 1 248 ? 6.68 -21.234 -4.992 1 89.88 248 ARG B N 1
ATOM 5472 C CA . ARG B 1 248 ? 6.742 -22.375 -5.91 1 89.88 248 ARG B CA 1
ATOM 5473 C C . ARG B 1 248 ? 5.422 -22.547 -6.648 1 89.88 248 ARG B C 1
ATOM 5475 O O . ARG B 1 248 ? 4.41 -21.953 -6.277 1 89.88 248 ARG B O 1
ATOM 5482 N N . VAL B 1 249 ? 5.488 -23.312 -7.738 1 90.44 249 VAL B N 1
ATOM 5483 C CA . VAL B 1 249 ? 4.285 -23.719 -8.461 1 90.44 249 VAL B CA 1
ATOM 5484 C C . VAL B 1 249 ? 3.529 -24.781 -7.652 1 90.44 249 VAL B C 1
ATOM 5486 O O . VAL B 1 249 ? 4.129 -25.719 -7.137 1 90.44 249 VAL B O 1
ATOM 5489 N N . PRO B 1 250 ? 2.184 -24.547 -7.551 1 86.44 250 PRO B N 1
ATOM 5490 C CA . PRO B 1 250 ? 1.423 -25.531 -6.77 1 86.44 250 PRO B CA 1
ATOM 5491 C C . PRO B 1 250 ? 1.496 -26.938 -7.352 1 86.44 250 PRO B C 1
ATOM 5493 O O . PRO B 1 250 ? 1.548 -27.094 -8.57 1 86.44 250 PRO B O 1
ATOM 5496 N N . GLY B 1 251 ? 1.1 -28.094 -6.562 1 69.5 251 GLY B N 1
ATOM 5497 C CA . GLY B 1 251 ? 0.912 -29.453 -7.035 1 69.5 251 GLY B CA 1
ATOM 5498 C C . GLY B 1 251 ? 2.025 -30.391 -6.609 1 69.5 251 GLY B C 1
ATOM 5499 O O . GLY B 1 251 ? 1.909 -31.609 -6.766 1 69.5 251 GLY B O 1
ATOM 5500 N N . ARG B 1 252 ? 3.125 -29.875 -6.375 1 56.72 252 ARG B N 1
ATOM 5501 C CA . ARG B 1 252 ? 4.141 -30.859 -5.984 1 56.72 252 ARG B CA 1
ATOM 5502 C C . ARG B 1 252 ? 3.855 -31.422 -4.598 1 56.72 252 ARG B C 1
ATOM 5504 O O . ARG B 1 252 ? 3.23 -30.75 -3.768 1 56.72 252 ARG B O 1
ATOM 5511 N N . SER B 1 253 ? 3.775 -32.75 -4.586 1 50.25 253 SER B N 1
ATOM 5512 C CA . SER B 1 253 ? 3.486 -33.469 -3.344 1 50.25 253 SER B CA 1
ATOM 5513 C C . SER B 1 253 ? 4.102 -32.75 -2.143 1 50.25 253 SER B C 1
ATOM 5515 O O . SER B 1 253 ? 5.25 -32.312 -2.203 1 50.25 253 SER B O 1
ATOM 5517 N N . ASN B 1 254 ? 3.182 -32.25 -1.27 1 47.34 254 ASN B N 1
ATOM 5518 C CA . ASN B 1 254 ? 3.594 -31.781 0.046 1 47.34 254 ASN B CA 1
ATOM 5519 C C . ASN B 1 254 ? 4.312 -32.875 0.837 1 47.34 254 ASN B C 1
ATOM 5521 O O . ASN B 1 254 ? 4.551 -32.719 2.035 1 47.34 254 ASN B O 1
ATOM 5525 N N . ASN B 1 255 ? 4.34 -34.125 0.321 1 42.53 255 ASN B N 1
ATOM 5526 C CA . ASN B 1 255 ? 4.945 -35.219 1.092 1 42.53 255 ASN B CA 1
ATOM 5527 C C . ASN B 1 255 ? 6.32 -34.812 1.625 1 42.53 255 ASN B C 1
ATOM 5529 O O . ASN B 1 255 ? 7.266 -34.656 0.853 1 42.53 255 ASN B O 1
ATOM 5533 N N . PRO B 1 256 ? 6.293 -34.5 2.752 1 44.22 256 PRO B N 1
ATOM 5534 C CA . PRO B 1 256 ? 7.562 -34.156 3.395 1 44.22 256 PRO B CA 1
ATOM 5535 C C . PRO B 1 256 ? 8.664 -35.156 3.105 1 44.22 256 PRO B C 1
ATOM 5537 O O . PRO B 1 256 ? 9.852 -34.844 3.23 1 44.22 256 PRO B O 1
ATOM 5540 N N . ASN B 1 257 ? 8.25 -36.469 2.975 1 39.94 257 ASN B N 1
ATOM 5541 C CA . ASN B 1 257 ? 9.172 -37.562 2.701 1 39.94 257 ASN B CA 1
ATOM 5542 C C . ASN B 1 257 ? 9.578 -37.594 1.231 1 39.94 257 ASN B C 1
ATOM 5544 O O . ASN B 1 257 ? 10.336 -38.469 0.814 1 39.94 257 ASN B O 1
ATOM 5548 N N . SER B 1 258 ? 8.82 -37.062 0.436 1 39.97 258 SER B N 1
ATOM 5549 C CA . SER B 1 258 ? 9.266 -37.062 -0.953 1 39.97 258 SER B CA 1
ATOM 5550 C C . SER B 1 258 ? 10.578 -36.312 -1.115 1 39.97 258 SER B C 1
ATOM 5552 O O . SER B 1 258 ? 10.836 -35.344 -0.381 1 39.97 258 SER B O 1
ATOM 5554 N N . SER B 1 259 ? 11.5 -36.906 -1.621 1 38.03 259 SER B N 1
ATOM 5555 C CA . SER B 1 259 ? 12.828 -36.375 -1.891 1 38.03 259 SER B CA 1
ATOM 5556 C C . SER B 1 259 ? 12.742 -34.906 -2.293 1 38.03 259 SER B C 1
ATOM 5558 O O . SER B 1 259 ? 13.758 -34.219 -2.393 1 38.03 259 SER B O 1
ATOM 5560 N N . TRP B 1 260 ? 11.68 -34.562 -2.84 1 38.47 260 TRP B N 1
ATOM 5561 C CA . TRP B 1 260 ? 11.531 -33.188 -3.359 1 38.47 260 TRP B CA 1
ATOM 5562 C C . TRP B 1 260 ? 11.141 -32.219 -2.25 1 38.47 260 TRP B C 1
ATOM 5564 O O . TRP B 1 260 ? 10.805 -31.062 -2.516 1 38.47 260 TRP B O 1
ATOM 5574 N N . ASN B 1 261 ? 10.828 -32.656 -1.054 1 39.28 261 ASN B N 1
ATOM 5575 C CA . ASN B 1 261 ? 10.344 -31.906 0.103 1 39.28 261 ASN B CA 1
ATOM 5576 C C . ASN B 1 261 ? 11.086 -30.594 0.271 1 39.28 261 ASN B C 1
ATOM 5578 O O . ASN B 1 261 ? 12 -30.281 -0.5 1 39.28 261 ASN B O 1
ATOM 5582 N N . LEU B 1 262 ? 11.047 -30.125 1.67 1 43.59 262 LEU B N 1
ATOM 5583 C CA . LEU B 1 262 ? 11.625 -28.891 2.217 1 43.59 262 LEU B CA 1
ATOM 5584 C C . LEU B 1 262 ? 12.984 -28.609 1.595 1 43.59 262 LEU B C 1
ATOM 5586 O O . LEU B 1 262 ? 13.406 -27.453 1.523 1 43.59 262 LEU B O 1
ATOM 5590 N N . ALA B 1 263 ? 13.602 -29.719 1.41 1 37.16 263 ALA B N 1
ATOM 5591 C CA . ALA B 1 263 ? 15.023 -29.688 1.079 1 37.16 263 ALA B CA 1
ATOM 5592 C C . ALA B 1 263 ? 15.234 -29.453 -0.415 1 37.16 263 ALA B C 1
ATOM 5594 O O . ALA B 1 263 ? 16.375 -29.344 -0.879 1 37.16 263 ALA B O 1
ATOM 5595 N N . ASN B 1 264 ? 14.172 -29.938 -1.132 1 43.97 264 ASN B N 1
ATOM 5596 C CA . ASN B 1 264 ? 14.656 -29.703 -2.49 1 43.97 264 ASN B CA 1
ATOM 5597 C C . ASN B 1 264 ? 14.5 -28.234 -2.895 1 43.97 264 ASN B C 1
ATOM 5599 O O . ASN B 1 264 ? 13.453 -27.828 -3.396 1 43.97 264 ASN B O 1
ATOM 5603 N N . PRO B 1 265 ? 15.234 -27.5 -2.26 1 50.97 265 PRO B N 1
ATOM 5604 C CA . PRO B 1 265 ? 15.43 -26.094 -2.59 1 50.97 265 PRO B CA 1
ATOM 5605 C C . PRO B 1 265 ? 15.344 -25.828 -4.09 1 50.97 265 PRO B C 1
ATOM 5607 O O . PRO B 1 265 ? 15.109 -24.688 -4.504 1 50.97 265 PRO B O 1
ATOM 5610 N N . GLN B 1 266 ? 15.273 -27 -4.879 1 55.88 266 GLN B N 1
ATOM 5611 C CA . GLN B 1 266 ? 15.516 -26.781 -6.297 1 55.88 266 GLN B CA 1
ATOM 5612 C C . GLN B 1 266 ? 14.242 -26.344 -7.012 1 55.88 266 GLN B C 1
ATOM 5614 O O . GLN B 1 266 ? 14.297 -25.828 -8.133 1 55.88 266 GLN B O 1
ATOM 5619 N N . SER B 1 267 ? 13.078 -26.406 -6.242 1 71.69 267 SER B N 1
ATOM 5620 C CA . SER B 1 267 ? 11.875 -26.047 -6.98 1 71.69 267 SER B CA 1
ATOM 5621 C C . SER B 1 267 ? 11.242 -24.781 -6.41 1 71.69 267 SER B C 1
ATOM 5623 O O . SER B 1 267 ? 10.031 -24.578 -6.523 1 71.69 267 SER B O 1
ATOM 5625 N N . THR B 1 268 ? 12.109 -24.078 -5.723 1 81.06 268 THR B N 1
ATOM 5626 C CA . THR B 1 268 ? 11.578 -22.875 -5.086 1 81.06 268 THR B CA 1
ATOM 5627 C C . THR B 1 268 ? 12.461 -21.672 -5.398 1 81.06 268 THR B C 1
ATOM 5629 O O . THR B 1 268 ? 13.648 -21.828 -5.688 1 81.06 268 THR B O 1
ATOM 5632 N N . ILE B 1 269 ? 11.797 -20.609 -5.445 1 85.56 269 ILE B N 1
ATOM 5633 C CA . ILE B 1 269 ? 12.578 -19.375 -5.473 1 85.56 269 ILE B CA 1
ATOM 5634 C C . ILE B 1 269 ? 12.328 -18.578 -4.191 1 85.56 269 ILE B C 1
ATOM 5636 O O . ILE B 1 269 ? 11.328 -18.781 -3.508 1 85.56 269 ILE B O 1
ATOM 5640 N N . ASN B 1 270 ? 13.234 -17.781 -3.848 1 84.06 270 ASN B N 1
ATOM 5641 C CA . ASN B 1 270 ? 13.125 -16.906 -2.688 1 84.06 270 ASN B CA 1
ATOM 5642 C C . ASN B 1 270 ? 13.234 -15.438 -3.088 1 84.06 270 ASN B C 1
ATOM 5644 O O . ASN B 1 270 ? 14.109 -15.07 -3.877 1 84.06 270 ASN B O 1
ATOM 5648 N N . ARG B 1 271 ? 12.289 -14.633 -2.635 1 87.56 271 ARG B N 1
ATOM 5649 C CA . ARG B 1 271 ? 12.281 -13.203 -2.93 1 87.56 271 ARG B CA 1
ATOM 5650 C C . ARG B 1 271 ? 11.852 -12.398 -1.709 1 87.56 271 ARG B C 1
ATOM 5652 O O . ARG B 1 271 ? 10.984 -12.836 -0.943 1 87.56 271 ARG B O 1
ATOM 5659 N N . PRO B 1 272 ? 12.43 -11.227 -1.569 1 83.06 272 PRO B N 1
ATOM 5660 C CA . PRO B 1 272 ? 11.914 -10.305 -0.558 1 83.06 272 PRO B CA 1
ATOM 5661 C C . PRO B 1 272 ? 10.633 -9.602 -1 1 83.06 272 PRO B C 1
ATOM 5663 O O . PRO B 1 272 ? 10.531 -9.148 -2.145 1 83.06 272 PRO B O 1
ATOM 5666 N N . PHE B 1 273 ? 9.703 -9.562 -0.108 1 87.06 273 PHE B N 1
ATOM 5667 C CA . PHE B 1 273 ? 8.445 -8.844 -0.296 1 87.06 273 PHE B CA 1
ATOM 5668 C C . PHE B 1 273 ? 8.289 -7.738 0.745 1 87.06 273 PHE B C 1
ATOM 5670 O O . PHE B 1 273 ? 8.586 -7.945 1.925 1 87.06 273 PHE B O 1
ATOM 5677 N N . MET B 1 274 ? 7.879 -6.637 0.28 1 84.56 274 MET B N 1
ATOM 5678 C CA . MET B 1 274 ? 7.426 -5.641 1.246 1 84.56 274 MET B CA 1
ATOM 5679 C C . MET B 1 274 ? 6.168 -6.121 1.966 1 84.56 274 MET B C 1
ATOM 5681 O O . MET B 1 274 ? 5.219 -6.578 1.328 1 84.56 274 MET B O 1
ATOM 5685 N N . TYR B 1 275 ? 6.258 -6.07 3.305 1 85.88 275 TYR B N 1
ATOM 5686 C CA . TYR B 1 275 ? 5.055 -6.332 4.086 1 85.88 275 TYR B CA 1
ATOM 5687 C C . TYR B 1 275 ? 4.062 -5.184 3.965 1 85.88 275 TYR B C 1
ATOM 5689 O O . TYR B 1 275 ? 4.164 -4.188 4.684 1 85.88 275 TYR B O 1
ATOM 5697 N N . ASP B 1 276 ? 3.09 -5.406 3.016 1 83.62 276 ASP B N 1
ATOM 5698 C CA . ASP B 1 276 ? 2.15 -4.348 2.658 1 83.62 276 ASP B CA 1
ATOM 5699 C C . ASP B 1 276 ? 0.716 -4.75 2.992 1 83.62 276 ASP B C 1
ATOM 5701 O O . ASP B 1 276 ? 0.065 -5.453 2.215 1 83.62 276 ASP B O 1
ATOM 5705 N N . THR B 1 277 ? 0.182 -4.141 4.039 1 79.31 277 THR B N 1
ATOM 5706 C CA . THR B 1 277 ? -1.166 -4.477 4.48 1 79.31 277 THR B CA 1
ATOM 5707 C C . THR B 1 277 ? -2.211 -3.746 3.641 1 79.31 277 THR B C 1
ATOM 5709 O O . THR B 1 277 ? -3.396 -4.074 3.691 1 79.31 277 THR B O 1
ATOM 5712 N N . GLY B 1 278 ? -1.785 -2.877 2.82 1 79.38 278 GLY B N 1
ATOM 5713 C CA . GLY B 1 278 ? -2.705 -2.17 1.943 1 79.38 278 GLY B CA 1
ATOM 5714 C C . GLY B 1 278 ? -2.955 -2.893 0.634 1 79.38 278 GLY B C 1
ATOM 5715 O O . GLY B 1 278 ? -3.861 -2.527 -0.119 1 79.38 278 GLY B O 1
ATOM 5716 N N . SER B 1 279 ? -2.135 -3.912 0.37 1 84.56 279 SER B N 1
ATOM 5717 C CA . SER B 1 279 ? -2.354 -4.73 -0.819 1 84.56 279 SER B CA 1
ATOM 5718 C C . SER B 1 279 ? -3.242 -5.93 -0.51 1 84.56 279 SER B C 1
ATOM 5720 O O . SER B 1 279 ? -3.072 -6.586 0.521 1 84.56 279 SER B O 1
ATOM 5722 N N . THR B 1 280 ? -4.16 -6.227 -1.444 1 80.75 280 THR B N 1
ATOM 5723 C CA . THR B 1 280 ? -5.07 -7.352 -1.267 1 80.75 280 THR B CA 1
ATOM 5724 C C . THR B 1 280 ? -4.363 -8.672 -1.57 1 80.75 280 THR B C 1
ATOM 5726 O O . THR B 1 280 ? -4.504 -9.641 -0.826 1 80.75 280 THR B O 1
ATOM 5729 N N . LEU B 1 281 ? -3.627 -8.641 -2.643 1 88.19 281 LEU B N 1
ATOM 5730 C CA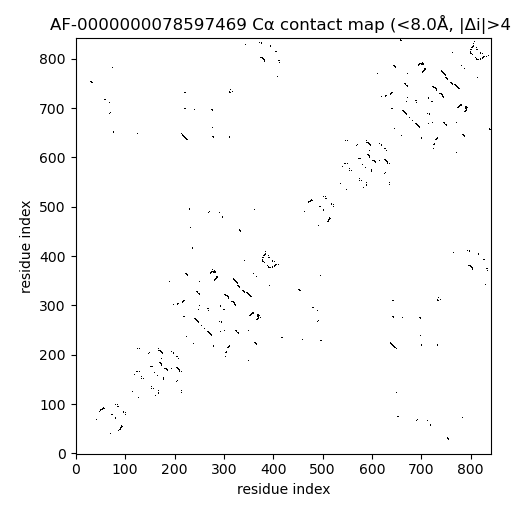 . LEU B 1 281 ? -2.963 -9.859 -3.104 1 88.19 281 LEU B CA 1
ATOM 5731 C C . LEU B 1 281 ? -1.449 -9.664 -3.141 1 88.19 281 LEU B C 1
ATOM 5733 O O . LEU B 1 281 ? -0.964 -8.547 -3.299 1 88.19 281 LEU B O 1
ATOM 5737 N N . PRO B 1 282 ? -0.786 -10.789 -2.975 1 91.5 282 PRO B N 1
ATOM 5738 C CA . PRO B 1 282 ? 0.639 -10.68 -3.299 1 91.5 282 PRO B CA 1
ATOM 5739 C C . PRO B 1 282 ? 0.886 -10.312 -4.758 1 91.5 282 PRO B C 1
ATOM 5741 O O . PRO B 1 282 ? 0.045 -10.586 -5.617 1 91.5 282 PRO B O 1
ATOM 5744 N N . MET B 1 283 ? 1.999 -9.664 -4.984 1 93.12 283 MET B N 1
ATOM 5745 C CA . MET B 1 283 ? 2.336 -9.195 -6.324 1 93.12 283 MET B CA 1
ATOM 5746 C C . MET B 1 283 ? 3.799 -9.484 -6.648 1 93.12 283 MET B C 1
ATOM 5748 O O . MET B 1 283 ? 4.684 -9.203 -5.84 1 93.12 283 MET B O 1
ATOM 5752 N N . ILE B 1 284 ? 4.039 -10.109 -7.805 1 95.12 284 ILE B N 1
ATOM 5753 C CA . ILE B 1 284 ? 5.387 -10.367 -8.297 1 95.12 284 ILE B CA 1
ATOM 5754 C C . ILE B 1 284 ? 5.508 -9.891 -9.742 1 95.12 284 ILE B C 1
ATOM 5756 O O . ILE B 1 284 ? 4.586 -9.266 -10.281 1 95.12 284 ILE B O 1
ATOM 5760 N N . PHE B 1 285 ? 6.656 -10.164 -10.297 1 93.81 285 PHE B N 1
ATOM 5761 C CA . PHE B 1 285 ? 6.953 -9.664 -11.633 1 93.81 285 PHE B CA 1
ATOM 5762 C C . PHE B 1 285 ? 7.266 -10.812 -12.586 1 93.81 285 PHE B C 1
ATOM 5764 O O . PHE B 1 285 ? 7.449 -11.953 -12.148 1 93.81 285 PHE B O 1
ATOM 5771 N N . THR B 1 286 ? 7.262 -10.469 -13.875 1 93.88 286 THR B N 1
ATOM 5772 C CA . THR B 1 286 ? 7.348 -11.5 -14.898 1 93.88 286 THR B CA 1
ATOM 5773 C C . THR B 1 286 ? 8.641 -12.297 -14.758 1 93.88 286 THR B C 1
ATOM 5775 O O . THR B 1 286 ? 8.672 -13.5 -15.031 1 93.88 286 THR B O 1
ATOM 5778 N N . ASP B 1 287 ? 9.734 -11.672 -14.344 1 91.38 287 ASP B N 1
ATOM 5779 C CA . ASP B 1 287 ? 10.992 -12.398 -14.203 1 91.38 287 ASP B CA 1
ATOM 5780 C C . ASP B 1 287 ? 10.953 -13.328 -12.992 1 91.38 287 ASP B C 1
ATOM 5782 O O . ASP B 1 287 ? 11.578 -14.391 -13.008 1 91.38 287 ASP B O 1
ATOM 5786 N N . ASP B 1 288 ? 10.211 -12.953 -11.953 1 92.5 288 ASP B N 1
ATOM 5787 C CA . ASP B 1 288 ? 9.992 -13.875 -10.836 1 92.5 288 ASP B CA 1
ATOM 5788 C C . ASP B 1 288 ? 9.234 -15.117 -11.297 1 92.5 288 ASP B C 1
ATOM 5790 O O . ASP B 1 288 ? 9.594 -16.234 -10.938 1 92.5 288 ASP B O 1
ATOM 5794 N N . PHE B 1 289 ? 8.234 -14.844 -12.062 1 93.12 289 PHE B N 1
ATOM 5795 C CA . PHE B 1 289 ? 7.383 -15.906 -12.602 1 93.12 289 PHE B CA 1
ATOM 5796 C C . PHE B 1 289 ? 8.195 -16.875 -13.453 1 93.12 289 PHE B C 1
ATOM 5798 O O . PHE B 1 289 ? 8.078 -18.094 -13.305 1 93.12 289 PHE B O 1
ATOM 5805 N N . ALA B 1 290 ? 8.992 -16.312 -14.273 1 88.88 290 ALA B N 1
ATOM 5806 C CA . ALA B 1 290 ? 9.828 -17.109 -15.156 1 88.88 290 ALA B CA 1
ATOM 5807 C C . ALA B 1 290 ? 10.789 -18 -14.359 1 88.88 290 ALA B C 1
ATOM 5809 O O . ALA B 1 290 ? 10.938 -19.188 -14.648 1 88.88 290 ALA B O 1
ATOM 5810 N N . LEU B 1 291 ? 11.406 -17.453 -13.391 1 87.44 291 LEU B N 1
ATOM 5811 C CA . LEU B 1 291 ? 12.352 -18.188 -12.57 1 87.44 291 LEU B CA 1
ATOM 5812 C C . LEU B 1 291 ? 11.641 -19.297 -11.797 1 87.44 291 LEU B C 1
ATOM 5814 O O . LEU B 1 291 ? 12.18 -20.406 -11.641 1 87.44 291 LEU B O 1
ATOM 5818 N N . MET B 1 292 ? 10.547 -18.969 -11.297 1 89.12 292 MET B N 1
ATOM 5819 C CA . MET B 1 292 ? 9.766 -19.953 -10.57 1 89.12 292 MET B CA 1
ATOM 5820 C C . MET B 1 292 ? 9.383 -21.125 -11.469 1 89.12 292 MET B C 1
ATOM 5822 O O . MET B 1 292 ? 9.477 -22.281 -11.062 1 89.12 292 MET B O 1
ATOM 5826 N N . THR B 1 293 ? 8.961 -20.828 -12.68 1 86.75 293 THR B N 1
ATOM 5827 C CA . THR B 1 293 ? 8.594 -21.859 -13.641 1 86.75 293 THR B CA 1
ATOM 5828 C C . THR B 1 293 ? 9.812 -22.703 -14.023 1 86.75 293 THR B C 1
ATOM 5830 O O . THR B 1 293 ? 9.719 -23.922 -14.148 1 86.75 293 THR B O 1
ATOM 5833 N N . LEU B 1 294 ? 10.906 -22.047 -14.133 1 81.94 294 LEU B N 1
ATOM 5834 C CA . LEU B 1 294 ? 12.148 -22.75 -14.438 1 81.94 294 LEU B CA 1
ATOM 5835 C C . LEU B 1 294 ? 12.523 -23.703 -13.305 1 81.94 294 LEU B C 1
ATOM 5837 O O . LEU B 1 294 ? 12.953 -24.828 -13.555 1 81.94 294 LEU B O 1
ATOM 5841 N N . ALA B 1 295 ? 12.383 -23.203 -12.156 1 80.06 295 ALA B N 1
ATOM 5842 C CA . ALA B 1 295 ? 12.711 -24 -10.984 1 80.06 295 ALA B CA 1
ATOM 5843 C C . ALA B 1 295 ? 11.836 -25.25 -10.898 1 80.06 295 ALA B C 1
ATOM 5845 O O . ALA B 1 295 ? 12.195 -26.234 -10.25 1 80.06 295 ALA B O 1
ATOM 5846 N N . ASP B 1 296 ? 10.727 -25.141 -11.539 1 82.25 296 ASP B N 1
ATOM 5847 C CA . ASP B 1 296 ? 9.797 -26.25 -11.5 1 82.25 296 ASP B CA 1
ATOM 5848 C C . ASP B 1 296 ? 9.711 -26.938 -12.859 1 82.25 296 ASP B C 1
ATOM 5850 O O . ASP B 1 296 ? 8.625 -27.281 -13.328 1 82.25 296 ASP B O 1
ATOM 5854 N N . ASN B 1 297 ? 10.82 -27.047 -13.531 1 78.69 297 ASN B N 1
ATOM 5855 C CA . ASN B 1 297 ? 10.961 -27.797 -14.773 1 78.69 297 ASN B CA 1
ATOM 5856 C C . ASN B 1 297 ? 10.016 -27.281 -15.852 1 78.69 297 ASN B C 1
ATOM 5858 O O . ASN B 1 297 ? 9.43 -28.062 -16.609 1 78.69 297 ASN B O 1
ATOM 5862 N N . GLY B 1 298 ? 9.695 -25.984 -15.773 1 79.44 298 GLY B N 1
ATOM 5863 C CA . GLY B 1 298 ? 8.93 -25.375 -16.844 1 79.44 298 GLY B CA 1
ATOM 5864 C C . GLY B 1 298 ? 7.434 -25.391 -16.594 1 79.44 298 GLY B C 1
ATOM 5865 O O . GLY B 1 298 ? 6.656 -24.891 -17.406 1 79.44 298 GLY B O 1
ATOM 5866 N N . ARG B 1 299 ? 7.008 -25.938 -15.469 1 83.69 299 ARG B N 1
ATOM 5867 C CA . ARG B 1 299 ? 5.582 -25.953 -15.148 1 83.69 299 ARG B CA 1
ATOM 5868 C C . ARG B 1 299 ? 5.094 -24.562 -14.766 1 83.69 299 ARG B C 1
ATOM 5870 O O . ARG B 1 299 ? 5.766 -23.844 -14.023 1 83.69 299 ARG B O 1
ATOM 5877 N N . TRP B 1 300 ? 3.932 -24.234 -15.289 1 87.81 300 TRP B N 1
ATOM 5878 C CA . TRP B 1 300 ? 3.336 -22.938 -14.969 1 87.81 300 TRP B CA 1
ATOM 5879 C C . TRP B 1 300 ? 2.342 -23.062 -13.82 1 87.81 300 TRP B C 1
ATOM 5881 O O . TRP B 1 300 ? 1.611 -24.062 -13.734 1 87.81 300 TRP B O 1
ATOM 5891 N N . PRO B 1 301 ? 2.293 -22.094 -13.008 1 92.38 301 PRO B N 1
ATOM 5892 C CA . PRO B 1 301 ? 1.21 -22.078 -12.023 1 92.38 301 PRO B CA 1
ATOM 5893 C C . PRO B 1 301 ? -0.166 -21.906 -12.656 1 92.38 301 PRO B C 1
ATOM 5895 O O . PRO B 1 301 ? -0.278 -21.328 -13.742 1 92.38 301 PRO B O 1
ATOM 5898 N N . PRO B 1 302 ? -1.17 -22.422 -12 1 93.06 302 PRO B N 1
ATOM 5899 C CA . PRO B 1 302 ? -2.523 -22.266 -12.539 1 93.06 302 PRO B CA 1
ATOM 5900 C C . PRO B 1 302 ? -2.943 -20.812 -12.656 1 93.06 302 PRO B C 1
ATOM 5902 O O . PRO B 1 302 ? -2.812 -20.047 -11.703 1 93.06 302 PRO B O 1
ATOM 5905 N N . PHE B 1 303 ? -3.385 -20.5 -13.867 1 94.62 303 PHE B N 1
ATOM 5906 C CA . PHE B 1 303 ? -4.031 -19.219 -14.047 1 94.62 303 PHE B CA 1
ATOM 5907 C C . PHE B 1 303 ? -5.336 -19.141 -13.266 1 94.62 303 PHE B C 1
ATOM 5909 O O . PHE B 1 303 ? -6.086 -20.125 -13.211 1 94.62 303 PHE B O 1
ATOM 5916 N N . VAL B 1 304 ? -5.656 -17.969 -12.641 1 94.19 304 VAL B N 1
ATOM 5917 C CA . VAL B 1 304 ? -6.871 -17.859 -11.836 1 94.19 304 VAL B CA 1
ATOM 5918 C C . VAL B 1 304 ? -7.879 -16.953 -12.539 1 94.19 304 VAL B C 1
ATOM 5920 O O . VAL B 1 304 ? -8.992 -17.375 -12.844 1 94.19 304 VAL B O 1
ATOM 5923 N N . ALA B 1 305 ? -7.484 -15.695 -12.781 1 94.06 305 ALA B N 1
ATOM 5924 C CA . ALA B 1 305 ? -8.359 -14.719 -13.43 1 94.06 305 ALA B CA 1
ATOM 5925 C C . ALA B 1 305 ? -7.594 -13.445 -13.773 1 94.06 305 ALA B C 1
ATOM 5927 O O . ALA B 1 305 ? -6.449 -13.266 -13.352 1 94.06 305 ALA B O 1
ATOM 5928 N N . LEU B 1 306 ? -8.195 -12.68 -14.648 1 93 306 LEU B N 1
ATOM 5929 C CA . LEU B 1 306 ? -7.785 -11.289 -14.805 1 93 306 LEU B CA 1
ATOM 5930 C C . LEU B 1 306 ? -8.516 -10.391 -13.812 1 93 306 LEU B C 1
ATOM 5932 O O . LEU B 1 306 ? -9.711 -10.586 -13.555 1 93 306 LEU B O 1
ATOM 5936 N N . VAL B 1 307 ? -7.766 -9.445 -13.289 1 89.38 307 VAL B N 1
ATOM 5937 C CA . VAL B 1 307 ? -8.367 -8.531 -12.328 1 89.38 307 VAL B CA 1
ATOM 5938 C C . VAL B 1 307 ? -8.023 -7.09 -12.68 1 89.38 307 VAL B C 1
ATOM 5940 O O . VAL B 1 307 ? -6.988 -6.828 -13.297 1 89.38 307 VAL B O 1
ATOM 5943 N N . ILE B 1 308 ? -8.93 -6.219 -12.391 1 85.31 308 ILE B N 1
ATOM 5944 C CA . ILE B 1 308 ? -8.641 -4.789 -12.453 1 85.31 308 ILE B CA 1
ATOM 5945 C C . ILE B 1 308 ? -8.133 -4.305 -11.094 1 85.31 308 ILE B C 1
ATOM 5947 O O . ILE B 1 308 ? -8.828 -4.441 -10.086 1 85.31 308 ILE B O 1
ATOM 5951 N N . VAL B 1 309 ? -6.945 -3.812 -11.117 1 83.19 309 VAL B N 1
ATOM 5952 C CA . VAL B 1 309 ? -6.297 -3.354 -9.898 1 83.19 309 VAL B CA 1
ATOM 5953 C C . VAL B 1 309 ? -6.332 -1.828 -9.836 1 83.19 309 VAL B C 1
ATOM 5955 O O . VAL B 1 309 ? -6.082 -1.154 -10.836 1 83.19 309 VAL B O 1
ATOM 5958 N N . VAL B 1 310 ? -6.656 -1.297 -8.672 1 77.62 310 VAL B N 1
ATOM 5959 C CA . VAL B 1 310 ? -6.617 0.147 -8.461 1 77.62 310 VAL B CA 1
ATOM 5960 C C . VAL B 1 310 ? -5.469 0.5 -7.52 1 77.62 310 VAL B C 1
ATOM 5962 O O . VAL B 1 310 ? -5.238 -0.193 -6.527 1 77.62 310 VAL B O 1
ATOM 5965 N N . ASP B 1 311 ? -4.695 1.543 -7.898 1 78.94 311 ASP B N 1
ATOM 5966 C CA . ASP B 1 311 ? -3.586 1.965 -7.051 1 78.94 311 ASP B CA 1
ATOM 5967 C C . ASP B 1 311 ? -3.941 3.227 -6.266 1 78.94 311 ASP B C 1
ATOM 5969 O O . ASP B 1 311 ? -5.078 3.697 -6.32 1 78.94 311 ASP B O 1
ATOM 5973 N N . CYS B 1 312 ? -3.049 3.744 -5.414 1 74.56 312 CYS B N 1
ATOM 5974 C CA . CYS B 1 312 ? -3.318 4.832 -4.484 1 74.56 312 CYS B CA 1
ATOM 5975 C C . CYS B 1 312 ? -3.598 6.133 -5.227 1 74.56 312 CYS B C 1
ATOM 5977 O O . CYS B 1 312 ? -4.145 7.078 -4.652 1 74.56 312 CYS B O 1
ATOM 5979 N N . ASN B 1 313 ? -3.207 6.234 -6.555 1 74.12 313 ASN B N 1
ATOM 5980 C CA . ASN B 1 313 ? -3.445 7.434 -7.355 1 74.12 313 ASN B CA 1
ATOM 5981 C C . ASN B 1 313 ? -4.711 7.305 -8.195 1 74.12 313 ASN B C 1
ATOM 5983 O O . ASN B 1 313 ? -5.004 8.172 -9.023 1 74.12 313 ASN B O 1
ATOM 5987 N N . GLY B 1 314 ? -5.414 6.125 -7.996 1 72.69 314 GLY B N 1
ATOM 5988 C CA . GLY B 1 314 ? -6.652 5.906 -8.727 1 72.69 314 GLY B CA 1
ATOM 5989 C C . GLY B 1 314 ? -6.438 5.281 -10.094 1 72.69 314 GLY B C 1
ATOM 5990 O O . GLY B 1 314 ? -7.391 5.082 -10.852 1 72.69 314 GLY B O 1
ATOM 5991 N N . GLY B 1 315 ? -5.223 4.988 -10.414 1 76.19 315 GLY B N 1
ATOM 5992 C CA . GLY B 1 315 ? -4.938 4.324 -11.672 1 76.19 315 GLY B CA 1
ATOM 5993 C C . GLY B 1 315 ? -5.43 2.887 -11.711 1 76.19 315 GLY B C 1
ATOM 5994 O O . GLY B 1 315 ? -5.367 2.178 -10.703 1 76.19 315 GLY B O 1
ATOM 5995 N N . LEU B 1 316 ? -5.938 2.512 -12.891 1 79.81 316 LEU B N 1
ATOM 5996 C CA . LEU B 1 316 ? -6.453 1.16 -13.078 1 79.81 316 LEU B CA 1
ATOM 5997 C C . LEU B 1 316 ? -5.555 0.363 -14.023 1 79.81 316 LEU B C 1
ATOM 5999 O O . LEU B 1 316 ? -5.129 0.872 -15.062 1 79.81 316 LEU B O 1
ATOM 6003 N N . THR B 1 317 ? -5.25 -0.808 -13.594 1 85.62 317 THR B N 1
ATOM 6004 C CA . THR B 1 317 ? -4.492 -1.702 -14.461 1 85.62 317 THR B CA 1
ATOM 6005 C C . THR B 1 317 ? -5.168 -3.064 -14.555 1 85.62 317 THR B C 1
ATOM 6007 O O . THR B 1 317 ? -5.902 -3.465 -13.648 1 85.62 317 THR B O 1
ATOM 6010 N N . LEU B 1 318 ? -5.016 -3.662 -15.695 1 90.25 318 LEU B N 1
ATOM 6011 C CA . LEU B 1 318 ? -5.43 -5.047 -15.883 1 90.25 318 LEU B CA 1
ATOM 6012 C C . LEU B 1 318 ? -4.27 -6.004 -15.625 1 90.25 318 LEU B C 1
ATOM 6014 O O . LEU B 1 318 ? -3.217 -5.898 -16.25 1 90.25 318 LEU B O 1
ATOM 6018 N N . ASP B 1 319 ? -4.484 -6.926 -14.711 1 91.38 319 ASP B N 1
ATOM 6019 C CA . ASP B 1 319 ? -3.393 -7.832 -14.367 1 91.38 319 ASP B CA 1
ATOM 6020 C C . ASP B 1 319 ? -3.869 -9.281 -14.359 1 91.38 319 ASP B C 1
ATOM 6022 O O . ASP B 1 319 ? -5.02 -9.562 -14.016 1 91.38 319 ASP B O 1
ATOM 6026 N N . ALA B 1 320 ? -2.953 -10.125 -14.727 1 94 320 ALA B N 1
ATOM 6027 C CA . ALA B 1 320 ? -3.197 -11.562 -14.602 1 94 320 ALA B CA 1
ATOM 6028 C C . ALA B 1 320 ? -2.875 -12.055 -13.195 1 94 320 ALA B C 1
ATOM 6030 O O . ALA B 1 320 ? -1.967 -11.531 -12.539 1 94 320 ALA B O 1
ATOM 6031 N N . THR B 1 321 ? -3.656 -13.07 -12.789 1 94.06 321 THR B N 1
ATOM 6032 C CA . THR B 1 321 ? -3.363 -13.672 -11.492 1 94.06 321 THR B CA 1
ATOM 6033 C C . THR B 1 321 ? -3.186 -15.188 -11.633 1 94.06 321 THR B C 1
ATOM 6035 O O . THR B 1 321 ? -3.826 -15.812 -12.477 1 94.06 321 THR B O 1
ATOM 6038 N N . TYR B 1 322 ? -2.316 -15.648 -10.789 1 95.62 322 TYR B N 1
ATOM 6039 C CA . TYR B 1 322 ? -1.981 -17.062 -10.742 1 95.62 322 TYR B CA 1
ATOM 6040 C C . TYR B 1 322 ? -2.033 -17.594 -9.312 1 95.62 322 TYR B C 1
ATOM 6042 O O . TYR B 1 322 ? -1.948 -16.812 -8.359 1 95.62 322 TYR B O 1
ATOM 6050 N N . LEU B 1 323 ? -2.24 -18.891 -9.289 1 94.94 323 LEU B N 1
ATOM 6051 C CA . LEU B 1 323 ? -2.137 -19.531 -7.988 1 94.94 323 LEU B CA 1
ATOM 6052 C C . LEU B 1 323 ? -0.692 -19.922 -7.684 1 94.94 323 LEU B C 1
ATOM 6054 O O . LEU B 1 323 ? -0.093 -20.719 -8.398 1 94.94 323 LEU B O 1
ATOM 6058 N N . ILE B 1 324 ? -0.125 -19.312 -6.641 1 94.44 324 ILE B N 1
ATOM 6059 C CA . ILE B 1 324 ? 1.258 -19.547 -6.234 1 94.44 324 ILE B CA 1
ATOM 6060 C C . ILE B 1 324 ? 1.303 -19.953 -4.762 1 94.44 324 ILE B C 1
ATOM 6062 O O . ILE B 1 324 ? 0.48 -19.484 -3.963 1 94.44 324 ILE B O 1
ATOM 6066 N N . GLU B 1 325 ? 2.213 -20.844 -4.461 1 91.69 325 GLU B N 1
ATOM 6067 C CA . GLU B 1 325 ? 2.35 -21.25 -3.068 1 91.69 325 GLU B CA 1
ATOM 6068 C C . GLU B 1 325 ? 3.521 -20.547 -2.396 1 91.69 325 GLU B C 1
ATOM 6070 O O . GLU B 1 325 ? 4.578 -20.359 -3.004 1 91.69 325 GLU B O 1
ATOM 6075 N N . TYR B 1 326 ? 3.254 -20.156 -1.159 1 89.88 326 TYR B N 1
ATOM 6076 C CA . TYR B 1 326 ? 4.215 -19.375 -0.379 1 89.88 326 TYR B CA 1
ATOM 6077 C C . TYR B 1 326 ? 4.602 -20.125 0.897 1 89.88 326 TYR B C 1
ATOM 6079 O O . TYR B 1 326 ? 3.789 -20.859 1.467 1 89.88 326 TYR B O 1
ATOM 6087 N N . ASN B 1 327 ? 5.836 -19.906 1.255 1 83.81 327 ASN B N 1
ATOM 6088 C CA . ASN B 1 327 ? 6.316 -20.344 2.564 1 83.81 327 ASN B CA 1
ATOM 6089 C C . ASN B 1 327 ? 7.258 -19.312 3.178 1 83.81 327 ASN B C 1
ATOM 6091 O O . ASN B 1 327 ? 7.875 -18.516 2.459 1 83.81 327 ASN B O 1
ATOM 6095 N N . ILE B 1 328 ? 7.156 -19.219 4.504 1 80.94 328 ILE B N 1
ATOM 6096 C CA . ILE B 1 328 ? 8.07 -18.375 5.258 1 80.94 328 ILE B CA 1
ATOM 6097 C C . ILE B 1 328 ? 9 -19.234 6.105 1 80.94 328 ILE B C 1
ATOM 6099 O O . ILE B 1 328 ? 8.547 -20.172 6.777 1 80.94 328 ILE B O 1
ATOM 6103 N N . ARG B 1 329 ? 10.25 -18.859 6.023 1 74.62 329 ARG B N 1
ATOM 6104 C CA . ARG B 1 329 ? 11.227 -19.672 6.75 1 74.62 329 ARG B CA 1
ATOM 6105 C C . ARG B 1 329 ? 12.07 -18.797 7.676 1 74.62 329 ARG B C 1
ATOM 6107 O O . ARG B 1 329 ? 12.164 -17.594 7.484 1 74.62 329 ARG B O 1
ATOM 6114 N N . THR B 1 330 ? 12.445 -19.391 8.727 1 68.12 330 THR B N 1
ATOM 6115 C CA . THR B 1 330 ? 13.367 -18.75 9.656 1 68.12 330 THR B CA 1
ATOM 6116 C C . THR B 1 330 ? 14.562 -19.641 9.945 1 68.12 330 THR B C 1
ATOM 6118 O O . THR B 1 330 ? 14.57 -20.812 9.562 1 68.12 330 THR B O 1
ATOM 6121 N N . SER B 1 331 ? 15.609 -18.891 10.484 1 62.59 331 SER B N 1
ATOM 6122 C CA . SER B 1 331 ? 16.781 -19.656 10.867 1 62.59 331 SER B CA 1
ATOM 6123 C C . SER B 1 331 ? 16.453 -20.672 11.953 1 62.59 331 SER B C 1
ATOM 6125 O O . SER B 1 331 ? 15.656 -20.391 12.852 1 62.59 331 SER B O 1
ATOM 6127 N N . ASN B 1 332 ? 16.969 -21.875 11.711 1 58.72 332 ASN B N 1
ATOM 6128 C CA . ASN B 1 332 ? 16.812 -22.938 12.703 1 58.72 332 ASN B CA 1
ATOM 6129 C C . ASN B 1 332 ? 17.781 -22.781 13.867 1 58.72 332 ASN B C 1
ATOM 6131 O O . ASN B 1 332 ? 18.984 -22.953 13.711 1 58.72 332 ASN B O 1
ATOM 6135 N N . PRO B 1 333 ? 17.25 -22.312 14.969 1 56.62 333 PRO B N 1
ATOM 6136 C CA . PRO B 1 333 ? 18.188 -22.109 16.078 1 56.62 333 PRO B CA 1
ATOM 6137 C C . PRO B 1 333 ? 18.812 -23.406 16.562 1 56.62 333 PRO B C 1
ATOM 6139 O O . PRO B 1 333 ? 19.859 -23.391 17.203 1 56.62 333 PRO B O 1
ATOM 6142 N N . TYR B 1 334 ? 18.25 -24.562 16.328 1 64.5 334 TYR B N 1
ATOM 6143 C CA . TYR B 1 334 ? 18.688 -25.859 16.828 1 64.5 334 TYR B CA 1
ATOM 6144 C C . TYR B 1 334 ? 19.656 -26.516 15.859 1 64.5 334 TYR B C 1
ATOM 6146 O O . TYR B 1 334 ? 20.453 -27.375 16.25 1 64.5 334 TYR B O 1
ATOM 6154 N N . GLN B 1 335 ? 19.516 -26.219 14.586 1 63.88 335 GLN B N 1
ATOM 6155 C CA . GLN B 1 335 ? 20.406 -26.75 13.555 1 63.88 335 GLN B CA 1
ATOM 6156 C C . GLN B 1 335 ? 20.875 -25.656 12.617 1 63.88 335 GLN B C 1
ATOM 6158 O O . GLN B 1 335 ? 20.281 -25.422 11.562 1 63.88 335 GLN B O 1
ATOM 6163 N N . PRO B 1 336 ? 22.016 -25.031 13.031 1 59.78 336 PRO B N 1
ATOM 6164 C CA . PRO B 1 336 ? 22.531 -23.953 12.188 1 59.78 336 PRO B CA 1
ATOM 6165 C C . PRO B 1 336 ? 22.688 -24.375 10.727 1 59.78 336 PRO B C 1
ATOM 6167 O O . PRO B 1 336 ? 23.078 -25.5 10.445 1 59.78 336 PRO B O 1
ATOM 6170 N N . GLY B 1 337 ? 22.312 -23.594 9.852 1 58.12 337 GLY B N 1
ATOM 6171 C CA . GLY B 1 337 ? 22.422 -23.859 8.422 1 58.12 337 GLY B CA 1
ATOM 6172 C C . GLY B 1 337 ? 21.125 -24.391 7.828 1 58.12 337 GLY B C 1
ATOM 6173 O O . GLY B 1 337 ? 21.016 -24.547 6.609 1 58.12 337 GLY B O 1
ATOM 6174 N N . THR B 1 338 ? 20.297 -24.75 8.812 1 64.19 338 THR B N 1
ATOM 6175 C CA . THR B 1 338 ? 19 -25.219 8.32 1 64.19 338 THR B CA 1
ATOM 6176 C C . THR B 1 338 ? 17.906 -24.188 8.617 1 64.19 338 THR B C 1
ATOM 6178 O O . THR B 1 338 ? 18.094 -23.312 9.453 1 64.19 338 THR B O 1
ATOM 6181 N N . ASN B 1 339 ? 16.812 -24.328 7.754 1 64.81 339 ASN B N 1
ATOM 6182 C CA . ASN B 1 339 ? 15.688 -23.422 7.934 1 64.81 339 ASN B CA 1
ATOM 6183 C C . ASN B 1 339 ? 14.469 -24.141 8.5 1 64.81 339 ASN B C 1
ATOM 6185 O O . ASN B 1 339 ? 14.305 -25.344 8.297 1 64.81 339 ASN B O 1
ATOM 6189 N N . LEU B 1 340 ? 13.82 -23.391 9.367 1 66.56 340 LEU B N 1
ATOM 6190 C CA . LEU B 1 340 ? 12.531 -23.859 9.852 1 66.56 340 LEU B CA 1
ATOM 6191 C C . LEU B 1 340 ? 11.391 -23.094 9.195 1 66.56 340 LEU B C 1
ATOM 6193 O O . LEU B 1 340 ? 11.5 -21.891 8.969 1 66.56 340 LEU B O 1
ATOM 6197 N N . PHE B 1 341 ? 10.375 -23.891 8.891 1 72.06 341 PHE B N 1
ATOM 6198 C CA . PHE B 1 341 ? 9.148 -23.234 8.453 1 72.06 341 PHE B CA 1
ATOM 6199 C C . PHE B 1 341 ? 8.484 -22.516 9.617 1 72.06 341 PHE B C 1
ATOM 6201 O O . PHE B 1 341 ? 8.367 -23.062 10.719 1 72.06 341 PHE B O 1
ATOM 6208 N N . VAL B 1 342 ? 8.164 -21.297 9.352 1 70.56 342 VAL B N 1
ATOM 6209 C CA . VAL B 1 342 ? 7.555 -20.5 10.414 1 70.56 342 VAL B CA 1
ATOM 6210 C C . VAL B 1 342 ? 6.172 -21.062 10.742 1 70.56 342 VAL B C 1
ATOM 6212 O O . VAL B 1 342 ? 5.789 -21.141 11.914 1 70.56 342 VAL B O 1
ATOM 6215 N N . ARG B 1 343 ? 5.422 -21.453 9.719 1 73.5 343 ARG B N 1
ATOM 6216 C CA . ARG B 1 343 ? 4.102 -22.016 9.961 1 73.5 343 ARG B CA 1
ATOM 6217 C C . ARG B 1 343 ? 4.152 -23.547 9.914 1 73.5 343 ARG B C 1
ATOM 6219 O O . ARG B 1 343 ? 4.395 -24.141 8.859 1 73.5 343 ARG B O 1
ATOM 6226 N N . PRO B 1 344 ? 4.043 -24.141 11.156 1 61.44 344 PRO B N 1
ATOM 6227 C CA . PRO B 1 344 ? 3.996 -25.609 11.172 1 61.44 344 PRO B CA 1
ATOM 6228 C C . PRO B 1 344 ? 2.703 -26.172 10.578 1 61.44 344 PRO B C 1
ATOM 6230 O O . PRO B 1 344 ? 1.667 -25.5 10.609 1 61.44 344 PRO B O 1
ATOM 6233 N N . PRO B 1 345 ? 2.66 -27.594 10.281 1 57.06 345 PRO B N 1
ATOM 6234 C CA . PRO B 1 345 ? 3.768 -28.516 10.016 1 57.06 345 PRO B CA 1
ATOM 6235 C C . PRO B 1 345 ? 4.414 -28.297 8.656 1 57.06 345 PRO B C 1
ATOM 6237 O O . PRO B 1 345 ? 4.484 -29.219 7.84 1 57.06 345 PRO B O 1
ATOM 6240 N N . ASN B 1 346 ? 4.84 -27.219 8.18 1 57.66 346 ASN B N 1
ATOM 6241 C CA . ASN B 1 346 ? 5.57 -26.906 6.953 1 57.66 346 ASN B CA 1
ATOM 6242 C C . ASN B 1 346 ? 4.633 -26.812 5.754 1 57.66 346 ASN B C 1
ATOM 6244 O O . ASN B 1 346 ? 4.906 -27.375 4.695 1 57.66 346 ASN B O 1
ATOM 6248 N N . GLU B 1 347 ? 3.541 -26.203 6.047 1 70.81 347 GLU B N 1
ATOM 6249 C CA . GLU B 1 347 ? 2.57 -26.203 4.957 1 70.81 347 GLU B CA 1
ATOM 6250 C C . GLU B 1 347 ? 2.721 -24.953 4.086 1 70.81 347 GLU B C 1
ATOM 6252 O O . GLU B 1 347 ? 2.951 -23.859 4.594 1 70.81 347 GLU B O 1
ATOM 6257 N N . TRP B 1 348 ? 2.83 -25.266 2.799 1 84 348 TRP B N 1
ATOM 6258 C CA . TRP B 1 348 ? 2.771 -24.203 1.794 1 84 348 TRP B CA 1
ATOM 6259 C C . TRP B 1 348 ? 1.382 -23.578 1.737 1 84 348 TRP B C 1
ATOM 6261 O O . TRP B 1 348 ? 0.375 -24.281 1.874 1 84 348 TRP B O 1
ATOM 6271 N N . ILE B 1 349 ? 1.343 -22.312 1.642 1 86.44 349 ILE B N 1
ATOM 6272 C CA . ILE B 1 349 ? 0.08 -21.578 1.582 1 86.44 349 ILE B CA 1
ATOM 6273 C C . ILE B 1 349 ? -0.179 -21.109 0.152 1 86.44 349 ILE B C 1
ATOM 6275 O O . ILE B 1 349 ? 0.608 -20.344 -0.408 1 86.44 349 ILE B O 1
ATOM 6279 N N . ALA B 1 350 ? -1.252 -21.578 -0.378 1 89.62 350 ALA B N 1
ATOM 6280 C CA . ALA B 1 350 ? -1.623 -21.172 -1.733 1 89.62 350 ALA B CA 1
ATOM 6281 C C . ALA B 1 350 ? -2.311 -19.812 -1.732 1 89.62 350 ALA B C 1
ATOM 6283 O O . ALA B 1 350 ? -3.217 -19.562 -0.933 1 89.62 350 ALA B O 1
ATOM 6284 N N . ARG B 1 351 ? -1.805 -18.938 -2.678 1 91.94 351 ARG B N 1
ATOM 6285 C CA . ARG B 1 351 ? -2.383 -17.594 -2.771 1 91.94 351 ARG B CA 1
ATOM 6286 C C . ARG B 1 351 ? -2.564 -17.188 -4.227 1 91.94 351 ARG B C 1
ATOM 6288 O O . ARG B 1 351 ? -1.694 -17.438 -5.062 1 91.94 351 ARG B O 1
ATOM 6295 N N . GLN B 1 352 ? -3.807 -16.641 -4.469 1 92 352 GLN B N 1
ATOM 6296 C CA . GLN B 1 352 ? -3.922 -15.867 -5.707 1 92 352 GLN B CA 1
ATOM 6297 C C . GLN B 1 352 ? -2.91 -14.727 -5.742 1 92 352 GLN B C 1
ATOM 6299 O O . GLN B 1 352 ? -2.795 -13.961 -4.781 1 92 352 GLN B O 1
ATOM 6304 N N . THR B 1 353 ? -2.145 -14.656 -6.812 1 94.5 353 THR B N 1
ATOM 6305 C CA . THR B 1 353 ? -1.029 -13.719 -6.883 1 94.5 353 THR B CA 1
ATOM 6306 C C . THR B 1 353 ? -1.06 -12.938 -8.195 1 94.5 353 THR B C 1
ATOM 6308 O O . THR B 1 353 ? -1.251 -13.516 -9.266 1 94.5 353 THR B O 1
ATOM 6311 N N . ILE B 1 354 ? -0.871 -11.664 -8.078 1 93.69 354 ILE B N 1
ATOM 6312 C CA . ILE B 1 354 ? -0.759 -10.82 -9.266 1 93.69 354 ILE B CA 1
ATOM 6313 C C . ILE B 1 354 ? 0.629 -10.977 -9.883 1 93.69 354 ILE B C 1
ATOM 6315 O O . ILE B 1 354 ? 1.64 -10.914 -9.18 1 93.69 354 ILE B O 1
ATOM 6319 N N . VAL B 1 355 ? 0.679 -11.203 -11.141 1 94.81 355 VAL B N 1
ATOM 6320 C CA . VAL B 1 355 ? 1.932 -11.188 -11.891 1 94.81 355 VAL B CA 1
ATOM 6321 C C . VAL B 1 355 ? 1.927 -10.023 -12.883 1 94.81 355 VAL B C 1
ATOM 6323 O O . VAL B 1 355 ? 1.192 -10.047 -13.875 1 94.81 355 VAL B O 1
ATOM 6326 N N . LYS B 1 356 ? 2.742 -9.078 -12.594 1 92.62 356 LYS B N 1
ATOM 6327 C CA . LYS B 1 356 ? 2.85 -7.934 -13.492 1 92.62 356 LYS B CA 1
ATOM 6328 C C . LYS B 1 356 ? 3.414 -8.352 -14.844 1 92.62 356 LYS B C 1
ATOM 6330 O O . LYS B 1 356 ? 4.27 -9.234 -14.922 1 92.62 356 LYS B O 1
ATOM 6335 N N . ASP B 1 357 ? 3.016 -7.625 -15.891 1 90.06 357 ASP B N 1
ATOM 6336 C CA . ASP B 1 357 ? 3.463 -7.945 -17.25 1 90.06 357 ASP B CA 1
ATOM 6337 C C . ASP B 1 357 ? 4.852 -7.371 -17.516 1 90.06 357 ASP B C 1
ATOM 6339 O O . ASP B 1 357 ? 5.402 -7.551 -18.609 1 90.06 357 ASP B O 1
ATOM 6343 N N . THR B 1 358 ? 5.391 -6.766 -16.547 1 91.06 358 THR B N 1
ATOM 6344 C CA . THR B 1 358 ? 6.723 -6.188 -16.688 1 91.06 358 THR B CA 1
ATOM 6345 C C . THR B 1 358 ? 7.707 -6.879 -15.742 1 91.06 358 THR B C 1
ATOM 6347 O O . THR B 1 358 ? 7.309 -7.477 -14.742 1 91.06 358 THR B O 1
ATOM 6350 N N . ALA B 1 359 ? 8.961 -6.812 -16.125 1 91.31 359 ALA B N 1
ATOM 6351 C CA . ALA B 1 359 ? 10.023 -7.289 -15.242 1 91.31 359 ALA B CA 1
ATOM 6352 C C . ALA B 1 359 ? 10.25 -6.324 -14.078 1 91.31 359 ALA B C 1
ATOM 6354 O O . ALA B 1 359 ? 9.906 -5.145 -14.172 1 91.31 359 ALA B O 1
ATOM 6355 N N . PHE B 1 360 ? 10.828 -6.883 -13.055 1 89.06 360 PHE B N 1
ATOM 6356 C CA . PHE B 1 360 ? 11.117 -6.113 -11.852 1 89.06 360 PHE B CA 1
ATOM 6357 C C . PHE B 1 360 ? 12.109 -4.996 -12.148 1 89.06 360 PHE B C 1
ATOM 6359 O O . PHE B 1 360 ? 13.18 -5.238 -12.711 1 89.06 360 PHE B O 1
ATOM 6366 N N . ASN B 1 361 ? 11.695 -3.809 -11.859 1 80.56 361 ASN B N 1
ATOM 6367 C CA . ASN B 1 361 ? 12.586 -2.648 -11.906 1 80.56 361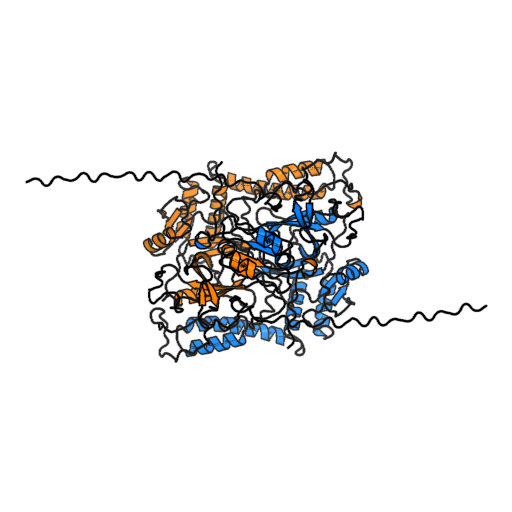 ASN B CA 1
ATOM 6368 C C . ASN B 1 361 ? 13.078 -2.264 -10.508 1 80.56 361 ASN B C 1
ATOM 6370 O O . ASN B 1 361 ? 12.32 -1.714 -9.711 1 80.56 361 ASN B O 1
ATOM 6374 N N . PRO B 1 362 ? 14.32 -2.547 -10.227 1 75.62 362 PRO B N 1
ATOM 6375 C CA . PRO B 1 362 ? 14.82 -2.322 -8.875 1 75.62 362 PRO B CA 1
ATOM 6376 C C . PRO B 1 362 ? 14.766 -0.854 -8.461 1 75.62 362 PRO B C 1
ATOM 6378 O O . PRO B 1 362 ? 14.859 -0.542 -7.27 1 75.62 362 PRO B O 1
ATOM 6381 N N . ALA B 1 363 ? 14.641 0.012 -9.406 1 69 363 ALA B N 1
ATOM 6382 C CA . ALA B 1 363 ? 14.625 1.438 -9.094 1 69 363 ALA B CA 1
ATOM 6383 C C . ALA B 1 363 ? 13.266 1.869 -8.555 1 69 363 ALA B C 1
ATOM 6385 O O . ALA B 1 363 ? 13.172 2.818 -7.777 1 69 363 ALA B O 1
ATOM 6386 N N . THR B 1 364 ? 12.188 1.124 -8.914 1 71.88 364 THR B N 1
ATOM 6387 C CA . THR B 1 364 ? 10.875 1.676 -8.609 1 71.88 364 THR B CA 1
ATOM 6388 C C . THR B 1 364 ? 9.961 0.604 -8.023 1 71.88 364 THR B C 1
ATOM 6390 O O . THR B 1 364 ? 8.977 0.92 -7.352 1 71.88 364 THR B O 1
ATOM 6393 N N . ASP B 1 365 ? 10.352 -0.613 -8.328 1 79.38 365 ASP B N 1
ATOM 6394 C CA . ASP B 1 365 ? 9.352 -1.646 -8.07 1 79.38 365 ASP B CA 1
ATOM 6395 C C . ASP B 1 365 ? 9.578 -2.312 -6.719 1 79.38 365 ASP B C 1
ATOM 6397 O O . ASP B 1 365 ? 10.695 -2.301 -6.195 1 79.38 365 ASP B O 1
ATOM 6401 N N . HIS B 1 366 ? 8.453 -2.881 -6.152 1 80.69 366 HIS B N 1
ATOM 6402 C CA . HIS B 1 366 ? 8.461 -3.74 -4.977 1 80.69 366 HIS B CA 1
ATOM 6403 C C . HIS B 1 366 ? 7.5 -4.91 -5.141 1 80.69 366 HIS B C 1
ATOM 6405 O O . HIS B 1 366 ? 6.406 -4.75 -5.688 1 80.69 366 HIS B O 1
ATOM 6411 N N . ARG B 1 367 ? 7.996 -5.961 -4.68 1 88.69 367 ARG B N 1
ATOM 6412 C CA . ARG B 1 367 ? 7.062 -7.066 -4.488 1 88.69 367 ARG B CA 1
ATOM 6413 C C . ARG B 1 367 ? 6.211 -6.859 -3.24 1 88.69 367 ARG B C 1
ATOM 6415 O O . ARG B 1 367 ? 6.715 -6.426 -2.203 1 88.69 367 ARG B O 1
ATOM 6422 N N . LEU B 1 368 ? 4.957 -7.148 -3.373 1 89.75 368 LEU B N 1
ATOM 6423 C CA . LEU B 1 368 ? 4.043 -6.891 -2.266 1 89.75 368 LEU B CA 1
ATOM 6424 C C . LEU B 1 368 ? 3.525 -8.195 -1.673 1 89.75 368 LEU B C 1
ATOM 6426 O O . LEU B 1 368 ? 3.205 -9.133 -2.408 1 89.75 368 LEU B O 1
ATOM 6430 N N . SER B 1 369 ? 3.443 -8.219 -0.368 1 87.56 369 SER B N 1
ATOM 6431 C CA . SER B 1 369 ? 3.049 -9.438 0.319 1 87.56 369 SER B CA 1
ATOM 6432 C C . SER B 1 369 ? 1.537 -9.641 0.267 1 87.56 369 SER B C 1
ATOM 6434 O O . SER B 1 369 ? 1.055 -10.773 0.307 1 87.56 369 SER B O 1
ATOM 6436 N N . GLY B 1 370 ? 0.843 -8.508 0.201 1 85.69 370 GLY B N 1
ATOM 6437 C CA . GLY B 1 370 ? -0.571 -8.602 0.526 1 85.69 370 GLY B CA 1
ATOM 6438 C C . GLY B 1 370 ? -0.833 -8.75 2.014 1 85.69 370 GLY B C 1
ATOM 6439 O O . GLY B 1 370 ? 0.103 -8.758 2.816 1 85.69 370 GLY B O 1
ATOM 6440 N N . MET B 1 371 ? -2.047 -8.961 2.395 1 80.25 371 MET B N 1
ATOM 6441 C CA . MET B 1 371 ? -2.471 -8.922 3.791 1 80.25 371 MET B CA 1
ATOM 6442 C C . MET B 1 371 ? -2.471 -10.312 4.402 1 80.25 371 MET B C 1
ATOM 6444 O O . MET B 1 371 ? -2.555 -10.461 5.625 1 80.25 371 MET B O 1
ATOM 6448 N N . TRP B 1 372 ? -2.209 -11.32 3.689 1 82.81 372 TRP B N 1
ATOM 6449 C CA . TRP B 1 372 ? -2.494 -12.688 4.121 1 82.81 372 TRP B CA 1
ATOM 6450 C C . TRP B 1 372 ? -1.574 -13.102 5.266 1 82.81 372 TRP B C 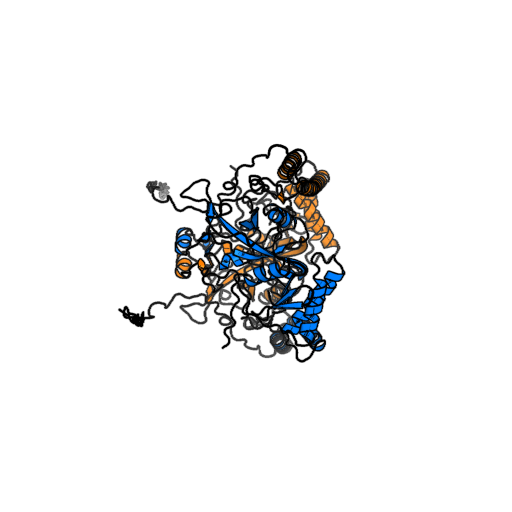1
ATOM 6452 O O . TRP B 1 372 ? -1.944 -13.93 6.098 1 82.81 372 TRP B O 1
ATOM 6462 N N . VAL B 1 373 ? -0.428 -12.523 5.406 1 85 373 VAL B N 1
ATOM 6463 C CA . VAL B 1 373 ? 0.521 -12.883 6.457 1 85 373 VAL B CA 1
ATOM 6464 C C . VAL B 1 373 ? -0.07 -12.547 7.824 1 85 373 VAL B C 1
ATOM 6466 O O . VAL B 1 373 ? 0.046 -13.336 8.766 1 85 373 VAL B O 1
ATOM 6469 N N . ALA B 1 374 ? -0.737 -11.438 7.918 1 83.38 374 ALA B N 1
ATOM 6470 C CA . ALA B 1 374 ? -1.356 -10.992 9.164 1 83.38 374 ALA B CA 1
ATOM 6471 C C . ALA B 1 374 ? -2.477 -11.938 9.586 1 83.38 374 ALA B C 1
ATOM 6473 O O . ALA B 1 374 ? -2.893 -11.938 10.75 1 83.38 374 ALA B O 1
ATOM 6474 N N . SER B 1 375 ? -2.928 -12.75 8.641 1 82.25 375 SER B N 1
ATOM 6475 C CA . SER B 1 375 ? -4.047 -13.641 8.93 1 82.25 375 SER B CA 1
ATOM 6476 C C . SER B 1 375 ? -3.561 -15.031 9.32 1 82.25 375 SER B C 1
ATOM 6478 O O . SER B 1 375 ? -4.316 -15.82 9.891 1 82.25 375 SER B O 1
ATOM 6480 N N . VAL B 1 376 ? -2.301 -15.336 9.031 1 86.38 376 VAL B N 1
ATOM 6481 C CA . VAL B 1 376 ? -1.935 -16.734 9.195 1 86.38 376 VAL B CA 1
ATOM 6482 C C . VAL B 1 376 ? -0.869 -16.875 10.281 1 86.38 376 VAL B C 1
ATOM 6484 O O . VAL B 1 376 ? -0.594 -17.969 10.758 1 86.38 376 VAL B O 1
ATOM 6487 N N . LEU B 1 377 ? -0.245 -15.727 10.68 1 86.06 377 LEU B N 1
ATOM 6488 C CA . LEU B 1 377 ? 0.742 -15.695 11.758 1 86.06 377 LEU B CA 1
ATOM 6489 C C . LEU B 1 377 ? 0.413 -14.602 12.766 1 86.06 377 LEU B C 1
ATOM 6491 O O . LEU B 1 377 ? -0.332 -13.664 12.453 1 86.06 377 LEU B O 1
ATOM 6495 N N . TYR B 1 378 ? 0.972 -14.836 13.93 1 85.44 378 TYR B N 1
ATOM 6496 C CA . TYR B 1 378 ? 1.034 -13.672 14.812 1 85.44 378 TYR B CA 1
ATOM 6497 C C . TYR B 1 378 ? 2.033 -12.648 14.289 1 85.44 378 TYR B C 1
ATOM 6499 O O . TYR B 1 378 ? 3.164 -12.992 13.945 1 85.44 378 TYR B O 1
ATOM 6507 N N . THR B 1 379 ? 1.601 -11.477 14.172 1 86.25 379 THR B N 1
ATOM 6508 C CA . THR B 1 379 ? 2.506 -10.383 13.836 1 86.25 379 THR B CA 1
ATOM 6509 C C . THR B 1 379 ? 2.52 -9.336 14.945 1 86.25 379 THR B C 1
ATOM 6511 O O . THR B 1 379 ? 1.558 -9.211 15.703 1 86.25 379 THR B O 1
ATOM 6514 N N . GLY B 1 380 ? 3.66 -8.625 15.047 1 85.88 380 GLY B N 1
ATOM 6515 C CA . GLY B 1 380 ? 3.729 -7.57 16.047 1 85.88 380 GLY B CA 1
ATOM 6516 C C . GLY B 1 380 ? 4.844 -6.574 15.789 1 85.88 380 GLY B C 1
ATOM 6517 O O . GLY B 1 380 ? 5.859 -6.918 15.18 1 85.88 380 GLY B O 1
ATOM 6518 N N . THR B 1 381 ? 4.582 -5.352 16.141 1 84.25 381 THR B N 1
ATOM 6519 C CA . THR B 1 381 ? 5.605 -4.316 16.203 1 84.25 381 THR B CA 1
ATOM 6520 C C . THR B 1 381 ? 5.656 -3.686 17.594 1 84.25 381 THR B C 1
ATOM 6522 O O . THR B 1 381 ? 4.703 -3.799 18.359 1 84.25 381 THR B O 1
ATOM 6525 N N . ALA B 1 382 ? 6.742 -3.152 17.938 1 85.88 382 ALA B N 1
ATOM 6526 C CA . ALA B 1 382 ? 6.938 -2.467 19.219 1 85.88 382 ALA B CA 1
ATOM 6527 C C . ALA B 1 382 ? 7.469 -1.053 19 1 85.88 382 ALA B C 1
ATOM 6529 O O . ALA B 1 382 ? 8.242 -0.806 18.078 1 85.88 382 ALA B O 1
ATOM 6530 N N . PRO B 1 383 ? 6.992 -0.157 19.812 1 86.75 383 PRO B N 1
ATOM 6531 C CA . PRO B 1 383 ? 7.492 1.217 19.719 1 86.75 383 PRO B CA 1
ATOM 6532 C C . PRO B 1 383 ? 8.852 1.396 20.391 1 86.75 383 PRO B C 1
ATOM 6534 O O . PRO B 1 383 ? 9.031 2.307 21.203 1 86.75 383 PRO B O 1
ATOM 6537 N N . ASP B 1 384 ? 9.812 0.634 19.969 1 81.88 384 ASP B N 1
ATOM 6538 C CA . ASP B 1 384 ? 11.141 0.633 20.578 1 81.88 384 ASP B CA 1
ATOM 6539 C C . ASP B 1 384 ? 12.172 1.288 19.672 1 81.88 384 ASP B C 1
ATOM 6541 O O . ASP B 1 384 ? 13.375 1.187 19.906 1 81.88 384 ASP B O 1
ATOM 6545 N N . ASN B 1 385 ? 11.727 1.831 18.578 1 76.38 385 ASN B N 1
ATOM 6546 C CA . ASN B 1 385 ? 12.523 2.576 17.594 1 76.38 385 ASN B CA 1
ATOM 6547 C C . ASN B 1 385 ? 13.445 1.656 16.812 1 76.38 385 ASN B C 1
ATOM 6549 O O . ASN B 1 385 ? 14.336 2.125 16.094 1 76.38 385 ASN B O 1
ATOM 6553 N N . SER B 1 386 ? 13.211 0.334 16.922 1 71.12 386 SER B N 1
ATOM 6554 C CA . SER B 1 386 ? 14.023 -0.598 16.156 1 71.12 386 SER B CA 1
ATOM 6555 C C . SER B 1 386 ? 13.43 -0.811 14.758 1 71.12 386 SER B C 1
ATOM 6557 O O . SER B 1 386 ? 14.133 -1.243 13.844 1 71.12 386 SER B O 1
ATOM 6559 N N . GLY B 1 387 ? 12.117 -0.52 14.695 1 73.62 387 GLY B N 1
ATOM 6560 C CA . GLY B 1 387 ? 11.445 -0.693 13.414 1 73.62 387 GLY B CA 1
ATOM 6561 C C . GLY B 1 387 ? 11.305 -2.148 13.008 1 73.62 387 GLY B C 1
ATOM 6562 O O . GLY B 1 387 ? 11.211 -2.459 11.812 1 73.62 387 GLY B O 1
ATOM 6563 N N . ARG B 1 388 ? 11.195 -3.018 13.945 1 75.56 388 ARG B N 1
ATOM 6564 C CA . ARG B 1 388 ? 11.141 -4.438 13.617 1 75.56 388 ARG B CA 1
ATOM 6565 C C . ARG B 1 388 ? 9.703 -4.934 13.562 1 75.56 388 ARG B C 1
ATOM 6567 O O . ARG B 1 388 ? 8.859 -4.508 14.352 1 75.56 388 ARG B O 1
ATOM 6574 N N . LEU B 1 389 ? 9.539 -5.848 12.609 1 83.19 389 LEU B N 1
ATOM 6575 C CA . LEU B 1 389 ? 8.32 -6.648 12.547 1 83.19 389 LEU B CA 1
ATOM 6576 C C . LEU B 1 389 ? 8.555 -8.039 13.117 1 83.19 389 LEU B C 1
ATOM 6578 O O . LEU B 1 389 ? 9.5 -8.727 12.727 1 83.19 389 LEU B O 1
ATOM 6582 N N . PHE B 1 390 ? 7.723 -8.398 14.055 1 82.19 390 PHE B N 1
ATOM 6583 C CA . PHE B 1 390 ? 7.828 -9.711 14.672 1 82.19 390 PHE B CA 1
ATOM 6584 C C . PHE B 1 390 ? 6.762 -10.656 14.125 1 82.19 390 PHE B C 1
ATOM 6586 O O . PHE B 1 390 ? 5.586 -10.297 14.062 1 82.19 390 PHE B O 1
ATOM 6593 N N . LEU B 1 391 ? 7.273 -11.766 13.68 1 85.88 391 LEU B N 1
ATOM 6594 C CA . LEU B 1 391 ? 6.387 -12.852 13.258 1 85.88 391 LEU B CA 1
ATOM 6595 C C . LEU B 1 391 ? 6.535 -14.062 14.172 1 85.88 391 LEU B C 1
ATOM 6597 O O . LEU B 1 391 ? 7.645 -14.406 14.578 1 85.88 391 LEU B O 1
ATOM 6601 N N . ALA B 1 392 ? 5.355 -14.641 14.5 1 83 392 ALA B N 1
ATOM 6602 C CA . ALA B 1 392 ? 5.426 -15.812 15.367 1 83 392 ALA B CA 1
ATOM 6603 C C . ALA B 1 392 ? 4.309 -16.797 15.047 1 83 392 ALA B C 1
ATOM 6605 O O . ALA B 1 392 ? 3.232 -16.406 14.594 1 83 392 ALA B O 1
ATOM 6606 N N . GLU B 1 393 ? 4.617 -18.031 15.367 1 82.06 393 GLU B N 1
ATOM 6607 C CA . GLU B 1 393 ? 3.641 -19.094 15.172 1 82.06 393 GLU B CA 1
ATOM 6608 C C . GLU B 1 393 ? 2.668 -19.172 16.344 1 82.06 393 GLU B C 1
ATOM 6610 O O . GLU B 1 393 ? 1.54 -19.656 16.188 1 82.06 393 GLU B O 1
ATOM 6615 N N . THR B 1 394 ? 3.152 -18.828 17.469 1 83.5 394 THR B N 1
ATOM 6616 C CA . THR B 1 394 ? 2.326 -18.891 18.672 1 83.5 394 THR B CA 1
ATOM 6617 C C . THR B 1 394 ? 2.312 -17.531 19.391 1 83.5 394 THR B C 1
ATOM 6619 O O . THR B 1 394 ? 3.256 -16.75 19.266 1 83.5 394 THR B O 1
ATOM 6622 N N . VAL B 1 395 ? 1.272 -17.438 20.125 1 87 395 VAL B N 1
ATOM 6623 C CA . VAL B 1 395 ? 1.151 -16.203 20.891 1 87 395 VAL B CA 1
ATOM 6624 C C . VAL B 1 395 ? 2.271 -16.125 21.922 1 87 395 VAL B C 1
ATOM 6626 O O . VAL B 1 395 ? 2.791 -15.039 22.203 1 87 395 VAL B O 1
ATOM 6629 N N . THR B 1 396 ? 2.602 -17.219 22.453 1 85.44 396 THR B N 1
ATOM 6630 C CA . THR B 1 396 ? 3.658 -17.281 23.453 1 85.44 396 THR B CA 1
ATOM 6631 C C . THR B 1 396 ? 4.988 -16.812 22.859 1 85.44 396 THR B C 1
ATOM 6633 O O . THR B 1 396 ? 5.707 -16.031 23.484 1 85.44 396 THR B O 1
ATOM 6636 N N . ALA B 1 397 ? 5.25 -17.266 21.719 1 80.44 397 ALA B N 1
ATOM 6637 C CA . ALA B 1 397 ? 6.488 -16.859 21.062 1 80.44 397 ALA B CA 1
ATOM 6638 C C . ALA B 1 397 ? 6.508 -15.359 20.812 1 80.44 397 ALA B C 1
ATOM 6640 O O . ALA B 1 397 ? 7.531 -14.695 21.016 1 80.44 397 ALA B O 1
ATOM 6641 N N . LEU B 1 398 ? 5.418 -14.805 20.391 1 84.75 398 LEU B N 1
ATOM 6642 C CA . LEU B 1 398 ? 5.348 -13.375 20.156 1 84.75 398 LEU B CA 1
ATOM 6643 C C . LEU B 1 398 ? 5.527 -12.594 21.453 1 84.75 398 LEU B C 1
ATOM 6645 O O . LEU B 1 398 ? 6.285 -11.617 21.484 1 84.75 398 LEU B O 1
ATOM 6649 N N . ARG B 1 399 ? 4.879 -13.047 22.422 1 84.19 399 ARG B N 1
ATOM 6650 C CA . ARG B 1 399 ? 4.941 -12.375 23.703 1 84.19 399 ARG B CA 1
ATOM 6651 C C . ARG B 1 399 ? 6.371 -12.344 24.234 1 84.19 399 ARG B C 1
ATOM 6653 O O . ARG B 1 399 ? 6.801 -11.352 24.828 1 84.19 399 ARG B O 1
ATOM 6660 N N . LYS B 1 400 ? 6.988 -13.336 24 1 81 400 LYS B N 1
ATOM 6661 C CA . LYS B 1 400 ? 8.359 -13.453 24.5 1 81 400 LYS B CA 1
ATOM 6662 C C . LYS B 1 400 ? 9.305 -12.547 23.719 1 81 400 LYS B C 1
ATOM 6664 O O . LYS B 1 400 ? 10.297 -12.055 24.25 1 81 400 LYS B O 1
ATOM 6669 N N . THR B 1 401 ? 8.93 -12.305 22.516 1 80.31 401 THR B N 1
ATOM 6670 C CA . THR B 1 401 ? 9.875 -11.625 21.641 1 80.31 401 THR B CA 1
ATOM 6671 C C . THR B 1 401 ? 9.625 -10.125 21.625 1 80.31 401 THR B C 1
ATOM 6673 O O . THR B 1 401 ? 10.547 -9.336 21.375 1 80.31 401 THR B O 1
ATOM 6676 N N . LEU B 1 402 ? 8.5 -9.711 21.938 1 86.06 402 LEU B N 1
ATOM 6677 C CA . LEU B 1 402 ? 8.195 -8.281 21.906 1 86.06 402 LEU B CA 1
ATOM 6678 C C . LEU B 1 402 ? 8.898 -7.551 23.047 1 86.06 402 LEU B C 1
ATOM 6680 O O . LEU B 1 402 ? 8.695 -7.875 24.219 1 86.06 402 LEU B O 1
ATOM 6684 N N . PRO B 1 403 ? 9.633 -6.598 22.688 1 86.88 403 PRO B N 1
ATOM 6685 C CA . PRO B 1 403 ? 10.352 -5.859 23.719 1 86.88 403 PRO B CA 1
ATOM 6686 C C . PRO B 1 403 ? 9.453 -4.883 24.484 1 86.88 403 PRO B C 1
ATOM 6688 O O . PRO B 1 403 ? 8.43 -4.434 23.953 1 86.88 403 PRO B O 1
ATOM 6691 N N . LYS B 1 404 ? 9.891 -4.664 25.734 1 90.19 404 LYS B N 1
ATOM 6692 C CA . LYS B 1 404 ? 9.273 -3.561 26.469 1 90.19 404 LYS B CA 1
ATOM 6693 C C . LYS B 1 404 ? 9.797 -2.213 25.969 1 90.19 404 LYS B C 1
ATOM 6695 O O . LYS B 1 404 ? 11 -2.062 25.719 1 90.19 404 LYS B O 1
ATOM 6700 N N . ALA B 1 405 ? 8.891 -1.364 25.75 1 88.81 405 ALA B N 1
ATOM 6701 C CA . ALA B 1 405 ? 9.258 -0.027 25.297 1 88.81 405 ALA B CA 1
ATOM 6702 C C . ALA B 1 405 ? 8.305 1.024 25.844 1 88.81 405 ALA B C 1
ATOM 6704 O O . ALA B 1 405 ? 7.164 0.712 26.203 1 88.81 405 ALA B O 1
ATOM 6705 N N . ASN B 1 406 ? 8.844 2.191 26.047 1 84.06 406 ASN B N 1
ATOM 6706 C CA . ASN B 1 406 ? 8.039 3.344 26.422 1 84.06 406 ASN B CA 1
ATOM 6707 C C . ASN B 1 406 ? 7.539 4.109 25.203 1 84.06 406 ASN B C 1
ATOM 6709 O O . ASN B 1 406 ? 8.32 4.746 24.5 1 84.06 406 ASN B O 1
ATOM 6713 N N . VAL B 1 407 ? 6.254 4.066 25.031 1 81.88 407 VAL B N 1
ATOM 6714 C CA . VAL B 1 407 ? 5.629 4.648 23.844 1 81.88 407 VAL B CA 1
ATOM 6715 C C . VAL B 1 407 ? 5.957 6.137 23.766 1 81.88 407 VAL B C 1
ATOM 6717 O O . VAL B 1 407 ? 5.953 6.723 22.688 1 81.88 407 VAL B O 1
ATOM 6720 N N . ARG B 1 408 ? 6.266 6.758 24.859 1 80.69 408 ARG B N 1
ATOM 6721 C CA . ARG B 1 408 ? 6.531 8.195 24.875 1 80.69 408 ARG B CA 1
ATOM 6722 C C . ARG B 1 408 ? 7.863 8.516 24.203 1 80.69 408 ARG B C 1
ATOM 6724 O O . ARG B 1 408 ? 8.102 9.656 23.812 1 80.69 408 ARG B O 1
ATOM 6731 N N . ARG B 1 409 ? 8.664 7.516 24.078 1 81.62 409 ARG B N 1
ATOM 6732 C CA . ARG B 1 409 ? 9.992 7.723 23.5 1 81.62 409 ARG B CA 1
ATOM 6733 C C . ARG B 1 409 ? 10.031 7.27 22.047 1 81.62 409 ARG B C 1
ATOM 6735 O O . ARG B 1 409 ? 11.055 7.398 21.375 1 81.62 409 ARG B O 1
ATOM 6742 N N . ALA B 1 410 ? 8.883 6.867 21.609 1 83.75 410 ALA B N 1
ATOM 6743 C CA . ALA B 1 410 ? 8.844 6.332 20.25 1 83.75 410 ALA B CA 1
AT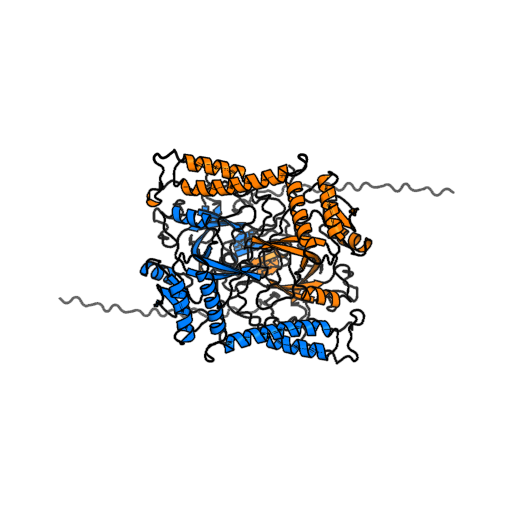OM 6744 C C . ALA B 1 410 ? 8.875 7.457 19.219 1 83.75 410 ALA B C 1
ATOM 6746 O O . ALA B 1 410 ? 8.211 8.484 19.391 1 83.75 410 ALA B O 1
ATOM 6747 N N . ILE B 1 411 ? 9.672 7.238 18.172 1 76.44 411 ILE B N 1
ATOM 6748 C CA . ILE B 1 411 ? 9.781 8.164 17.047 1 76.44 411 ILE B CA 1
ATOM 6749 C C . ILE B 1 411 ? 8.93 7.672 15.891 1 76.44 411 ILE B C 1
ATOM 6751 O O . ILE B 1 411 ? 9.078 6.535 15.438 1 76.44 411 ILE B O 1
ATOM 6755 N N . PRO B 1 412 ? 7.941 8.477 15.5 1 74.62 412 PRO B N 1
ATOM 6756 C CA . PRO B 1 412 ? 7.004 8.023 14.469 1 74.62 412 PRO B CA 1
ATOM 6757 C C . PRO B 1 412 ? 7.699 7.578 13.188 1 74.62 412 PRO B C 1
ATOM 6759 O O . PRO B 1 412 ? 7.242 6.645 12.523 1 74.62 412 PRO B O 1
ATOM 6762 N N . GLN B 1 413 ? 8.672 8.336 12.789 1 63.53 413 GLN B N 1
ATOM 6763 C CA . GLN B 1 413 ? 9.461 7.91 11.641 1 63.53 413 GLN B CA 1
ATOM 6764 C C . GLN B 1 413 ? 10.945 7.832 11.992 1 63.53 413 GLN B C 1
ATOM 6766 O O . GLN B 1 413 ? 11.703 8.773 11.734 1 63.53 413 GLN B O 1
ATOM 6771 N N . PRO B 1 414 ? 11.273 6.711 12.711 1 47.75 414 PRO B N 1
ATOM 6772 C CA . PRO B 1 414 ? 12.68 6.637 13.133 1 47.75 414 PRO B CA 1
ATOM 6773 C C . PRO B 1 414 ? 13.648 6.559 11.953 1 47.75 414 PRO B C 1
ATOM 6775 O O . PRO B 1 414 ? 13.375 5.859 10.977 1 47.75 414 PRO B O 1
ATOM 6778 N N . LEU B 1 415 ? 14.422 7.688 11.812 1 49.38 415 LEU B N 1
ATOM 6779 C CA . LEU B 1 415 ? 15.469 7.641 10.797 1 49.38 415 LEU B CA 1
ATOM 6780 C C . LEU B 1 415 ? 16.453 6.512 11.078 1 49.38 415 LEU B C 1
ATOM 6782 O O . LEU B 1 415 ? 16.797 6.262 12.242 1 49.38 415 LEU B O 1
ATOM 6786 N N . ARG B 1 416 ? 16.5 5.531 10.383 1 41.47 416 ARG B N 1
ATOM 6787 C CA . ARG B 1 416 ? 17.562 4.57 10.648 1 41.47 416 ARG B CA 1
ATOM 6788 C C . ARG B 1 416 ? 18.922 5.266 10.719 1 41.47 416 ARG B C 1
ATOM 6790 O O . ARG B 1 416 ? 19.359 5.891 9.75 1 41.47 416 ARG B O 1
ATOM 6797 N N . LYS B 1 417 ? 19.375 5.711 11.883 1 36.09 417 LYS B N 1
ATOM 6798 C CA . LYS B 1 417 ? 20.75 6.172 12 1 36.09 417 LYS B CA 1
ATOM 6799 C C . LYS B 1 417 ? 21.734 5.145 11.43 1 36.09 417 LYS B C 1
ATOM 6801 O O . LYS B 1 417 ? 21.609 3.951 11.719 1 36.09 417 LYS B O 1
ATOM 6806 N N . THR B 1 418 ? 22.078 5.316 10.203 1 30.03 418 THR B N 1
ATOM 6807 C CA . THR B 1 418 ? 23.234 4.551 9.75 1 30.03 418 THR B CA 1
ATOM 6808 C C . THR B 1 418 ? 24.234 4.336 10.898 1 30.03 418 THR B C 1
ATOM 6810 O O . THR B 1 418 ? 24.594 5.285 11.594 1 30.03 418 THR B O 1
ATOM 6813 N N . ALA B 1 419 ? 24.453 3.281 11.484 1 25.92 419 ALA B N 1
ATOM 6814 C CA . ALA B 1 419 ? 25.703 3.057 12.203 1 25.92 419 ALA B CA 1
ATOM 6815 C C . ALA B 1 419 ? 26.906 3.502 11.375 1 25.92 419 ALA B C 1
ATOM 6817 O O . ALA B 1 419 ? 27.172 2.947 10.305 1 25.92 419 ALA B O 1
ATOM 6818 N N . ILE B 1 420 ? 27.297 4.715 11.32 1 20.58 420 ILE B N 1
ATOM 6819 C CA . ILE B 1 420 ? 28.688 4.996 11 1 20.58 420 ILE B CA 1
ATOM 6820 C C . ILE B 1 420 ? 29.609 4.066 11.797 1 20.58 420 ILE B C 1
ATOM 6822 O O . ILE B 1 420 ? 29.688 4.172 13.023 1 20.58 420 ILE B O 1
ATOM 6826 N N . ARG B 1 421 ? 29.781 2.84 11.508 1 19.33 421 ARG B N 1
ATOM 6827 C CA . ARG B 1 421 ? 31.109 2.342 11.852 1 19.33 421 ARG B CA 1
ATOM 6828 C C . ARG B 1 421 ? 32.156 2.906 10.914 1 19.33 421 ARG B C 1
ATOM 6830 O O . ARG B 1 421 ? 31.984 2.934 9.703 1 19.33 421 ARG B O 1
#

Solvent-accessible surface area (backbone atoms only — not comparable to full-atom values): 45880 Å² total; per-residue (Å²): 134,80,74,76,77,74,73,78,73,75,75,73,74,70,76,73,76,70,78,77,72,75,73,80,78,68,83,76,64,79,70,56,60,68,53,87,61,74,65,70,77,34,66,74,90,71,82,62,76,66,39,85,73,58,42,78,50,45,77,70,55,60,76,85,53,73,89,68,62,64,70,53,38,77,32,23,52,68,61,47,44,54,49,25,54,52,44,38,62,19,13,65,43,30,70,63,33,50,54,51,33,53,54,44,50,50,50,49,50,52,51,51,49,54,48,65,74,44,62,81,84,53,52,70,59,34,44,44,28,44,55,46,44,49,50,50,50,55,50,46,72,76,43,84,56,86,59,51,46,64,51,37,46,53,37,48,46,49,30,44,70,71,62,79,38,75,74,43,92,61,29,27,33,33,34,40,76,43,34,77,79,42,68,76,39,72,63,58,86,82,42,58,63,60,52,53,53,30,58,73,59,69,54,51,26,41,34,54,46,53,61,78,58,50,38,29,39,8,39,17,14,34,16,50,32,26,83,71,19,57,47,57,89,50,62,48,77,60,83,59,49,70,43,60,34,35,36,28,52,66,82,66,72,78,44,69,81,43,85,67,20,92,76,33,58,41,38,44,36,67,48,70,19,36,49,11,39,17,10,66,43,26,36,49,22,40,54,56,51,50,51,27,17,43,34,45,50,55,44,73,46,49,58,33,37,77,45,44,33,23,22,57,85,61,48,77,43,83,38,45,26,26,38,35,23,36,38,47,65,33,71,24,74,89,44,80,95,38,74,32,56,52,50,62,97,62,59,69,43,71,36,68,25,37,41,39,96,45,64,76,41,51,36,45,53,59,33,33,46,12,34,33,59,48,21,37,23,27,33,33,27,37,14,64,59,74,73,54,80,44,76,22,58,38,57,65,56,41,57,71,64,56,61,85,45,56,38,75,74,26,39,49,74,52,65,44,72,69,76,82,123,134,80,74,76,77,74,74,77,76,77,75,73,76,71,76,73,74,70,79,77,72,74,72,79,79,68,84,77,64,77,71,57,59,70,51,86,63,68,66,68,75,32,66,74,89,72,84,60,74,67,40,86,73,58,43,79,52,45,78,70,56,61,75,85,53,74,92,66,63,65,72,53,30,76,32,32,53,68,61,47,43,54,50,24,53,50,43,38,62,20,12,64,42,30,68,61,33,50,54,52,34,53,53,44,48,51,50,49,49,53,50,49,50,55,48,65,74,43,64,81,85,55,53,69,60,34,45,44,27,44,55,45,44,49,51,49,50,56,50,44,72,75,42,84,55,86,57,50,46,64,52,36,47,53,37,49,45,50,30,43,72,71,61,79,38,73,75,41,91,62,28,26,33,34,33,39,75,43,36,79,77,43,68,77,38,70,62,58,85,83,41,57,62,59,53,52,52,30,58,74,59,68,53,53,24,39,33,55,46,54,60,81,59,49,53,36,38,13,39,7,25,34,13,58,27,22,62,67,36,56,9,64,85,82,63,31,67,63,78,59,46,69,44,59,34,35,36,27,52,64,82,64,73,78,44,68,80,43,83,67,20,91,74,33,59,41,38,44,34,67,48,71,18,37,48,11,39,21,11,66,45,25,36,46,23,41,54,56,52,50,51,28,18,44,34,45,52,56,44,72,46,49,57,34,36,76,42,45,32,21,22,48,86,66,48,76,44,81,39,44,28,28,38,36,24,36,38,47,64,32,68,24,73,88,44,80,94,39,74,32,54,51,49,64,95,61,58,69,44,73,36,66,25,37,41,39,95,46,63,77,41,53,46,51,55,71,32,32,45,13,33,34,58,49,20,35,23,27,32,32,28,36,14,63,60,74,71,53,76,43,76,22,57,37,58,67,56,40,57,69,63,56,60,84,44,57,39,77,74,25,39,49,74,50,64,38,72,63,77,82,122